Protein AF-0000000074148648 (afdb_homodimer)

pLDDT: mean 87.29, std 13.36, range [34.56, 98.75]

Sequence (910 aa):
MKDNIVAIATPLGFSAIGVIRLSGPDVIDIVKKIFIPKKEKDLKEVLSHTIHYGNIVYKNEIIDEVLVAVYKAPKSYTGEDMVEIFTHGSPIILEEILKILVEEGARIAERGEFTKRAFLNGKVDLLQAESINEIIRAESKIALKRALSKLKGELSRKLRDLKSKVEYLRIYLEASIDFPEDVEEKEKEDWIRNIEEIKKEVSDLLEKAEKGDWIREGYGVILVGRPNVGKSSLFNALMREDRAIVTPIPGTTRDYIEGELYLSSGHLVKIYDTAGLGIPKDILDKMGMERTEKILEKSNLILFVVDGSCEASEEEINLLEKIKSYQNKKLILVVNKIDLPQKVDLSVFPKDIEKIFVSAKERKGIEEIEKVIERHITSQDVEDGIFLNMYHREKLKEVYNLCEEGLNVLKNLPQSLDVLGDIIYDMDRAFGEILGEEVSLDITDKIFENFCVGKMKDNIVAIATPLGFSAIGVIRLSGPDVIDIVKKIFIPKKEKDLKEVLSHTIHYGNIVYKNEIIDEVLVAVYKAPKSYTGEDMVEIFTHGSPIILEEILKILVEEGARIAERGEFTKRAFLNGKVDLLQAESINEIIRAESKIALKRALSKLKGELSRKLRDLKSKVEYLRIYLEASIDFPEDVEEKEKEDWIRNIEEIKKEVSDLLEKAEKGDWIREGYGVILVGRPNVGKSSLFNALMREDRAIVTPIPGTTRDYIEGELYLSSGHLVKIYDTAGLGIPKDILDKMGMERTEKILEKSNLILFVVDGSCEASEEEINLLEKIKSYQNKKLILVVNKIDLPQKVDLSVFPKDIEKIFVSAKERKGIEEIEKVIERHITSQDVEDGIFLNMYHREKLKEVYNLCEEGLNVLKNLPQSLDVLGDIIYDMDRAFGEILGEEVSLDITDKIFENFCVGK

Radius of gyration: 36.95 Å; Cα contacts (8 Å, |Δi|>4): 1684; chains: 2; bounding box: 76×130×75 Å

Foldseek 3Di:
DAAKEKDWQDDQDADAKTKIKMFHACLLVLQQVFWDFPDDDRSVPDDAQDKTWTFGHDPRRTLFTWIKHWHDACRDQLRGTMMMIIGRRHNVSRVVVRVSSVVSGHHYFAFLRSLLSSCVNPVAWPQLSLLVQQCVLQDFPLSNVQSVCSNVCVVVVLLVVLLVLLVVLLVVLVVCLVPVVPQDPVNLVVSLVSLVVSLVSLVVQLLLQVLSCCQRVNAEEEEDEDPPLCLVLLVVLQQPPPFKDFDDPPDPPDQWGWIWGQAPVGGIHIYIYNHPNPPDPPVVPDVSVVNVVVSLVVHQEYEYGGEQQDEDDPVRLVVVVVSVVPPPHAYAYEHEPVVHDGDYDCVSDDPPHHYFYYYSPVSGRSVVVSVVVVVVSVVSVSSSHHHDDPLLSVLSVLLSVLSVVLSVCSVPPVSPSVVNSVSSVSNSVSSCCNRPVDDDPVVSCVSSNPHGSND/DAAKEKDWQDDQDADAKTKIKIFHACLLVLQQVFWDFPDDDRSVPDDAQDKTWTFGHDPRRTLFTWIKHWHDACRDQLRGTMMMIIGGRHNVSRVVVRVSSVVSGHHYFAFLRSLLSSCVNPVAWPQLSLLVQQCVLQDFPLSNVQSVCSNVCVVVVLLVVLLVLLVVLLVVLVVCLVPVVPQDPVNLVVSLVSLVVSLVSLVVQLLLQVLSCCQRVNAEEEEDEDPPLCLVLLVVLQQPPPFKDFDDPPPPPDQWGWIWGQAPVGGIHIYIYNHPNPPDPPPVPPVSVVNVVVSLVVHQEYEYGGEQQDEDDPVRLVVVVVSVVPPDHAYAYEHEPVVHDGDYDCVSDDPPHHYFYYYSPVSGRSVVVSVVVVVVSVVSVSSSHHHDDPLLSVLSVLLSVLSVVLSVCSVPPVSPSVVNSVSSVSNSVSSCCNRPVDDDPVVSCVSSNPHGSND

Structure (mmCIF, N/CA/C/O backbone):
data_AF-0000000074148648-model_v1
#
loop_
_entity.id
_entity.type
_entity.pdbx_description
1 polymer 'tRNA modification GTPase MnmE'
#
loop_
_atom_site.group_PDB
_atom_site.id
_atom_site.type_symbol
_atom_site.label_atom_id
_atom_site.label_alt_id
_atom_site.label_comp_id
_atom_site.label_asym_id
_atom_site.label_entity_id
_atom_site.label_seq_id
_atom_site.pdbx_PDB_ins_code
_atom_site.Cartn_x
_atom_site.Cartn_y
_atom_site.Cartn_z
_atom_site.occupancy
_atom_site.B_iso_or_equiv
_atom_site.auth_seq_id
_atom_site.auth_comp_id
_atom_site.auth_asym_id
_atom_site.auth_atom_id
_atom_site.pdbx_PDB_model_num
ATOM 1 N N . MET A 1 1 ? -22.578 16.953 -7.789 1 61.62 1 MET A N 1
ATOM 2 C CA . MET A 1 1 ? -21.875 16.469 -8.969 1 61.62 1 MET A CA 1
ATOM 3 C C . MET A 1 1 ? -22.469 15.156 -9.461 1 61.62 1 MET A C 1
ATOM 5 O O . MET A 1 1 ? -22.812 14.289 -8.656 1 61.62 1 MET A O 1
ATOM 9 N N . LYS A 1 2 ? -22.906 15.102 -10.695 1 75.88 2 LYS A N 1
ATOM 10 C CA . LYS A 1 2 ? -23.844 14.117 -11.227 1 75.88 2 LYS A CA 1
ATOM 11 C C . LYS A 1 2 ? -23.109 12.883 -11.742 1 75.88 2 LYS A C 1
ATOM 13 O O . LYS A 1 2 ? -23.734 11.891 -12.109 1 75.88 2 LYS A O 1
ATOM 18 N N . ASP A 1 3 ? -21.719 12.898 -11.578 1 93.69 3 ASP A N 1
ATOM 19 C CA . ASP A 1 3 ? -21.094 11.742 -12.203 1 93.69 3 ASP A CA 1
ATOM 20 C C . ASP A 1 3 ? -20.609 10.742 -11.156 1 93.69 3 ASP A C 1
ATOM 22 O O . ASP A 1 3 ? -20.75 10.984 -9.953 1 93.69 3 ASP A O 1
ATOM 26 N N . ASN A 1 4 ? -20.344 9.539 -11.531 1 97.94 4 ASN A N 1
ATOM 27 C CA . ASN A 1 4 ? -19.859 8.445 -10.703 1 97.94 4 ASN A CA 1
ATOM 28 C C . ASN A 1 4 ? -18.328 8.352 -10.734 1 97.94 4 ASN A C 1
ATOM 30 O O . ASN A 1 4 ? -17.734 8.25 -11.805 1 97.94 4 ASN A O 1
ATOM 34 N N . ILE A 1 5 ? -17.703 8.438 -9.57 1 98.06 5 ILE A N 1
ATOM 35 C CA . ILE A 1 5 ? -16.25 8.43 -9.555 1 98.06 5 ILE A CA 1
ATOM 36 C C . ILE A 1 5 ? -15.75 7.133 -8.922 1 98.06 5 ILE A C 1
ATOM 38 O O . ILE A 1 5 ? -16.453 6.504 -8.133 1 98.06 5 ILE A O 1
ATOM 42 N N . VAL A 1 6 ? -14.555 6.723 -9.32 1 98.44 6 VAL A N 1
ATOM 43 C CA . VAL A 1 6 ? -13.93 5.508 -8.797 1 98.44 6 VAL A CA 1
ATOM 44 C C . VAL A 1 6 ? -12.43 5.727 -8.625 1 98.44 6 VAL A C 1
ATOM 46 O O . VAL A 1 6 ? -11.82 6.512 -9.359 1 98.44 6 VAL A O 1
ATOM 49 N N . ALA A 1 7 ? -11.836 5.082 -7.605 1 97.94 7 ALA A N 1
ATOM 50 C CA . ALA A 1 7 ? -10.398 5.125 -7.387 1 97.94 7 ALA A CA 1
ATOM 51 C C . ALA A 1 7 ? -9.938 3.957 -6.516 1 97.94 7 ALA A C 1
ATOM 53 O O . ALA A 1 7 ? -10.734 3.381 -5.77 1 97.94 7 ALA A O 1
ATOM 54 N N . ILE A 1 8 ? -8.719 3.553 -6.676 1 97.44 8 ILE A N 1
ATOM 55 C CA . ILE A 1 8 ? -8.086 2.646 -5.727 1 97.44 8 ILE A CA 1
ATOM 56 C C . ILE A 1 8 ? -7.773 3.391 -4.43 1 97.44 8 ILE A C 1
ATOM 58 O O . ILE A 1 8 ? -7.137 4.445 -4.449 1 97.44 8 ILE A O 1
ATOM 62 N N . ALA A 1 9 ? -8.219 2.873 -3.303 1 97.38 9 ALA A N 1
ATOM 63 C CA . ALA A 1 9 ? -8.172 3.598 -2.035 1 97.38 9 ALA A CA 1
ATOM 64 C C . ALA A 1 9 ? -7.039 3.086 -1.153 1 97.38 9 ALA A C 1
ATOM 66 O O . ALA A 1 9 ? -6.859 3.555 -0.027 1 97.38 9 ALA A O 1
ATOM 67 N N . THR A 1 10 ? -6.312 2.07 -1.503 1 96.25 10 THR A N 1
ATOM 68 C CA . THR A 1 10 ? -5.145 1.533 -0.813 1 96.25 10 THR A CA 1
ATOM 69 C C . THR A 1 10 ? -3.895 1.673 -1.677 1 96.25 10 THR A C 1
ATOM 71 O O . THR A 1 10 ? -3.99 1.87 -2.889 1 96.25 10 THR A O 1
ATOM 74 N N . PRO A 1 11 ? -2.721 1.637 -1.038 1 91.88 11 PRO A N 1
ATOM 75 C CA . PRO A 1 11 ? -1.515 1.688 -1.867 1 91.88 11 PRO A CA 1
ATOM 76 C C . PRO A 1 11 ? -1.398 0.493 -2.812 1 91.88 11 PRO A C 1
ATOM 78 O O . PRO A 1 11 ? -1.951 -0.574 -2.535 1 91.88 11 PRO A O 1
ATOM 81 N N . LEU A 1 12 ? -0.74 0.807 -3.877 1 90.12 12 LEU A N 1
ATOM 82 C CA . LEU A 1 12 ? -0.449 -0.31 -4.77 1 90.12 12 LEU A CA 1
ATOM 83 C C . LEU A 1 12 ? 0.688 -1.164 -4.219 1 90.12 12 LEU A C 1
ATOM 85 O O . LEU A 1 12 ? 1.689 -0.633 -3.732 1 90.12 12 LEU A O 1
ATOM 89 N N . GLY A 1 13 ? 0.519 -2.387 -4.066 1 88.75 13 GLY A N 1
ATOM 90 C CA . GLY A 1 13 ? 1.459 -3.367 -3.551 1 88.75 13 GLY A CA 1
ATOM 91 C C . GLY A 1 13 ? 0.81 -4.695 -3.215 1 88.75 13 GLY A C 1
ATOM 92 O O . GLY A 1 13 ? -0.417 -4.816 -3.232 1 88.75 13 GLY A O 1
ATOM 93 N N . PHE A 1 14 ? 1.643 -5.656 -3.029 1 90.62 14 PHE A N 1
ATOM 94 C CA . PHE A 1 14 ? 1.132 -6.969 -2.656 1 90.62 14 PHE A CA 1
ATOM 95 C C . PHE A 1 14 ? 0.707 -6.988 -1.193 1 90.62 14 PHE A C 1
ATOM 97 O O . PHE A 1 14 ? 1.473 -6.594 -0.313 1 90.62 14 PHE A O 1
ATOM 104 N N . SER A 1 15 ? -0.484 -7.348 -0.952 1 93.94 15 SER A N 1
ATOM 105 C CA . SER A 1 15 ? -1.024 -7.418 0.402 1 93.94 15 SER A CA 1
ATOM 106 C C . SER A 1 15 ? -2.258 -8.312 0.461 1 93.94 15 SER A C 1
ATOM 108 O O . SER A 1 15 ? -2.658 -8.891 -0.55 1 93.94 15 SER A O 1
ATOM 110 N N . ALA A 1 16 ? -2.762 -8.43 1.652 1 94.62 16 ALA A N 1
ATOM 111 C CA . ALA A 1 16 ? -3.955 -9.258 1.824 1 94.62 16 ALA A CA 1
ATOM 112 C C . ALA A 1 16 ? -5.172 -8.609 1.18 1 94.62 16 ALA A C 1
ATOM 114 O O . ALA A 1 16 ? -5.98 -9.281 0.537 1 94.62 16 ALA A O 1
ATOM 115 N N . ILE A 1 17 ? -5.23 -7.305 1.332 1 96.75 17 ILE A N 1
ATOM 116 C CA . ILE A 1 17 ? -6.461 -6.637 0.916 1 96.75 17 ILE A CA 1
ATOM 117 C C . ILE A 1 17 ? -6.121 -5.402 0.084 1 96.75 17 ILE A C 1
ATOM 119 O O . ILE A 1 17 ? -5.199 -4.656 0.419 1 96.75 17 ILE A O 1
ATOM 123 N N . GLY A 1 18 ? -6.789 -5.23 -1.021 1 97.06 18 GLY A N 1
ATOM 124 C CA . GLY A 1 18 ? -6.914 -3.979 -1.752 1 97.06 18 GLY A CA 1
ATOM 125 C C . GLY A 1 18 ? -8.328 -3.432 -1.758 1 97.06 18 GLY A C 1
ATOM 126 O O . GLY A 1 18 ? -9.297 -4.195 -1.714 1 97.06 18 GLY A O 1
ATOM 127 N N . VAL A 1 19 ? -8.445 -2.1 -1.803 1 98.25 19 VAL A N 1
ATOM 128 C CA . VAL A 1 19 ? -9.781 -1.507 -1.739 1 98.25 19 VAL A CA 1
ATOM 129 C C . VAL A 1 19 ? -9.984 -0.575 -2.93 1 98.25 19 VAL A C 1
ATOM 131 O O . VAL A 1 19 ? -9.125 0.254 -3.236 1 98.25 19 VAL A O 1
ATOM 134 N N . ILE A 1 20 ? -11.031 -0.755 -3.605 1 98.56 20 ILE A N 1
ATOM 135 C CA . ILE A 1 20 ? -11.516 0.168 -4.629 1 98.56 20 ILE A CA 1
ATOM 136 C C . ILE A 1 20 ? -12.789 0.857 -4.141 1 98.56 20 ILE A C 1
ATOM 138 O O . ILE A 1 20 ? -13.703 0.202 -3.637 1 98.56 20 ILE A O 1
ATOM 142 N N . ARG A 1 21 ? -12.852 2.092 -4.293 1 98.19 21 ARG A N 1
ATOM 143 C CA . ARG A 1 21 ? -13.992 2.844 -3.777 1 98.19 21 ARG A CA 1
ATOM 144 C C . ARG A 1 21 ? -14.703 3.6 -4.895 1 98.19 21 ARG A C 1
ATOM 146 O O . ARG A 1 21 ? -14.055 4.16 -5.781 1 98.19 21 ARG A O 1
ATOM 153 N N . LEU A 1 22 ? -16 3.676 -4.797 1 98.62 22 LEU A N 1
ATOM 154 C CA . LEU A 1 22 ? -16.844 4.41 -5.73 1 98.62 22 LEU A CA 1
ATOM 155 C C . LEU A 1 22 ? -17.797 5.34 -4.988 1 98.62 22 LEU A C 1
ATOM 157 O O . LEU A 1 22 ? -18.219 5.039 -3.867 1 98.62 22 LEU A O 1
ATOM 161 N N . SER A 1 23 ? -18.141 6.449 -5.562 1 98.38 23 SER A N 1
ATOM 162 C CA . SER A 1 23 ? -19.125 7.391 -5.035 1 98.38 23 SER A CA 1
ATOM 163 C C . SER A 1 23 ? -19.906 8.055 -6.16 1 98.38 23 SER A C 1
ATOM 165 O O . SER A 1 23 ? -19.344 8.414 -7.195 1 98.38 23 SER A O 1
ATOM 167 N N . GLY A 1 24 ? -21.141 8.188 -5.977 1 97.81 24 GLY A N 1
ATOM 168 C CA . GLY A 1 24 ? -22 8.812 -6.973 1 97.81 24 GLY A CA 1
ATOM 169 C C . GLY A 1 24 ? -23.406 8.258 -6.973 1 97.81 24 GLY A C 1
ATOM 170 O O . GLY A 1 24 ? -23.719 7.305 -6.254 1 97.81 24 GLY A O 1
ATOM 171 N N . PRO A 1 25 ? -24.281 8.789 -7.707 1 96.44 25 PRO A N 1
ATOM 172 C CA . PRO A 1 25 ? -25.703 8.453 -7.648 1 96.44 25 PRO A CA 1
ATOM 173 C C . PRO A 1 25 ? -26 7.051 -8.172 1 96.44 25 PRO A C 1
ATOM 175 O O . PRO A 1 25 ? -26.984 6.426 -7.746 1 96.44 25 PRO A O 1
ATOM 178 N N . ASP A 1 26 ? -25.141 6.484 -9.062 1 97 26 ASP A N 1
ATOM 179 C CA . ASP A 1 26 ? -25.469 5.211 -9.703 1 97 26 ASP A CA 1
ATOM 180 C C . ASP A 1 26 ? -24.422 4.152 -9.383 1 97 26 ASP A C 1
ATOM 182 O O . ASP A 1 26 ? -24.312 3.146 -10.086 1 97 26 ASP A O 1
ATOM 186 N N . VAL A 1 27 ? -23.625 4.355 -8.398 1 98.25 27 VAL A N 1
ATOM 187 C CA . VAL A 1 27 ? -22.453 3.51 -8.195 1 98.25 27 VAL A CA 1
ATOM 188 C C . VAL A 1 27 ? -22.906 2.111 -7.766 1 98.25 27 VAL A C 1
ATOM 190 O O . VAL A 1 27 ? -22.266 1.116 -8.117 1 98.25 27 VAL A O 1
ATOM 193 N N . ILE A 1 28 ? -23.984 1.994 -7.023 1 98.31 28 ILE A N 1
ATOM 194 C CA . ILE A 1 28 ? -24.484 0.684 -6.617 1 98.31 28 ILE A CA 1
ATOM 195 C C . ILE A 1 28 ? -24.906 -0.115 -7.852 1 98.31 28 ILE A C 1
ATOM 197 O O . ILE A 1 28 ? -24.562 -1.296 -7.977 1 98.31 28 ILE A O 1
ATOM 201 N N . ASP A 1 29 ? -25.547 0.521 -8.789 1 97.62 29 ASP A N 1
ATOM 202 C CA . ASP A 1 29 ? -25.969 -0.112 -10.031 1 97.62 29 ASP A CA 1
ATOM 203 C C . ASP A 1 29 ? -24.766 -0.519 -10.883 1 97.62 29 ASP A C 1
ATOM 205 O O . ASP A 1 29 ? -24.781 -1.574 -11.516 1 97.62 29 ASP A O 1
ATOM 209 N N . ILE A 1 30 ? -23.781 0.337 -10.93 1 98 30 ILE A N 1
ATOM 210 C CA . ILE A 1 30 ? -22.578 0.061 -11.695 1 98 30 ILE A CA 1
ATOM 211 C C . ILE A 1 30 ? -21.906 -1.214 -11.18 1 98 30 ILE A C 1
ATOM 213 O O . ILE A 1 30 ? -21.547 -2.096 -11.961 1 98 30 ILE A O 1
ATOM 217 N N . VAL A 1 31 ? -21.781 -1.332 -9.867 1 98.5 31 VAL A N 1
ATOM 218 C CA . VAL A 1 31 ? -21.109 -2.479 -9.258 1 98.5 31 VAL A CA 1
ATOM 219 C C . VAL A 1 31 ? -21.984 -3.727 -9.422 1 98.5 31 VAL A C 1
ATOM 221 O O . VAL A 1 31 ? -21.469 -4.824 -9.641 1 98.5 31 VAL A O 1
ATOM 224 N N . LYS A 1 32 ? -23.281 -3.541 -9.367 1 97.19 32 LYS A N 1
ATOM 225 C CA . LYS A 1 32 ? -24.219 -4.645 -9.508 1 97.19 32 LYS A CA 1
ATOM 226 C C . LYS A 1 32 ? -24.047 -5.359 -10.844 1 97.19 32 LYS A C 1
ATOM 228 O O . LYS A 1 32 ? -24.266 -6.566 -10.945 1 97.19 32 LYS A O 1
ATOM 233 N N . LYS A 1 33 ? -23.641 -4.699 -11.836 1 96.88 33 LYS A N 1
ATOM 234 C CA . LYS A 1 33 ? -23.469 -5.258 -13.172 1 96.88 33 LYS A CA 1
ATOM 235 C C . LYS A 1 33 ? -22.328 -6.277 -13.203 1 96.88 33 LYS A C 1
ATOM 237 O O . LYS A 1 33 ? -22.328 -7.184 -14.039 1 96.88 33 LYS A O 1
ATOM 242 N N . ILE A 1 34 ? -21.359 -6.117 -12.281 1 97.94 34 ILE A N 1
ATOM 243 C CA . ILE A 1 34 ? -20.156 -6.941 -12.414 1 97.94 34 ILE A CA 1
ATOM 244 C C . ILE A 1 34 ? -19.984 -7.805 -11.164 1 97.94 34 ILE A C 1
ATOM 246 O O . ILE A 1 34 ? -19.078 -8.648 -11.109 1 97.94 34 ILE A O 1
ATOM 250 N N . PHE A 1 35 ? -20.75 -7.598 -10.195 1 98.06 35 PHE A N 1
ATOM 251 C CA . PHE A 1 35 ? -20.656 -8.336 -8.938 1 98.06 35 PHE A CA 1
ATOM 252 C C . PHE A 1 35 ? -21.719 -9.422 -8.867 1 98.06 35 PHE A C 1
ATOM 254 O O . PHE A 1 35 ? -22.906 -9.133 -9 1 98.06 35 PHE A O 1
ATOM 261 N N . ILE A 1 36 ? -21.344 -10.641 -8.625 1 97 36 ILE A N 1
ATOM 262 C CA . ILE A 1 36 ? -22.25 -11.766 -8.406 1 97 36 ILE A CA 1
ATOM 263 C C . ILE A 1 36 ? -22.141 -12.25 -6.965 1 97 36 ILE A C 1
ATOM 265 O O . ILE A 1 36 ? -21.172 -12.914 -6.602 1 97 36 ILE A O 1
ATOM 269 N N . PRO A 1 37 ? -23.109 -11.906 -6.164 1 96.12 37 PRO A N 1
ATOM 270 C CA . PRO A 1 37 ? -23.062 -12.336 -4.766 1 96.12 37 PRO A CA 1
ATOM 271 C C . PRO A 1 37 ? -23.188 -13.852 -4.617 1 96.12 37 PRO A C 1
ATOM 273 O O . PRO A 1 37 ? -23.859 -14.508 -5.418 1 96.12 37 PRO A O 1
ATOM 276 N N . LYS A 1 38 ? -22.5 -14.398 -3.635 1 92.75 38 LYS A N 1
ATOM 277 C CA . LYS A 1 38 ? -22.594 -15.828 -3.355 1 92.75 38 LYS A CA 1
ATOM 278 C C . LYS A 1 38 ? -24.031 -16.234 -3.033 1 92.75 38 LYS A C 1
ATOM 280 O O . LYS A 1 38 ? -24.531 -17.234 -3.543 1 92.75 38 LYS A O 1
ATOM 285 N N . LYS A 1 39 ? -24.609 -15.508 -2.166 1 90.5 39 LYS A N 1
ATOM 286 C CA . LYS A 1 39 ? -26.031 -15.656 -1.897 1 90.5 39 LYS A CA 1
ATOM 287 C C . LYS A 1 39 ? -26.859 -14.641 -2.688 1 90.5 39 LYS A C 1
ATOM 289 O O . LYS A 1 39 ? -26.578 -13.445 -2.648 1 90.5 39 LYS A O 1
ATOM 294 N N . GLU A 1 40 ? -27.781 -15.18 -3.348 1 88.38 40 GLU A N 1
ATOM 295 C CA . GLU A 1 40 ? -28.578 -14.32 -4.227 1 88.38 40 GLU A CA 1
ATOM 296 C C . GLU A 1 40 ? -29.172 -13.141 -3.465 1 88.38 40 GLU A C 1
ATOM 298 O O . GLU A 1 40 ? -29.844 -13.336 -2.447 1 88.38 40 GLU A O 1
ATOM 303 N N . LYS A 1 41 ? -28.859 -11.984 -3.951 1 91.19 41 LYS A N 1
ATOM 304 C CA . LYS A 1 41 ? -29.375 -10.734 -3.389 1 91.19 41 LYS A CA 1
ATOM 305 C C . LYS A 1 41 ? -29.203 -9.578 -4.367 1 91.19 41 LYS A C 1
ATOM 307 O O . LYS A 1 41 ? -28.375 -9.648 -5.285 1 91.19 41 LYS A O 1
ATOM 312 N N . ASP A 1 42 ? -30.016 -8.586 -4.156 1 93.56 42 ASP A N 1
ATOM 313 C CA . ASP A 1 42 ? -29.906 -7.34 -4.906 1 93.56 42 ASP A CA 1
ATOM 314 C C . ASP A 1 42 ? -29.156 -6.281 -4.098 1 93.56 42 ASP A C 1
ATOM 316 O O . ASP A 1 42 ? -29.641 -5.844 -3.049 1 93.56 42 ASP A O 1
ATOM 320 N N . LEU A 1 43 ? -28.031 -5.844 -4.566 1 94.06 43 LEU A N 1
ATOM 321 C CA . LEU A 1 43 ? -27.172 -4.898 -3.857 1 94.06 43 LEU A CA 1
ATOM 322 C C . LEU A 1 43 ? -27.906 -3.584 -3.609 1 94.06 43 LEU A C 1
ATOM 324 O O . LEU A 1 43 ? -27.594 -2.859 -2.662 1 94.06 43 LEU A O 1
ATOM 328 N N . LYS A 1 44 ? -28.875 -3.283 -4.453 1 93.81 44 LYS A N 1
ATOM 329 C CA . LYS A 1 44 ? -29.625 -2.037 -4.316 1 93.81 44 LYS A CA 1
ATOM 330 C C . LYS A 1 44 ? -30.562 -2.09 -3.113 1 93.81 44 LYS A C 1
ATOM 332 O O . LYS A 1 44 ? -30.938 -1.051 -2.572 1 93.81 44 LYS A O 1
ATOM 337 N N . GLU A 1 45 ? -30.906 -3.25 -2.701 1 95.25 45 GLU A N 1
ATOM 338 C CA . GLU A 1 45 ? -31.922 -3.41 -1.662 1 95.25 45 GLU A CA 1
ATOM 339 C C . GLU A 1 45 ? -31.281 -3.754 -0.319 1 95.25 45 GLU A C 1
ATOM 341 O O . GLU A 1 45 ? -31.969 -3.834 0.7 1 95.25 45 GLU A O 1
ATOM 346 N N . VAL A 1 46 ? -30.047 -3.979 -0.343 1 95.88 46 VAL A N 1
ATOM 347 C CA . VAL A 1 46 ? -29.406 -4.34 0.914 1 95.88 46 VAL A CA 1
ATOM 348 C C . VAL A 1 46 ? -29.344 -3.121 1.833 1 95.88 46 VAL A C 1
ATOM 350 O O . VAL A 1 46 ? -29.5 -1.985 1.378 1 95.88 46 VAL A O 1
ATOM 353 N N . LEU A 1 47 ? -29.172 -3.344 3.119 1 95.5 47 LEU A N 1
ATOM 354 C CA . LEU A 1 47 ? -29.047 -2.266 4.094 1 95.5 47 LEU A CA 1
ATOM 355 C C . LEU A 1 47 ? -27.703 -1.552 3.961 1 95.5 47 LEU A C 1
ATOM 357 O O . LEU A 1 47 ? -26.734 -2.141 3.492 1 95.5 47 LEU A O 1
ATOM 361 N N . SER A 1 48 ? -27.719 -0.273 4.336 1 97.12 48 SER A N 1
ATOM 362 C CA . SER A 1 48 ? -26.469 0.484 4.371 1 97.12 48 SER A CA 1
ATOM 363 C C . SER A 1 48 ? -25.5 -0.093 5.398 1 97.12 48 SER A C 1
ATOM 365 O O . SER A 1 48 ? -25.922 -0.67 6.402 1 97.12 48 SER A O 1
ATOM 367 N N . HIS A 1 49 ? -24.203 0.097 5.141 1 97.75 49 HIS A N 1
ATOM 368 C CA . HIS A 1 49 ? -23.141 -0.315 6.051 1 97.75 49 HIS A CA 1
ATOM 369 C C . HIS A 1 49 ? -23.156 -1.825 6.266 1 97.75 49 HIS A C 1
ATOM 371 O O . HIS A 1 49 ? -23.016 -2.297 7.395 1 97.75 49 HIS A O 1
ATOM 377 N N . THR A 1 50 ? -23.406 -2.547 5.219 1 97.88 50 THR A N 1
ATOM 378 C CA . THR A 1 50 ? -23.328 -4.004 5.215 1 97.88 50 THR A CA 1
ATOM 379 C C . THR A 1 50 ? -22.281 -4.48 4.207 1 97.88 50 THR A C 1
ATOM 381 O O . THR A 1 50 ? -21.938 -3.754 3.277 1 97.88 50 THR A O 1
ATOM 384 N N . ILE A 1 51 ? -21.781 -5.688 4.422 1 98.19 51 ILE A N 1
ATOM 385 C CA . ILE A 1 51 ? -20.75 -6.273 3.588 1 98.19 51 ILE A CA 1
ATOM 386 C C . ILE A 1 51 ? -21.266 -7.559 2.943 1 98.19 51 ILE A C 1
ATOM 388 O O . ILE A 1 51 ? -21.906 -8.375 3.605 1 98.19 51 ILE A O 1
ATOM 392 N N . HIS A 1 52 ? -20.953 -7.773 1.699 1 98.06 52 HIS A N 1
ATOM 393 C CA . HIS A 1 52 ? -21.484 -8.898 0.939 1 98.06 52 HIS A CA 1
ATOM 394 C C . HIS A 1 52 ? -20.375 -9.625 0.182 1 98.06 52 HIS A C 1
ATOM 396 O O . HIS A 1 52 ? -19.578 -9 -0.52 1 98.06 52 HIS A O 1
ATOM 402 N N . TYR A 1 53 ? -20.391 -10.938 0.309 1 97.38 53 TYR A N 1
ATOM 403 C CA . TYR A 1 53 ? -19.391 -11.812 -0.289 1 97.38 53 TYR A CA 1
ATOM 404 C C . TYR A 1 53 ? -19.812 -12.242 -1.689 1 97.38 53 TYR A C 1
ATOM 406 O O . TYR A 1 53 ? -20.984 -12.547 -1.93 1 97.38 53 TYR A O 1
ATOM 414 N N . GLY A 1 54 ? -18.859 -12.227 -2.625 1 96.94 54 GLY A N 1
ATOM 415 C CA . GLY A 1 54 ? -19.141 -12.672 -3.979 1 96.94 54 GLY A CA 1
ATOM 416 C C . GLY A 1 54 ? -17.938 -12.586 -4.902 1 96.94 54 GLY A C 1
ATOM 417 O O . GLY A 1 54 ? -16.797 -12.656 -4.445 1 96.94 54 GLY A O 1
ATOM 418 N N . ASN A 1 55 ? -18.188 -12.57 -6.223 1 97.19 55 ASN A N 1
ATOM 419 C CA . ASN A 1 55 ? -17.156 -12.5 -7.25 1 97.19 55 ASN A CA 1
ATOM 420 C C . ASN A 1 55 ? -17.359 -11.312 -8.18 1 97.19 55 ASN A C 1
ATOM 422 O O . ASN A 1 55 ? -18.5 -10.969 -8.508 1 97.19 55 ASN A O 1
ATOM 426 N N . ILE A 1 56 ? -16.328 -10.695 -8.539 1 98 56 ILE A N 1
ATOM 427 C CA . ILE A 1 56 ? -16.375 -9.766 -9.664 1 98 56 ILE A CA 1
ATOM 428 C C . ILE A 1 56 ? -16.188 -10.531 -10.969 1 98 56 ILE A C 1
ATOM 430 O O . ILE A 1 56 ? -15.195 -11.25 -11.141 1 98 56 ILE A O 1
ATOM 434 N N . VAL A 1 57 ? -17.125 -10.398 -11.797 1 97.06 57 VAL A N 1
ATOM 435 C CA . VAL A 1 57 ? -17.125 -11.133 -13.062 1 97.06 57 VAL A CA 1
ATOM 436 C C . VAL A 1 57 ? -17.266 -10.148 -14.227 1 97.06 57 VAL A C 1
ATOM 438 O O . VAL A 1 57 ? -18.078 -9.219 -14.172 1 97.06 57 VAL A O 1
ATOM 441 N N . TYR A 1 58 ? -16.5 -10.289 -15.219 1 95.25 58 TYR A N 1
ATOM 442 C CA . TYR A 1 58 ? -16.547 -9.453 -16.422 1 95.25 58 TYR A CA 1
ATOM 443 C C . TYR A 1 58 ? -16.344 -10.289 -17.672 1 95.25 58 TYR A C 1
ATOM 445 O O . TYR A 1 58 ? -15.406 -11.086 -17.75 1 95.25 58 TYR A O 1
ATOM 453 N N . LYS A 1 59 ? -17.281 -10.211 -18.672 1 93.31 59 LYS A N 1
ATOM 454 C CA . LYS A 1 59 ? -17.266 -10.992 -19.906 1 93.31 59 LYS A CA 1
ATOM 455 C C . LYS A 1 59 ? -17.125 -12.484 -19.609 1 93.31 59 LYS A C 1
ATOM 457 O O . LYS A 1 59 ? -16.266 -13.156 -20.172 1 93.31 59 LYS A O 1
ATOM 462 N N . ASN A 1 60 ? -17.766 -12.891 -18.609 1 91.5 60 ASN A N 1
ATOM 463 C CA . ASN A 1 60 ? -17.906 -14.281 -18.219 1 91.5 60 ASN A CA 1
ATOM 464 C C . ASN A 1 60 ? -16.625 -14.836 -17.609 1 91.5 60 ASN A C 1
ATOM 466 O O . ASN A 1 60 ? -16.406 -16.047 -17.609 1 91.5 60 ASN A O 1
ATOM 470 N N . GLU A 1 61 ? -15.844 -13.977 -17.203 1 92.88 61 GLU A N 1
ATOM 471 C CA . GLU A 1 61 ? -14.617 -14.391 -16.516 1 92.88 61 GLU A CA 1
ATOM 472 C C . GLU A 1 61 ? -14.57 -13.844 -15.094 1 92.88 61 GLU A C 1
ATOM 474 O O . GLU A 1 61 ? -14.898 -12.68 -14.859 1 92.88 61 GLU A O 1
ATOM 479 N N . ILE A 1 62 ? -14.211 -14.672 -14.211 1 94.5 62 ILE A N 1
ATOM 480 C CA . ILE A 1 62 ? -14.047 -14.234 -12.828 1 94.5 62 ILE A CA 1
ATOM 481 C C . ILE A 1 62 ? -12.734 -13.469 -12.688 1 94.5 62 ILE A C 1
ATOM 483 O O . ILE A 1 62 ? -11.664 -13.984 -13.039 1 94.5 62 ILE A O 1
ATOM 487 N N . ILE A 1 63 ? -12.797 -12.305 -12.164 1 95.69 63 ILE A N 1
ATOM 488 C CA . ILE A 1 63 ? -11.617 -11.453 -12 1 95.69 63 ILE A CA 1
ATOM 489 C C . ILE A 1 63 ? -11.039 -11.641 -10.594 1 95.69 63 ILE A C 1
ATOM 491 O O . ILE A 1 63 ? -9.82 -11.672 -10.422 1 95.69 63 ILE A O 1
ATOM 495 N N . ASP A 1 64 ? -11.953 -11.742 -9.602 1 96.75 64 ASP A N 1
ATOM 496 C CA . ASP A 1 64 ? -11.539 -11.938 -8.211 1 96.75 64 ASP A CA 1
ATOM 497 C C . ASP A 1 64 ? -12.734 -12.328 -7.336 1 96.75 64 ASP A C 1
ATOM 499 O O . ASP A 1 64 ? -13.883 -12.102 -7.711 1 96.75 64 ASP A O 1
ATOM 503 N N . GLU A 1 65 ? -12.398 -13.023 -6.309 1 96.19 65 GLU A N 1
ATOM 504 C CA . GLU A 1 65 ? -13.336 -13.195 -5.195 1 96.19 65 GLU A CA 1
ATOM 505 C C . GLU A 1 65 ? -13.234 -12.031 -4.211 1 96.19 65 GLU A C 1
ATOM 507 O O . GLU A 1 65 ? -12.156 -11.742 -3.691 1 96.19 65 GLU A O 1
ATOM 512 N N . VAL A 1 66 ? -14.43 -11.375 -3.936 1 97.81 66 VAL A N 1
ATOM 513 C CA . VAL A 1 66 ? -14.312 -10.094 -3.248 1 97.81 66 VAL A CA 1
ATOM 514 C C . VAL A 1 66 ? -15.391 -9.977 -2.18 1 97.81 66 VAL A C 1
ATOM 516 O O . VAL A 1 66 ? -16.297 -10.805 -2.113 1 97.81 66 VAL A O 1
ATOM 519 N N . LEU A 1 67 ? -15.211 -9.023 -1.26 1 98.12 67 LEU A N 1
ATOM 520 C CA . LEU A 1 67 ? -16.266 -8.469 -0.416 1 98.12 67 LEU A CA 1
ATOM 521 C C . LEU A 1 67 ? -16.672 -7.086 -0.908 1 98.12 67 LEU A C 1
ATOM 523 O O . LEU A 1 67 ? -15.828 -6.289 -1.319 1 98.12 67 LEU A O 1
ATOM 527 N N . VAL A 1 68 ? -17.969 -6.816 -0.889 1 98.56 68 VAL A N 1
ATOM 528 C CA . VAL A 1 68 ? -18.484 -5.523 -1.324 1 98.56 68 VAL A CA 1
ATOM 529 C C . VAL A 1 68 ? -19.25 -4.863 -0.181 1 98.56 68 VAL A C 1
ATOM 531 O O . VAL A 1 68 ? -20.156 -5.465 0.399 1 98.56 68 VAL A O 1
ATOM 534 N N . ALA A 1 69 ? -18.859 -3.666 0.194 1 98.62 69 ALA A N 1
ATOM 535 C CA . ALA A 1 69 ? -19.562 -2.871 1.196 1 98.62 69 ALA A CA 1
ATOM 536 C C . ALA A 1 69 ? -20.422 -1.799 0.539 1 98.62 69 ALA A C 1
ATOM 538 O O . ALA A 1 69 ? -19.984 -1.136 -0.405 1 98.62 69 ALA A O 1
ATOM 539 N N . VAL A 1 70 ? -21.609 -1.612 1.035 1 98.44 70 VAL A N 1
ATOM 540 C CA . VAL A 1 70 ? -22.531 -0.633 0.488 1 98.44 70 VAL A CA 1
ATOM 541 C C . VAL A 1 70 ? -22.844 0.434 1.536 1 98.44 70 VAL A C 1
ATOM 543 O O . VAL A 1 70 ? -23.156 0.112 2.688 1 98.44 70 VAL A O 1
ATOM 546 N N . TYR A 1 71 ? -22.688 1.695 1.204 1 98.12 71 TYR A N 1
ATOM 547 C CA . TYR A 1 71 ? -23.062 2.857 2.006 1 98.12 71 TYR A CA 1
ATOM 548 C C . TYR A 1 71 ? -24.125 3.688 1.303 1 98.12 71 TYR A C 1
ATOM 550 O O . TYR A 1 71 ? -23.906 4.195 0.203 1 98.12 71 TYR A O 1
ATOM 558 N N . LYS A 1 72 ? -25.188 3.918 1.881 1 97.5 72 LYS A N 1
ATOM 559 C CA . LYS A 1 72 ? -26.281 4.645 1.246 1 97.5 72 LYS A CA 1
ATOM 560 C C . LYS A 1 72 ? -26.297 6.105 1.682 1 97.5 72 LYS A C 1
ATOM 562 O O . LYS A 1 72 ? -26.078 6.414 2.854 1 97.5 72 LYS A O 1
ATOM 567 N N . ALA A 1 73 ? -26.547 6.988 0.787 1 95.44 73 ALA A N 1
ATOM 568 C CA . ALA A 1 73 ? -26.688 8.414 1.067 1 95.44 73 ALA A CA 1
ATOM 569 C C . ALA A 1 73 ? -27.781 8.656 2.104 1 95.44 73 ALA A C 1
ATOM 571 O O . ALA A 1 73 ? -28.812 7.977 2.102 1 95.44 73 ALA A O 1
ATOM 572 N N . PRO A 1 74 ? -27.578 9.586 2.941 1 95.69 74 PRO A N 1
ATOM 573 C CA . PRO A 1 74 ? -26.422 10.469 3.088 1 95.69 74 PRO A CA 1
ATOM 574 C C . PRO A 1 74 ? -25.391 9.938 4.078 1 95.69 74 PRO A C 1
ATOM 576 O O . PRO A 1 74 ? -24.469 10.656 4.469 1 95.69 74 PRO A O 1
ATOM 579 N N . LYS A 1 75 ? -25.594 8.688 4.547 1 94.56 75 LYS A N 1
ATOM 580 C CA . LYS A 1 75 ? -24.766 8.117 5.594 1 94.56 75 LYS A CA 1
ATOM 581 C C . LYS A 1 75 ? -23.5 7.5 5.004 1 94.56 75 LYS A C 1
ATOM 583 O O . LYS A 1 75 ? -23.281 6.289 5.098 1 94.56 75 LYS A O 1
ATOM 588 N N . SER A 1 76 ? -22.781 8.25 4.367 1 97 76 SER A N 1
ATOM 589 C CA . SER A 1 76 ? -21.516 7.859 3.77 1 97 76 SER A CA 1
ATOM 590 C C . SER A 1 76 ? -20.469 8.969 3.902 1 97 76 SER A C 1
ATOM 592 O O . SER A 1 76 ? -20.781 10.07 4.355 1 97 76 SER A O 1
ATOM 594 N N . TYR A 1 77 ? -19.219 8.656 3.551 1 96.19 77 TYR A N 1
ATOM 595 C CA . TYR A 1 77 ? -18.125 9.617 3.646 1 96.19 77 TYR A CA 1
ATOM 596 C C . TYR A 1 77 ? -18.391 10.844 2.787 1 96.19 77 TYR A C 1
ATOM 598 O O . TYR A 1 77 ? -18.234 11.977 3.244 1 96.19 77 TYR A O 1
ATOM 606 N N . THR A 1 78 ? -18.844 10.625 1.543 1 96.69 78 THR A N 1
ATOM 607 C CA . THR A 1 78 ? -19.062 11.719 0.602 1 96.69 78 THR A CA 1
ATOM 608 C C . THR A 1 78 ? -20.453 12.297 0.754 1 96.69 78 THR A C 1
ATOM 610 O O . THR A 1 78 ? -20.766 13.352 0.19 1 96.69 78 THR A O 1
ATOM 613 N N . GLY A 1 79 ? -21.344 11.648 1.458 1 96.94 79 GLY A N 1
ATOM 614 C CA . GLY A 1 79 ? -22.75 12.031 1.536 1 96.94 79 GLY A CA 1
ATOM 615 C C . GLY A 1 79 ? -23.578 11.492 0.391 1 96.94 79 GLY A C 1
ATOM 616 O O . GLY A 1 79 ? -24.781 11.75 0.314 1 96.94 79 GLY A O 1
ATOM 617 N N . GLU A 1 80 ? -22.969 10.789 -0.459 1 97.81 80 GLU A N 1
ATOM 618 C CA . GLU A 1 80 ? -23.594 10.125 -1.6 1 97.81 80 GLU A CA 1
ATOM 619 C C . GLU A 1 80 ? -23.641 8.609 -1.406 1 97.81 80 GLU A C 1
ATOM 621 O O . GLU A 1 80 ? -23.172 8.102 -0.382 1 97.81 80 GLU A O 1
ATOM 626 N N . ASP A 1 81 ? -24.266 7.938 -2.395 1 98 81 ASP A N 1
ATOM 627 C CA . ASP A 1 81 ? -24.078 6.488 -2.395 1 98 81 ASP A CA 1
ATOM 628 C C . ASP A 1 81 ? -22.625 6.117 -2.643 1 98 81 ASP A C 1
ATOM 630 O O . ASP A 1 81 ? -21.953 6.727 -3.479 1 98 81 ASP A O 1
ATOM 634 N N . MET A 1 82 ? -22.172 5.203 -1.871 1 98.25 82 MET A N 1
ATOM 635 C CA . MET A 1 82 ? -20.781 4.75 -1.998 1 98.25 82 MET A CA 1
ATOM 636 C C . MET A 1 82 ? -20.703 3.227 -1.963 1 98.25 82 MET A C 1
ATOM 638 O O . MET A 1 82 ? -21.531 2.572 -1.314 1 98.25 82 MET A O 1
ATOM 642 N N . VAL A 1 83 ? -19.828 2.701 -2.676 1 98.69 83 VAL A N 1
ATOM 643 C CA . VAL A 1 83 ? -19.516 1.275 -2.648 1 98.69 83 VAL A CA 1
ATOM 644 C C . VAL A 1 83 ? -18.016 1.079 -2.518 1 98.69 83 VAL A C 1
ATOM 646 O O . VAL A 1 83 ? -17.234 1.791 -3.152 1 98.69 83 VAL A O 1
ATOM 649 N N . GLU A 1 84 ? -17.609 0.242 -1.645 1 98.69 84 GLU A N 1
ATOM 650 C CA . GLU A 1 84 ? -16.219 -0.184 -1.546 1 98.69 84 GLU A CA 1
ATOM 651 C C . GLU A 1 84 ? -16.078 -1.67 -1.861 1 98.69 84 GLU A C 1
ATOM 653 O O . GLU A 1 84 ? -16.844 -2.496 -1.354 1 98.69 84 GLU A O 1
ATOM 658 N N . ILE A 1 85 ? -15.164 -1.993 -2.742 1 98.75 85 ILE A N 1
ATOM 659 C CA . ILE A 1 85 ? -14.867 -3.369 -3.125 1 98.75 85 ILE A CA 1
ATOM 660 C C . ILE A 1 85 ? -13.539 -3.801 -2.508 1 98.75 85 ILE A C 1
ATOM 662 O O . ILE A 1 85 ? -12.5 -3.193 -2.773 1 98.75 85 ILE A O 1
ATOM 666 N N . PHE A 1 86 ? -13.586 -4.785 -1.692 1 98.5 86 PHE A N 1
ATOM 667 C CA . PHE A 1 86 ? -12.398 -5.348 -1.067 1 98.5 86 PHE A CA 1
ATOM 668 C C . PHE A 1 86 ? -11.883 -6.543 -1.861 1 98.5 86 PHE A C 1
ATOM 670 O O . PHE A 1 86 ? -12.523 -7.59 -1.906 1 98.5 86 PHE A O 1
ATOM 677 N N . THR A 1 87 ? -10.773 -6.398 -2.457 1 97.81 87 THR A N 1
ATOM 678 C CA . THR A 1 87 ? -10.164 -7.414 -3.311 1 97.81 87 THR A CA 1
ATOM 679 C C . THR A 1 87 ? -8.914 -7.996 -2.652 1 97.81 87 THR A C 1
ATOM 681 O O . THR A 1 87 ? -8.5 -7.539 -1.586 1 97.81 87 THR A O 1
ATOM 684 N N . HIS A 1 88 ? -8.414 -9.055 -3.24 1 96.75 88 HIS A N 1
ATOM 685 C CA . HIS A 1 88 ? -7.043 -9.406 -2.91 1 96.75 88 HIS A CA 1
ATOM 686 C C . HIS A 1 88 ? -6.078 -8.281 -3.279 1 96.75 88 HIS A C 1
ATOM 688 O O . HIS A 1 88 ? -6.281 -7.59 -4.281 1 96.75 88 HIS A O 1
ATOM 694 N N . GLY A 1 89 ? -5.141 -8.109 -2.418 1 94.88 89 GLY A N 1
ATOM 695 C CA . GLY A 1 89 ? -4.195 -7.02 -2.604 1 94.88 89 GLY A CA 1
ATOM 696 C C . GLY A 1 89 ? -3.182 -7.289 -3.697 1 94.88 89 GLY A C 1
ATOM 697 O O . GLY A 1 89 ? -1.986 -7.422 -3.424 1 94.88 89 GLY A O 1
ATOM 698 N N . SER A 1 90 ? -3.572 -7.254 -4.898 1 93.69 90 SER A N 1
ATOM 699 C CA . SER A 1 90 ? -2.771 -7.453 -6.102 1 93.69 90 SER A CA 1
ATOM 700 C C . SER A 1 90 ? -2.924 -6.277 -7.062 1 93.69 90 SER A C 1
ATOM 702 O O . SER A 1 90 ? -4.039 -5.926 -7.449 1 93.69 90 SER A O 1
ATOM 704 N N . PRO A 1 91 ? -1.785 -5.715 -7.469 1 92.06 91 PRO A N 1
ATOM 705 C CA . PRO A 1 91 ? -1.872 -4.57 -8.375 1 92.06 91 PRO A CA 1
ATOM 706 C C . PRO A 1 91 ? -2.631 -4.891 -9.664 1 92.06 91 PRO A C 1
ATOM 708 O O . PRO A 1 91 ? -3.428 -4.074 -10.133 1 92.06 91 PRO A O 1
ATOM 711 N N . ILE A 1 92 ? -2.443 -6.035 -10.242 1 89.94 92 ILE A N 1
ATOM 712 C CA . ILE A 1 92 ? -3.078 -6.391 -11.508 1 89.94 92 ILE A CA 1
ATOM 713 C C . ILE A 1 92 ? -4.59 -6.5 -11.32 1 89.94 92 ILE A C 1
ATOM 715 O O . ILE A 1 92 ? -5.363 -6.066 -12.172 1 89.94 92 ILE A O 1
ATOM 719 N N . ILE A 1 93 ? -5.02 -7.031 -10.188 1 96 93 ILE A N 1
ATOM 720 C CA . ILE A 1 93 ? -6.438 -7.172 -9.891 1 96 93 ILE A CA 1
ATOM 721 C C . ILE A 1 93 ? -7.066 -5.789 -9.719 1 96 93 ILE A C 1
ATOM 723 O O . ILE A 1 93 ? -8.109 -5.496 -10.312 1 96 93 ILE A O 1
ATOM 727 N N . LEU A 1 94 ? -6.434 -4.961 -8.93 1 96.5 94 LEU A N 1
ATOM 728 C CA . LEU A 1 94 ? -6.945 -3.621 -8.664 1 96.5 94 LEU A CA 1
ATOM 729 C C . LEU A 1 94 ? -7.082 -2.816 -9.953 1 96.5 94 LEU A C 1
ATOM 731 O O . LEU A 1 94 ? -8.117 -2.199 -10.195 1 96.5 94 LEU A O 1
ATOM 735 N N . GLU A 1 95 ? -6.074 -2.867 -10.742 1 93.88 95 GLU A N 1
ATOM 736 C CA . GLU A 1 95 ? -6.07 -2.113 -11.992 1 93.88 95 GLU A CA 1
ATOM 737 C C . GLU A 1 95 ? -7.129 -2.643 -12.961 1 93.88 95 GLU A C 1
ATOM 739 O O . GLU A 1 95 ? -7.805 -1.865 -13.641 1 93.88 95 GLU A O 1
ATOM 744 N N . GLU A 1 96 ? -7.234 -3.93 -13.008 1 94.06 96 GLU A N 1
ATOM 745 C CA . GLU A 1 96 ? -8.211 -4.543 -13.898 1 94.06 96 GLU A CA 1
ATOM 746 C C . GLU A 1 96 ? -9.633 -4.176 -13.5 1 94.06 96 GLU A C 1
ATOM 748 O O . GLU A 1 96 ? -10.445 -3.797 -14.352 1 94.06 96 GLU A O 1
ATOM 753 N N . ILE A 1 97 ? -9.938 -4.301 -12.281 1 97.88 97 ILE A N 1
ATOM 754 C CA . ILE A 1 97 ? -11.281 -3.984 -11.812 1 97.88 97 ILE A CA 1
ATOM 755 C C . ILE A 1 97 ? -11.562 -2.496 -12.016 1 97.88 97 ILE A C 1
ATOM 757 O O . ILE A 1 97 ? -12.672 -2.113 -12.398 1 97.88 97 ILE A O 1
ATOM 761 N N . LEU A 1 98 ? -10.562 -1.645 -11.719 1 97.19 98 LEU A N 1
ATOM 762 C CA . LEU A 1 98 ? -10.711 -0.213 -11.969 1 97.19 98 LEU A CA 1
ATOM 763 C C . LEU A 1 98 ? -11.094 0.055 -13.414 1 97.19 98 LEU A C 1
ATOM 765 O O . LEU A 1 98 ? -12.031 0.816 -13.688 1 97.19 98 LEU A O 1
ATOM 769 N N . LYS A 1 99 ? -10.375 -0.575 -14.336 1 96.12 99 LYS A N 1
ATOM 770 C CA . LYS A 1 99 ? -10.641 -0.419 -15.766 1 96.12 99 LYS A CA 1
ATOM 771 C C . LYS A 1 99 ? -12.07 -0.843 -16.109 1 96.12 99 LYS A C 1
ATOM 773 O O . LYS A 1 99 ? -12.766 -0.154 -16.844 1 96.12 99 LYS A O 1
ATOM 778 N N . ILE A 1 100 ? -12.469 -1.943 -15.57 1 97.75 100 ILE A N 1
ATOM 779 C CA . ILE A 1 100 ? -13.797 -2.486 -15.82 1 97.75 100 ILE A CA 1
ATOM 780 C C . ILE A 1 100 ? -14.859 -1.504 -15.328 1 97.75 100 ILE A C 1
ATOM 782 O O . ILE A 1 100 ? -15.844 -1.242 -16.016 1 97.75 100 ILE A O 1
ATOM 786 N N . LEU A 1 101 ? -14.664 -0.987 -14.148 1 98.31 101 LEU A N 1
ATOM 787 C CA . LEU A 1 101 ? -15.633 -0.057 -13.562 1 98.31 101 LEU A CA 1
ATOM 788 C C . LEU A 1 101 ? -15.734 1.213 -14.398 1 98.31 101 LEU A C 1
ATOM 790 O O . LEU A 1 101 ? -16.812 1.779 -14.547 1 98.31 101 LEU A O 1
ATOM 794 N N . VAL A 1 102 ? -14.625 1.675 -14.945 1 97 102 VAL A N 1
ATOM 795 C CA . VAL A 1 102 ? -14.625 2.832 -15.828 1 97 102 VAL A CA 1
ATOM 796 C C . VAL A 1 102 ? -15.422 2.516 -17.094 1 97 102 VAL A C 1
ATOM 798 O O . VAL A 1 102 ? -16.234 3.326 -17.531 1 97 102 VAL A O 1
ATOM 801 N N . GLU A 1 103 ? -15.227 1.347 -17.625 1 96.5 103 GLU A N 1
ATOM 802 C CA . GLU A 1 103 ? -15.961 0.914 -18.812 1 96.5 103 GLU A CA 1
ATOM 803 C C . GLU A 1 103 ? -17.453 0.838 -18.547 1 96.5 103 GLU A C 1
ATOM 805 O O . GLU A 1 103 ? -18.266 1.068 -19.438 1 96.5 103 GLU A O 1
ATOM 810 N N . GLU A 1 104 ? -17.781 0.558 -17.344 1 97.12 104 GLU A N 1
ATOM 811 C CA . GLU A 1 104 ? -19.188 0.378 -16.984 1 97.12 104 GLU A CA 1
ATOM 812 C C . GLU A 1 104 ? -19.844 1.711 -16.625 1 97.12 104 GLU A C 1
ATOM 814 O O . GLU A 1 104 ? -21.031 1.759 -16.297 1 97.12 104 GLU A O 1
ATOM 819 N N . GLY A 1 105 ? -19.031 2.818 -16.562 1 95.94 105 GLY A N 1
ATOM 820 C CA . GLY A 1 105 ? -19.703 4.105 -16.484 1 95.94 105 GLY A CA 1
ATOM 821 C C . GLY A 1 105 ? -19.125 5.012 -15.414 1 95.94 105 GLY A C 1
ATOM 822 O O . GLY A 1 105 ? -19.562 6.148 -15.25 1 95.94 105 GLY A O 1
ATOM 823 N N . ALA A 1 106 ? -18.141 4.578 -14.672 1 97.56 106 ALA A N 1
ATOM 824 C CA . ALA A 1 106 ? -17.516 5.438 -13.672 1 97.56 106 ALA A CA 1
ATOM 825 C C . ALA A 1 106 ? -16.344 6.211 -14.281 1 97.56 106 ALA A C 1
ATOM 827 O O . ALA A 1 106 ? -15.812 5.824 -15.32 1 97.56 106 ALA A O 1
ATOM 828 N N . ARG A 1 107 ? -16.031 7.293 -13.734 1 97.19 107 ARG A N 1
ATOM 829 C CA . ARG A 1 107 ? -14.852 8.078 -14.109 1 97.19 107 ARG A CA 1
ATOM 830 C C . ARG A 1 107 ? -13.773 8.008 -13.031 1 97.19 107 ARG A C 1
ATOM 832 O O . ARG A 1 107 ? -14.078 8.047 -11.836 1 97.19 107 ARG A O 1
ATOM 839 N N . ILE A 1 108 ? -12.547 7.938 -13.438 1 96.31 108 ILE A N 1
ATOM 840 C CA . ILE A 1 108 ? -11.461 7.949 -12.469 1 96.31 108 ILE A CA 1
ATOM 841 C C . ILE A 1 108 ? -11.508 9.242 -11.664 1 96.31 108 ILE A C 1
ATOM 843 O O . ILE A 1 108 ? -11.641 10.336 -12.227 1 96.31 108 ILE A O 1
ATOM 847 N N . ALA A 1 109 ? -11.453 9.109 -10.414 1 96.62 109 ALA A N 1
ATOM 848 C CA . ALA A 1 109 ? -11.523 10.266 -9.516 1 96.62 109 ALA A CA 1
ATOM 849 C C . ALA A 1 109 ? -10.273 11.133 -9.641 1 96.62 109 ALA A C 1
ATOM 851 O O . ALA A 1 109 ? -9.172 10.625 -9.844 1 96.62 109 ALA A O 1
ATOM 852 N N . GLU A 1 110 ? -10.422 12.383 -9.477 1 93.62 110 GLU A N 1
ATOM 853 C CA . GLU A 1 110 ? -9.305 13.312 -9.336 1 93.62 110 GLU A CA 1
ATOM 854 C C . GLU A 1 110 ? -8.727 13.273 -7.93 1 93.62 110 GLU A C 1
ATOM 856 O O . GLU A 1 110 ? -9.312 12.664 -7.027 1 93.62 110 GLU A O 1
ATOM 861 N N . ARG A 1 111 ? -7.59 13.828 -7.789 1 93.19 111 ARG A N 1
ATOM 862 C CA . ARG A 1 111 ? -6.977 13.906 -6.465 1 93.19 111 ARG A CA 1
ATOM 863 C C . ARG A 1 111 ? -7.898 14.617 -5.477 1 93.19 111 ARG A C 1
ATOM 865 O O . ARG A 1 111 ? -8.398 15.711 -5.762 1 93.19 111 ARG A O 1
ATOM 872 N N . GLY A 1 112 ? -8.164 14.008 -4.375 1 94.31 112 GLY A N 1
ATOM 873 C CA . GLY A 1 112 ? -8.945 14.609 -3.303 1 94.31 112 GLY A CA 1
ATOM 874 C C . GLY A 1 112 ? -10.422 14.711 -3.619 1 94.31 112 GLY A C 1
ATOM 875 O O . GLY A 1 112 ? -11.188 15.32 -2.865 1 94.31 112 GLY A O 1
ATOM 876 N N . GLU A 1 113 ? -10.867 14.148 -4.656 1 95.25 113 GLU A N 1
ATOM 877 C CA . GLU A 1 113 ? -12.227 14.398 -5.141 1 95.25 113 GLU A CA 1
ATOM 878 C C . GLU A 1 113 ? -13.266 13.812 -4.191 1 95.25 113 GLU A C 1
ATOM 880 O O . GLU A 1 113 ? -14.359 14.359 -4.051 1 95.25 113 GLU A O 1
ATOM 885 N N . PHE A 1 114 ? -13.031 12.664 -3.572 1 97 114 PHE A N 1
ATOM 886 C CA . PHE A 1 114 ? -13.977 12.109 -2.605 1 97 114 PHE A CA 1
ATOM 887 C C . PHE A 1 114 ? -14.195 13.078 -1.449 1 97 114 PHE A C 1
ATOM 889 O O . PHE A 1 114 ? -15.328 13.32 -1.038 1 97 114 PHE A O 1
ATOM 896 N N . THR A 1 115 ? -13.117 13.625 -0.937 1 95.62 115 THR A N 1
ATOM 897 C CA . THR A 1 115 ? -13.195 14.578 0.165 1 95.62 115 THR A CA 1
ATOM 898 C C . THR A 1 115 ? -13.828 15.883 -0.295 1 95.62 115 THR A C 1
ATOM 900 O O . THR A 1 115 ? -14.586 16.516 0.454 1 95.62 115 THR A O 1
ATOM 903 N N . LYS A 1 116 ? -13.438 16.328 -1.51 1 94.31 116 LYS A N 1
ATOM 904 C CA . LYS A 1 116 ? -14.078 17.516 -2.08 1 94.31 116 LYS A CA 1
ATOM 905 C C . LYS A 1 116 ? -15.594 17.359 -2.107 1 94.31 116 LYS A C 1
ATOM 907 O O . LYS A 1 116 ? -16.328 18.281 -1.736 1 94.31 116 LYS A O 1
ATOM 912 N N . ARG A 1 117 ? -16.078 16.219 -2.488 1 95.19 117 ARG A N 1
ATOM 913 C CA . ARG A 1 117 ? -17.516 15.953 -2.533 1 95.19 117 ARG A CA 1
ATOM 914 C C . ARG A 1 117 ? -18.109 15.914 -1.129 1 95.19 117 ARG A C 1
ATOM 916 O O . ARG A 1 117 ? -19.25 16.328 -0.917 1 95.19 117 ARG A O 1
ATOM 923 N N . ALA A 1 118 ? -17.375 15.359 -0.236 1 95.69 118 ALA A N 1
ATOM 924 C CA . ALA A 1 118 ? -17.812 15.406 1.156 1 95.69 118 ALA A CA 1
ATOM 925 C C . ALA A 1 118 ? -18.016 16.844 1.622 1 95.69 118 ALA A C 1
ATOM 927 O O . ALA A 1 118 ? -19 17.156 2.297 1 95.69 118 ALA A O 1
ATOM 928 N N . PHE A 1 119 ? -17.125 17.766 1.254 1 93.69 119 PHE A N 1
ATOM 929 C CA . PHE A 1 119 ? -17.203 19.188 1.576 1 93.69 119 PHE A CA 1
ATOM 930 C C . PHE A 1 119 ? -18.406 19.828 0.91 1 93.69 119 PHE A C 1
ATOM 932 O O . PHE A 1 119 ? -19.219 20.484 1.573 1 93.69 119 PHE A O 1
ATOM 939 N N . LEU A 1 120 ? -18.5 19.531 -0.304 1 92.31 120 LEU A N 1
ATOM 940 C CA . LEU A 1 120 ? -19.578 20.125 -1.078 1 92.31 120 LEU A CA 1
ATOM 941 C C . LEU A 1 120 ? -20.938 19.641 -0.588 1 92.31 120 LEU A C 1
ATOM 943 O O . LEU A 1 120 ? -21.938 20.375 -0.668 1 92.31 120 LEU A O 1
ATOM 947 N N . ASN A 1 121 ? -20.953 18.453 -0.034 1 94 121 ASN A N 1
ATOM 948 C CA . ASN A 1 121 ? -22.203 17.875 0.459 1 94 121 ASN A CA 1
ATOM 949 C C . ASN A 1 121 ? -22.422 18.188 1.938 1 94 121 ASN A C 1
ATOM 951 O O . ASN A 1 121 ? -23.344 17.656 2.561 1 94 121 ASN A O 1
ATOM 955 N N . GLY A 1 122 ? -21.547 18.938 2.514 1 92.75 122 GLY A N 1
ATOM 956 C CA . GLY A 1 122 ? -21.734 19.453 3.857 1 92.75 122 GLY A CA 1
ATOM 957 C C . GLY A 1 122 ? -21.359 18.469 4.941 1 92.75 122 GLY A C 1
ATOM 958 O O . GLY A 1 122 ? -21.781 18.594 6.094 1 92.75 122 GLY A O 1
ATOM 959 N N . LYS A 1 123 ? -20.656 17.391 4.574 1 93.88 123 LYS A N 1
ATOM 960 C CA . LYS A 1 123 ? -20.234 16.406 5.562 1 93.88 123 LYS A CA 1
ATOM 961 C C . LYS A 1 123 ? -19.125 16.969 6.453 1 93.88 123 LYS A C 1
ATOM 963 O O . LYS A 1 123 ? -19.031 16.609 7.629 1 93.88 123 LYS A O 1
ATOM 968 N N . VAL A 1 124 ? -18.25 17.797 5.859 1 93 124 VAL A N 1
ATOM 969 C CA . VAL A 1 124 ? -17.125 18.438 6.539 1 93 124 VAL A CA 1
ATOM 970 C C . VAL A 1 124 ? -16.938 19.859 5.988 1 93 124 VAL A C 1
ATOM 972 O O . VAL A 1 124 ? -17.344 20.141 4.859 1 93 124 VAL A O 1
ATOM 975 N N . ASP A 1 125 ? -16.406 20.734 6.793 1 92.12 125 ASP A N 1
ATOM 976 C CA . ASP A 1 125 ? -16.062 22.047 6.254 1 92.12 125 ASP A CA 1
ATOM 977 C C . ASP A 1 125 ? -14.68 22.031 5.598 1 92.12 125 ASP A C 1
ATOM 979 O O . ASP A 1 125 ? -14.023 20.984 5.543 1 92.12 125 ASP A O 1
ATOM 983 N N . LEU A 1 126 ? -14.305 23.109 5.031 1 90.25 126 LEU A N 1
ATOM 984 C CA . LEU A 1 126 ? -13.086 23.172 4.23 1 90.25 126 LEU A CA 1
ATOM 985 C C . LEU A 1 126 ? -11.859 22.891 5.086 1 90.25 126 LEU A C 1
ATOM 987 O O . LEU A 1 126 ? -10.953 22.156 4.66 1 90.25 126 LEU A O 1
ATOM 991 N N . LEU A 1 127 ? -11.797 23.438 6.281 1 93.12 127 LEU A N 1
ATOM 992 C CA . LEU A 1 127 ? -10.672 23.234 7.184 1 93.12 127 LEU A CA 1
ATOM 993 C C . LEU A 1 127 ? -10.594 21.781 7.637 1 93.12 127 LEU A C 1
ATOM 995 O O . LEU A 1 127 ? -9.508 21.188 7.68 1 93.12 127 LEU A O 1
ATOM 999 N N . GLN A 1 128 ? -11.742 21.25 7.938 1 93.69 128 GLN A N 1
ATOM 1000 C CA . GLN A 1 128 ? -11.797 19.844 8.297 1 93.69 128 GLN A CA 1
ATOM 1001 C C . GLN A 1 128 ? -11.336 18.953 7.148 1 93.69 128 GLN A C 1
ATOM 1003 O O . GLN A 1 128 ? -10.586 18 7.359 1 93.69 128 GLN A O 1
ATOM 1008 N N . ALA A 1 129 ? -11.781 19.266 5.992 1 93.5 129 ALA A N 1
ATOM 1009 C CA . ALA A 1 129 ? -11.391 18.516 4.805 1 93.5 129 ALA A CA 1
ATOM 1010 C C . ALA A 1 129 ? -9.875 18.516 4.637 1 93.5 129 ALA A C 1
ATOM 1012 O O . ALA A 1 129 ? -9.273 17.469 4.355 1 93.5 129 ALA A O 1
ATOM 1013 N N . GLU A 1 130 ? -9.258 19.594 4.773 1 92.44 130 GLU A N 1
ATOM 1014 C CA . GLU A 1 130 ? -7.809 19.734 4.648 1 92.44 130 GLU A CA 1
ATOM 1015 C C . GLU A 1 130 ? -7.082 18.859 5.676 1 92.44 130 GLU A C 1
ATOM 1017 O O . GLU A 1 130 ? -6.02 18.312 5.391 1 92.44 130 GLU A O 1
ATOM 1022 N N . SER A 1 131 ? -7.664 18.797 6.812 1 94.38 131 SER A N 1
ATOM 1023 C CA . SER A 1 131 ? -7.039 18.062 7.902 1 94.38 131 SER A CA 1
ATOM 1024 C C . SER A 1 131 ? -6.902 16.578 7.559 1 94.38 131 SER A C 1
ATOM 1026 O O . SER A 1 131 ? -6 15.898 8.055 1 94.38 131 SER A O 1
ATOM 1028 N N . ILE A 1 132 ? -7.738 16.094 6.738 1 94.69 132 ILE A N 1
ATOM 1029 C CA . ILE A 1 132 ? -7.723 14.68 6.367 1 94.69 132 ILE A CA 1
ATOM 1030 C C . ILE A 1 132 ? -6.398 14.344 5.684 1 94.69 132 ILE A C 1
ATOM 1032 O O . ILE A 1 132 ? -5.762 13.336 6.008 1 94.69 132 ILE A O 1
ATOM 1036 N N . ASN A 1 133 ? -6.02 15.133 4.727 1 93 133 ASN A N 1
ATOM 1037 C CA . ASN A 1 133 ? -4.727 14.945 4.082 1 93 133 ASN A CA 1
ATOM 1038 C C . ASN A 1 133 ? -3.578 15.062 5.082 1 93 133 ASN A C 1
ATOM 1040 O O . ASN A 1 133 ? -2.578 14.352 4.973 1 93 133 ASN A O 1
ATOM 1044 N N . GLU A 1 134 ? -3.723 15.984 5.988 1 92.81 134 GLU A N 1
ATOM 1045 C CA . GLU A 1 134 ? -2.707 16.172 7.02 1 92.81 134 GLU A CA 1
ATOM 1046 C C . GLU A 1 134 ? -2.584 14.93 7.902 1 92.81 134 GLU A C 1
ATOM 1048 O O . GLU A 1 134 ? -1.48 14.555 8.305 1 92.81 134 GLU A O 1
ATOM 1053 N N . ILE A 1 135 ? -3.688 14.344 8.195 1 94.56 135 ILE A N 1
ATOM 1054 C CA . ILE A 1 135 ? -3.715 13.125 9 1 94.56 135 ILE A CA 1
ATOM 1055 C C . ILE A 1 135 ? -2.971 12.008 8.266 1 94.56 135 ILE A C 1
ATOM 1057 O O . ILE A 1 135 ? -2.1 11.352 8.844 1 94.56 135 ILE A O 1
ATOM 1061 N N . ILE A 1 136 ? -3.285 11.82 7.047 1 93.75 136 ILE A N 1
ATOM 1062 C CA . ILE A 1 136 ? -2.719 10.75 6.234 1 93.75 136 ILE A CA 1
ATOM 1063 C C . ILE A 1 136 ? -1.209 10.945 6.102 1 93.75 136 ILE A C 1
ATOM 1065 O O . ILE A 1 136 ? -0.44 9.992 6.219 1 93.75 136 ILE A O 1
ATOM 1069 N N . ARG A 1 137 ? -0.712 12.164 6.023 1 89.25 137 ARG A N 1
ATOM 1070 C CA . ARG A 1 137 ? 0.686 12.453 5.727 1 89.25 137 ARG A CA 1
ATOM 1071 C C . ARG A 1 137 ? 1.467 12.758 7 1 89.25 137 ARG A C 1
ATOM 1073 O O . ARG A 1 137 ? 2.627 13.172 6.941 1 89.25 137 ARG A O 1
ATOM 1080 N N . ALA A 1 138 ? 0.831 12.625 8.086 1 88.31 138 ALA A N 1
ATOM 1081 C CA . ALA A 1 138 ? 1.505 12.922 9.344 1 88.31 138 ALA A CA 1
ATOM 1082 C C . ALA A 1 138 ? 2.73 12.031 9.531 1 88.31 138 ALA A C 1
ATOM 1084 O O . ALA A 1 138 ? 2.662 10.82 9.328 1 88.31 138 ALA A O 1
ATOM 1085 N N . GLU A 1 139 ? 3.783 12.617 9.977 1 79.25 139 GLU A N 1
ATOM 1086 C CA . GLU A 1 139 ? 5.027 11.867 10.141 1 79.25 139 GLU A CA 1
ATOM 1087 C C . GLU A 1 139 ? 5.426 11.773 11.609 1 79.25 139 GLU A C 1
ATOM 1089 O O . GLU A 1 139 ? 6.488 11.234 11.938 1 79.25 139 GLU A O 1
ATOM 1094 N N . SER A 1 140 ? 4.73 12.406 12.477 1 82.81 140 SER A N 1
ATOM 1095 C CA . SER A 1 140 ? 4.969 12.328 13.914 1 82.81 140 SER A CA 1
ATOM 1096 C C . SER A 1 140 ? 3.656 12.258 14.688 1 82.81 140 SER A C 1
ATOM 1098 O O . SER A 1 140 ? 2.596 12.594 14.156 1 82.81 140 SER A O 1
ATOM 1100 N N . LYS A 1 141 ? 3.779 11.82 15.906 1 83.81 141 LYS A N 1
ATOM 1101 C CA . LYS A 1 141 ? 2.596 11.711 16.75 1 83.81 141 LYS A CA 1
ATOM 1102 C C . LYS A 1 141 ? 1.999 13.086 17.047 1 83.81 141 LYS A C 1
ATOM 1104 O O . LYS A 1 141 ? 0.777 13.234 17.109 1 83.81 141 LYS A O 1
ATOM 1109 N N . ILE A 1 142 ? 2.869 14.047 17.188 1 85.06 142 ILE A N 1
ATOM 1110 C CA . ILE A 1 142 ? 2.406 15.406 17.453 1 85.06 142 ILE A CA 1
ATOM 1111 C C . ILE A 1 142 ? 1.646 15.945 16.25 1 85.06 142 ILE A C 1
ATOM 1113 O O . ILE A 1 142 ? 0.575 16.547 16.406 1 85.06 142 ILE A O 1
ATOM 1117 N N . ALA A 1 143 ? 2.219 15.734 15.109 1 88.44 143 ALA A N 1
ATOM 1118 C CA . ALA A 1 143 ? 1.55 16.172 13.883 1 88.44 143 ALA A CA 1
ATOM 1119 C C . ALA A 1 143 ? 0.181 15.508 13.742 1 88.44 143 ALA A C 1
ATOM 1121 O O . ALA A 1 143 ? -0.799 16.156 13.383 1 88.44 143 ALA A O 1
ATOM 1122 N N . LEU A 1 144 ? 0.137 14.266 14.039 1 91.25 144 LEU A N 1
ATOM 1123 C CA . LEU A 1 144 ? -1.111 13.516 13.961 1 91.25 144 LEU A CA 1
ATOM 1124 C C . LEU A 1 144 ? -2.146 14.078 14.93 1 91.25 144 LEU A C 1
ATOM 1126 O O . LEU A 1 144 ? -3.297 14.312 14.547 1 91.25 144 LEU A O 1
ATOM 1130 N N . LYS A 1 145 ? -1.756 14.32 16.094 1 90.56 145 LYS A N 1
ATOM 1131 C CA . LYS A 1 145 ? -2.646 14.859 17.125 1 90.56 145 LYS A CA 1
ATOM 1132 C C . LYS A 1 145 ? -3.232 16.203 16.688 1 90.56 145 LYS A C 1
ATOM 1134 O O . LYS A 1 145 ? -4.43 16.438 16.859 1 90.56 145 LYS A O 1
ATOM 1139 N N . ARG A 1 146 ? -2.398 17.016 16.172 1 91.69 146 ARG A N 1
ATOM 1140 C CA . ARG A 1 146 ? -2.848 18.328 15.742 1 91.69 146 ARG A CA 1
ATOM 1141 C C . ARG A 1 146 ? -3.805 18.219 14.555 1 91.69 146 ARG A C 1
ATOM 1143 O O . ARG A 1 146 ? -4.793 18.953 14.484 1 91.69 146 ARG A O 1
ATOM 1150 N N . ALA A 1 147 ? -3.473 17.375 13.656 1 94.12 147 ALA A N 1
ATOM 1151 C CA . ALA A 1 147 ? -4.344 17.156 12.508 1 94.12 147 ALA A CA 1
ATOM 1152 C C . ALA A 1 147 ? -5.707 16.625 12.938 1 94.12 147 ALA A C 1
ATOM 1154 O O . ALA A 1 147 ? -6.742 17.047 12.414 1 94.12 147 ALA A O 1
ATOM 1155 N N . LEU A 1 148 ? -5.727 15.781 13.867 1 94.31 148 LEU A N 1
ATOM 1156 C CA . LEU A 1 148 ? -6.969 15.203 14.375 1 94.31 148 LEU A CA 1
ATOM 1157 C C . LEU A 1 148 ? -7.809 16.266 15.086 1 94.31 148 LEU A C 1
ATOM 1159 O O . LEU A 1 148 ? -9.031 16.281 14.945 1 94.31 148 LEU A O 1
ATOM 1163 N N . SER A 1 149 ? -7.148 17.109 15.844 1 93.31 149 SER A N 1
ATOM 1164 C CA . SER A 1 149 ? -7.855 18.219 16.484 1 93.31 149 SER A CA 1
ATOM 1165 C C . SER A 1 149 ? -8.523 19.109 15.453 1 93.31 149 SER A C 1
ATOM 1167 O O . SER A 1 149 ? -9.656 19.578 15.656 1 93.31 149 SER A O 1
ATOM 1169 N N . LYS A 1 150 ? -7.793 19.344 14.461 1 94.56 150 LYS A N 1
ATOM 1170 C CA . LYS A 1 150 ? -8.344 20.125 13.359 1 94.56 150 LYS A CA 1
ATOM 1171 C C . LYS A 1 150 ? -9.555 19.438 12.742 1 94.56 150 LYS A C 1
ATOM 1173 O O . LYS A 1 150 ? -10.555 20.078 12.438 1 94.56 150 LYS A O 1
ATOM 1178 N N . LEU A 1 151 ? -9.492 18.172 12.586 1 94.5 151 LEU A N 1
ATOM 1179 C CA . LEU A 1 151 ? -10.594 17.406 12.023 1 94.5 151 LEU A CA 1
ATOM 1180 C C . LEU A 1 151 ? -11.828 17.5 12.922 1 94.5 151 LEU A C 1
ATOM 1182 O O . LEU A 1 151 ? -12.953 17.547 12.43 1 94.5 151 LEU A O 1
ATOM 1186 N N . LYS A 1 152 ? -11.594 17.594 14.195 1 93.19 152 LYS A N 1
ATOM 1187 C CA . LYS A 1 152 ? -12.68 17.656 15.164 1 93.19 152 LYS A CA 1
ATOM 1188 C C . LYS A 1 152 ? -13.336 19.031 15.156 1 93.19 152 LYS A C 1
ATOM 1190 O O . LYS A 1 152 ? -14.336 19.25 15.844 1 93.19 152 LYS A O 1
ATOM 1195 N N . GLY A 1 153 ? -12.703 19.938 14.5 1 94.06 153 GLY A N 1
ATOM 1196 C CA . GLY A 1 153 ? -13.344 21.234 14.305 1 94.06 153 GLY A CA 1
ATOM 1197 C C . GLY A 1 153 ? -12.836 22.312 15.242 1 94.06 153 GLY A C 1
ATOM 1198 O O . GLY A 1 153 ? -13.445 23.375 15.375 1 94.06 153 GLY A O 1
ATOM 1199 N N . GLU A 1 154 ? -11.766 22.062 15.914 1 94.12 154 GLU A N 1
ATOM 1200 C CA . GLU A 1 154 ? -11.234 23.031 16.859 1 94.12 154 GLU A CA 1
ATOM 1201 C C . GLU A 1 154 ? -10.922 24.359 16.156 1 94.12 154 GLU A C 1
ATOM 1203 O O . GLU A 1 154 ? -11.352 25.422 16.609 1 94.12 154 GLU A O 1
ATOM 1208 N N . LEU A 1 155 ? -10.195 24.25 15.109 1 95.38 155 LEU A N 1
ATOM 1209 C CA . LEU A 1 155 ? -9.82 25.453 14.375 1 95.38 155 LEU A CA 1
ATOM 1210 C C . LEU A 1 155 ? -11.047 26.109 13.742 1 95.38 155 LEU A C 1
ATOM 1212 O O . LEU A 1 155 ? -11.195 27.328 13.781 1 95.38 155 LEU A O 1
ATOM 1216 N N . SER A 1 156 ? -11.938 25.344 13.211 1 95.94 156 SER A N 1
ATOM 1217 C CA . SER A 1 156 ? -13.164 25.844 12.602 1 95.94 156 SER A CA 1
ATOM 1218 C C . SER A 1 156 ? -14 26.625 13.602 1 95.94 156 SER A C 1
ATOM 1220 O O . SER A 1 156 ? -14.516 27.703 13.281 1 95.94 156 SER A O 1
ATOM 1222 N N . ARG A 1 157 ? -14.141 26.078 14.758 1 96 157 ARG A N 1
ATOM 1223 C CA . ARG A 1 157 ? -14.922 26.75 15.789 1 96 157 ARG A CA 1
ATOM 1224 C C . ARG A 1 157 ? -14.305 28.094 16.156 1 96 157 ARG A C 1
ATOM 1226 O O . ARG A 1 157 ? -15.016 29.094 16.297 1 96 157 ARG A O 1
ATOM 1233 N N . LYS A 1 158 ? -13.016 28.109 16.344 1 95.75 158 LYS A N 1
ATOM 1234 C CA . LYS A 1 158 ? -12.32 29.344 16.672 1 95.75 158 LYS A CA 1
ATOM 1235 C C . LYS A 1 158 ? -12.539 30.406 15.602 1 95.75 158 LYS A C 1
ATOM 1237 O O . LYS A 1 158 ? -12.82 31.562 15.914 1 95.75 158 LYS A O 1
ATOM 1242 N N . LEU A 1 159 ? -12.445 30.031 14.398 1 96.44 159 LEU A N 1
ATOM 1243 C CA . LEU A 1 159 ? -12.602 30.969 13.289 1 96.44 159 LEU A CA 1
ATOM 1244 C C . LEU A 1 159 ? -14.047 31.406 13.156 1 96.44 159 LEU A C 1
ATOM 1246 O O . LEU A 1 159 ? -14.32 32.562 12.805 1 96.44 159 LEU A O 1
ATOM 1250 N N . ARG A 1 160 ? -14.977 30.531 13.422 1 95.88 160 ARG A N 1
ATOM 1251 C CA . ARG A 1 160 ? -16.391 30.906 13.414 1 95.88 160 ARG A CA 1
ATOM 1252 C C . ARG A 1 160 ? -16.703 31.906 14.516 1 95.88 160 ARG A C 1
ATOM 1254 O O . ARG A 1 160 ? -17.516 32.812 14.32 1 95.88 160 ARG A O 1
ATOM 1261 N N . ASP A 1 161 ? -16.109 31.672 15.641 1 96.88 161 ASP A N 1
ATOM 1262 C CA . ASP A 1 161 ? -16.266 32.625 16.734 1 96.88 161 ASP A CA 1
ATOM 1263 C C . ASP A 1 161 ? -15.773 34 16.344 1 96.88 161 ASP A C 1
ATOM 1265 O O . ASP A 1 161 ? -16.422 35.031 16.625 1 96.88 161 ASP A O 1
ATOM 1269 N N . LEU A 1 162 ? -14.656 34.031 15.719 1 96.94 162 LEU A N 1
ATOM 1270 C CA . LEU A 1 162 ? -14.094 35.312 15.266 1 96.94 162 LEU A CA 1
ATOM 1271 C C . LEU A 1 162 ? -14.992 35.969 14.219 1 96.94 162 LEU A C 1
ATOM 1273 O O . LEU A 1 162 ? -15.227 37.156 14.258 1 96.94 162 LEU A O 1
ATOM 1277 N N . LYS A 1 163 ? -15.477 35.219 13.328 1 96.19 163 LYS A N 1
ATOM 1278 C CA . LYS A 1 163 ? -16.391 35.719 12.32 1 96.19 163 LYS A CA 1
ATOM 1279 C C . LYS A 1 163 ? -17.641 36.312 12.969 1 96.19 163 LYS A C 1
ATOM 1281 O O . LYS A 1 163 ? -18.125 37.375 12.547 1 96.19 163 LYS A O 1
ATOM 1286 N N . SER A 1 164 ? -18.156 35.625 13.961 1 96.38 164 SER A N 1
ATOM 1287 C CA . SER A 1 164 ? -19.344 36.125 14.672 1 96.38 164 SER A CA 1
ATOM 1288 C C . SER A 1 164 ? -19.078 37.469 15.336 1 96.38 164 SER A C 1
ATOM 1290 O O . SER A 1 164 ? -19.938 38.344 15.336 1 96.38 164 SER A O 1
ATOM 1292 N N . LYS A 1 165 ? -17.906 37.594 15.93 1 95.88 165 LYS A N 1
ATOM 1293 C CA . LYS A 1 165 ? -17.531 38.875 16.531 1 95.88 165 LYS A CA 1
ATOM 1294 C C . LYS A 1 165 ? -17.531 39.969 15.484 1 95.88 165 LYS A C 1
ATOM 1296 O O . LYS A 1 165 ? -17.984 41.094 15.75 1 95.88 165 LYS A O 1
ATOM 1301 N N . VAL A 1 166 ? -17.031 39.656 14.297 1 96.75 166 VAL A N 1
ATOM 1302 C CA . VAL A 1 166 ? -16.969 40.625 13.211 1 96.75 166 VAL A CA 1
ATOM 1303 C C . VAL A 1 166 ? -18.391 40.969 12.742 1 96.75 166 VAL A C 1
ATOM 1305 O O . VAL A 1 166 ? -18.688 42.156 12.484 1 96.75 166 VAL A O 1
ATOM 1308 N N . GLU A 1 167 ? -19.172 39.969 12.672 1 94.12 167 GLU A N 1
ATOM 1309 C CA . GLU A 1 167 ? -20.562 40.188 12.266 1 94.12 167 GLU A CA 1
ATOM 1310 C C . GLU A 1 167 ? -21.297 41.062 13.258 1 94.12 167 GLU A C 1
ATOM 1312 O O . GLU A 1 167 ? -22.078 41.938 12.859 1 94.12 167 GLU A O 1
ATOM 1317 N N . TYR A 1 168 ? -21.078 40.844 14.5 1 92.06 168 TYR A N 1
ATOM 1318 C CA . TYR A 1 168 ? -21.703 41.656 15.539 1 92.06 168 TYR A CA 1
ATOM 1319 C C . TYR A 1 168 ? -21.25 43.125 15.406 1 92.06 168 TYR A C 1
ATOM 1321 O O . TYR A 1 168 ? -22.078 44.031 15.508 1 92.06 168 TYR A O 1
ATOM 1329 N N . LEU A 1 169 ? -19.984 43.312 15.211 1 91.75 169 LEU A N 1
ATOM 1330 C CA . LEU A 1 169 ? -19.453 44.656 15.023 1 91.75 169 LEU A CA 1
ATOM 1331 C C . LEU A 1 169 ? -20.078 45.344 13.812 1 91.75 169 LEU A C 1
ATOM 1333 O O . LEU A 1 169 ? -20.375 46.531 13.844 1 91.75 169 LEU A O 1
ATOM 1337 N N . ARG A 1 170 ? -20.25 44.562 12.773 1 90.75 170 ARG A N 1
ATOM 1338 C CA . ARG A 1 170 ? -20.828 45.062 11.539 1 90.75 170 ARG A CA 1
ATOM 1339 C C . ARG A 1 170 ? -22.266 45.562 11.773 1 90.75 170 ARG A C 1
ATOM 1341 O O . ARG A 1 170 ? -22.641 46.625 11.32 1 90.75 170 ARG A O 1
ATOM 1348 N N . ILE A 1 171 ? -23.047 44.812 12.484 1 88.5 171 ILE A N 1
ATOM 1349 C CA . ILE A 1 171 ? -24.453 45.156 12.758 1 88.5 171 ILE A CA 1
ATOM 1350 C C . ILE A 1 171 ? -24.531 46.438 13.594 1 88.5 171 ILE A C 1
ATOM 1352 O O . ILE A 1 171 ? -25.328 47.312 13.289 1 88.5 171 ILE A O 1
ATOM 1356 N N . TYR A 1 172 ? -23.688 46.531 14.562 1 84.38 172 TYR A N 1
ATOM 1357 C CA . TYR A 1 172 ? -23.688 47.719 15.445 1 84.38 172 TYR A CA 1
ATOM 1358 C C . TYR A 1 172 ? -23.25 48.969 14.703 1 84.38 172 TYR A C 1
ATOM 1360 O O . TYR A 1 172 ? -23.828 50.031 14.891 1 84.38 172 TYR A O 1
ATOM 1368 N N . LEU A 1 173 ? -22.25 48.844 13.883 1 85.5 173 LEU A N 1
ATOM 1369 C CA . LEU A 1 173 ? -21.734 49.969 13.133 1 85.5 173 LEU A CA 1
ATOM 1370 C C . LEU A 1 173 ? -22.75 50.469 12.109 1 85.5 173 LEU A C 1
ATOM 1372 O O . LEU A 1 173 ? -22.875 51.688 11.875 1 85.5 173 LEU A O 1
ATOM 1376 N N . GLU A 1 174 ? -23.391 49.531 11.477 1 84 174 GLU A N 1
ATOM 1377 C CA . GLU A 1 174 ? -24.406 49.906 10.477 1 84 174 GLU A CA 1
ATOM 1378 C C . GLU A 1 174 ? -25.516 50.75 11.102 1 84 174 GLU A C 1
ATOM 1380 O O . GLU A 1 174 ? -26.031 51.656 10.461 1 84 174 GLU A O 1
ATOM 1385 N N . ALA A 1 175 ? -25.844 50.5 12.344 1 82.19 175 ALA A N 1
ATOM 1386 C CA . ALA A 1 175 ? -26.859 51.281 13.055 1 82.19 175 ALA A CA 1
ATOM 1387 C C . ALA A 1 175 ? -26.391 52.688 13.344 1 82.19 175 ALA A C 1
ATOM 1389 O O . ALA A 1 175 ? -27.188 53.625 13.422 1 82.19 175 ALA A O 1
ATOM 1390 N N . SER A 1 176 ? -25.094 52.875 13.453 1 81.56 176 SER A N 1
ATOM 1391 C CA . SER A 1 176 ? -24.5 54.156 13.836 1 81.56 176 SER A CA 1
ATOM 1392 C C . SER A 1 176 ? -24.203 55 12.609 1 81.56 176 SER A C 1
ATOM 1394 O O . SER A 1 176 ? -24.016 56.219 12.727 1 81.56 176 SER A O 1
ATOM 1396 N N . ILE A 1 177 ? -24.062 54.344 11.438 1 78.75 177 ILE A N 1
ATOM 1397 C CA . ILE A 1 177 ? -23.703 55.031 10.211 1 78.75 177 ILE A CA 1
ATOM 1398 C C . ILE A 1 177 ? -24.797 56.062 9.859 1 78.75 177 ILE A C 1
ATOM 1400 O O . ILE A 1 177 ? -24.5 57.156 9.352 1 78.75 177 ILE A O 1
ATOM 1404 N N . ASP A 1 178 ? -26.031 55.75 10.203 1 75.94 178 ASP A N 1
ATOM 1405 C CA . ASP A 1 178 ? -27.156 56.625 9.875 1 75.94 178 ASP A CA 1
ATOM 1406 C C . ASP A 1 178 ? -27.203 57.844 10.805 1 75.94 178 ASP A C 1
ATOM 1408 O O . ASP A 1 178 ? -27.781 58.875 10.461 1 75.94 178 ASP A O 1
ATOM 1412 N N . PHE A 1 179 ? -26.562 57.719 12 1 79.12 179 PHE A N 1
ATOM 1413 C CA . PHE A 1 179 ? -26.547 58.812 12.953 1 79.12 179 PHE A CA 1
ATOM 1414 C C . PHE A 1 179 ? -25.172 59 13.562 1 79.12 179 PHE A C 1
ATOM 1416 O O . PHE A 1 179 ? -25 58.844 14.781 1 79.12 179 PHE A O 1
ATOM 1423 N N . PRO A 1 180 ? -24.141 59.281 12.727 1 71.69 180 PRO A N 1
ATOM 1424 C CA . PRO A 1 180 ? -22.75 59.344 13.188 1 71.69 180 PRO A CA 1
ATOM 1425 C C . PRO A 1 180 ? -22.562 60.375 14.32 1 71.69 180 PRO A C 1
ATOM 1427 O O . PRO A 1 180 ? -21.672 60.188 15.164 1 71.69 180 PRO A O 1
ATOM 1430 N N . GLU A 1 181 ? -23.375 61.375 14.344 1 74.69 181 GLU A N 1
ATOM 1431 C CA . GLU A 1 181 ? -23.25 62.406 15.359 1 74.69 181 GLU A CA 1
ATOM 1432 C C . GLU A 1 181 ? -23.625 61.875 16.734 1 74.69 181 GLU A C 1
ATOM 1434 O O . GLU A 1 181 ? -23.219 62.469 17.75 1 74.69 181 GLU A O 1
ATOM 1439 N N . ASP A 1 182 ? -24.391 60.844 16.688 1 76.12 182 ASP A N 1
ATOM 1440 C CA . ASP A 1 182 ? -24.906 60.312 17.953 1 76.12 182 ASP A CA 1
ATOM 1441 C C . ASP A 1 182 ? -23.938 59.281 18.547 1 76.12 182 ASP A C 1
ATOM 1443 O O . ASP A 1 182 ? -24.156 58.781 19.656 1 76.12 182 ASP A O 1
ATOM 1447 N N . VAL A 1 183 ? -22.797 59.094 17.781 1 77.94 183 VAL A N 1
ATOM 1448 C CA . VAL A 1 183 ? -21.875 58.062 18.281 1 77.94 183 VAL A CA 1
ATOM 1449 C C . VAL A 1 183 ? -21.094 58.625 19.469 1 77.94 183 VAL A C 1
ATOM 1451 O O . VAL A 1 183 ? -20.406 59.656 19.344 1 77.94 183 VAL A O 1
ATOM 1454 N N . GLU A 1 184 ? -21.312 58 20.609 1 80 184 GLU A N 1
ATOM 1455 C CA . GLU A 1 184 ? -20.641 58.438 21.844 1 80 184 GLU A CA 1
ATOM 1456 C C . GLU A 1 184 ? -19.203 57.906 21.875 1 80 184 GLU A C 1
ATOM 1458 O O . GLU A 1 184 ? -18.875 56.938 21.172 1 80 184 GLU A O 1
ATOM 1463 N N . GLU A 1 185 ? -18.484 58.625 22.641 1 81.88 185 GLU A N 1
ATOM 1464 C CA . GLU A 1 185 ? -17.078 58.25 22.797 1 81.88 185 GLU A CA 1
ATOM 1465 C C . GLU A 1 185 ? -16.938 56.844 23.344 1 81.88 185 GLU A C 1
ATOM 1467 O O . GLU A 1 185 ? -16.047 56.094 22.953 1 81.88 185 GLU A O 1
ATOM 1472 N N . LYS A 1 186 ? -17.859 56.469 24.109 1 85.25 186 LYS A N 1
ATOM 1473 C CA . LYS A 1 186 ? -17.844 55.156 24.703 1 85.25 186 LYS A CA 1
ATOM 1474 C C . LYS A 1 186 ? -18.031 54.062 23.656 1 85.25 186 LYS A C 1
ATOM 1476 O O . LYS A 1 186 ? -17.438 53 23.734 1 85.25 186 LYS A O 1
ATOM 1481 N N . GLU A 1 187 ? -18.828 54.375 22.703 1 84.88 187 GLU A N 1
ATOM 1482 C CA . GLU A 1 187 ? -19.094 53.438 21.625 1 84.88 187 GLU A CA 1
ATOM 1483 C C . GLU A 1 187 ? -17.844 53.25 20.766 1 84.88 187 GLU A C 1
ATOM 1485 O O . GLU A 1 187 ? -17.547 52.125 20.344 1 84.88 187 GLU A O 1
ATOM 1490 N N . LYS A 1 188 ? -17.141 54.281 20.516 1 86.12 188 LYS A N 1
ATOM 1491 C CA . LYS A 1 188 ? -15.906 54.219 19.734 1 86.12 188 LYS A CA 1
ATOM 1492 C C . LYS A 1 188 ? -14.828 53.406 20.469 1 86.12 188 LYS A C 1
ATOM 1494 O O . LYS A 1 188 ? -14.109 52.625 19.844 1 86.12 188 LYS A O 1
ATOM 1499 N N . GLU A 1 189 ? -14.797 53.594 21.734 1 89.88 189 GLU A N 1
ATOM 1500 C CA . GLU A 1 189 ? -13.844 52.812 22.547 1 89.88 189 GLU A CA 1
ATOM 1501 C C . GLU A 1 189 ? -14.148 51.344 22.516 1 89.88 189 GLU A C 1
ATOM 1503 O O . GLU A 1 189 ? -13.234 50.5 22.5 1 89.88 189 GLU A O 1
ATOM 1508 N N . ASP A 1 190 ? -15.453 51.094 22.484 1 90.56 190 ASP A N 1
ATOM 1509 C CA . ASP A 1 190 ? -15.875 49.688 22.406 1 90.56 190 ASP A CA 1
ATOM 1510 C C . ASP A 1 190 ? -15.484 49.062 21.078 1 90.56 190 ASP A C 1
ATOM 1512 O O . ASP A 1 190 ? -15.07 47.906 21.016 1 90.56 190 ASP A O 1
ATOM 1516 N N . TRP A 1 191 ? -15.633 49.812 20 1 90.69 191 TRP A N 1
ATOM 1517 C CA . TRP A 1 191 ? -15.242 49.344 18.688 1 90.69 191 TRP A CA 1
ATOM 1518 C C . TRP A 1 191 ? -13.742 49.094 18.625 1 90.69 191 TRP A C 1
ATOM 1520 O O . TRP A 1 191 ? -13.305 48.062 18.078 1 90.69 191 TRP A O 1
ATOM 1530 N N . ILE A 1 192 ? -13.016 49.969 19.219 1 93.44 192 ILE A N 1
ATOM 1531 C CA . ILE A 1 192 ? -11.562 49.844 19.234 1 93.44 192 ILE A CA 1
ATOM 1532 C C . ILE A 1 192 ? -11.164 48.562 20 1 93.44 192 ILE A C 1
ATOM 1534 O O . ILE A 1 192 ? -10.344 47.781 19.531 1 93.44 192 ILE A O 1
ATOM 1538 N N . ARG A 1 193 ? -11.781 48.344 21.078 1 94.62 193 ARG A N 1
ATOM 1539 C CA . ARG A 1 193 ? -11.477 47.188 21.906 1 94.62 193 ARG A CA 1
ATOM 1540 C C . ARG A 1 193 ? -11.789 45.906 21.156 1 94.62 193 ARG A C 1
ATOM 1542 O O . ARG A 1 193 ? -11.008 44.938 21.219 1 94.62 193 ARG A O 1
ATOM 1549 N N . ASN A 1 194 ? -12.914 45.875 20.531 1 94.88 194 ASN A N 1
ATOM 1550 C CA . ASN A 1 194 ? -13.328 44.688 19.797 1 94.88 194 ASN A CA 1
ATOM 1551 C C . ASN A 1 194 ? -12.375 44.375 18.641 1 94.88 194 ASN A C 1
ATOM 1553 O O . ASN A 1 194 ? -11.969 43.219 18.453 1 94.88 194 ASN A O 1
ATOM 1557 N N . ILE A 1 195 ? -12.016 45.344 17.922 1 96.44 195 ILE A N 1
ATOM 1558 C CA . ILE A 1 195 ? -11.125 45.156 16.781 1 96.44 195 ILE A CA 1
ATOM 1559 C C . ILE A 1 195 ? -9.742 44.75 17.266 1 96.44 195 ILE A C 1
ATOM 1561 O O . ILE A 1 195 ? -9.094 43.875 16.656 1 96.44 195 ILE A O 1
ATOM 1565 N N . GLU A 1 196 ? -9.305 45.312 18.359 1 96.88 196 GLU A N 1
ATOM 1566 C CA . GLU A 1 196 ? -8.016 44.938 18.938 1 96.88 196 GLU A CA 1
ATOM 1567 C C . GLU A 1 196 ? -8.023 43.5 19.375 1 96.88 196 GLU A C 1
ATOM 1569 O O . GLU A 1 196 ? -7.02 42.781 19.234 1 96.88 196 GLU A O 1
ATOM 1574 N N . GLU A 1 197 ? -9.102 43.125 19.938 1 96.94 197 GLU A N 1
ATOM 1575 C CA . GLU A 1 197 ? -9.227 41.75 20.359 1 96.94 197 GLU A CA 1
ATOM 1576 C C . GLU A 1 197 ? -9.172 40.781 19.172 1 96.94 197 GLU A C 1
ATOM 1578 O O . GLU A 1 197 ? -8.5 39.75 19.234 1 96.94 197 GLU A O 1
ATOM 1583 N N . ILE A 1 198 ? -9.891 41.062 18.125 1 97.62 198 ILE A N 1
ATOM 1584 C CA . ILE A 1 198 ? -9.867 40.25 16.922 1 97.62 198 ILE A CA 1
ATOM 1585 C C . ILE A 1 198 ? -8.453 40.188 16.359 1 97.62 198 ILE A C 1
ATOM 1587 O O . ILE A 1 198 ? -7.957 39.125 15.992 1 97.62 198 ILE A O 1
ATOM 1591 N N . LYS A 1 199 ? -7.84 41.344 16.297 1 97.69 199 LYS A N 1
ATOM 1592 C CA . LYS A 1 199 ? -6.469 41.438 15.805 1 97.69 199 LYS A CA 1
ATOM 1593 C C . LYS A 1 199 ? -5.527 40.531 16.594 1 97.69 199 LYS A C 1
ATOM 1595 O O . LYS A 1 199 ? -4.699 39.844 16.016 1 97.69 199 LYS A O 1
ATOM 1600 N N . LYS A 1 200 ? -5.676 40.625 17.891 1 97.62 200 LYS A N 1
ATOM 1601 C CA . LYS A 1 200 ? -4.832 39.812 18.766 1 97.62 200 LYS A CA 1
ATOM 1602 C C . LYS A 1 200 ? -5.055 38.312 18.516 1 97.62 200 LYS A C 1
ATOM 1604 O O . LYS A 1 200 ? -4.094 37.562 18.422 1 97.62 200 LYS A O 1
ATOM 1609 N N . GLU A 1 201 ? -6.254 37.906 18.438 1 97.38 201 GLU A N 1
ATOM 1610 C CA . GLU A 1 201 ? -6.582 36.5 18.219 1 97.38 201 GLU A CA 1
ATOM 1611 C C . GLU A 1 201 ? -6.074 36 16.859 1 97.38 201 GLU A C 1
ATOM 1613 O O . GLU A 1 201 ? -5.582 34.875 16.734 1 97.38 201 GLU A O 1
ATOM 1618 N N . VAL A 1 202 ? -6.25 36.812 15.867 1 98 202 VAL A N 1
ATOM 1619 C CA . VAL A 1 202 ? -5.762 36.5 14.531 1 98 202 VAL A CA 1
ATOM 1620 C C . VAL A 1 202 ? -4.242 36.375 14.555 1 98 202 VAL A C 1
ATOM 1622 O O . VAL A 1 202 ? -3.674 35.438 13.953 1 98 202 VAL A O 1
ATOM 1625 N N . SER A 1 203 ? -3.609 37.312 15.234 1 96.81 203 SER A N 1
ATOM 1626 C CA . SER A 1 203 ? -2.16 37.25 15.391 1 96.81 203 SER A CA 1
ATOM 1627 C C . SER A 1 203 ? -1.721 35.969 16.078 1 96.81 203 SER A C 1
ATOM 1629 O O . SER A 1 203 ? -0.74 35.344 15.672 1 96.81 203 SER A O 1
ATOM 1631 N N . ASP A 1 204 ? -2.459 35.625 17.062 1 95.62 204 ASP A N 1
ATOM 1632 C CA . ASP A 1 204 ? -2.182 34.406 17.781 1 95.62 204 ASP A CA 1
ATOM 1633 C C . ASP A 1 204 ? -2.297 33.188 16.859 1 95.62 204 ASP A C 1
ATOM 1635 O O . ASP A 1 204 ? -1.467 32.281 16.922 1 95.62 204 ASP A O 1
ATOM 1639 N N . LEU A 1 205 ? -3.295 33.125 16.062 1 96.44 205 LEU A N 1
ATOM 1640 C CA . LEU A 1 205 ? -3.49 32.031 15.125 1 96.44 205 LEU A CA 1
ATOM 1641 C C . LEU A 1 205 ? -2.338 31.969 14.125 1 96.44 205 LEU A C 1
ATOM 1643 O O . LEU A 1 205 ? -1.868 30.875 13.797 1 96.44 205 LEU A O 1
ATOM 1647 N N . LEU A 1 206 ? -1.917 33.062 13.664 1 95.69 206 LEU A N 1
ATOM 1648 C CA . LEU A 1 206 ? -0.808 33.125 12.719 1 95.69 206 LEU A CA 1
ATOM 1649 C C . LEU A 1 206 ? 0.48 32.625 13.359 1 95.69 206 LEU A C 1
ATOM 1651 O O . LEU A 1 206 ? 1.273 31.938 12.719 1 95.69 206 LEU A O 1
ATOM 1655 N N . GLU A 1 207 ? 0.67 32.969 14.594 1 92.12 207 GLU A N 1
ATOM 1656 C CA . GLU A 1 207 ? 1.827 32.469 15.328 1 92.12 207 GLU A CA 1
ATOM 1657 C C . GLU A 1 207 ? 1.755 30.969 15.508 1 92.12 207 GLU A C 1
ATOM 1659 O O . GLU A 1 207 ? 2.756 30.266 15.336 1 92.12 207 GLU A O 1
ATOM 1664 N N . LYS A 1 208 ? 0.624 30.531 15.867 1 93.62 208 LYS A N 1
ATOM 1665 C CA . LYS A 1 208 ? 0.429 29.094 16.031 1 93.62 208 LYS A CA 1
ATOM 1666 C C . LYS A 1 208 ? 0.629 28.359 14.703 1 93.62 208 LYS A C 1
ATOM 1668 O O . LYS A 1 208 ? 1.105 27.219 14.688 1 93.62 208 LYS A O 1
ATOM 1673 N N . ALA A 1 209 ? 0.215 28.984 13.648 1 93.75 209 ALA A N 1
ATOM 1674 C CA . ALA A 1 209 ? 0.432 28.406 12.328 1 93.75 209 ALA A CA 1
ATOM 1675 C C . ALA A 1 209 ? 1.921 28.234 12.047 1 93.75 209 ALA A C 1
ATOM 1677 O O . ALA A 1 209 ? 2.326 27.266 11.398 1 93.75 209 ALA A O 1
ATOM 1678 N N . GLU A 1 210 ? 2.693 29.141 12.445 1 88 210 GLU A N 1
ATOM 1679 C CA . GLU A 1 210 ? 4.141 29.016 12.312 1 88 210 GLU A CA 1
ATOM 1680 C C . GLU A 1 210 ? 4.672 27.812 13.078 1 88 210 GLU A C 1
ATOM 1682 O O . GLU A 1 210 ? 5.523 27.078 12.578 1 88 210 GLU A O 1
ATOM 1687 N N . LYS A 1 211 ? 4.195 27.719 14.25 1 88 211 LYS A N 1
ATOM 1688 C CA . LYS A 1 211 ? 4.566 26.547 15.047 1 88 211 LYS A CA 1
ATOM 1689 C C . LYS A 1 211 ? 4.141 25.25 14.367 1 88 211 LYS A C 1
ATOM 1691 O O . LYS A 1 211 ? 4.855 24.25 14.422 1 88 211 LYS A O 1
ATOM 1696 N N . GLY A 1 212 ? 2.971 25.297 13.766 1 89.88 212 GLY A N 1
ATOM 1697 C CA . GLY A 1 212 ? 2.523 24.141 12.992 1 89.88 212 GLY A CA 1
ATOM 1698 C C . GLY A 1 212 ? 3.479 23.766 11.875 1 89.88 212 GLY A C 1
ATOM 1699 O O . GLY A 1 212 ? 3.682 22.578 11.594 1 89.88 212 GLY A O 1
ATOM 1700 N N . ASP A 1 213 ? 4.062 24.703 11.289 1 88.06 213 ASP A N 1
ATOM 1701 C CA . ASP A 1 213 ? 5.043 24.469 10.234 1 88.06 213 ASP A CA 1
ATOM 1702 C C . ASP A 1 213 ? 6.273 23.75 10.773 1 88.06 213 ASP A C 1
ATOM 1704 O O . ASP A 1 213 ? 6.836 22.875 10.102 1 88.06 213 ASP A O 1
ATOM 1708 N N . TRP A 1 214 ? 6.578 24.094 11.953 1 84.62 214 TRP A N 1
ATOM 1709 C CA . TRP A 1 214 ? 7.715 23.438 12.586 1 84.62 214 TRP A CA 1
ATOM 1710 C C . TRP A 1 214 ? 7.422 21.969 12.844 1 84.62 214 TRP A C 1
ATOM 1712 O O . TRP A 1 214 ? 8.305 21.125 12.711 1 84.62 214 TRP A O 1
ATOM 1722 N N . ILE A 1 215 ? 6.242 21.75 13.195 1 85.31 215 ILE A N 1
ATOM 1723 C CA . ILE A 1 215 ? 5.824 20.375 13.461 1 85.31 215 ILE A CA 1
ATOM 1724 C C . ILE A 1 215 ? 5.855 19.562 12.172 1 85.31 215 ILE A C 1
ATOM 1726 O O . ILE A 1 215 ? 6.336 18.438 12.156 1 85.31 215 ILE A O 1
ATOM 1730 N N . ARG A 1 216 ? 5.418 20.125 11.141 1 84.5 216 ARG A N 1
ATOM 1731 C CA . ARG A 1 216 ? 5.262 19.422 9.867 1 84.5 216 ARG A CA 1
ATOM 1732 C C . ARG A 1 216 ? 6.594 19.312 9.133 1 84.5 216 ARG A C 1
ATOM 1734 O O . ARG A 1 216 ? 6.938 18.25 8.609 1 84.5 216 ARG A O 1
ATOM 1741 N N . GLU A 1 217 ? 7.316 20.406 9.023 1 82.56 217 GLU A N 1
ATOM 1742 C CA . GLU A 1 217 ? 8.5 20.484 8.172 1 82.56 217 GLU A CA 1
ATOM 1743 C C . GLU A 1 217 ? 9.781 20.297 8.992 1 82.56 217 GLU A C 1
ATOM 1745 O O . GLU A 1 217 ? 10.844 20.031 8.438 1 82.56 217 GLU A O 1
ATOM 1750 N N . GLY A 1 218 ? 9.617 20.375 10.234 1 85.5 218 GLY A N 1
ATOM 1751 C CA . GLY A 1 218 ? 10.789 20.297 11.094 1 85.5 218 GLY A CA 1
ATOM 1752 C C . GLY A 1 218 ? 11.289 21.656 11.539 1 85.5 218 GLY A C 1
ATOM 1753 O O . GLY A 1 218 ? 11.156 22.641 10.82 1 85.5 218 GLY A O 1
ATOM 1754 N N . TYR A 1 219 ? 11.805 21.609 12.695 1 86.56 219 TYR A N 1
ATOM 1755 C CA . TYR A 1 219 ? 12.445 22.812 13.242 1 86.56 219 TYR A CA 1
ATOM 1756 C C . TYR A 1 219 ? 13.836 23 12.641 1 86.56 219 TYR A C 1
ATOM 1758 O O . TYR A 1 219 ? 14.695 22.125 12.773 1 86.56 219 TYR A O 1
ATOM 1766 N N . GLY A 1 220 ? 14 24.078 11.953 1 87.75 220 GLY A N 1
ATOM 1767 C CA . GLY A 1 220 ? 15.227 24.297 11.211 1 87.75 220 GLY A CA 1
ATOM 1768 C C . GLY A 1 220 ? 16.375 24.781 12.078 1 87.75 220 GLY A C 1
ATOM 1769 O O . GLY A 1 220 ? 16.25 25.797 12.766 1 87.75 220 GLY A O 1
ATOM 1770 N N . VAL A 1 221 ? 17.5 24.016 12.047 1 90.25 221 VAL A N 1
ATOM 1771 C CA . VAL A 1 221 ? 18.734 24.375 12.742 1 90.25 221 VAL A CA 1
ATOM 1772 C C . VAL A 1 221 ? 19.875 24.484 11.742 1 90.25 221 VAL A C 1
ATOM 1774 O O . VAL A 1 221 ? 20.125 23.578 10.953 1 90.25 221 VAL A O 1
ATOM 1777 N N . ILE A 1 222 ? 20.531 25.609 11.758 1 88.69 222 ILE A N 1
ATOM 1778 C CA . ILE A 1 222 ? 21.625 25.812 10.797 1 88.69 222 ILE A CA 1
ATOM 1779 C C . ILE A 1 222 ? 22.953 25.891 11.539 1 88.69 222 ILE A C 1
ATOM 1781 O O . ILE A 1 222 ? 23.047 26.5 12.609 1 88.69 222 ILE A O 1
ATOM 1785 N N . LEU A 1 223 ? 23.938 25.188 10.984 1 90.06 223 LEU A N 1
ATOM 1786 C CA . LEU A 1 223 ? 25.312 25.281 11.484 1 90.06 223 LEU A CA 1
ATOM 1787 C C . LEU A 1 223 ? 26.078 26.375 10.75 1 90.06 223 LEU A C 1
ATOM 1789 O O . LEU A 1 223 ? 26.203 26.328 9.523 1 90.06 223 LEU A O 1
ATOM 1793 N N . VAL A 1 224 ? 26.531 27.312 11.523 1 86.56 224 VAL A N 1
ATOM 1794 C CA . VAL A 1 224 ? 27.297 28.406 10.938 1 86.56 224 VAL A CA 1
ATOM 1795 C C . VAL A 1 224 ? 28.641 28.516 11.625 1 86.56 224 VAL A C 1
ATOM 1797 O O . VAL A 1 224 ? 28.766 28.266 12.828 1 86.56 224 VAL A O 1
ATOM 1800 N N . GLY A 1 225 ? 29.625 28.859 10.875 1 86.44 225 GLY A N 1
ATOM 1801 C CA . GLY A 1 225 ? 30.984 29.031 11.391 1 86.44 225 GLY A CA 1
ATOM 1802 C C . GLY A 1 225 ? 32.031 29.047 10.297 1 86.44 225 GLY A C 1
ATOM 1803 O O . GLY A 1 225 ? 31.719 28.828 9.125 1 86.44 225 GLY A O 1
ATOM 1804 N N . ARG A 1 226 ? 33.219 29.297 10.719 1 83.12 226 ARG A N 1
ATOM 1805 C CA . ARG A 1 226 ? 34.344 29.328 9.766 1 83.12 226 ARG A CA 1
ATOM 1806 C C . ARG A 1 226 ? 34.656 27.938 9.234 1 83.12 226 ARG A C 1
ATOM 1808 O O . ARG A 1 226 ? 34.25 26.938 9.828 1 83.12 226 ARG A O 1
ATOM 1815 N N . PRO A 1 227 ? 35.375 27.922 8.133 1 83.56 227 PRO A N 1
ATOM 1816 C CA . PRO A 1 227 ? 35.844 26.625 7.652 1 83.56 227 PRO A CA 1
ATOM 1817 C C . PRO A 1 227 ? 36.75 25.906 8.656 1 83.56 227 PRO A C 1
ATOM 1819 O O . PRO A 1 227 ? 37.5 26.547 9.367 1 83.56 227 PRO A O 1
ATOM 1822 N N . ASN A 1 228 ? 36.594 24.688 8.789 1 85.19 228 ASN A N 1
ATOM 1823 C CA . ASN A 1 228 ? 37.469 23.781 9.523 1 85.19 228 ASN A CA 1
ATOM 1824 C C . ASN A 1 228 ? 37.188 23.844 11.031 1 85.19 228 ASN A C 1
ATOM 1826 O O . ASN A 1 228 ? 37.969 23.328 11.82 1 85.19 228 ASN A O 1
ATOM 1830 N N . VAL A 1 229 ? 36.125 24.484 11.367 1 90.19 229 VAL A N 1
ATOM 1831 C CA . VAL A 1 229 ? 35.812 24.562 12.789 1 90.19 229 VAL A CA 1
ATOM 1832 C C . VAL A 1 229 ? 35.125 23.281 13.227 1 90.19 229 VAL A C 1
ATOM 1834 O O . VAL A 1 229 ? 34.906 23.047 14.422 1 90.19 229 VAL A O 1
ATOM 1837 N N . GLY A 1 230 ? 34.656 22.406 12.258 1 89.44 230 GLY A N 1
ATOM 1838 C CA . GLY A 1 230 ? 34.094 21.125 12.578 1 89.44 230 GLY A CA 1
ATOM 1839 C C . GLY A 1 230 ? 32.594 21.062 12.328 1 89.44 230 GLY A C 1
ATOM 1840 O O . GLY A 1 230 ? 31.875 20.25 12.93 1 89.44 230 GLY A O 1
ATOM 1841 N N . LYS A 1 231 ? 32.031 21.922 11.539 1 89.25 231 LYS A N 1
ATOM 1842 C CA . LYS A 1 231 ? 30.609 21.953 11.234 1 89.25 231 LYS A CA 1
ATOM 1843 C C . LYS A 1 231 ? 30.141 20.609 10.672 1 89.25 231 LYS A C 1
ATOM 1845 O O . LYS A 1 231 ? 29.172 20.031 11.156 1 89.25 231 LYS A O 1
ATOM 1850 N N . SER A 1 232 ? 30.906 20.141 9.719 1 86.19 232 SER A N 1
ATOM 1851 C CA . SER A 1 232 ? 30.531 18.875 9.078 1 86.19 232 SER A CA 1
ATOM 1852 C C . SER A 1 232 ? 30.688 17.703 10.039 1 86.19 232 SER A C 1
ATOM 1854 O O . SER A 1 232 ? 29.859 16.797 10.031 1 86.19 232 SER A O 1
ATOM 1856 N N . SER A 1 233 ? 31.734 17.75 10.828 1 89 233 SER A N 1
ATOM 1857 C CA . SER A 1 233 ? 31.906 16.719 11.828 1 89 233 SER A CA 1
ATOM 1858 C C . SER A 1 233 ? 30.75 16.703 12.828 1 89 233 SER A C 1
ATOM 1860 O O . SER A 1 233 ? 30.281 15.633 13.219 1 89 233 SER A O 1
ATOM 1862 N N . LEU A 1 234 ? 30.406 17.906 13.164 1 91.31 234 LEU A N 1
ATOM 1863 C CA . LEU A 1 234 ? 29.281 18.031 14.094 1 91.31 234 LEU A CA 1
ATOM 1864 C C . LEU A 1 234 ? 27.984 17.547 13.445 1 91.31 234 LEU A C 1
ATOM 1866 O O . LEU A 1 234 ? 27.203 16.828 14.078 1 91.31 234 LEU A O 1
ATOM 1870 N N . PHE A 1 235 ? 27.734 17.953 12.219 1 89.75 235 PHE A N 1
ATOM 1871 C CA . PHE A 1 235 ? 26.594 17.469 11.453 1 89.75 235 PHE A CA 1
ATOM 1872 C C . PHE A 1 235 ? 26.547 15.953 11.422 1 89.75 235 PHE A C 1
ATOM 1874 O O . PHE A 1 235 ? 25.531 15.344 11.742 1 89.75 235 PHE A O 1
ATOM 1881 N N . ASN A 1 236 ? 27.641 15.359 11.18 1 85.94 236 ASN A N 1
ATOM 1882 C CA . ASN A 1 236 ? 27.734 13.898 11.094 1 85.94 236 ASN A CA 1
ATOM 1883 C C . ASN A 1 236 ? 27.469 13.242 12.445 1 85.94 236 ASN A C 1
ATOM 1885 O O . ASN A 1 236 ? 26.844 12.188 12.508 1 85.94 236 ASN A O 1
ATOM 1889 N N . ALA A 1 237 ? 28.031 13.852 13.383 1 88.38 237 ALA A N 1
ATOM 1890 C CA . ALA A 1 237 ? 27.828 13.32 14.727 1 88.38 237 ALA A CA 1
ATOM 1891 C C . ALA A 1 237 ? 26.344 13.328 15.094 1 88.38 237 ALA A C 1
ATOM 1893 O O . ALA A 1 237 ? 25.844 12.383 15.711 1 88.38 237 ALA A O 1
ATOM 1894 N N . LEU A 1 238 ? 25.672 14.312 14.688 1 88.31 238 LEU A N 1
ATOM 1895 C CA . LEU A 1 238 ? 24.25 14.453 14.969 1 88.31 238 LEU A CA 1
ATOM 1896 C C . LEU A 1 238 ? 23.438 13.461 14.148 1 88.31 238 LEU A C 1
ATOM 1898 O O . LEU A 1 238 ? 22.422 12.945 14.617 1 88.31 238 LEU A O 1
ATOM 1902 N N . MET A 1 239 ? 23.891 13.195 12.914 1 82.38 239 MET A N 1
ATOM 1903 C CA . MET A 1 239 ? 23.172 12.312 11.992 1 82.38 239 MET A CA 1
ATOM 1904 C C . MET A 1 239 ? 23.406 10.852 12.344 1 82.38 239 MET A C 1
ATOM 1906 O O . MET A 1 239 ? 22.719 9.969 11.844 1 82.38 239 MET A O 1
ATOM 1910 N N . ARG A 1 240 ? 24.453 10.5 12.883 1 69.69 240 ARG A N 1
ATOM 1911 C CA . ARG A 1 240 ? 24.766 9.125 13.25 1 69.69 240 ARG A CA 1
ATOM 1912 C C . ARG A 1 240 ? 23.812 8.609 14.312 1 69.69 240 ARG A C 1
ATOM 1914 O O . ARG A 1 240 ? 23.766 7.406 14.594 1 69.69 240 ARG A O 1
ATOM 1921 N N . GLU A 1 241 ? 23.125 9.453 14.734 1 59.88 241 GLU A N 1
ATOM 1922 C CA . GLU A 1 241 ? 22.156 8.992 15.727 1 59.88 241 GLU A CA 1
ATOM 1923 C C . GLU A 1 241 ? 21.031 8.188 15.07 1 59.88 241 GLU A C 1
ATOM 1925 O O . GLU A 1 241 ? 20.688 8.414 13.914 1 59.88 241 GLU A O 1
ATOM 1930 N N . ASP A 1 242 ? 20.734 6.902 15.617 1 55.53 242 ASP A N 1
ATOM 1931 C CA . ASP A 1 242 ? 19.766 5.938 15.109 1 55.53 242 ASP A CA 1
ATOM 1932 C C . ASP A 1 242 ? 18.547 6.645 14.523 1 55.53 242 ASP A C 1
ATOM 1934 O O . ASP A 1 242 ? 17.859 6.094 13.656 1 55.53 242 ASP A O 1
ATOM 1938 N N . ARG A 1 243 ? 18.469 7.891 14.922 1 55.59 243 ARG A N 1
ATOM 1939 C CA . ARG A 1 243 ? 17.219 8.57 14.602 1 55.59 243 ARG A CA 1
ATOM 1940 C C . ARG A 1 243 ? 17.422 9.586 13.477 1 55.59 243 ARG A C 1
ATOM 1942 O O . ARG A 1 243 ? 16.641 10.523 13.328 1 55.59 243 ARG A O 1
ATOM 1949 N N . ALA A 1 244 ? 18.609 9.453 12.766 1 54.53 244 ALA A N 1
ATOM 1950 C CA . ALA A 1 244 ? 18.891 10.453 11.734 1 54.53 244 ALA A CA 1
ATOM 1951 C C . ALA A 1 244 ? 18.734 9.875 10.336 1 54.53 244 ALA A C 1
ATOM 1953 O O . ALA A 1 244 ? 19.016 8.695 10.109 1 54.53 244 ALA A O 1
ATOM 1954 N N . ILE A 1 245 ? 17.906 10.453 9.555 1 55.34 245 ILE A N 1
ATOM 1955 C CA . ILE A 1 245 ? 17.812 10.094 8.148 1 55.34 245 ILE A CA 1
ATOM 1956 C C . ILE A 1 245 ? 18.469 11.18 7.297 1 55.34 245 ILE A C 1
ATOM 1958 O O . ILE A 1 245 ? 18.156 12.367 7.441 1 55.34 245 ILE A O 1
ATOM 1962 N N . VAL A 1 246 ? 19.547 10.727 6.746 1 53.62 246 VAL A N 1
ATOM 1963 C CA . VAL A 1 246 ? 20.188 11.656 5.824 1 53.62 246 VAL A CA 1
ATOM 1964 C C . VAL A 1 246 ? 19.516 11.57 4.457 1 53.62 246 VAL A C 1
ATOM 1966 O O . VAL A 1 246 ? 19.25 10.469 3.951 1 53.62 246 VAL A O 1
ATOM 1969 N N . THR A 1 247 ? 18.734 12.383 3.969 1 48.03 247 THR A N 1
ATOM 1970 C CA . THR A 1 247 ? 18.156 12.383 2.629 1 48.03 247 THR A CA 1
ATOM 1971 C C . THR A 1 247 ? 19.094 13.062 1.634 1 48.03 247 THR A C 1
ATOM 1973 O O . THR A 1 247 ? 19.422 14.234 1.792 1 48.03 247 THR A O 1
ATOM 1976 N N . PRO A 1 248 ? 19.734 12.195 0.788 1 45.16 248 PRO A N 1
ATOM 1977 C CA . PRO A 1 248 ? 20.5 12.875 -0.263 1 45.16 248 PRO A CA 1
ATOM 1978 C C . PRO A 1 248 ? 19.609 13.648 -1.23 1 45.16 248 PRO A C 1
ATOM 1980 O O . PRO A 1 248 ? 18.516 13.172 -1.589 1 45.16 248 PRO A O 1
ATOM 1983 N N . ILE A 1 249 ? 19.344 14.773 -1.18 1 42.5 249 ILE A N 1
ATOM 1984 C CA . ILE A 1 249 ? 18.578 15.438 -2.232 1 42.5 249 ILE A CA 1
ATOM 1985 C C . ILE A 1 249 ? 19.312 15.297 -3.566 1 42.5 249 ILE A C 1
ATOM 1987 O O . ILE A 1 249 ? 20.438 15.766 -3.717 1 42.5 249 ILE A O 1
ATOM 1991 N N . PRO A 1 250 ? 18.859 14.344 -4.406 1 39.03 250 PRO A N 1
ATOM 1992 C CA . PRO A 1 250 ? 19.406 14.32 -5.758 1 39.03 250 PRO A CA 1
ATOM 1993 C C . PRO A 1 250 ? 19.172 15.625 -6.52 1 39.03 250 PRO A C 1
ATOM 1995 O O . PRO A 1 250 ? 18.125 16.266 -6.348 1 39.03 250 PRO A O 1
ATOM 1998 N N . GLY A 1 251 ? 20.281 16.047 -7.457 1 36.91 251 GLY A N 1
ATOM 1999 C CA . GLY A 1 251 ? 20.297 17.078 -8.484 1 36.91 251 GLY A CA 1
ATOM 2000 C C . GLY A 1 251 ? 20.828 18.406 -7.984 1 36.91 251 GLY A C 1
ATOM 2001 O O . GLY A 1 251 ? 20.984 19.359 -8.758 1 36.91 251 GLY A O 1
ATOM 2002 N N . THR A 1 252 ? 20.016 19.016 -6.938 1 37.69 252 THR A N 1
ATOM 2003 C CA . THR A 1 252 ? 20.516 20.375 -6.777 1 37.69 252 THR A CA 1
ATOM 2004 C C . THR A 1 252 ? 21.984 20.375 -6.359 1 37.69 252 THR A C 1
ATOM 2006 O O . THR A 1 252 ? 22.453 19.438 -5.711 1 37.69 252 THR A O 1
ATOM 2009 N N . THR A 1 253 ? 22.797 20.906 -7.086 1 40.59 253 THR A N 1
ATOM 2010 C CA . THR A 1 253 ? 24.047 21.578 -6.727 1 40.59 253 THR A CA 1
ATOM 2011 C C . THR A 1 253 ? 23.984 22.094 -5.293 1 40.59 253 THR A C 1
ATOM 2013 O O . THR A 1 253 ? 24.234 23.266 -5.039 1 40.59 253 THR A O 1
ATOM 2016 N N . ARG A 1 254 ? 23.109 21.719 -4.508 1 46.56 254 ARG A N 1
ATOM 2017 C CA . ARG A 1 254 ? 22.938 22.5 -3.285 1 46.56 254 ARG A CA 1
ATOM 2018 C C . ARG A 1 254 ? 24.203 22.422 -2.418 1 46.56 254 ARG A C 1
ATOM 2020 O O . ARG A 1 254 ? 24.828 21.359 -2.314 1 46.56 254 ARG A O 1
ATOM 2027 N N . ASP A 1 255 ? 24.75 23.578 -2.184 1 55.09 255 ASP A N 1
ATOM 2028 C CA . ASP A 1 255 ? 25.844 24.078 -1.362 1 55.09 255 ASP A CA 1
ATOM 2029 C C . ASP A 1 255 ? 25.641 23.719 0.109 1 55.09 255 ASP A C 1
ATOM 2031 O O . ASP A 1 255 ? 26.25 24.312 0.99 1 55.09 255 ASP A O 1
ATOM 2035 N N . TYR A 1 256 ? 24.5 23.047 0.466 1 66.44 256 TYR A N 1
ATOM 2036 C CA . TYR A 1 256 ? 24.391 22.625 1.86 1 66.44 256 TYR A CA 1
ATOM 2037 C C . TYR A 1 256 ? 23.922 21.188 1.966 1 66.44 256 TYR A C 1
ATOM 2039 O O . TYR A 1 256 ? 23.406 20.625 0.994 1 66.44 256 TYR A O 1
ATOM 2047 N N . ILE A 1 257 ? 24.328 20.594 2.945 1 75.56 257 ILE A N 1
ATOM 2048 C CA . ILE A 1 257 ? 23.844 19.266 3.281 1 75.56 257 ILE A CA 1
ATOM 2049 C C . ILE A 1 257 ? 22.719 19.375 4.309 1 75.56 257 ILE A C 1
ATOM 2051 O O . ILE A 1 257 ? 22.797 20.172 5.238 1 75.56 257 ILE A O 1
ATOM 2055 N N . GLU A 1 258 ? 21.594 18.688 4.078 1 81 258 GLU A N 1
ATOM 2056 C CA . GLU A 1 258 ? 20.469 18.672 4.992 1 81 258 GLU A CA 1
ATOM 2057 C C . GLU A 1 258 ? 20.281 17.312 5.637 1 81 258 GLU A C 1
ATOM 2059 O O . GLU A 1 258 ? 20.469 16.281 4.984 1 81 258 GLU A O 1
ATOM 2064 N N . GLY A 1 259 ? 20.094 17.344 6.898 1 83.75 259 GLY A N 1
ATOM 2065 C CA . GLY A 1 259 ? 19.781 16.125 7.633 1 83.75 259 GLY A CA 1
ATOM 2066 C C . GLY A 1 259 ? 18.562 16.266 8.531 1 83.75 259 GLY A C 1
ATOM 2067 O O . GLY A 1 259 ? 18.188 17.375 8.914 1 83.75 259 GLY A O 1
ATOM 2068 N N . GLU A 1 260 ? 17.859 15.133 8.695 1 85.19 260 GLU A N 1
ATOM 2069 C CA . GLU A 1 260 ? 16.703 15.109 9.586 1 85.19 260 GLU A CA 1
ATOM 2070 C C . GLU A 1 260 ? 17 14.312 10.859 1 85.19 260 GLU A C 1
ATOM 2072 O O . GLU A 1 260 ? 17.672 13.281 10.805 1 85.19 260 GLU A O 1
ATOM 2077 N N . LEU A 1 261 ? 16.656 14.945 11.961 1 84.56 261 LEU A N 1
ATOM 2078 C CA . LEU A 1 261 ? 16.891 14.344 13.266 1 84.56 261 LEU A CA 1
ATOM 2079 C C . LEU A 1 261 ? 15.625 14.367 14.109 1 84.56 261 LEU A C 1
ATOM 2081 O O . LEU A 1 261 ? 15 15.414 14.266 1 84.56 261 LEU A O 1
ATOM 2085 N N . TYR A 1 262 ? 15.188 13.227 14.594 1 81.12 262 TYR A N 1
ATOM 2086 C CA . TYR A 1 262 ? 14.086 13.18 15.547 1 81.12 262 TYR A CA 1
ATOM 2087 C C . TYR A 1 262 ? 14.602 13.211 16.984 1 81.12 262 TYR A C 1
ATOM 2089 O O . TYR A 1 262 ? 15.391 12.344 17.375 1 81.12 262 TYR A O 1
ATOM 2097 N N . LEU A 1 263 ? 14.188 14.164 17.672 1 85.56 263 LEU A N 1
ATOM 2098 C CA . LEU A 1 263 ? 14.57 14.281 19.078 1 85.56 263 LEU A CA 1
ATOM 2099 C C . LEU A 1 263 ? 13.805 13.289 19.938 1 85.56 263 LEU A C 1
ATOM 2101 O O . LEU A 1 263 ? 12.844 12.672 19.469 1 85.56 263 LEU A O 1
ATOM 2105 N N . SER A 1 264 ? 14.234 13.164 21.188 1 78.25 264 SER A N 1
ATOM 2106 C CA . SER A 1 264 ? 13.586 12.242 22.109 1 78.25 264 SER A CA 1
ATOM 2107 C C . SER A 1 264 ? 12.133 12.648 22.359 1 78.25 264 SER A C 1
ATOM 2109 O O . SER A 1 264 ? 11.281 11.797 22.625 1 78.25 264 SER A O 1
ATOM 2111 N N . SER A 1 265 ? 11.914 13.977 22.25 1 76.62 265 SER A N 1
ATOM 2112 C CA . SER A 1 265 ? 10.562 14.492 22.469 1 76.62 265 SER A CA 1
ATOM 2113 C C . SER A 1 265 ? 9.656 14.188 21.281 1 76.62 265 SER A C 1
ATOM 2115 O O . SER A 1 265 ? 8.445 14.414 21.344 1 76.62 265 SER A O 1
ATOM 2117 N N . GLY A 1 266 ? 10.234 13.742 20.219 1 75.44 266 GLY A N 1
ATOM 2118 C CA . GLY A 1 266 ? 9.445 13.398 19.047 1 75.44 266 GLY A CA 1
ATOM 2119 C C . GLY A 1 266 ? 9.43 14.484 18 1 75.44 266 GLY A C 1
ATOM 2120 O O . GLY A 1 266 ? 8.883 14.289 16.906 1 75.44 266 GLY A O 1
ATOM 2121 N N . HIS A 1 267 ? 10.086 15.508 18.297 1 82.88 267 HIS A N 1
ATOM 2122 C CA . HIS A 1 267 ? 10.109 16.625 17.344 1 82.88 267 HIS A CA 1
ATOM 2123 C C . HIS A 1 267 ? 11.125 16.375 16.234 1 82.88 267 HIS A C 1
ATOM 2125 O O . HIS A 1 267 ? 12.219 15.867 16.484 1 82.88 267 HIS A O 1
ATOM 2131 N N . LEU A 1 268 ? 10.641 16.75 15.07 1 83.88 268 LEU A N 1
ATOM 2132 C CA . LEU A 1 268 ? 11.531 16.672 13.922 1 83.88 268 LEU A CA 1
ATOM 2133 C C . LEU A 1 268 ? 12.391 17.938 13.812 1 83.88 268 LEU A C 1
ATOM 2135 O O . LEU A 1 268 ? 11.875 19.047 13.93 1 83.88 268 LEU A O 1
ATOM 2139 N N . VAL A 1 269 ? 13.703 17.672 13.594 1 88.62 269 VAL A N 1
ATOM 2140 C CA . VAL A 1 269 ? 14.625 18.781 13.406 1 88.62 269 VAL A CA 1
ATOM 2141 C C . VAL A 1 269 ? 15.367 18.625 12.086 1 88.62 269 VAL A C 1
ATOM 2143 O O . VAL A 1 269 ? 15.805 17.531 11.734 1 88.62 269 VAL A O 1
ATOM 2146 N N . LYS A 1 270 ? 15.352 19.688 11.367 1 87.75 270 LYS A N 1
ATOM 2147 C CA . LYS A 1 270 ? 16.172 19.734 10.164 1 87.75 270 LYS A CA 1
ATOM 2148 C C . LYS A 1 270 ? 17.469 20.5 10.398 1 87.75 270 LYS A C 1
ATOM 2150 O O . LYS A 1 270 ? 17.438 21.672 10.789 1 87.75 270 LYS A O 1
ATOM 2155 N N . ILE A 1 271 ? 18.531 19.781 10.141 1 89.25 271 ILE A N 1
ATOM 2156 C CA . ILE A 1 271 ? 19.828 20.391 10.367 1 89.25 271 ILE A CA 1
ATOM 2157 C C . ILE A 1 271 ? 20.516 20.688 9.031 1 89.25 271 ILE A C 1
ATOM 2159 O O . ILE A 1 271 ? 20.562 19.812 8.156 1 89.25 271 ILE A O 1
ATOM 2163 N N . TYR A 1 272 ? 20.922 21.859 8.945 1 84.94 272 TYR A N 1
ATOM 2164 C CA . TYR A 1 272 ? 21.578 22.297 7.711 1 84.94 272 TYR A CA 1
ATOM 2165 C C . TYR A 1 272 ? 23.062 22.562 7.941 1 84.94 272 TYR A C 1
ATOM 2167 O O . TYR A 1 272 ? 23.422 23.359 8.805 1 84.94 272 TYR A O 1
ATOM 2175 N N . ASP A 1 273 ? 23.859 21.812 7.176 1 82.19 273 ASP A N 1
ATOM 2176 C CA . ASP A 1 273 ? 25.297 22.078 7.172 1 82.19 273 ASP A CA 1
ATOM 2177 C C . ASP A 1 273 ? 25.703 22.922 5.973 1 82.19 273 ASP A C 1
ATOM 2179 O O . ASP A 1 273 ? 25.547 22.5 4.824 1 82.19 273 ASP A O 1
ATOM 2183 N N . THR A 1 274 ? 26.094 24.078 6.129 1 69.75 274 THR A N 1
ATOM 2184 C CA . THR A 1 274 ? 26.422 25 5.043 1 69.75 274 THR A CA 1
ATOM 2185 C C . THR A 1 274 ? 27.844 24.75 4.547 1 69.75 274 THR A C 1
ATOM 2187 O O . THR A 1 274 ? 28.234 25.281 3.502 1 69.75 274 THR A O 1
ATOM 2190 N N . ALA A 1 275 ? 28.766 24.156 5.305 1 58.75 275 ALA A N 1
ATOM 2191 C CA . ALA A 1 275 ? 30.172 23.969 4.941 1 58.75 275 ALA A CA 1
ATOM 2192 C C . ALA A 1 275 ? 30.312 22.922 3.84 1 58.75 275 ALA A C 1
ATOM 2194 O O . ALA A 1 275 ? 31.266 22.969 3.051 1 58.75 275 ALA A O 1
ATOM 2195 N N . GLY A 1 276 ? 29.641 21.906 3.771 1 47.22 276 GLY A N 1
ATOM 2196 C CA . GLY A 1 276 ? 30.078 20.703 3.086 1 47.22 276 GLY A CA 1
ATOM 2197 C C . GLY A 1 276 ? 30.297 20.906 1.599 1 47.22 276 GLY A C 1
ATOM 2198 O O . GLY A 1 276 ? 30.656 19.969 0.884 1 47.22 276 GLY A O 1
ATOM 2199 N N . LEU A 1 277 ? 29.641 21.859 1.026 1 39.06 277 LEU A N 1
ATOM 2200 C CA . LEU A 1 277 ? 29.906 21.891 -0.407 1 39.06 277 LEU A CA 1
ATOM 2201 C C . LEU A 1 277 ? 31.266 22.531 -0.692 1 39.06 277 LEU A C 1
ATOM 2203 O O . LEU A 1 277 ? 31.609 23.547 -0.096 1 39.06 277 LEU A O 1
ATOM 2207 N N . GLY A 1 278 ? 32.312 21.891 -0.717 1 40.09 278 GLY A N 1
ATOM 2208 C CA . GLY A 1 278 ? 33.594 22.312 -1.332 1 40.09 278 GLY A CA 1
ATOM 2209 C C . GLY A 1 278 ? 33.562 23.719 -1.875 1 40.09 278 GLY A C 1
ATOM 2210 O O . GLY A 1 278 ? 34.188 24.016 -2.881 1 40.09 278 GLY A O 1
ATOM 2211 N N . ILE A 1 279 ? 32.656 24.484 -1.507 1 38.28 279 ILE A N 1
ATOM 2212 C CA . ILE A 1 279 ? 32.594 25.781 -2.182 1 38.28 279 ILE A CA 1
ATOM 2213 C C . ILE A 1 279 ? 33.906 26.547 -1.937 1 38.28 279 ILE A C 1
ATOM 2215 O O . ILE A 1 279 ? 34.312 26.719 -0.79 1 38.28 279 ILE A O 1
ATOM 2219 N N . PRO A 1 280 ? 34.781 26.719 -2.994 1 39.94 280 PRO A N 1
ATOM 2220 C CA . PRO A 1 280 ? 36.031 27.453 -2.922 1 39.94 280 PRO A CA 1
ATOM 2221 C C . PRO A 1 280 ? 35.969 28.672 -1.998 1 39.94 280 PRO A C 1
ATOM 2223 O O . PRO A 1 280 ? 34.906 29.281 -1.853 1 39.94 280 PRO A O 1
ATOM 2226 N N . LYS A 1 281 ? 37.125 28.984 -1.294 1 43.53 281 LYS A N 1
ATOM 2227 C CA . LYS A 1 281 ? 37.5 30.078 -0.401 1 43.53 281 LYS A CA 1
ATOM 2228 C C . LYS A 1 281 ? 36.812 31.375 -0.837 1 43.53 281 LYS A C 1
ATOM 2230 O O . LYS A 1 281 ? 36.375 32.156 0.001 1 43.53 281 LYS A O 1
ATOM 2235 N N . ASP A 1 282 ? 37.062 31.719 -2.049 1 36.38 282 ASP A N 1
ATOM 2236 C CA . ASP A 1 282 ? 36.688 32.969 -2.713 1 36.38 282 ASP A CA 1
ATOM 2237 C C . ASP A 1 282 ? 35.188 33.094 -2.85 1 36.38 282 ASP A C 1
ATOM 2239 O O . ASP A 1 282 ? 34.688 34.156 -3.215 1 36.38 282 ASP A O 1
ATOM 2243 N N . ILE A 1 283 ? 34.562 32.031 -3.037 1 35.06 283 ILE A N 1
ATOM 2244 C CA . ILE A 1 283 ? 33.156 32.094 -3.414 1 35.06 283 ILE A CA 1
ATOM 2245 C C . ILE A 1 283 ? 32.281 32.25 -2.162 1 35.06 283 ILE A C 1
ATOM 2247 O O . ILE A 1 283 ? 31.078 32.125 -2.225 1 35.06 283 ILE A O 1
ATOM 2251 N N . LEU A 1 284 ? 32.656 32.062 -0.986 1 40.03 284 LEU A N 1
ATOM 2252 C CA . LEU A 1 284 ? 31.906 32.781 0.052 1 40.03 284 LEU A CA 1
ATOM 2253 C C . LEU A 1 284 ? 31.438 34.125 -0.455 1 40.03 284 LEU A C 1
ATOM 2255 O O . LEU A 1 284 ? 31.016 34.969 0.333 1 40.03 284 LEU A O 1
ATOM 2259 N N . ASP A 1 285 ? 31.688 34.344 -1.646 1 40.28 285 ASP A N 1
ATOM 2260 C CA . ASP A 1 285 ? 31.156 35.531 -2.318 1 40.28 285 ASP A CA 1
ATOM 2261 C C . ASP A 1 285 ? 29.641 35.625 -2.186 1 40.28 285 ASP A C 1
ATOM 2263 O O . ASP A 1 285 ? 29.016 34.719 -1.612 1 40.28 285 ASP A O 1
ATOM 2267 N N . LYS A 1 286 ? 28.922 36.438 -3.049 1 44.03 286 LYS A N 1
ATOM 2268 C CA . LYS A 1 286 ? 27.547 36.906 -3.07 1 44.03 286 LYS A CA 1
ATOM 2269 C C . LYS A 1 286 ? 26.547 35.75 -3.09 1 44.03 286 LYS A C 1
ATOM 2271 O O . LYS A 1 286 ? 25.531 35.781 -2.389 1 44.03 286 LYS A O 1
ATOM 2276 N N . MET A 1 287 ? 26.859 34.781 -3.869 1 44.09 287 MET A N 1
ATOM 2277 C CA . MET A 1 287 ? 25.906 33.719 -4.102 1 44.09 287 MET A CA 1
ATOM 2278 C C . MET A 1 287 ? 25.844 32.781 -2.904 1 44.09 287 MET A C 1
ATOM 2280 O O . MET A 1 287 ? 24.766 32.312 -2.533 1 44.09 287 MET A O 1
ATOM 2284 N N . GLY A 1 288 ? 27.062 32.5 -2.258 1 52.62 288 GLY A N 1
ATOM 2285 C CA . GLY A 1 288 ? 27.078 31.672 -1.06 1 52.62 288 GLY A CA 1
ATOM 2286 C C . GLY A 1 288 ? 26.312 32.281 0.097 1 52.62 288 GLY A C 1
ATOM 2287 O O . GLY A 1 288 ? 25.609 31.578 0.823 1 52.62 288 GLY A O 1
ATOM 2288 N N . MET A 1 289 ? 26.5 33.625 0.143 1 56.34 289 MET A N 1
ATOM 2289 C CA . MET A 1 289 ? 25.797 34.375 1.175 1 56.34 289 MET A CA 1
ATOM 2290 C C . MET A 1 289 ? 24.297 34.375 0.92 1 56.34 289 MET A C 1
ATOM 2292 O O . MET A 1 289 ? 23.5 34.25 1.856 1 56.34 289 MET A O 1
ATOM 2296 N N . GLU A 1 290 ? 23.984 34.469 -0.328 1 59.47 290 GLU A N 1
ATOM 2297 C CA . GLU A 1 290 ? 22.562 34.469 -0.649 1 59.47 290 GLU A CA 1
ATOM 2298 C C . GLU A 1 290 ? 21.906 33.156 -0.266 1 59.47 290 GLU A C 1
ATOM 2300 O O . GLU A 1 290 ? 20.797 33.125 0.261 1 59.47 290 GLU A O 1
ATOM 2305 N N . ARG A 1 291 ? 22.672 32.156 -0.463 1 63.06 291 ARG A N 1
ATOM 2306 C CA . ARG A 1 291 ? 22.109 30.844 -0.153 1 63.06 291 ARG A CA 1
ATOM 2307 C C . ARG A 1 291 ? 22.031 30.625 1.354 1 63.06 291 ARG A C 1
ATOM 2309 O O . ARG A 1 291 ? 21.047 30.094 1.858 1 63.06 291 ARG A O 1
ATOM 2316 N N . THR A 1 292 ? 23.156 30.938 1.891 1 67.69 292 THR A N 1
ATOM 2317 C CA . THR A 1 292 ? 23.125 30.844 3.348 1 67.69 292 THR A CA 1
ATOM 2318 C C . THR A 1 292 ? 22 31.703 3.922 1 67.69 292 THR A C 1
ATOM 2320 O O . THR A 1 292 ? 21.344 31.297 4.887 1 67.69 292 THR A O 1
ATOM 2323 N N . GLU A 1 293 ? 21.797 32.719 3.244 1 69.69 293 GLU A N 1
ATOM 2324 C CA . GLU A 1 293 ? 20.734 33.625 3.691 1 69.69 293 GLU A CA 1
ATOM 2325 C C . GLU A 1 293 ? 19.359 32.938 3.568 1 69.69 293 GLU A C 1
ATOM 2327 O O . GLU A 1 293 ? 18.516 33.094 4.453 1 69.69 293 GLU A O 1
ATOM 2332 N N . LYS A 1 294 ? 19.234 32.25 2.531 1 73.31 294 LYS A N 1
ATOM 2333 C CA . LYS A 1 294 ? 17.969 31.562 2.338 1 73.31 294 LYS A CA 1
ATOM 2334 C C . LYS A 1 294 ? 17.75 30.5 3.42 1 73.31 294 LYS A C 1
ATOM 2336 O O . LYS A 1 294 ? 16.625 30.344 3.912 1 73.31 294 LYS A O 1
ATOM 2341 N N . ILE A 1 295 ? 18.844 29.875 3.773 1 76.75 295 ILE A N 1
ATOM 2342 C CA . ILE A 1 295 ? 18.734 28.844 4.801 1 76.75 295 ILE A CA 1
ATOM 2343 C C . ILE A 1 295 ? 18.531 29.5 6.168 1 76.75 295 ILE A C 1
ATOM 2345 O O . ILE A 1 295 ? 17.766 28.984 6.996 1 76.75 295 ILE A O 1
ATOM 2349 N N . LEU A 1 296 ? 19.234 30.578 6.242 1 76.94 296 LEU A N 1
ATOM 2350 C CA . LEU A 1 296 ? 19.078 31.312 7.488 1 76.94 296 LEU A CA 1
ATOM 2351 C C . LEU A 1 296 ? 17.625 31.766 7.664 1 76.94 296 LEU A C 1
ATOM 2353 O O . LEU A 1 296 ? 17.094 31.75 8.773 1 76.94 296 LEU A O 1
ATOM 2357 N N . GLU A 1 297 ? 17.094 32.031 6.555 1 73.69 297 GLU A N 1
ATOM 2358 C CA . GLU A 1 297 ? 15.703 32.438 6.582 1 73.69 297 GLU A CA 1
ATOM 2359 C C . GLU A 1 297 ? 14.781 31.312 6.992 1 73.69 297 GLU A C 1
ATOM 2361 O O . GLU A 1 297 ? 13.812 31.516 7.723 1 73.69 297 GLU A O 1
ATOM 2366 N N . LYS A 1 298 ? 15.203 30.203 6.648 1 74.12 298 LYS A N 1
ATOM 2367 C CA . LYS A 1 298 ? 14.359 29.047 6.914 1 74.12 298 LYS A CA 1
ATOM 2368 C C . LYS A 1 298 ? 14.664 28.438 8.281 1 74.12 298 LYS A C 1
ATOM 2370 O O . LYS A 1 298 ? 13.906 27.609 8.781 1 74.12 298 LYS A O 1
ATOM 2375 N N . SER A 1 299 ? 15.773 28.859 8.812 1 83.88 299 SER A N 1
ATOM 2376 C CA . SER A 1 299 ? 16.203 28.25 10.07 1 83.88 299 SER A CA 1
ATOM 2377 C C . SER A 1 299 ? 15.617 29 11.266 1 83.88 299 SER A C 1
ATOM 2379 O O . SER A 1 299 ? 15.328 30.203 11.18 1 83.88 299 SER A O 1
ATOM 2381 N N . ASN A 1 300 ? 15.414 28.281 12.32 1 84.75 300 ASN A N 1
ATOM 2382 C CA . ASN A 1 300 ? 14.852 28.844 13.555 1 84.75 300 ASN A CA 1
ATOM 2383 C C . ASN A 1 300 ? 15.914 29.016 14.633 1 84.75 300 ASN A C 1
ATOM 2385 O O . ASN A 1 300 ? 15.75 29.812 15.547 1 84.75 300 ASN A O 1
ATOM 2389 N N . LEU A 1 301 ? 16.906 28.234 14.508 1 89.94 301 LEU A N 1
ATOM 2390 C CA . LEU A 1 301 ? 18 28.25 15.469 1 89.94 301 LEU A CA 1
ATOM 2391 C C . LEU A 1 301 ? 19.344 28.188 14.766 1 89.94 301 LEU A C 1
ATOM 2393 O O . LEU A 1 301 ? 19.516 27.453 13.789 1 89.94 301 LEU A O 1
ATOM 2397 N N . ILE A 1 302 ? 20.234 29.031 15.242 1 90.38 302 ILE A N 1
ATOM 2398 C CA . ILE A 1 302 ? 21.578 29.062 14.664 1 90.38 302 ILE A CA 1
ATOM 2399 C C . ILE A 1 302 ? 22.578 28.5 15.672 1 90.38 302 ILE A C 1
ATOM 2401 O O . ILE A 1 302 ? 22.688 29 16.797 1 90.38 302 ILE A O 1
ATOM 2405 N N . LEU A 1 303 ? 23.234 27.5 15.273 1 93.19 303 LEU A N 1
ATOM 2406 C CA . LEU A 1 303 ? 24.391 27 16.016 1 93.19 303 LEU A CA 1
ATOM 2407 C C . LEU A 1 303 ? 25.688 27.562 15.438 1 93.19 303 LEU A C 1
ATOM 2409 O O . LEU A 1 303 ? 26.109 27.141 14.359 1 93.19 303 LEU A O 1
ATOM 2413 N N . PHE A 1 304 ? 26.219 28.484 16.125 1 91.25 304 PHE A N 1
ATOM 2414 C CA . PHE A 1 304 ? 27.484 29.078 15.703 1 91.25 304 PHE A CA 1
ATOM 2415 C C . PHE A 1 304 ? 28.672 28.281 16.234 1 91.25 304 PHE A C 1
ATOM 2417 O O . PHE A 1 304 ? 28.953 28.312 17.438 1 91.25 304 PHE A O 1
ATOM 2424 N N . VAL A 1 305 ? 29.375 27.641 15.367 1 94 305 VAL A N 1
ATOM 2425 C CA . VAL A 1 305 ? 30.422 26.703 15.766 1 94 305 VAL A CA 1
ATOM 2426 C C . VAL A 1 305 ? 31.781 27.375 15.68 1 94 305 VAL A C 1
ATOM 2428 O O . VAL A 1 305 ? 32.094 28.016 14.672 1 94 305 VAL A O 1
ATOM 2431 N N . VAL A 1 306 ? 32.531 27.266 16.734 1 92.88 306 VAL A N 1
ATOM 2432 C CA . VAL A 1 306 ? 33.906 27.797 16.766 1 92.88 306 VAL A CA 1
ATOM 2433 C C . VAL A 1 306 ? 34.875 26.703 17.203 1 92.88 306 VAL A C 1
ATOM 2435 O O . VAL A 1 306 ? 34.469 25.734 17.859 1 92.88 306 VAL A O 1
ATOM 2438 N N . ASP A 1 307 ? 36.062 26.844 16.75 1 94.44 307 ASP A N 1
ATOM 2439 C CA . ASP A 1 307 ? 37.156 25.953 17.172 1 94.44 307 ASP A CA 1
ATOM 2440 C C . ASP A 1 307 ? 37.75 26.375 18.516 1 94.44 307 ASP A C 1
ATOM 2442 O O . ASP A 1 307 ? 38.438 27.391 18.594 1 94.44 307 ASP A O 1
ATOM 2446 N N . GLY A 1 308 ? 37.5 25.578 19.5 1 94.62 308 GLY A N 1
ATOM 2447 C CA . GLY A 1 308 ? 37.969 25.922 20.828 1 94.62 308 GLY A CA 1
ATOM 2448 C C . GLY A 1 308 ? 39.469 25.875 20.953 1 94.62 308 GLY A C 1
ATOM 2449 O O . GLY A 1 308 ? 40.062 26.438 21.891 1 94.62 308 GLY A O 1
ATOM 2450 N N . SER A 1 309 ? 40.125 25.188 20.016 1 94 309 SER A N 1
ATOM 2451 C CA . SER A 1 309 ? 41.562 25 20.094 1 94 309 SER A CA 1
ATOM 2452 C C . SER A 1 309 ? 42.312 26.172 19.469 1 94 309 SER A C 1
ATOM 2454 O O . SER A 1 309 ? 43.562 26.219 19.516 1 94 309 SER A O 1
ATOM 2456 N N . CYS A 1 310 ? 41.625 27.156 18.906 1 91.88 310 CYS A N 1
ATOM 2457 C CA . CYS A 1 310 ? 42.219 28.328 18.281 1 91.88 310 CYS A CA 1
ATOM 2458 C C . CYS A 1 310 ? 41.656 29.625 18.844 1 91.88 310 CYS A C 1
ATOM 2460 O O . CYS A 1 310 ? 40.531 29.625 19.391 1 91.88 310 CYS A O 1
ATOM 2462 N N . GLU A 1 311 ? 42.469 30.656 18.75 1 90.5 311 GLU A N 1
ATOM 2463 C CA . GLU A 1 311 ? 41.938 31.969 19.125 1 90.5 311 GLU A CA 1
ATOM 2464 C C . GLU A 1 311 ? 40.875 32.438 18.141 1 90.5 311 GLU A C 1
ATOM 2466 O O . GLU A 1 311 ? 40.969 32.156 16.938 1 90.5 311 GLU A O 1
ATOM 2471 N N . ALA A 1 312 ? 39.906 33.125 18.672 1 87.56 312 ALA A N 1
ATOM 2472 C CA . ALA A 1 312 ? 38.844 33.656 17.812 1 87.56 312 ALA A CA 1
ATOM 2473 C C . ALA A 1 312 ? 39.406 34.688 16.844 1 87.56 312 ALA A C 1
ATOM 2475 O O . ALA A 1 312 ? 40.156 35.594 17.25 1 87.56 312 ALA A O 1
ATOM 2476 N N . SER A 1 313 ? 39.094 34.5 15.641 1 84 313 SER A N 1
ATOM 2477 C CA . SER A 1 313 ? 39.562 35.469 14.641 1 84 313 SER A CA 1
ATOM 2478 C C . SER A 1 313 ? 38.625 36.656 14.516 1 84 313 SER A C 1
ATOM 2480 O O . SER A 1 313 ? 37.469 36.562 14.945 1 84 313 SER A O 1
ATOM 2482 N N . GLU A 1 314 ? 39.156 37.688 13.977 1 83.25 314 GLU A N 1
ATOM 2483 C CA . GLU A 1 314 ? 38.312 38.875 13.711 1 83.25 314 GLU A CA 1
ATOM 2484 C C . GLU A 1 314 ? 37.188 38.531 12.734 1 83.25 314 GLU A C 1
ATOM 2486 O O . GLU A 1 314 ? 36.094 39.062 12.859 1 83.25 314 GLU A O 1
ATOM 2491 N N . GLU A 1 315 ? 37.531 37.688 11.938 1 80.19 315 GLU A N 1
ATOM 2492 C CA . GLU A 1 315 ? 36.531 37.25 10.961 1 80.19 315 GLU A CA 1
ATOM 2493 C C . GLU A 1 315 ? 35.375 36.531 11.641 1 80.19 315 GLU A C 1
ATOM 2495 O O . GLU A 1 315 ? 34.219 36.688 11.258 1 80.19 315 GLU A O 1
ATOM 2500 N N . GLU A 1 316 ? 35.656 35.781 12.555 1 83.38 316 GLU A N 1
ATOM 2501 C CA . GLU A 1 316 ? 34.625 35.031 13.297 1 83.38 316 GLU A CA 1
ATOM 2502 C C . GLU A 1 316 ? 33.75 35.969 14.109 1 83.38 316 GLU A C 1
ATOM 2504 O O . GLU A 1 316 ? 32.531 35.781 14.164 1 83.38 316 GLU A O 1
ATOM 2509 N N . ILE A 1 317 ? 34.406 36.938 14.617 1 82.81 317 ILE A N 1
ATOM 2510 C CA . ILE A 1 317 ? 33.656 37.906 15.422 1 82.81 317 ILE A CA 1
ATOM 2511 C C . ILE A 1 317 ? 32.75 38.75 14.516 1 82.81 317 ILE A C 1
ATOM 2513 O O . ILE A 1 317 ? 31.578 38.969 14.859 1 82.81 317 ILE A O 1
ATOM 2517 N N . ASN A 1 318 ? 33.25 39.094 13.383 1 82.38 318 ASN A N 1
ATOM 2518 C CA . ASN A 1 318 ? 32.469 39.844 12.414 1 82.38 318 ASN A CA 1
ATOM 2519 C C . ASN A 1 318 ? 31.281 39 11.898 1 82.38 318 ASN A C 1
ATOM 2521 O O . ASN A 1 318 ? 30.188 39.531 11.711 1 82.38 318 ASN A O 1
ATOM 2525 N N . LEU A 1 319 ? 31.562 37.812 11.742 1 81.62 319 LEU A N 1
ATOM 2526 C CA . LEU A 1 319 ? 30.516 36.906 11.273 1 81.62 319 LEU A CA 1
ATOM 2527 C C . LEU A 1 319 ? 29.406 36.781 12.32 1 81.62 319 LEU A C 1
ATOM 2529 O O . LEU A 1 319 ? 28.219 36.812 11.977 1 81.62 319 LEU A O 1
ATOM 2533 N N . LEU A 1 320 ? 29.766 36.656 13.484 1 83.25 320 LEU A N 1
ATOM 2534 C CA . LEU A 1 320 ? 28.812 36.531 14.578 1 83.25 320 LEU A CA 1
ATOM 2535 C C . LEU A 1 320 ? 27.953 37.781 14.672 1 83.25 320 LEU A C 1
ATOM 2537 O O . LEU A 1 320 ? 26.734 37.688 14.891 1 83.25 320 LEU A O 1
ATOM 2541 N N . GLU A 1 321 ? 28.562 38.906 14.5 1 79.75 321 GLU A N 1
ATOM 2542 C CA . GLU A 1 321 ? 27.828 40.156 14.555 1 79.75 321 GLU A CA 1
ATOM 2543 C C . GLU A 1 321 ? 26.828 40.25 13.406 1 79.75 321 GLU A C 1
ATOM 2545 O O . GLU A 1 321 ? 25.703 40.75 13.594 1 79.75 321 GLU A O 1
ATOM 2550 N N . LYS A 1 322 ? 27.266 39.812 12.352 1 77.25 322 LYS A N 1
ATOM 2551 C CA . LYS A 1 322 ? 26.375 39.812 11.195 1 77.25 322 LYS A CA 1
ATOM 2552 C C . LYS A 1 322 ? 25.172 38.906 11.414 1 77.25 322 LYS A C 1
ATOM 2554 O O . LYS A 1 322 ? 24.047 39.25 11.07 1 77.25 322 LYS A O 1
ATOM 2559 N N . ILE A 1 323 ? 25.422 37.812 12 1 78.69 323 ILE A N 1
ATOM 2560 C CA . ILE A 1 323 ? 24.375 36.812 12.211 1 78.69 323 ILE A CA 1
ATOM 2561 C C . ILE A 1 323 ? 23.422 37.312 13.305 1 78.69 323 ILE A C 1
ATOM 2563 O O . ILE A 1 323 ? 22.203 37.094 13.219 1 78.69 323 ILE A O 1
ATOM 2567 N N . LYS A 1 324 ? 23.938 37.875 14.219 1 76.06 324 LYS A N 1
ATOM 2568 C CA . LYS A 1 324 ? 23.125 38.406 15.305 1 76.06 324 LYS A CA 1
ATOM 2569 C C . LYS A 1 324 ? 22.125 39.438 14.781 1 76.06 324 LYS A C 1
ATOM 2571 O O . LYS A 1 324 ? 21.047 39.625 15.352 1 76.06 324 LYS A O 1
ATOM 2576 N N . SER A 1 325 ? 22.609 40.062 13.758 1 70.06 325 SER A N 1
ATOM 2577 C CA . SER A 1 325 ? 21.75 41.125 13.188 1 70.06 325 SER A CA 1
ATOM 2578 C C . SER A 1 325 ? 20.547 40.5 12.492 1 70.06 325 SER A C 1
ATOM 2580 O O . SER A 1 325 ? 19.562 41.219 12.203 1 70.06 325 SER A O 1
ATOM 2582 N N . TYR A 1 326 ? 20.781 39.281 12.117 1 62.22 326 TYR A N 1
ATOM 2583 C CA . TYR A 1 326 ? 19.609 38.656 11.523 1 62.22 326 TYR A CA 1
ATOM 2584 C C . TYR A 1 326 ? 18.5 38.469 12.555 1 62.22 326 TYR A C 1
ATOM 2586 O O . TYR A 1 326 ? 18.719 37.875 13.617 1 62.22 326 TYR A O 1
ATOM 2594 N N . GLN A 1 327 ? 17.688 39.375 12.68 1 57.88 327 GLN A N 1
ATOM 2595 C CA . GLN A 1 327 ? 16.578 39.594 13.602 1 57.88 327 GLN A CA 1
ATOM 2596 C C . GLN A 1 327 ? 15.781 38.312 13.844 1 57.88 327 GLN A C 1
ATOM 2598 O O . GLN A 1 327 ? 15.508 37.562 12.898 1 57.88 327 GLN A O 1
ATOM 2603 N N . ASN A 1 328 ? 15.539 37.969 15.164 1 64.62 328 ASN A N 1
ATOM 2604 C CA . ASN A 1 328 ? 14.516 37.125 15.781 1 64.62 328 ASN A CA 1
ATOM 2605 C C . ASN A 1 328 ? 14.922 35.656 15.789 1 64.62 328 ASN A C 1
ATOM 2607 O O . ASN A 1 328 ? 14.078 34.781 15.922 1 64.62 328 ASN A O 1
ATOM 2611 N N . LYS A 1 329 ? 16.297 35.5 15.43 1 75.31 329 LYS A N 1
ATOM 2612 C CA . LYS A 1 329 ? 16.641 34.062 15.516 1 75.31 329 LYS A CA 1
ATOM 2613 C C . LYS A 1 329 ? 17.484 33.781 16.75 1 75.31 329 LYS A C 1
ATOM 2615 O O . LYS A 1 329 ? 18.297 34.625 17.172 1 75.31 329 LYS A O 1
ATOM 2620 N N . LYS A 1 330 ? 17.234 32.75 17.328 1 83.31 330 LYS A N 1
ATOM 2621 C CA . LYS A 1 330 ? 18.016 32.312 18.484 1 83.31 330 LYS A CA 1
ATOM 2622 C C . LYS A 1 330 ? 19.391 31.797 18.062 1 83.31 330 LYS A C 1
ATOM 2624 O O . LYS A 1 330 ? 19.516 31.109 17.047 1 83.31 330 LYS A O 1
ATOM 2629 N N . LEU A 1 331 ? 20.391 32.281 18.844 1 89.44 331 LEU A N 1
ATOM 2630 C CA . LEU A 1 331 ? 21.781 31.922 18.547 1 89.44 331 LEU A CA 1
ATOM 2631 C C . LEU A 1 331 ? 22.422 31.188 19.719 1 89.44 331 LEU A C 1
ATOM 2633 O O . LEU A 1 331 ? 22.25 31.578 20.875 1 89.44 331 LEU A O 1
ATOM 2637 N N . ILE A 1 332 ? 23.094 30.062 19.391 1 93.12 332 ILE A N 1
ATOM 2638 C CA . ILE A 1 332 ? 23.844 29.312 20.391 1 93.12 332 ILE A CA 1
ATOM 2639 C C . ILE A 1 332 ? 25.281 29.141 19.922 1 93.12 332 ILE A C 1
ATOM 2641 O O . ILE A 1 332 ? 25.547 28.844 18.75 1 93.12 332 ILE A O 1
ATOM 2645 N N . LEU A 1 333 ? 26.188 29.391 20.844 1 94.06 333 LEU A N 1
ATOM 2646 C CA . LEU A 1 333 ? 27.609 29.219 20.547 1 94.06 333 LEU A CA 1
ATOM 2647 C C . LEU A 1 333 ? 28.062 27.797 20.875 1 94.06 333 LEU A C 1
ATOM 2649 O O . LEU A 1 333 ? 27.906 27.328 22 1 94.06 333 LEU A O 1
ATOM 2653 N N . VAL A 1 334 ? 28.578 27.141 19.906 1 96 334 VAL A N 1
ATOM 2654 C CA . VAL A 1 334 ? 29.094 25.781 20.094 1 96 334 VAL A CA 1
ATOM 2655 C C . VAL A 1 334 ? 30.625 25.797 20 1 96 334 VAL A C 1
ATOM 2657 O O . VAL A 1 334 ? 31.188 26.031 18.922 1 96 334 VAL A O 1
ATOM 2660 N N . VAL A 1 335 ? 31.266 25.516 21.094 1 96 335 VAL A N 1
ATOM 2661 C CA . VAL A 1 335 ? 32.719 25.422 21.125 1 96 335 VAL A CA 1
ATOM 2662 C C . VAL A 1 335 ? 33.125 23.969 20.891 1 96 335 VAL A C 1
ATOM 2664 O O . VAL A 1 335 ? 33.031 23.125 21.781 1 96 335 VAL A O 1
ATOM 2667 N N . ASN A 1 336 ? 33.688 23.75 19.703 1 96 336 ASN A N 1
ATOM 2668 C CA . ASN A 1 336 ? 34.031 22.391 19.266 1 96 336 ASN A CA 1
ATOM 2669 C C . ASN A 1 336 ? 35.5 22.078 19.516 1 96 336 ASN A C 1
ATOM 2671 O O . ASN A 1 336 ? 36.281 22.953 19.875 1 96 336 ASN A O 1
ATOM 2675 N N . LYS A 1 337 ? 35.938 20.828 19.391 1 95.19 337 LYS A N 1
ATOM 2676 C CA . LYS A 1 337 ? 37.281 20.297 19.516 1 95.19 337 LYS A CA 1
ATOM 2677 C C . LYS A 1 337 ? 37.781 20.422 20.953 1 95.19 337 LYS A C 1
ATOM 2679 O O . LYS A 1 337 ? 38.938 20.781 21.172 1 95.19 337 LYS A O 1
ATOM 2684 N N . ILE A 1 338 ? 36.875 20.141 21.875 1 94.44 338 ILE A N 1
ATOM 2685 C CA . ILE A 1 338 ? 37.25 20.266 23.281 1 94.44 338 ILE A CA 1
ATOM 2686 C C . ILE A 1 338 ? 38.219 19.141 23.656 1 94.44 338 ILE A C 1
ATOM 2688 O O . ILE A 1 338 ? 38.781 19.141 24.766 1 94.44 338 ILE A O 1
ATOM 2692 N N . ASP A 1 339 ? 38.344 18.188 22.766 1 94.06 339 ASP A N 1
ATOM 2693 C CA . ASP A 1 339 ? 39.344 17.125 22.969 1 94.06 339 ASP A CA 1
ATOM 2694 C C . ASP A 1 339 ? 40.75 17.688 22.859 1 94.06 339 ASP A C 1
ATOM 2696 O O . ASP A 1 339 ? 41.719 17.047 23.297 1 94.06 339 ASP A O 1
ATOM 2700 N N . LEU A 1 340 ? 40.906 18.859 22.359 1 94.19 340 LEU A N 1
ATOM 2701 C CA . LEU A 1 340 ? 42.188 19.547 22.219 1 94.19 340 LEU A CA 1
ATOM 2702 C C . LEU A 1 340 ? 42.344 20.641 23.266 1 94.19 340 LEU A C 1
ATOM 2704 O O . LEU A 1 340 ? 41.375 21.047 23.891 1 94.19 340 LEU A O 1
ATOM 2708 N N . PRO A 1 341 ? 43.594 21.094 23.547 1 93.19 341 PRO A N 1
ATOM 2709 C CA . PRO A 1 341 ? 43.781 22.203 24.469 1 93.19 341 PRO A CA 1
ATOM 2710 C C . PRO A 1 341 ? 43.031 23.469 24.016 1 93.19 341 PRO A C 1
ATOM 2712 O O . PRO A 1 341 ? 43.094 23.844 22.844 1 93.19 341 PRO A O 1
ATOM 2715 N N . GLN A 1 342 ? 42.344 24.109 24.875 1 94 342 GLN A N 1
ATOM 2716 C CA . GLN A 1 342 ? 41.469 25.25 24.547 1 94 342 GLN A CA 1
ATOM 2717 C C . GLN A 1 342 ? 42.25 26.562 24.547 1 94 342 GLN A C 1
ATOM 2719 O O . GLN A 1 342 ? 43.062 26.797 25.438 1 94 342 GLN A O 1
ATOM 2724 N N . LYS A 1 343 ? 42.062 27.328 23.5 1 93.38 343 LYS A N 1
ATOM 2725 C CA . LYS A 1 343 ? 42.75 28.594 23.359 1 93.38 343 LYS A CA 1
ATOM 2726 C C . LYS A 1 343 ? 41.781 29.734 23.109 1 93.38 343 LYS A C 1
ATOM 2728 O O . LYS A 1 343 ? 42.156 30.906 23.172 1 93.38 343 LYS A O 1
ATOM 2733 N N . VAL A 1 344 ? 40.594 29.359 22.875 1 90.06 344 VAL A N 1
ATOM 2734 C CA . VAL A 1 344 ? 39.625 30.375 22.484 1 90.06 344 VAL A CA 1
ATOM 2735 C C . VAL A 1 344 ? 39.25 31.234 23.688 1 90.06 344 VAL A C 1
ATOM 2737 O O . VAL A 1 344 ? 39 30.703 24.781 1 90.06 344 VAL A O 1
ATOM 2740 N N . ASP A 1 345 ? 39.344 32.5 23.516 1 89.88 345 ASP A N 1
ATOM 2741 C CA . ASP A 1 345 ? 38.875 33.438 24.547 1 89.88 345 ASP A CA 1
ATOM 2742 C C . ASP A 1 345 ? 37.375 33.656 24.453 1 89.88 345 ASP A C 1
ATOM 2744 O O . ASP A 1 345 ? 36.906 34.375 23.562 1 89.88 345 ASP A O 1
ATOM 2748 N N . LEU A 1 346 ? 36.656 33.188 25.375 1 89.94 346 LEU A N 1
ATOM 2749 C CA . LEU A 1 346 ? 35.219 33.219 25.344 1 89.94 346 LEU A CA 1
ATOM 2750 C C . LEU A 1 346 ? 34.688 34.594 25.656 1 89.94 346 LEU A C 1
ATOM 2752 O O . LEU A 1 346 ? 33.5 34.875 25.422 1 89.94 346 LEU A O 1
ATOM 2756 N N . SER A 1 347 ? 35.531 35.469 26.141 1 88.38 347 SER A N 1
ATOM 2757 C CA . SER A 1 347 ? 35.125 36.812 26.531 1 88.38 347 SER A CA 1
ATOM 2758 C C . SER A 1 347 ? 34.812 37.656 25.297 1 88.38 347 SER A C 1
ATOM 2760 O O . SER A 1 347 ? 34.125 38.688 25.406 1 88.38 347 SER A O 1
ATOM 2762 N N . VAL A 1 348 ? 35.344 37.188 24.125 1 86.75 348 VAL A N 1
ATOM 2763 C CA . VAL A 1 348 ? 35.125 37.969 22.891 1 86.75 348 VAL A CA 1
ATOM 2764 C C . VAL A 1 348 ? 33.688 37.781 22.406 1 86.75 348 VAL A C 1
ATOM 2766 O O . VAL A 1 348 ? 33.188 38.531 21.578 1 86.75 348 VAL A O 1
ATOM 2769 N N . PHE A 1 349 ? 33.031 36.781 22.922 1 87.88 349 PHE A N 1
ATOM 2770 C CA . PHE A 1 349 ? 31.656 36.531 22.547 1 87.88 349 PHE A CA 1
ATOM 2771 C C . PHE A 1 349 ? 30.688 37.094 23.594 1 87.88 349 PHE A C 1
ATOM 2773 O O . PHE A 1 349 ? 31.047 37.219 24.766 1 87.88 349 PHE A O 1
ATOM 2780 N N . PRO A 1 350 ? 29.531 37.438 23.188 1 85.5 350 PRO A N 1
ATOM 2781 C CA . PRO A 1 350 ? 28.578 38 24.125 1 85.5 350 PRO A CA 1
ATOM 2782 C C . PRO A 1 350 ? 28.297 37.094 25.312 1 85.5 350 PRO A C 1
ATOM 2784 O O . PRO A 1 350 ? 28.156 35.875 25.156 1 85.5 350 PRO A O 1
ATOM 2787 N N . LYS A 1 351 ? 28.172 37.656 26.5 1 85.81 351 LYS A N 1
ATOM 2788 C CA . LYS A 1 351 ? 27.953 36.906 27.75 1 85.81 351 LYS A CA 1
ATOM 2789 C C . LYS A 1 351 ? 26.562 36.281 27.766 1 85.81 351 LYS A C 1
ATOM 2791 O O . LYS A 1 351 ? 26.359 35.25 28.391 1 85.81 351 LYS A O 1
ATOM 2796 N N . ASP A 1 352 ? 25.688 36.844 27.078 1 85.81 352 ASP A N 1
ATOM 2797 C CA . ASP A 1 352 ? 24.297 36.438 27.156 1 85.81 352 ASP A CA 1
ATOM 2798 C C . ASP A 1 352 ? 24 35.281 26.203 1 85.81 352 ASP A C 1
ATOM 2800 O O . ASP A 1 352 ? 22.922 34.719 26.234 1 85.81 352 ASP A O 1
ATOM 2804 N N . ILE A 1 353 ? 24.938 34.875 25.453 1 87.94 353 ILE A N 1
ATOM 2805 C CA . ILE A 1 353 ? 24.734 33.781 24.5 1 87.94 353 ILE A CA 1
ATOM 2806 C C . ILE A 1 353 ? 25.031 32.438 25.188 1 87.94 353 ILE A C 1
ATOM 2808 O O . ILE A 1 353 ? 26 32.312 25.922 1 87.94 353 ILE A O 1
ATOM 2812 N N . GLU A 1 354 ? 24.109 31.531 25 1 91.44 354 GLU A N 1
ATOM 2813 C CA . GLU A 1 354 ? 24.312 30.188 25.547 1 91.44 354 GLU A CA 1
ATOM 2814 C C . GLU A 1 354 ? 25.469 29.484 24.844 1 91.44 354 GLU A C 1
ATOM 2816 O O . GLU A 1 354 ? 25.625 29.562 23.625 1 91.44 354 GLU A O 1
ATOM 2821 N N . LYS A 1 355 ? 26.406 28.875 25.719 1 94.62 355 LYS A N 1
ATOM 2822 C CA . LYS A 1 355 ? 27.594 28.219 25.188 1 94.62 355 LYS A CA 1
ATOM 2823 C C . LYS A 1 355 ? 27.578 26.719 25.484 1 94.62 355 LYS A C 1
ATOM 2825 O O . LYS A 1 355 ? 27.203 26.312 26.578 1 94.62 355 LYS A O 1
ATOM 2830 N N . ILE A 1 356 ? 27.828 25.938 24.484 1 95.56 356 ILE A N 1
ATOM 2831 C CA . ILE A 1 356 ? 27.922 24.484 24.609 1 95.56 356 ILE A CA 1
ATOM 2832 C C . ILE A 1 356 ? 29.297 24 24.156 1 95.56 356 ILE A C 1
ATOM 2834 O O . ILE A 1 356 ? 29.828 24.5 23.156 1 95.56 356 ILE A O 1
ATOM 2838 N N . PHE A 1 357 ? 29.828 23.094 24.906 1 95.88 357 PHE A N 1
ATOM 2839 C CA . PHE A 1 357 ? 31.156 22.547 24.609 1 95.88 357 PHE A CA 1
ATOM 2840 C C . PHE A 1 357 ? 31.047 21.125 24.078 1 95.88 357 PHE A C 1
ATOM 2842 O O . PHE A 1 357 ? 30.438 20.266 24.703 1 95.88 357 PHE A O 1
ATOM 2849 N N . VAL A 1 358 ? 31.688 20.953 22.875 1 96.62 358 VAL A N 1
ATOM 2850 C CA . VAL A 1 358 ? 31.5 19.641 22.25 1 96.62 358 VAL A CA 1
ATOM 2851 C C . VAL A 1 358 ? 32.812 19.172 21.625 1 96.62 358 VAL A C 1
ATOM 2853 O O . VAL A 1 358 ? 33.688 19.969 21.359 1 96.62 358 VAL A O 1
ATOM 2856 N N . SER A 1 359 ? 32.969 17.875 21.531 1 96.56 359 SER A N 1
ATOM 2857 C CA . SER A 1 359 ? 33.938 17.219 20.641 1 96.56 359 SER A CA 1
ATOM 2858 C C . SER A 1 359 ? 33.219 16.328 19.625 1 96.56 359 SER A C 1
ATOM 2860 O O . SER A 1 359 ? 32.781 15.211 19.953 1 96.56 359 SER A O 1
ATOM 2862 N N . ALA A 1 360 ? 33.062 16.891 18.484 1 93.38 360 ALA A N 1
ATOM 2863 C CA . ALA A 1 360 ? 32.406 16.125 17.438 1 93.38 360 ALA A CA 1
ATOM 2864 C C . ALA A 1 360 ? 33.125 14.82 17.156 1 93.38 360 ALA A C 1
ATOM 2866 O O . ALA A 1 360 ? 32.5 13.781 16.922 1 93.38 360 ALA A O 1
ATOM 2867 N N . LYS A 1 361 ? 34.344 14.859 17.234 1 90.88 361 LYS A N 1
ATOM 2868 C CA . LYS A 1 361 ? 35.188 13.695 16.953 1 90.88 361 LYS A CA 1
ATOM 2869 C C . LYS A 1 361 ? 34.938 12.586 17.969 1 90.88 361 LYS A C 1
ATOM 2871 O O . LYS A 1 361 ? 34.781 11.422 17.594 1 90.88 361 LYS A O 1
ATOM 2876 N N . GLU A 1 362 ? 34.906 12.984 19.188 1 93.69 362 GLU A N 1
ATOM 2877 C CA . GLU A 1 362 ? 34.75 12.008 20.25 1 93.69 362 GLU A CA 1
ATOM 2878 C C . GLU A 1 362 ? 33.281 11.836 20.625 1 93.69 362 GLU A C 1
ATOM 2880 O O . GLU A 1 362 ? 32.938 11.086 21.547 1 93.69 362 GLU A O 1
ATOM 2885 N N . ARG A 1 363 ? 32.406 12.578 20.016 1 91.69 363 ARG A N 1
ATOM 2886 C CA . ARG A 1 363 ? 30.969 12.555 20.219 1 91.69 363 ARG A CA 1
ATOM 2887 C C . ARG A 1 363 ? 30.609 12.93 21.656 1 91.69 363 ARG A C 1
ATOM 2889 O O . ARG A 1 363 ? 29.75 12.297 22.266 1 91.69 363 ARG A O 1
ATOM 2896 N N . LYS A 1 364 ? 31.422 13.773 22.156 1 93.5 364 LYS A N 1
ATOM 2897 C CA . LYS A 1 364 ? 31.125 14.328 23.469 1 93.5 364 LYS A CA 1
ATOM 2898 C C . LYS A 1 364 ? 30.328 15.625 23.359 1 93.5 364 LYS A C 1
ATOM 2900 O O . LYS A 1 364 ? 30.625 16.469 22.5 1 93.5 364 LYS A O 1
ATOM 2905 N N . GLY A 1 365 ? 29.266 15.766 24.156 1 93.62 365 GLY A N 1
ATOM 2906 C CA . GLY A 1 365 ? 28.484 16.984 24.188 1 93.62 365 GLY A CA 1
ATOM 2907 C C . GLY A 1 365 ? 27.359 17 23.172 1 93.62 365 GLY A C 1
ATOM 2908 O O . GLY A 1 365 ? 26.625 17.984 23.062 1 93.62 365 GLY A O 1
ATOM 2909 N N . ILE A 1 366 ? 27.234 15.984 22.453 1 92.62 366 ILE A N 1
ATOM 2910 C CA . ILE A 1 366 ? 26.234 15.914 21.406 1 92.62 366 ILE A CA 1
ATOM 2911 C C . ILE A 1 366 ? 24.828 15.852 22.031 1 92.62 366 ILE A C 1
ATOM 2913 O O . ILE A 1 366 ? 23.906 16.516 21.547 1 92.62 366 ILE A O 1
ATOM 2917 N N . GLU A 1 367 ? 24.734 15.125 23.031 1 91 367 GLU A N 1
ATOM 2918 C CA . GLU A 1 367 ? 23.469 15.016 23.734 1 91 367 GLU A CA 1
ATOM 2919 C C . GLU A 1 367 ? 23.031 16.375 24.281 1 91 367 GLU A C 1
ATOM 2921 O O . GLU A 1 367 ? 21.828 16.688 24.297 1 91 367 GLU A O 1
ATOM 2926 N N . GLU A 1 368 ? 24.047 17.094 24.656 1 92.88 368 GLU A N 1
ATOM 2927 C CA . GLU A 1 368 ? 23.734 18.422 25.188 1 92.88 368 GLU A CA 1
ATOM 2928 C C . GLU A 1 368 ? 23.156 19.328 24.094 1 92.88 368 GLU A C 1
ATOM 2930 O O . GLU A 1 368 ? 22.25 20.125 24.359 1 92.88 368 GLU A O 1
ATOM 2935 N N . ILE A 1 369 ? 23.625 19.234 22.969 1 93.44 369 ILE A N 1
ATOM 2936 C CA . ILE A 1 369 ? 23.109 20 21.844 1 93.44 369 ILE A CA 1
ATOM 2937 C C . ILE A 1 369 ? 21.641 19.641 21.594 1 93.44 369 ILE A C 1
ATOM 2939 O O . ILE A 1 369 ? 20.797 20.516 21.438 1 93.44 369 ILE A O 1
ATOM 2943 N N . GLU A 1 370 ? 21.328 18.391 21.594 1 91.5 370 GLU A N 1
ATOM 2944 C CA . GLU A 1 370 ? 19.953 17.922 21.391 1 91.5 370 GLU A CA 1
ATOM 2945 C C . GLU A 1 370 ? 19.016 18.484 22.453 1 91.5 370 GLU A C 1
ATOM 2947 O O . GLU A 1 370 ? 17.906 18.922 22.156 1 91.5 370 GLU A O 1
ATOM 2952 N N . LYS A 1 371 ? 19.562 18.438 23.609 1 91.56 371 LYS A N 1
ATOM 2953 C CA . LYS A 1 371 ? 18.75 18.906 24.719 1 91.56 371 LYS A CA 1
ATOM 2954 C C . LYS A 1 371 ? 18.453 20.406 24.594 1 91.56 371 LYS A C 1
ATOM 2956 O O . LYS A 1 371 ? 17.344 20.844 24.891 1 91.56 371 LYS A O 1
ATOM 2961 N N . VAL A 1 372 ? 19.438 21.125 24.219 1 90.69 372 VAL A N 1
ATOM 2962 C CA . VAL A 1 372 ? 19.266 22.562 24.078 1 90.69 372 VAL A CA 1
ATOM 2963 C C . VAL A 1 372 ? 18.266 22.859 22.953 1 90.69 372 VAL A C 1
ATOM 2965 O O . VAL A 1 372 ? 17.391 23.719 23.109 1 90.69 372 VAL A O 1
ATOM 2968 N N . ILE A 1 373 ? 18.359 22.203 21.906 1 90.56 373 ILE A N 1
ATOM 2969 C CA . ILE A 1 373 ? 17.422 22.359 20.812 1 90.56 373 ILE A CA 1
ATOM 2970 C C . ILE A 1 373 ? 16.016 22.031 21.297 1 90.56 373 ILE A C 1
ATOM 2972 O O . ILE A 1 373 ? 15.07 22.781 21.031 1 90.56 373 ILE A O 1
ATOM 2976 N N . GLU A 1 374 ? 15.898 20.984 21.953 1 89.19 374 GLU A N 1
ATOM 2977 C CA . GLU A 1 374 ? 14.617 20.547 22.5 1 89.19 374 GLU A CA 1
ATOM 2978 C C . GLU A 1 374 ? 14.008 21.594 23.422 1 89.19 374 GLU A C 1
ATOM 2980 O O . GLU A 1 374 ? 12.805 21.859 23.359 1 89.19 374 GLU A O 1
ATOM 2985 N N . ARG A 1 375 ? 14.852 22.109 24.234 1 87.56 375 ARG A N 1
ATOM 2986 C CA . ARG A 1 375 ? 14.398 23.141 25.156 1 87.56 375 ARG A CA 1
ATOM 2987 C C . ARG A 1 375 ? 13.867 24.359 24.406 1 87.56 375 ARG A C 1
ATOM 2989 O O . ARG A 1 375 ? 12.844 24.922 24.797 1 87.56 375 ARG A O 1
ATOM 2996 N N . HIS A 1 376 ? 14.531 24.719 23.422 1 85 376 HIS A N 1
ATOM 2997 C CA . HIS A 1 376 ? 14.094 25.859 22.641 1 85 376 HIS A CA 1
ATOM 2998 C C . HIS A 1 376 ? 12.766 25.578 21.938 1 85 376 HIS A C 1
ATOM 3000 O O . HIS A 1 376 ? 11.906 26.453 21.859 1 85 376 HIS A O 1
ATOM 3006 N N . ILE A 1 377 ? 12.594 24.422 21.531 1 85.44 377 ILE A N 1
ATOM 3007 C CA . ILE A 1 377 ? 11.359 24.031 20.859 1 85.44 377 ILE A CA 1
ATOM 3008 C C . ILE A 1 377 ? 10.211 23.984 21.859 1 85.44 377 ILE A C 1
ATOM 3010 O O . ILE A 1 377 ? 9.133 24.531 21.594 1 85.44 377 ILE A O 1
ATOM 3014 N N . THR A 1 378 ? 10.484 23.359 22.938 1 81.12 378 THR A N 1
ATOM 3015 C CA . THR A 1 378 ? 9.445 23.188 23.953 1 81.12 378 THR A CA 1
ATOM 3016 C C . THR A 1 378 ? 9.039 24.531 24.547 1 81.12 378 THR A C 1
ATOM 3018 O O . THR A 1 378 ? 7.875 24.734 24.891 1 81.12 378 THR A O 1
ATOM 3021 N N . SER A 1 379 ? 10.016 25.391 24.703 1 78.69 379 SER A N 1
ATOM 3022 C CA . SER A 1 379 ? 9.742 26.703 25.281 1 78.69 379 SER A CA 1
ATOM 3023 C C . SER A 1 379 ? 8.797 27.516 24.391 1 78.69 379 SER A C 1
ATOM 3025 O O . SER A 1 379 ? 8.141 28.438 24.844 1 78.69 379 SER A O 1
ATOM 3027 N N . GLN A 1 380 ? 8.727 27.141 23.266 1 76.38 380 GLN A N 1
ATOM 3028 C CA . GLN A 1 380 ? 7.895 27.859 22.312 1 76.38 380 GLN A CA 1
ATOM 3029 C C . GLN A 1 380 ? 6.516 27.219 22.188 1 76.38 380 GLN A C 1
ATOM 3031 O O . GLN A 1 380 ? 5.703 27.625 21.359 1 76.38 380 GLN A O 1
ATOM 3036 N N . ASP A 1 381 ? 6.133 26.297 23.047 1 77.31 381 ASP A N 1
ATOM 3037 C CA . ASP A 1 381 ? 4.848 25.594 23.031 1 77.31 381 ASP A CA 1
ATOM 3038 C C . ASP A 1 381 ? 4.496 25.125 21.625 1 77.31 381 ASP A C 1
ATOM 3040 O O . ASP A 1 381 ? 3.385 25.359 21.141 1 77.31 381 ASP A O 1
ATOM 3044 N N . VAL A 1 382 ? 5.438 24.625 20.984 1 75.69 382 VAL A N 1
ATOM 3045 C CA . VAL A 1 382 ? 5.301 24.172 19.594 1 75.69 382 VAL A CA 1
ATOM 3046 C C . VAL A 1 382 ? 4.121 23.219 19.484 1 75.69 382 VAL A C 1
ATOM 3048 O O . VAL A 1 382 ? 3.453 23.172 18.453 1 75.69 382 VAL A O 1
ATOM 3051 N N . GLU A 1 383 ? 3.719 22.609 20.562 1 78.19 383 GLU A N 1
ATOM 3052 C CA . GLU A 1 383 ? 2.662 21.594 20.547 1 78.19 383 GLU A CA 1
ATOM 3053 C C . GLU A 1 383 ? 1.291 22.234 20.359 1 78.19 383 GLU A C 1
ATOM 3055 O O . GLU A 1 383 ? 0.316 21.547 20.047 1 78.19 383 GLU A O 1
ATOM 3060 N N . ASP A 1 384 ? 1.305 23.516 20.422 1 85.5 384 ASP A N 1
ATOM 3061 C CA . ASP A 1 384 ? 0.043 24.219 20.219 1 85.5 384 ASP A CA 1
ATOM 3062 C C . ASP A 1 384 ? -0.11 24.672 18.781 1 85.5 384 ASP A C 1
ATOM 3064 O O . ASP A 1 384 ? -1.033 25.422 18.438 1 85.5 384 ASP A O 1
ATOM 3068 N N . GLY A 1 385 ? 0.778 24.188 18 1 90.38 385 GLY A N 1
ATOM 3069 C CA . GLY A 1 385 ? 0.76 24.594 16.609 1 90.38 385 GLY A CA 1
ATOM 3070 C C . GLY A 1 385 ? -0.494 24.156 15.875 1 90.38 385 GLY A C 1
ATOM 3071 O O . GLY A 1 385 ? -1.138 23.172 16.266 1 90.38 385 GLY A O 1
ATOM 3072 N N . ILE A 1 386 ? -0.893 24.984 14.906 1 93.25 386 ILE A N 1
ATOM 3073 C CA . ILE A 1 386 ? -2.023 24.609 14.062 1 93.25 386 ILE A CA 1
ATOM 3074 C C . ILE A 1 386 ? -1.57 24.531 12.609 1 93.25 386 ILE A C 1
ATOM 3076 O O . ILE A 1 386 ? -0.623 25.203 12.203 1 93.25 386 ILE A O 1
ATOM 3080 N N . PHE A 1 387 ? -2.188 23.703 11.859 1 91.94 387 PHE A N 1
ATOM 3081 C CA . PHE A 1 387 ? -1.875 23.578 10.438 1 91.94 387 PHE A CA 1
ATOM 3082 C C . PHE A 1 387 ? -2.758 24.5 9.609 1 91.94 387 PHE A C 1
ATOM 3084 O O . PHE A 1 387 ? -3.984 24.422 9.68 1 91.94 387 PHE A O 1
ATOM 3091 N N . LEU A 1 388 ? -2.109 25.344 8.852 1 92.5 388 LEU A N 1
ATOM 3092 C CA . LEU A 1 388 ? -2.789 26.234 7.926 1 92.5 388 LEU A CA 1
ATOM 3093 C C . LEU A 1 388 ? -2.098 26.234 6.566 1 92.5 388 LEU A C 1
ATOM 3095 O O . LEU A 1 388 ? -0.869 26.281 6.488 1 92.5 388 LEU A O 1
ATOM 3099 N N . ASN A 1 389 ? -2.895 26.141 5.551 1 88.56 389 ASN A N 1
ATOM 3100 C CA . ASN A 1 389 ? -2.285 26.25 4.23 1 88.56 389 ASN A CA 1
ATOM 3101 C C . ASN A 1 389 ? -1.999 27.703 3.859 1 88.56 389 ASN A C 1
ATOM 3103 O O . ASN A 1 389 ? -2.307 28.609 4.629 1 88.56 389 ASN A O 1
ATOM 3107 N N . MET A 1 390 ? -1.319 27.875 2.758 1 88.38 390 MET A N 1
ATOM 3108 C CA . MET A 1 390 ? -0.887 29.219 2.35 1 88.38 390 MET A CA 1
ATOM 3109 C C . MET A 1 390 ? -2.086 30.125 2.111 1 88.38 390 MET A C 1
ATOM 3111 O O . MET A 1 390 ? -2.072 31.297 2.506 1 88.38 390 MET A O 1
ATOM 3115 N N . TYR A 1 391 ? -3.129 29.609 1.543 1 88.12 391 TYR A N 1
ATOM 3116 C CA . TYR A 1 391 ? -4.328 30.391 1.246 1 88.12 391 TYR A CA 1
ATOM 3117 C C . TYR A 1 391 ? -4.957 30.938 2.523 1 88.12 391 TYR A C 1
ATOM 3119 O O . TYR A 1 391 ? -5.262 32.125 2.613 1 88.12 391 TYR A O 1
ATOM 3127 N N . HIS A 1 392 ? -5.141 30.125 3.496 1 92.94 392 HIS A N 1
ATOM 3128 C CA . HIS A 1 392 ? -5.762 30.516 4.758 1 92.94 392 HIS A CA 1
ATOM 3129 C C . HIS A 1 392 ? -4.875 31.484 5.527 1 92.94 392 HIS A C 1
ATOM 3131 O O . HIS A 1 392 ? -5.375 32.406 6.164 1 92.94 392 HIS A O 1
ATOM 3137 N N . ARG A 1 393 ? -3.674 31.297 5.422 1 93.69 393 ARG A N 1
ATOM 3138 C CA . ARG A 1 393 ? -2.734 32.219 6.066 1 93.69 393 ARG A CA 1
ATOM 3139 C C . ARG A 1 393 ? -2.836 33.594 5.473 1 93.69 393 ARG A C 1
ATOM 3141 O O . ARG A 1 393 ? -2.842 34.594 6.203 1 93.69 393 ARG A O 1
ATOM 3148 N N . GLU A 1 394 ? -2.834 33.594 4.191 1 94.31 394 GLU A N 1
ATOM 3149 C CA . GLU A 1 394 ? -2.941 34.875 3.508 1 94.31 394 GLU A CA 1
ATOM 3150 C C . GLU A 1 394 ? -4.238 35.594 3.877 1 94.31 394 GLU A C 1
ATOM 3152 O O . GLU A 1 394 ? -4.254 36.812 4.047 1 94.31 394 GLU A O 1
ATOM 3157 N N . LYS A 1 395 ? -5.262 34.875 3.982 1 94.81 395 LYS A N 1
ATOM 3158 C CA . LYS A 1 395 ? -6.543 35.469 4.355 1 94.81 395 LYS A CA 1
ATOM 3159 C C . LYS A 1 395 ? -6.516 35.969 5.789 1 94.81 395 LYS A C 1
ATOM 3161 O O . LYS A 1 395 ? -7.094 37.031 6.09 1 94.81 395 LYS A O 1
ATOM 3166 N N . LEU A 1 396 ? -5.898 35.281 6.637 1 96.94 396 LEU A N 1
ATOM 3167 C CA . LEU A 1 396 ? -5.766 35.719 8.016 1 96.94 396 LEU A CA 1
ATOM 3168 C C . LEU A 1 396 ? -4.918 37 8.086 1 96.94 396 LEU A C 1
ATOM 3170 O O . LEU A 1 396 ? -5.223 37.906 8.852 1 96.94 396 LEU A O 1
ATOM 3174 N N . LYS A 1 397 ? -3.867 37 7.324 1 96.75 397 LYS A N 1
ATOM 3175 C CA . LYS A 1 397 ? -3.047 38.219 7.254 1 96.75 397 LYS A CA 1
ATOM 3176 C C . LYS A 1 397 ? -3.859 39.406 6.746 1 96.75 397 LYS A C 1
ATOM 3178 O O . LYS A 1 397 ? -3.691 40.531 7.227 1 96.75 397 LYS A O 1
ATOM 3183 N N . GLU A 1 398 ? -4.629 39.125 5.773 1 97.31 398 GLU A N 1
ATOM 3184 C CA . GLU A 1 398 ? -5.527 40.156 5.266 1 97.31 398 GLU A CA 1
ATOM 3185 C C . GLU A 1 398 ? -6.418 40.688 6.375 1 97.31 398 GLU A C 1
ATOM 3187 O O . GLU A 1 398 ? -6.582 41.906 6.5 1 97.31 398 GLU A O 1
ATOM 3192 N N . VAL A 1 399 ? -6.969 39.812 7.152 1 97.88 399 VAL A N 1
ATOM 3193 C CA . VAL A 1 399 ? -7.824 40.25 8.258 1 97.88 399 VAL A CA 1
ATOM 3194 C C . VAL A 1 399 ? -7.012 41.062 9.25 1 97.88 399 VAL A C 1
ATOM 3196 O O . VAL A 1 399 ? -7.484 42.094 9.758 1 97.88 399 VAL A O 1
ATOM 3199 N N . TYR A 1 400 ? -5.852 40.594 9.57 1 97.88 400 TYR A N 1
ATOM 3200 C CA . TYR A 1 400 ? -4.965 41.312 10.461 1 97.88 400 TYR A CA 1
ATOM 3201 C C . TYR A 1 400 ? -4.75 42.75 9.969 1 97.88 400 TYR A C 1
ATOM 3203 O O . TYR A 1 400 ? -4.879 43.719 10.734 1 97.88 400 TYR A O 1
ATOM 3211 N N . ASN A 1 401 ? -4.426 42.906 8.688 1 97.81 401 ASN A N 1
ATOM 3212 C CA . ASN A 1 401 ? -4.195 44.219 8.094 1 97.81 401 ASN A CA 1
ATOM 3213 C C . ASN A 1 401 ? -5.453 45.062 8.125 1 97.81 401 ASN A C 1
ATOM 3215 O O . ASN A 1 401 ? -5.371 46.281 8.328 1 97.81 401 ASN A O 1
ATOM 3219 N N . LEU A 1 402 ? -6.539 44.469 7.867 1 97.56 402 LEU A N 1
ATOM 3220 C CA . LEU A 1 402 ? -7.809 45.188 7.922 1 97.56 402 LEU A CA 1
ATOM 3221 C C . LEU A 1 402 ? -8.086 45.688 9.328 1 97.56 402 LEU A C 1
ATOM 3223 O O . LEU A 1 402 ? -8.609 46.781 9.5 1 97.56 402 LEU A O 1
ATOM 3227 N N . CYS A 1 403 ? -7.758 44.875 10.328 1 97.69 403 CYS A N 1
ATOM 3228 C CA . CYS A 1 403 ? -7.879 45.344 11.703 1 97.69 403 CYS A CA 1
ATOM 3229 C C . CYS A 1 403 ? -7.027 46.594 11.945 1 97.69 403 CYS A C 1
ATOM 3231 O O . CYS A 1 403 ? -7.492 47.562 12.539 1 97.69 403 CYS A O 1
ATOM 3233 N N . GLU A 1 404 ? -5.809 46.5 11.453 1 97.19 404 GLU A N 1
ATOM 3234 C CA . GLU A 1 404 ? -4.914 47.656 11.594 1 97.19 404 GLU A CA 1
ATOM 3235 C C . GLU A 1 404 ? -5.492 48.875 10.914 1 97.19 404 GLU A C 1
ATOM 3237 O O . GLU A 1 404 ? -5.453 49.969 11.469 1 97.19 404 GLU A O 1
ATOM 3242 N N . GLU A 1 405 ? -5.988 48.719 9.742 1 96.19 405 GLU A N 1
ATOM 3243 C CA . GLU A 1 405 ? -6.605 49.812 9.008 1 96.19 405 GLU A CA 1
ATOM 3244 C C . GLU A 1 405 ? -7.824 50.344 9.742 1 96.19 405 GLU A C 1
ATOM 3246 O O . GLU A 1 405 ? -8.016 51.562 9.82 1 96.19 405 GLU A O 1
ATOM 3251 N N . GLY A 1 406 ? -8.641 49.469 10.227 1 95 406 GLY A N 1
ATOM 3252 C CA . GLY A 1 406 ? -9.82 49.875 10.969 1 95 406 GLY A CA 1
ATOM 3253 C C . GLY A 1 406 ? -9.484 50.688 12.211 1 95 406 GLY A C 1
ATOM 3254 O O . GLY A 1 406 ? -10.125 51.719 12.492 1 95 406 GLY A O 1
ATOM 3255 N N . LEU A 1 407 ? -8.461 50.25 12.938 1 95.44 407 LEU A N 1
ATOM 3256 C CA . LEU A 1 407 ? -8.016 50.969 14.125 1 95.44 407 LEU A CA 1
ATOM 3257 C C . LEU A 1 407 ? -7.492 52.375 13.766 1 95.44 407 LEU A C 1
ATOM 3259 O O . LEU A 1 407 ? -7.754 53.344 14.477 1 95.44 407 LEU A O 1
ATOM 3263 N N . ASN A 1 408 ? -6.77 52.375 12.656 1 94.56 408 ASN A N 1
ATOM 3264 C CA . ASN A 1 408 ? -6.258 53.656 12.18 1 94.56 408 ASN A CA 1
ATOM 3265 C C . ASN A 1 408 ? -7.391 54.625 11.828 1 94.56 408 ASN A C 1
ATOM 3267 O O . ASN A 1 408 ? -7.32 55.812 12.125 1 94.56 408 ASN A O 1
ATOM 3271 N N . VAL A 1 409 ? -8.391 54.125 11.148 1 91.69 409 VAL A N 1
ATOM 3272 C CA . VAL A 1 409 ? -9.555 54.938 10.766 1 91.69 409 VAL A CA 1
ATOM 3273 C C . VAL A 1 409 ? -10.25 55.438 12.023 1 91.69 409 VAL A C 1
ATOM 3275 O O . VAL A 1 409 ? -10.602 56.625 12.102 1 91.69 409 VAL A O 1
ATOM 3278 N N . LEU A 1 410 ? -10.438 54.688 13.016 1 88.69 410 LEU A N 1
ATOM 3279 C CA . LEU A 1 410 ? -11.141 55.031 14.242 1 88.69 410 LEU A CA 1
ATOM 3280 C C . LEU A 1 410 ? -10.359 56.094 15.031 1 88.69 410 LEU A C 1
ATOM 3282 O O . LEU A 1 410 ? -10.953 56.969 15.664 1 88.69 410 LEU A O 1
ATOM 3286 N N . LYS A 1 411 ? -9.07 56 14.984 1 88.06 411 LYS A N 1
ATOM 3287 C CA . LYS A 1 411 ? -8.227 56.906 15.758 1 88.06 411 LYS A CA 1
ATOM 3288 C C . LYS A 1 411 ? -8.047 58.25 15.039 1 88.06 411 LYS A C 1
ATOM 3290 O O . LYS A 1 411 ? -8.062 59.312 15.672 1 88.06 411 LYS A O 1
ATOM 3295 N N . ASN A 1 412 ? -7.988 58.25 13.711 1 86.94 412 ASN A N 1
ATOM 3296 C CA . ASN A 1 412 ? -7.57 59.438 13 1 86.94 412 ASN A CA 1
ATOM 3297 C C . ASN A 1 412 ? -8.727 60.062 12.219 1 86.94 412 ASN A C 1
ATOM 3299 O O . ASN A 1 412 ? -8.688 61.25 11.891 1 86.94 412 ASN A O 1
ATOM 3303 N N . LEU A 1 413 ? -9.672 59.25 11.812 1 80.44 413 LEU A N 1
ATOM 3304 C CA . LEU A 1 413 ? -10.797 59.75 11.031 1 80.44 413 LEU A CA 1
ATOM 3305 C C . LEU A 1 413 ? -12.125 59.281 11.625 1 80.44 413 LEU A C 1
ATOM 3307 O O . LEU A 1 413 ? -12.922 58.625 10.938 1 80.44 413 LEU A O 1
ATOM 3311 N N . PRO A 1 414 ? -12.414 59.719 12.758 1 70.38 414 PRO A N 1
ATOM 3312 C CA . PRO A 1 414 ? -13.555 59.125 13.477 1 70.38 414 PRO A CA 1
ATOM 3313 C C . PRO A 1 414 ? -14.883 59.406 12.781 1 70.38 414 PRO A C 1
ATOM 3315 O O . PRO A 1 414 ? -15.867 58.688 13.016 1 70.38 414 PRO A O 1
ATOM 3318 N N . GLN A 1 415 ? -14.875 60.25 11.883 1 74.5 415 GLN A N 1
ATOM 3319 C CA . GLN A 1 415 ? -16.125 60.562 11.227 1 74.5 415 GLN A CA 1
ATOM 3320 C C . GLN A 1 415 ? -16.359 59.719 9.992 1 74.5 415 GLN A C 1
ATOM 3322 O O . GLN A 1 415 ? -17.453 59.688 9.422 1 74.5 415 GLN A O 1
ATOM 3327 N N . SER A 1 416 ? -15.398 58.938 9.648 1 82.62 416 SER A N 1
ATOM 3328 C CA . SER A 1 416 ? -15.484 58.156 8.43 1 82.62 416 SER A CA 1
ATOM 3329 C C . SER A 1 416 ? -16.016 56.75 8.719 1 82.62 416 SER A C 1
ATOM 3331 O O . SER A 1 416 ? -15.375 55.75 8.391 1 82.62 416 SER A O 1
ATOM 3333 N N . LEU A 1 417 ? -17.234 56.688 9.211 1 85.19 417 LEU A N 1
ATOM 3334 C CA . LEU A 1 417 ? -17.859 55.438 9.609 1 85.19 417 LEU A CA 1
ATOM 3335 C C . LEU A 1 417 ? -18.156 54.562 8.398 1 85.19 417 LEU A C 1
ATOM 3337 O O . LEU A 1 417 ? -18.156 53.344 8.492 1 85.19 417 LEU A O 1
ATOM 3341 N N . ASP A 1 418 ? -18.281 55.188 7.277 1 87.12 418 ASP A N 1
ATOM 3342 C CA . ASP A 1 418 ? -18.516 54.469 6.035 1 87.12 418 ASP A CA 1
ATOM 3343 C C . ASP A 1 418 ? -17.281 53.625 5.66 1 87.12 418 ASP A C 1
ATOM 3345 O O . ASP A 1 418 ? -17.422 52.469 5.227 1 87.12 418 ASP A O 1
ATOM 3349 N N . VAL A 1 419 ? -16.156 54.25 5.793 1 90.94 419 VAL A N 1
ATOM 3350 C CA . VAL A 1 419 ? -14.898 53.562 5.504 1 90.94 419 VAL A CA 1
ATOM 3351 C C . VAL A 1 419 ? -14.734 52.375 6.453 1 90.94 419 VAL A C 1
ATOM 3353 O O . VAL A 1 419 ? -14.336 51.312 6.035 1 90.94 419 VAL A O 1
ATOM 3356 N N . LEU A 1 420 ? -15.047 52.594 7.738 1 91.81 420 LEU A N 1
ATOM 3357 C CA . LEU A 1 420 ? -14.953 51.531 8.734 1 91.81 420 LEU A CA 1
ATOM 3358 C C . LEU A 1 420 ? -15.914 50.406 8.398 1 91.81 420 LEU A C 1
ATOM 3360 O O . LEU A 1 420 ? -15.562 49.219 8.562 1 91.81 420 LEU A O 1
ATOM 3364 N N . GLY A 1 421 ? -17.125 50.75 7.961 1 91.44 421 GLY A N 1
ATOM 3365 C CA . GLY A 1 421 ? -18.094 49.75 7.535 1 91.44 421 GLY A CA 1
ATOM 3366 C C . GLY A 1 421 ? -17.562 48.844 6.422 1 91.44 421 GLY A C 1
ATOM 3367 O O . GLY A 1 421 ? -17.75 47.625 6.453 1 91.44 421 GLY A O 1
ATOM 3368 N N . ASP A 1 422 ? -16.906 49.438 5.48 1 94 422 ASP A N 1
ATOM 3369 C CA . ASP A 1 422 ? -16.328 48.719 4.367 1 94 422 ASP A CA 1
ATOM 3370 C C . ASP A 1 422 ? -15.234 47.75 4.852 1 94 422 ASP A C 1
ATOM 3372 O O . ASP A 1 422 ? -15.133 46.625 4.379 1 94 422 ASP A O 1
ATOM 3376 N N . ILE A 1 423 ? -14.422 48.219 5.754 1 95.69 423 ILE A N 1
ATOM 3377 C CA . ILE A 1 423 ? -13.32 47.438 6.297 1 95.69 423 ILE A CA 1
ATOM 3378 C C . ILE A 1 423 ? -13.875 46.219 7.02 1 95.69 423 ILE A C 1
ATOM 3380 O O . ILE A 1 423 ? -13.398 45.094 6.812 1 95.69 423 ILE A O 1
ATOM 3384 N N . ILE A 1 424 ? -14.93 46.438 7.805 1 95.44 424 ILE A N 1
ATOM 3385 C CA . ILE A 1 424 ? -15.531 45.344 8.57 1 95.44 424 ILE A CA 1
ATOM 3386 C C . ILE A 1 424 ? -16.203 44.344 7.625 1 95.44 424 ILE A C 1
ATOM 3388 O O . ILE A 1 424 ? -16.156 43.125 7.859 1 95.44 424 ILE A O 1
ATOM 3392 N N . TYR A 1 425 ? -16.75 44.906 6.605 1 94.88 425 TYR A N 1
ATOM 3393 C CA . TYR A 1 425 ? -17.328 44.031 5.578 1 94.88 425 TYR A CA 1
ATOM 3394 C C . TYR A 1 425 ? -16.266 43.156 4.953 1 94.88 425 TYR A C 1
ATOM 3396 O O . TYR A 1 425 ? -16.484 41.938 4.75 1 94.88 425 TYR A O 1
ATOM 3404 N N . ASP A 1 426 ? -15.18 43.688 4.629 1 96.25 426 ASP A N 1
ATOM 3405 C CA . ASP A 1 426 ? -14.07 42.938 4.031 1 96.25 426 ASP A CA 1
ATOM 3406 C C . ASP A 1 426 ? -13.547 41.875 4.996 1 96.25 426 ASP A C 1
ATOM 3408 O O . ASP A 1 426 ? -13.156 40.781 4.57 1 96.25 426 ASP A O 1
ATOM 3412 N N . MET A 1 427 ? -13.477 42.188 6.281 1 96.94 427 MET A N 1
ATOM 3413 C CA . MET A 1 427 ? -13.078 41.219 7.285 1 96.94 427 MET A CA 1
ATOM 3414 C C . MET A 1 427 ? -14.023 40 7.285 1 96.94 427 MET A C 1
ATOM 3416 O O . MET A 1 427 ? -13.57 38.844 7.289 1 96.94 427 MET A O 1
ATOM 3420 N N . ASP A 1 428 ? -15.312 40.312 7.258 1 95.06 428 ASP A N 1
ATOM 3421 C CA . ASP A 1 428 ? -16.328 39.281 7.254 1 95.06 428 ASP A CA 1
ATOM 3422 C C . ASP A 1 428 ? -16.203 38.375 6.031 1 95.06 428 ASP A C 1
ATOM 3424 O O . ASP A 1 428 ? -16.312 37.156 6.137 1 95.06 428 ASP A O 1
ATOM 3428 N N . ARG A 1 429 ? -15.984 39 4.938 1 94.25 429 ARG A N 1
ATOM 3429 C CA . ARG A 1 429 ? -15.805 38.25 3.691 1 94.25 429 ARG A CA 1
ATOM 3430 C C . ARG A 1 429 ? -14.578 37.344 3.762 1 94.25 429 ARG A C 1
ATOM 3432 O O . ARG A 1 429 ? -14.625 36.188 3.328 1 94.25 429 ARG A O 1
ATOM 3439 N N . ALA A 1 430 ? -13.492 37.812 4.266 1 95 430 ALA A N 1
ATOM 3440 C CA . ALA A 1 430 ? -12.258 37.062 4.387 1 95 430 ALA A CA 1
ATOM 3441 C C . ALA A 1 430 ? -12.469 35.812 5.27 1 95 430 ALA A C 1
ATOM 3443 O O . ALA A 1 430 ? -12.039 34.719 4.926 1 95 430 ALA A O 1
ATOM 3444 N N . PHE A 1 431 ? -13.164 36.031 6.391 1 95.19 431 PHE A N 1
ATOM 3445 C CA . PHE A 1 431 ? -13.469 34.875 7.254 1 95.19 431 PHE A CA 1
ATOM 3446 C C . PHE A 1 431 ? -14.367 33.875 6.543 1 95.19 431 PHE A C 1
ATOM 3448 O O . PHE A 1 431 ? -14.203 32.688 6.695 1 95.19 431 PHE A O 1
ATOM 3455 N N . GLY A 1 432 ? -15.344 34.375 5.812 1 92.62 432 GLY A N 1
ATOM 3456 C CA . GLY A 1 432 ? -16.188 33.5 5.016 1 92.62 432 GLY A CA 1
ATOM 3457 C C . GLY A 1 432 ? -15.414 32.656 4.031 1 92.62 432 GLY A C 1
ATOM 3458 O O . GLY A 1 432 ? -15.719 31.469 3.842 1 92.62 432 GLY A O 1
ATOM 3459 N N . GLU A 1 433 ? -14.414 33.25 3.42 1 91.88 433 GLU A N 1
ATOM 3460 C CA . GLU A 1 433 ? -13.562 32.531 2.473 1 91.88 433 GLU A CA 1
ATOM 3461 C C . GLU A 1 433 ? -12.742 31.453 3.174 1 91.88 433 GLU A C 1
ATOM 3463 O O . GLU A 1 433 ? -12.578 30.359 2.646 1 91.88 433 GLU A O 1
ATOM 3468 N N . ILE A 1 434 ? -12.242 31.766 4.312 1 92.12 434 ILE A N 1
ATOM 3469 C CA . ILE A 1 434 ? -11.461 30.797 5.082 1 92.12 434 ILE A CA 1
ATOM 3470 C C . ILE A 1 434 ? -12.336 29.594 5.43 1 92.12 434 ILE A C 1
ATOM 3472 O O . ILE A 1 434 ? -11.898 28.438 5.305 1 92.12 434 ILE A O 1
ATOM 3476 N N . LEU A 1 435 ? -13.594 29.844 5.805 1 91.44 435 LEU A N 1
ATOM 3477 C CA . LEU A 1 435 ? -14.50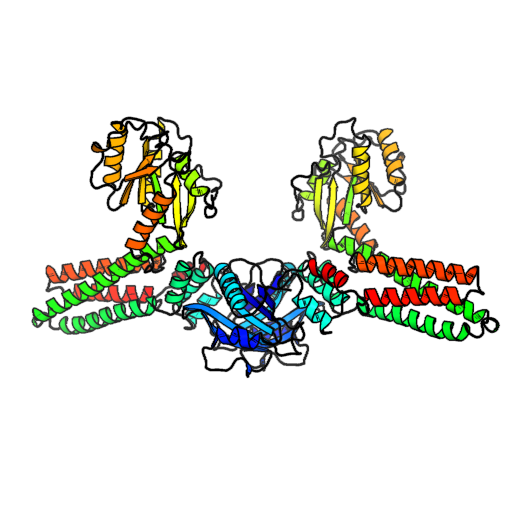8 28.797 6.262 1 91.44 435 LEU A CA 1
ATOM 3478 C C . LEU A 1 435 ? -15.148 28.094 5.078 1 91.44 435 LEU A C 1
ATOM 3480 O O . LEU A 1 435 ? -15.867 27.094 5.254 1 91.44 435 LEU A O 1
ATOM 3484 N N . GLY A 1 436 ? -14.875 28.594 3.861 1 87.69 436 GLY A N 1
ATOM 3485 C CA . GLY A 1 436 ? -15.352 27.938 2.656 1 87.69 436 GLY A CA 1
ATOM 3486 C C . GLY A 1 436 ? -16.75 28.359 2.254 1 87.69 436 GLY A C 1
ATOM 3487 O O . GLY A 1 436 ? -17.391 27.719 1.416 1 87.69 436 GLY A O 1
ATOM 3488 N N . GLU A 1 437 ? -17.312 29.297 2.893 1 85.94 437 GLU A N 1
ATOM 3489 C CA . GLU A 1 437 ? -18.656 29.781 2.58 1 85.94 437 GLU A CA 1
ATOM 3490 C C . GLU A 1 437 ? -18.688 30.516 1.249 1 85.94 437 GLU A C 1
ATOM 3492 O O . GLU A 1 437 ? -19.703 30.547 0.562 1 85.94 437 GLU A O 1
ATOM 3497 N N . GLU A 1 438 ? -17.594 31.141 0.846 1 80.62 438 GLU A N 1
ATOM 3498 C CA . GLU A 1 438 ? -17.5 31.984 -0.349 1 80.62 438 GLU A CA 1
ATOM 3499 C C . GLU A 1 438 ? -16.297 31.578 -1.202 1 80.62 438 GLU A C 1
ATOM 3501 O O . GLU A 1 438 ? -15.672 32.438 -1.841 1 80.62 438 GLU A O 1
ATOM 3506 N N . VAL A 1 439 ? -16.062 30.375 -1.182 1 78.25 439 VAL A N 1
ATOM 3507 C CA . VAL A 1 439 ? -14.852 29.984 -1.889 1 78.25 439 VAL A CA 1
ATOM 3508 C C . VAL A 1 439 ? -15.195 29.578 -3.32 1 78.25 439 VAL A C 1
ATOM 3510 O O . VAL A 1 439 ? -16.203 28.906 -3.555 1 78.25 439 VAL A O 1
ATOM 3513 N N . SER A 1 440 ? -14.305 30.094 -4.191 1 79.31 440 SER A N 1
ATOM 3514 C CA . SER A 1 440 ? -14.461 29.734 -5.594 1 79.31 440 SER A CA 1
ATOM 3515 C C . SER A 1 440 ? -14.062 28.281 -5.84 1 79.31 440 SER A C 1
ATOM 3517 O O . SER A 1 440 ? -13.328 27.703 -5.047 1 79.31 440 SER A O 1
ATOM 3519 N N . LEU A 1 441 ? -14.594 27.734 -6.855 1 79.19 441 LEU A N 1
ATOM 3520 C CA . LEU A 1 441 ? -14.305 26.359 -7.234 1 79.19 441 LEU A CA 1
ATOM 3521 C C . LEU A 1 441 ? -12.82 26.188 -7.555 1 79.19 441 LEU A C 1
ATOM 3523 O O . LEU A 1 441 ? -12.234 25.141 -7.27 1 79.19 441 LEU A O 1
ATOM 3527 N N . ASP A 1 442 ? -12.227 27.203 -8.094 1 78.75 442 ASP A N 1
ATOM 3528 C CA . ASP A 1 442 ? -10.82 27.141 -8.461 1 78.75 442 ASP A CA 1
ATOM 3529 C C . ASP A 1 442 ? -9.93 26.984 -7.23 1 78.75 442 ASP A C 1
ATOM 3531 O O . ASP A 1 442 ? -8.984 26.188 -7.234 1 78.75 442 ASP A O 1
ATOM 3535 N N . ILE A 1 443 ? -10.289 27.719 -6.273 1 80.5 443 ILE A N 1
ATOM 3536 C CA . ILE A 1 443 ? -9.508 27.641 -5.047 1 80.5 443 ILE A CA 1
ATOM 3537 C C . ILE A 1 443 ? -9.695 26.281 -4.391 1 80.5 443 ILE A C 1
ATOM 3539 O O . ILE A 1 443 ? -8.734 25.672 -3.906 1 80.5 443 ILE A O 1
ATOM 3543 N N . THR A 1 444 ? -10.93 25.844 -4.414 1 85 444 THR A N 1
ATOM 3544 C CA . THR A 1 444 ? -11.219 24.516 -3.861 1 85 444 THR A CA 1
ATOM 3545 C C . THR A 1 444 ? -10.414 23.438 -4.582 1 85 444 THR A C 1
ATOM 3547 O O . THR A 1 444 ? -9.852 22.547 -3.947 1 85 444 THR A O 1
ATOM 3550 N N . ASP A 1 445 ? -10.281 23.578 -5.832 1 86.06 445 ASP A N 1
ATOM 3551 C CA . ASP A 1 445 ? -9.539 22.609 -6.629 1 86.06 445 ASP A CA 1
ATOM 3552 C C . ASP A 1 445 ? -8.062 22.609 -6.262 1 86.06 445 ASP A C 1
ATOM 3554 O O . ASP A 1 445 ? -7.43 21.547 -6.18 1 86.06 445 ASP A O 1
ATOM 3558 N N . LYS A 1 446 ? -7.57 23.719 -6.09 1 83.75 446 LYS A N 1
ATOM 3559 C CA . LYS A 1 446 ? -6.16 23.859 -5.738 1 83.75 446 LYS A CA 1
ATOM 3560 C C . LYS A 1 446 ? -5.867 23.219 -4.383 1 83.75 446 LYS A C 1
ATOM 3562 O O . LYS A 1 446 ? -4.824 22.594 -4.199 1 83.75 446 LYS A O 1
ATOM 3567 N N . ILE A 1 447 ? -6.816 23.375 -3.523 1 85.06 447 ILE A N 1
ATOM 3568 C CA . ILE A 1 447 ? -6.641 22.859 -2.174 1 85.06 447 ILE A CA 1
ATOM 3569 C C . ILE A 1 447 ? -6.613 21.328 -2.211 1 85.06 447 ILE A C 1
ATOM 3571 O O . ILE A 1 447 ? -5.777 20.703 -1.558 1 85.06 447 ILE A O 1
ATOM 3575 N N . PHE A 1 448 ? -7.422 20.75 -3.033 1 90.25 448 PHE A N 1
ATOM 3576 C CA . PHE A 1 448 ? -7.594 19.312 -3.016 1 90.25 448 PHE A CA 1
ATOM 3577 C C . PHE A 1 448 ? -6.598 18.625 -3.949 1 90.25 448 PHE A C 1
ATOM 3579 O O . PHE A 1 448 ? -6.426 17.406 -3.91 1 90.25 448 PHE A O 1
ATOM 3586 N N . GLU A 1 449 ? -5.848 19.359 -4.688 1 86.94 449 GLU A N 1
ATOM 3587 C CA . GLU A 1 449 ? -4.867 18.828 -5.629 1 86.94 449 GLU A CA 1
ATOM 3588 C C . GLU A 1 449 ? -3.732 18.125 -4.902 1 86.94 449 GLU A C 1
ATOM 3590 O O . GLU A 1 449 ? -3.047 17.281 -5.488 1 86.94 449 GLU A O 1
ATOM 3595 N N . ASN A 1 450 ? -3.605 18.375 -3.676 1 83.12 450 ASN A N 1
ATOM 3596 C CA . ASN A 1 450 ? -2.502 17.797 -2.912 1 83.12 450 ASN A CA 1
ATOM 3597 C C . ASN A 1 450 ? -2.908 16.5 -2.23 1 83.12 450 ASN A C 1
ATOM 3599 O O . ASN A 1 450 ? -2.086 15.844 -1.581 1 83.12 450 ASN A O 1
ATOM 3603 N N . PHE A 1 451 ? -4.082 16.109 -2.424 1 88.88 451 PHE A N 1
ATOM 3604 C CA . PH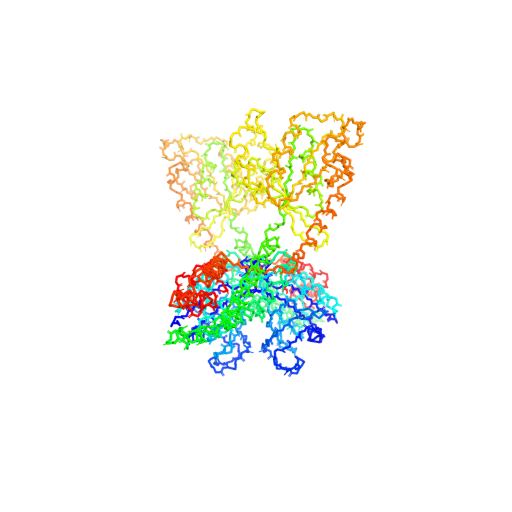E A 1 451 ? -4.59 14.883 -1.824 1 88.88 451 PHE A CA 1
ATOM 3605 C C . PHE A 1 451 ? -4.227 13.672 -2.678 1 88.88 451 PHE A C 1
ATOM 3607 O O . PHE A 1 451 ? -3.807 13.82 -3.826 1 88.88 451 PHE A O 1
ATOM 3614 N N . CYS A 1 452 ? -4.344 12.57 -2.098 1 85.5 452 CYS A N 1
ATOM 3615 C CA . CYS A 1 452 ? -4.199 11.352 -2.887 1 85.5 452 CYS A CA 1
ATOM 3616 C C . CYS A 1 452 ? -5.465 11.07 -3.686 1 85.5 452 CYS A C 1
ATOM 3618 O O . CYS A 1 452 ? -6.539 11.578 -3.357 1 85.5 452 CYS A O 1
ATOM 3620 N N . VAL A 1 453 ? -5.52 10.367 -4.781 1 77.38 453 VAL A N 1
ATOM 3621 C CA . VAL A 1 453 ? -6.609 10.102 -5.711 1 77.38 453 VAL A CA 1
ATOM 3622 C C . VAL A 1 453 ? -7.719 9.328 -5 1 77.38 453 VAL A C 1
ATOM 3624 O O . VAL A 1 453 ? -8.906 9.578 -5.23 1 77.38 453 VAL A O 1
ATOM 3627 N N . GLY A 1 454 ? -7.555 8.586 -4.059 1 82.19 454 GLY A N 1
ATOM 3628 C CA . GLY A 1 454 ? -8.508 7.758 -3.342 1 82.19 454 GLY A CA 1
ATOM 3629 C C . GLY A 1 454 ? -9.109 8.453 -2.131 1 82.19 454 GLY A C 1
ATOM 3630 O O . GLY A 1 454 ? -9.969 7.887 -1.447 1 82.19 454 GLY A O 1
ATOM 3631 N N . LYS A 1 455 ? -8.836 9.539 -2.014 1 86.75 455 LYS A N 1
ATOM 3632 C CA . LYS A 1 455 ? -9.344 10.289 -0.868 1 86.75 455 LYS A CA 1
ATOM 3633 C C . LYS A 1 455 ? -10.078 11.547 -1.317 1 86.75 455 LYS A C 1
ATOM 3635 O O . LYS A 1 455 ? -11.18 11.836 -0.837 1 86.75 455 LYS A O 1
ATOM 3640 N N . MET B 1 1 ? -6.855 -22.891 17.25 1 61.91 1 MET B N 1
ATOM 3641 C CA . MET B 1 1 ? -5.805 -22.094 17.859 1 61.91 1 MET B CA 1
ATOM 3642 C C . MET B 1 1 ? -6.402 -21.016 18.75 1 61.91 1 MET B C 1
ATOM 3644 O O . MET B 1 1 ? -7.414 -20.391 18.406 1 61.91 1 MET B O 1
ATOM 3648 N N . LYS B 1 2 ? -6.031 -21 20 1 76 2 LYS B N 1
ATOM 3649 C CA . LYS B 1 2 ? -6.75 -20.344 21.094 1 76 2 LYS B CA 1
ATOM 3650 C C . LYS B 1 2 ? -6.332 -18.875 21.234 1 76 2 LYS B C 1
ATOM 3652 O O . LYS B 1 2 ? -6.922 -18.125 22 1 76 2 LYS B O 1
ATOM 3657 N N . ASP B 1 3 ? -5.406 -18.422 20.297 1 93.75 3 ASP B N 1
ATOM 3658 C CA . ASP B 1 3 ? -4.98 -17.062 20.578 1 93.75 3 ASP B CA 1
ATOM 3659 C C . ASP B 1 3 ? -5.559 -16.078 19.562 1 93.75 3 ASP B C 1
ATOM 3661 O O . ASP B 1 3 ? -6.266 -16.484 18.641 1 93.75 3 ASP B O 1
ATOM 3665 N N . ASN B 1 4 ? -5.535 -14.828 19.844 1 97.94 4 ASN B N 1
ATOM 3666 C CA . ASN B 1 4 ? -6.008 -13.719 19.016 1 97.94 4 ASN B CA 1
ATOM 3667 C C . ASN B 1 4 ? -4.879 -13.117 18.188 1 97.94 4 ASN B C 1
ATOM 3669 O O . ASN B 1 4 ? -3.852 -12.711 18.734 1 97.94 4 ASN B O 1
ATOM 3673 N N . ILE B 1 5 ? -5.027 -13.109 16.875 1 98.06 5 ILE B N 1
ATOM 3674 C CA . ILE B 1 5 ? -3.939 -12.609 16.047 1 98.06 5 ILE B CA 1
ATOM 3675 C C . ILE B 1 5 ? -4.359 -11.297 15.383 1 98.06 5 ILE B C 1
ATOM 3677 O O . ILE B 1 5 ? -5.551 -11.039 15.211 1 98.06 5 ILE B O 1
ATOM 3681 N N . VAL B 1 6 ? -3.389 -10.469 15.078 1 98.44 6 VAL B N 1
ATOM 3682 C CA . VAL B 1 6 ? -3.623 -9.18 14.438 1 98.44 6 VAL B CA 1
ATOM 3683 C C . VAL B 1 6 ? -2.518 -8.891 13.43 1 98.44 6 VAL B C 1
ATOM 3685 O O . VAL B 1 6 ? -1.381 -9.336 13.602 1 98.44 6 VAL B O 1
ATOM 3688 N N . ALA B 1 7 ? -2.867 -8.203 12.336 1 98 7 ALA B N 1
ATOM 3689 C CA . ALA B 1 7 ? -1.889 -7.77 11.336 1 98 7 ALA B CA 1
ATOM 3690 C C . ALA B 1 7 ? -2.432 -6.621 10.492 1 98 7 ALA B C 1
ATOM 3692 O O . ALA B 1 7 ? -3.646 -6.43 10.398 1 98 7 ALA B O 1
ATOM 3693 N N . ILE B 1 8 ? -1.551 -5.812 9.984 1 97.5 8 ILE B N 1
ATOM 3694 C CA . ILE B 1 8 ? -1.916 -4.855 8.945 1 97.5 8 ILE B CA 1
ATOM 3695 C C . ILE B 1 8 ? -2.158 -5.586 7.629 1 97.5 8 ILE B C 1
ATOM 3697 O O . ILE B 1 8 ? -1.305 -6.344 7.168 1 97.5 8 ILE B O 1
ATOM 3701 N N . ALA B 1 9 ? -3.311 -5.379 7.016 1 97.38 9 ALA B N 1
ATOM 3702 C CA . ALA B 1 9 ? -3.74 -6.18 5.871 1 97.38 9 ALA B CA 1
ATOM 3703 C C . ALA B 1 9 ? -3.555 -5.41 4.566 1 97.38 9 ALA B C 1
ATOM 3705 O O . ALA B 1 9 ? -3.891 -5.91 3.492 1 97.38 9 ALA B O 1
ATOM 3706 N N . THR B 1 10 ? -3.158 -4.176 4.543 1 96.25 10 THR B N 1
ATOM 3707 C CA . THR B 1 10 ? -2.852 -3.354 3.381 1 96.25 10 THR B CA 1
ATOM 3708 C C . THR B 1 10 ? -1.375 -2.967 3.367 1 96.25 10 THR B C 1
ATOM 3710 O O . THR B 1 10 ? -0.696 -3.051 4.391 1 96.25 10 THR B O 1
ATOM 3713 N N . PRO B 1 11 ? -0.864 -2.59 2.195 1 91.88 11 PRO B N 1
ATOM 3714 C CA . PRO B 1 11 ? 0.53 -2.141 2.188 1 91.88 11 PRO B CA 1
ATOM 3715 C C . PRO B 1 11 ? 0.749 -0.884 3.027 1 91.88 11 PRO B C 1
ATOM 3717 O O . PRO B 1 11 ? -0.185 -0.103 3.232 1 91.88 11 PRO B O 1
ATOM 3720 N N . LEU B 1 12 ? 1.954 -0.844 3.488 1 90 12 LEU B N 1
ATOM 3721 C CA . LEU B 1 12 ? 2.303 0.395 4.176 1 90 12 LEU B CA 1
ATOM 3722 C C . LEU B 1 12 ? 2.555 1.519 3.176 1 90 12 LEU B C 1
ATOM 3724 O O . LEU B 1 12 ? 3.211 1.311 2.154 1 90 12 LEU B O 1
ATOM 3728 N N . GLY B 1 13 ? 1.935 2.58 3.268 1 88.75 13 GLY B N 1
ATOM 3729 C CA . GLY B 1 13 ? 2.016 3.76 2.422 1 88.75 13 GLY B CA 1
ATOM 3730 C C . GLY B 1 13 ? 0.882 4.738 2.656 1 88.75 13 GLY B C 1
ATOM 3731 O O . GLY B 1 13 ? -0.073 4.434 3.375 1 88.75 13 GLY B O 1
ATOM 3732 N N . PHE B 1 14 ? 1.068 5.906 2.145 1 90.62 14 PHE B N 1
ATOM 3733 C CA . PHE B 1 14 ? 0.027 6.918 2.273 1 90.62 14 PHE B CA 1
ATOM 3734 C C . PHE B 1 14 ? -1.127 6.637 1.318 1 90.62 14 PHE B C 1
ATOM 3736 O O . PHE B 1 14 ? -0.912 6.422 0.124 1 90.62 14 PHE B O 1
ATOM 3743 N N . SER B 1 15 ? -2.283 6.543 1.836 1 93.94 15 SER B N 1
ATOM 3744 C CA . SER B 1 15 ? -3.477 6.273 1.04 1 93.94 15 SER B CA 1
ATOM 3745 C C . SER B 1 15 ? -4.742 6.688 1.784 1 93.94 15 SER B C 1
ATOM 3747 O O . SER B 1 15 ? -4.672 7.203 2.9 1 93.94 15 SER B O 1
ATOM 3749 N N . ALA B 1 16 ? -5.832 6.5 1.111 1 94.56 16 ALA B N 1
ATOM 3750 C CA . ALA B 1 16 ? -7.105 6.852 1.73 1 94.56 16 ALA B CA 1
ATOM 3751 C C . ALA B 1 16 ? -7.441 5.898 2.873 1 94.56 16 ALA B C 1
ATOM 3753 O O . ALA B 1 16 ? -7.922 6.328 3.926 1 94.56 16 ALA B O 1
ATOM 3754 N N . ILE B 1 17 ? -7.133 4.641 2.633 1 96.75 17 ILE B N 1
ATOM 3755 C CA . ILE B 1 17 ? -7.598 3.646 3.596 1 96.75 17 ILE B CA 1
ATOM 3756 C C . ILE B 1 17 ? -6.453 2.699 3.951 1 96.75 17 ILE B C 1
ATOM 3758 O O . ILE B 1 17 ? -5.695 2.275 3.074 1 96.75 17 ILE B O 1
ATOM 3762 N N . GLY B 1 18 ? -6.266 2.439 5.223 1 97.06 18 GLY B N 1
ATOM 3763 C CA . GLY B 1 18 ? -5.527 1.308 5.754 1 97.06 18 GLY B CA 1
ATOM 3764 C C . GLY B 1 18 ? -6.402 0.316 6.496 1 97.06 18 GLY B C 1
ATOM 3765 O O . GLY B 1 18 ? -7.414 0.696 7.086 1 97.06 18 GLY B O 1
ATOM 3766 N N . VAL B 1 19 ? -6.008 -0.964 6.457 1 98.25 19 VAL B N 1
ATOM 3767 C CA . VAL B 1 19 ? -6.844 -1.977 7.09 1 98.25 19 VAL B CA 1
ATOM 3768 C C . VAL B 1 19 ? -6.016 -2.789 8.086 1 98.25 19 VAL B C 1
ATOM 3770 O O . VAL B 1 19 ? -4.91 -3.236 7.758 1 98.25 19 VAL B O 1
ATOM 3773 N N . ILE B 1 20 ? -6.48 -2.904 9.242 1 98.56 20 ILE B N 1
ATOM 3774 C CA . ILE B 1 20 ? -5.957 -3.818 10.25 1 98.56 20 ILE B CA 1
ATOM 3775 C C . ILE B 1 20 ? -6.953 -4.949 10.492 1 98.56 20 ILE B C 1
ATOM 3777 O O . ILE B 1 20 ? -8.148 -4.703 10.672 1 98.56 20 ILE B O 1
ATOM 3781 N N . ARG B 1 21 ? -6.488 -6.113 10.516 1 98.19 21 ARG B N 1
ATOM 3782 C CA . ARG B 1 21 ? -7.379 -7.262 10.648 1 98.19 21 ARG B CA 1
ATOM 3783 C C . ARG B 1 21 ? -7.031 -8.086 11.883 1 98.19 21 ARG B C 1
ATOM 3785 O O . ARG B 1 21 ? -5.855 -8.281 12.195 1 98.19 21 ARG B O 1
ATOM 3792 N N . LEU B 1 22 ? -8.047 -8.602 12.531 1 98.62 22 LEU B N 1
ATOM 3793 C CA . LEU B 1 22 ? -7.914 -9.477 13.695 1 98.62 22 LEU B CA 1
ATOM 3794 C C . LEU B 1 22 ? -8.734 -10.742 13.516 1 98.62 22 LEU B C 1
ATOM 3796 O O . LEU B 1 22 ? -9.789 -10.727 12.875 1 98.62 22 LEU B O 1
ATOM 3800 N N . SER B 1 23 ? -8.289 -11.836 14.055 1 98.38 23 SER B N 1
ATOM 3801 C CA . SER B 1 23 ? -9.016 -13.109 14.07 1 98.38 23 SER B CA 1
ATOM 3802 C C . SER B 1 23 ? -8.742 -13.875 15.367 1 98.38 23 SER B C 1
ATOM 3804 O O . SER B 1 23 ? -7.609 -13.906 15.852 1 98.38 23 SER B O 1
ATOM 3806 N N . GLY B 1 24 ? -9.727 -14.43 15.898 1 97.81 24 GLY B N 1
ATOM 3807 C CA . GLY B 1 24 ? -9.602 -15.195 17.125 1 97.81 24 GLY B CA 1
ATOM 3808 C C . GLY B 1 24 ? -10.844 -15.164 17.984 1 97.81 24 GLY B C 1
ATOM 3809 O O . GLY B 1 24 ? -11.805 -14.453 17.672 1 97.81 24 GLY B O 1
ATOM 3810 N N . PRO B 1 25 ? -10.898 -15.859 19.016 1 96.44 25 PRO B N 1
ATOM 3811 C CA . PRO B 1 25 ? -12.109 -16.047 19.812 1 96.44 25 PRO B CA 1
ATOM 3812 C C . PRO B 1 25 ? -12.523 -14.781 20.562 1 96.44 25 PRO B C 1
ATOM 3814 O O . PRO B 1 25 ? -13.703 -14.578 20.844 1 96.44 25 PRO B O 1
ATOM 3817 N N . ASP B 1 26 ? -11.562 -13.852 20.875 1 97 26 ASP B N 1
ATOM 3818 C CA . ASP B 1 26 ? -11.883 -12.703 21.719 1 97 26 ASP B CA 1
ATOM 3819 C C . ASP B 1 26 ? -11.633 -11.391 20.984 1 97 26 ASP B C 1
ATOM 3821 O O . ASP B 1 26 ? -11.484 -10.344 21.609 1 97 26 ASP B O 1
ATOM 3825 N N . VAL B 1 27 ? -11.516 -11.43 19.719 1 98.25 27 VAL B N 1
ATOM 3826 C CA . VAL B 1 27 ? -11.039 -10.266 18.969 1 98.25 27 VAL B CA 1
ATOM 3827 C C . VAL B 1 27 ? -12.094 -9.156 19.031 1 98.25 27 VAL B C 1
ATOM 3829 O O . VAL B 1 27 ? -11.75 -7.969 19.062 1 98.25 27 VAL B O 1
ATOM 3832 N N . ILE B 1 28 ? -13.359 -9.484 19.047 1 98.31 28 ILE B N 1
ATOM 3833 C CA . ILE B 1 28 ? -14.406 -8.477 19.141 1 98.31 28 ILE B CA 1
ATOM 3834 C C . ILE B 1 28 ? -14.297 -7.734 20.469 1 98.31 28 ILE B C 1
ATOM 3836 O O . ILE B 1 28 ? -14.375 -6.504 20.516 1 98.31 28 ILE B O 1
ATOM 3840 N N . ASP B 1 29 ? -14.039 -8.438 21.531 1 97.62 29 ASP B N 1
ATOM 3841 C CA . ASP B 1 29 ? -13.875 -7.852 22.859 1 97.62 29 ASP B CA 1
ATOM 3842 C C . ASP B 1 29 ? -12.625 -6.973 22.906 1 97.62 29 ASP B C 1
ATOM 3844 O O . ASP B 1 29 ? -12.633 -5.922 23.547 1 97.62 29 ASP B O 1
ATOM 3848 N N . ILE B 1 30 ? -11.57 -7.438 22.297 1 98 30 ILE B N 1
ATOM 3849 C CA . ILE B 1 30 ? -10.32 -6.688 22.281 1 98 30 ILE B CA 1
ATOM 3850 C C . ILE B 1 30 ? -10.547 -5.328 21.609 1 98 30 ILE B C 1
ATOM 3852 O O . ILE B 1 30 ? -10.133 -4.297 22.141 1 98 30 ILE B O 1
ATOM 3856 N N . VAL B 1 31 ? -11.234 -5.32 20.484 1 98.5 31 VAL B N 1
ATOM 3857 C CA . VAL B 1 31 ? -11.469 -4.09 19.734 1 98.5 31 VAL B CA 1
ATOM 3858 C C . VAL B 1 31 ? -12.445 -3.201 20.5 1 98.5 31 VAL B C 1
ATOM 3860 O O . VAL B 1 31 ? -12.312 -1.976 20.5 1 98.5 31 VAL B O 1
ATOM 3863 N N . LYS B 1 32 ? -13.398 -3.822 21.156 1 97.19 32 LYS B N 1
ATOM 3864 C CA . LYS B 1 32 ? -14.406 -3.1 21.938 1 97.19 32 LYS B CA 1
ATOM 3865 C C . LYS B 1 32 ? -13.758 -2.225 23 1 97.19 32 LYS B C 1
ATOM 3867 O O . LYS B 1 32 ? -14.273 -1.161 23.344 1 97.19 32 LYS B O 1
ATOM 3872 N N . LYS B 1 33 ? -12.664 -2.596 23.516 1 96.88 33 LYS B N 1
ATOM 3873 C CA . LYS B 1 33 ? -11.969 -1.873 24.578 1 96.88 33 LYS B CA 1
ATOM 3874 C C . LYS B 1 33 ? -11.445 -0.531 24.078 1 96.88 33 LYS B C 1
ATOM 3876 O O . LYS B 1 33 ? -11.281 0.409 24.859 1 96.88 33 LYS B O 1
ATOM 3881 N N . ILE B 1 34 ? -11.18 -0.445 22.75 1 97.94 34 ILE B N 1
ATOM 3882 C CA . ILE B 1 34 ? -10.484 0.746 22.281 1 97.94 34 ILE B CA 1
ATOM 3883 C C . ILE B 1 34 ? -11.344 1.476 21.25 1 97.94 34 ILE B C 1
ATOM 3885 O O . ILE B 1 34 ? -10.992 2.564 20.797 1 97.94 34 ILE B O 1
ATOM 3889 N N . PHE B 1 35 ? -12.406 0.919 20.859 1 98.06 35 PHE B N 1
ATOM 3890 C CA . PHE B 1 35 ? -13.289 1.503 19.859 1 98.06 35 PHE B CA 1
ATOM 3891 C C . PHE B 1 35 ? -14.5 2.15 20.531 1 98.06 35 PHE B C 1
ATOM 3893 O O . PHE B 1 35 ? -15.227 1.496 21.281 1 98.06 35 PHE B O 1
ATOM 3900 N N . ILE B 1 36 ? -14.766 3.387 20.25 1 96.94 36 ILE B N 1
ATOM 3901 C CA . ILE B 1 36 ? -15.945 4.105 20.703 1 96.94 36 ILE B CA 1
ATOM 3902 C C . ILE B 1 36 ? -16.844 4.438 19.516 1 96.94 36 ILE B C 1
ATOM 3904 O O . ILE B 1 36 ? -16.547 5.352 18.734 1 96.94 36 ILE B O 1
ATOM 3908 N N . PRO B 1 37 ? -17.906 3.707 19.375 1 96.06 37 PRO B N 1
ATOM 3909 C CA . PRO B 1 37 ? -18.812 3.975 18.25 1 96.06 37 PRO B CA 1
ATOM 3910 C C . PRO B 1 37 ? -19.5 5.332 18.359 1 96.06 37 PRO B C 1
ATOM 3912 O O . PRO B 1 37 ? -19.766 5.809 19.469 1 96.06 37 PRO B O 1
ATOM 3915 N N . LYS B 1 38 ? -19.734 5.969 17.219 1 92.56 38 LYS B N 1
ATOM 3916 C CA . LYS B 1 38 ? -20.438 7.242 17.203 1 92.56 38 LYS B CA 1
ATOM 3917 C C . LYS B 1 38 ? -21.844 7.094 17.797 1 92.56 38 LYS B C 1
ATOM 3919 O O . LYS B 1 38 ? -22.266 7.922 18.609 1 92.56 38 LYS B O 1
ATOM 3924 N N . LYS B 1 39 ? -22.516 6.121 17.344 1 90.38 39 LYS B N 1
ATOM 3925 C CA . LYS B 1 39 ? -23.797 5.754 17.938 1 90.38 39 LYS B CA 1
ATOM 3926 C C . LYS B 1 39 ? -23.625 4.617 18.953 1 90.38 39 LYS B C 1
ATOM 3928 O O . LYS B 1 39 ? -23.016 3.59 18.625 1 90.38 39 LYS B O 1
ATOM 3933 N N . GLU B 1 40 ? -24.125 4.875 20.062 1 88.25 40 GLU B N 1
ATOM 3934 C CA . GLU B 1 40 ? -23.938 3.906 21.141 1 88.25 40 GLU B CA 1
ATOM 3935 C C . GLU B 1 40 ? -24.422 2.518 20.734 1 88.25 40 GLU B C 1
ATOM 3937 O O . GLU B 1 40 ? -25.562 2.354 20.297 1 88.25 40 GLU B O 1
ATOM 3942 N N . LYS B 1 41 ? -23.516 1.589 20.828 1 91.06 41 LYS B N 1
ATOM 3943 C CA . LYS B 1 41 ? -23.797 0.189 20.516 1 91.06 41 LYS B CA 1
ATOM 3944 C C . LYS B 1 41 ? -22.734 -0.728 21.094 1 91.06 41 LYS B C 1
ATOM 3946 O O . LYS B 1 41 ? -21.609 -0.283 21.391 1 91.06 41 LYS B O 1
ATOM 3951 N N . ASP B 1 42 ? -23.125 -1.951 21.281 1 93.44 42 ASP B N 1
ATOM 3952 C CA . ASP B 1 42 ? -22.203 -2.998 21.688 1 93.44 42 ASP B CA 1
ATOM 3953 C C . ASP B 1 42 ? -21.734 -3.822 20.484 1 93.44 42 ASP B C 1
ATOM 3955 O O . ASP B 1 42 ? -22.531 -4.504 19.844 1 93.44 42 ASP B O 1
ATOM 3959 N N . LEU B 1 43 ? -20.469 -3.805 20.188 1 93.94 43 LEU B N 1
ATOM 3960 C CA . LEU B 1 43 ? -19.906 -4.477 19.016 1 93.94 43 LEU B CA 1
ATOM 3961 C C . LEU B 1 43 ? -20.156 -5.98 19.094 1 93.94 43 LEU B C 1
ATOM 3963 O O . LEU B 1 43 ? -20.203 -6.652 18.062 1 93.94 43 LEU B O 1
ATOM 3967 N N . LYS B 1 44 ? -20.281 -6.492 20.297 1 93.75 44 LYS B N 1
ATOM 3968 C CA . LYS B 1 44 ? -20.5 -7.926 20.469 1 93.75 44 LYS B CA 1
ATOM 3969 C C . LYS B 1 44 ? -21.906 -8.328 20.016 1 93.75 44 LYS B C 1
ATOM 3971 O O . LYS B 1 44 ? -22.156 -9.484 19.688 1 93.75 44 LYS B O 1
ATOM 3976 N N . GLU B 1 45 ? -22.797 -7.395 20 1 95.19 45 GLU B N 1
ATOM 3977 C CA . GLU B 1 45 ? -24.203 -7.703 19.734 1 95.19 45 GLU B CA 1
ATOM 3978 C C . GLU B 1 45 ? -24.594 -7.309 18.312 1 95.19 45 GLU B C 1
ATOM 3980 O O . GLU B 1 45 ? -25.719 -7.57 17.875 1 95.19 45 GLU B O 1
ATOM 3985 N N . VAL B 1 46 ? -23.719 -6.68 17.656 1 95.88 46 VAL B N 1
ATOM 3986 C CA . VAL B 1 46 ? -24.062 -6.262 16.297 1 95.88 46 VAL B CA 1
ATOM 3987 C C . VAL B 1 46 ? -24.125 -7.477 15.383 1 95.88 46 VAL B C 1
ATOM 3989 O O . VAL B 1 46 ? -23.594 -8.539 15.711 1 95.88 46 VAL B O 1
ATOM 3992 N N . LEU B 1 47 ? -24.797 -7.352 14.258 1 95.44 47 LEU B N 1
ATOM 3993 C CA . LEU B 1 47 ? -24.891 -8.43 13.273 1 95.44 47 LEU B CA 1
ATOM 3994 C C . LEU B 1 47 ? -23.578 -8.625 12.547 1 95.44 47 LEU B C 1
ATOM 3996 O O . LEU B 1 47 ? -22.766 -7.695 12.438 1 95.44 47 LEU B O 1
ATOM 4000 N N . SER B 1 48 ? -23.375 -9.875 12.117 1 97.12 48 SER B N 1
ATOM 4001 C CA . SER B 1 48 ? -22.203 -10.164 11.297 1 97.12 48 SER B CA 1
ATOM 4002 C C . SER B 1 48 ? -22.25 -9.406 9.977 1 97.12 48 SER B C 1
ATOM 4004 O O . SER B 1 48 ? -23.328 -9.117 9.461 1 97.12 48 SER B O 1
ATOM 4006 N N . HIS B 1 49 ? -21.062 -9.117 9.422 1 97.75 49 HIS B N 1
ATOM 4007 C CA . HIS B 1 49 ? -20.906 -8.469 8.125 1 97.75 49 HIS B CA 1
ATOM 4008 C C . HIS B 1 49 ? -21.547 -7.082 8.125 1 97.75 49 HIS B C 1
ATOM 4010 O O . HIS B 1 49 ? -22.234 -6.711 7.168 1 97.75 49 HIS B O 1
ATOM 4016 N N . THR B 1 50 ? -21.391 -6.383 9.203 1 97.88 50 THR B N 1
ATOM 4017 C CA . THR B 1 50 ? -21.828 -4.992 9.328 1 97.88 50 THR B CA 1
ATOM 4018 C C . THR B 1 50 ? -20.625 -4.082 9.609 1 97.88 50 THR B C 1
ATOM 4020 O O . THR B 1 50 ? -19.594 -4.543 10.094 1 97.88 50 THR B O 1
ATOM 4023 N N . ILE B 1 51 ? -20.781 -2.805 9.281 1 98.19 51 ILE B N 1
ATOM 4024 C CA . ILE B 1 51 ? -19.719 -1.812 9.438 1 98.19 51 ILE B CA 1
ATOM 4025 C C . ILE B 1 51 ? -20.172 -0.715 10.398 1 98.19 51 ILE B C 1
ATOM 4027 O O . ILE B 1 51 ? -21.312 -0.241 10.305 1 98.19 51 ILE B O 1
ATOM 4031 N N . HIS B 1 52 ? -19.312 -0.269 11.258 1 98.06 52 HIS B N 1
ATOM 4032 C CA . HIS B 1 52 ? -19.672 0.682 12.305 1 98.06 52 HIS B CA 1
ATOM 4033 C C . HIS B 1 52 ? -18.672 1.82 12.383 1 98.06 52 HIS B C 1
ATOM 4035 O O . HIS B 1 52 ? -17.453 1.581 12.445 1 98.06 52 HIS B O 1
ATOM 4041 N N . TYR B 1 53 ? -19.188 3.021 12.43 1 97.38 53 TYR B N 1
ATOM 4042 C CA . TYR B 1 53 ? -18.391 4.242 12.453 1 97.38 53 TYR B CA 1
ATOM 4043 C C . TYR B 1 53 ? -18.062 4.656 13.883 1 97.38 53 TYR B C 1
ATOM 4045 O O . TYR B 1 53 ? -18.906 4.57 14.773 1 97.38 53 TYR B O 1
ATOM 4053 N N . GLY B 1 54 ? -16.812 5.066 14.102 1 96.88 54 GLY B N 1
ATOM 4054 C CA . GLY B 1 54 ? -16.406 5.535 15.422 1 96.88 54 GLY B CA 1
ATOM 4055 C C . GLY B 1 54 ? -14.961 5.957 15.492 1 96.88 54 GLY B C 1
ATOM 4056 O O . GLY B 1 54 ? -14.367 6.348 14.477 1 96.88 54 GLY B O 1
ATOM 4057 N N . ASN B 1 55 ? -14.398 6 16.719 1 97.12 55 ASN B N 1
ATOM 4058 C CA . ASN B 1 55 ? -13.016 6.398 16.969 1 97.12 55 ASN B CA 1
ATOM 4059 C C . ASN B 1 55 ? -12.25 5.32 17.719 1 97.12 55 ASN B C 1
ATOM 4061 O O . ASN B 1 55 ? -12.805 4.652 18.594 1 97.12 55 ASN B O 1
ATOM 4065 N N . ILE B 1 56 ? -11.062 5.129 17.359 1 98 56 ILE B N 1
ATOM 4066 C CA . ILE B 1 56 ? -10.141 4.371 18.203 1 98 56 ILE B CA 1
ATOM 4067 C C . ILE B 1 56 ? -9.523 5.289 19.25 1 98 56 ILE B C 1
ATOM 4069 O O . ILE B 1 56 ? -8.922 6.312 18.906 1 98 56 ILE B O 1
ATOM 4073 N N . VAL B 1 57 ? -9.727 4.941 20.438 1 97 57 VAL B N 1
ATOM 4074 C CA . VAL B 1 57 ? -9.258 5.762 21.562 1 97 57 VAL B CA 1
ATOM 4075 C C . VAL B 1 57 ? -8.375 4.926 22.484 1 97 57 VAL B C 1
ATOM 4077 O O . VAL B 1 57 ? -8.703 3.779 22.797 1 97 57 VAL B O 1
ATOM 4080 N N . TYR B 1 58 ? -7.281 5.426 22.875 1 95.25 58 TYR B N 1
ATOM 4081 C CA . TYR B 1 58 ? -6.359 4.762 23.781 1 95.25 58 TYR B CA 1
ATOM 4082 C C . TYR B 1 58 ? -5.785 5.746 24.797 1 95.25 58 TYR B C 1
ATOM 4084 O O . TYR B 1 58 ? -5.305 6.82 24.422 1 95.25 58 TYR B O 1
ATOM 4092 N N . LYS B 1 59 ? -5.883 5.473 26.125 1 93.25 59 LYS B N 1
ATOM 4093 C CA . LYS B 1 59 ? -5.441 6.344 27.219 1 93.25 59 LYS B CA 1
ATOM 4094 C C . LYS B 1 59 ? -6.016 7.75 27.062 1 93.25 59 LYS B C 1
ATOM 4096 O O . LYS B 1 59 ? -5.277 8.734 27.109 1 93.25 59 LYS B O 1
ATOM 4101 N N . ASN B 1 60 ? -7.199 7.797 26.641 1 91.5 60 ASN B N 1
ATOM 4102 C CA . ASN B 1 60 ? -8.008 9.008 26.562 1 91.5 60 ASN B CA 1
ATOM 4103 C C . ASN B 1 60 ? -7.574 9.898 25.406 1 91.5 60 ASN B C 1
ATOM 4105 O O . ASN B 1 60 ? -7.832 11.102 25.406 1 91.5 60 ASN B O 1
ATOM 4109 N N . GLU B 1 61 ? -6.922 9.312 24.516 1 92.75 61 GLU B N 1
ATOM 4110 C CA . GLU B 1 61 ? -6.531 10.039 23.312 1 92.75 61 GLU B CA 1
ATOM 4111 C C . GLU B 1 61 ? -7.102 9.383 22.062 1 92.75 61 GLU B C 1
ATOM 4113 O O . GLU B 1 61 ? -7.086 8.156 21.938 1 92.75 61 GLU B O 1
ATOM 4118 N N . ILE B 1 62 ? -7.617 10.18 21.234 1 94.44 62 ILE B N 1
ATOM 4119 C CA . ILE B 1 62 ? -8.125 9.672 19.969 1 94.44 62 ILE B CA 1
ATOM 4120 C C . ILE B 1 62 ? -6.957 9.391 19.016 1 94.44 62 ILE B C 1
ATOM 4122 O O . ILE B 1 62 ? -6.129 10.266 18.766 1 94.44 62 ILE B O 1
ATOM 4126 N N . ILE B 1 63 ? -6.91 8.227 18.5 1 95.69 63 ILE B N 1
ATOM 4127 C CA . ILE B 1 63 ? -5.828 7.82 17.609 1 95.69 63 ILE B CA 1
ATOM 4128 C C . ILE B 1 63 ? -6.246 8.039 16.156 1 95.69 63 ILE B C 1
ATOM 4130 O O . ILE B 1 63 ? -5.434 8.453 15.336 1 95.69 63 ILE B O 1
ATOM 4134 N N . ASP B 1 64 ? -7.523 7.715 15.867 1 96.75 64 ASP B N 1
ATOM 4135 C CA . ASP B 1 64 ? -8.062 7.883 14.516 1 96.75 64 ASP B CA 1
ATOM 4136 C C . ASP B 1 64 ? -9.578 7.75 14.516 1 96.75 64 ASP B C 1
ATOM 4138 O O . ASP B 1 64 ? -10.164 7.188 15.445 1 96.75 64 ASP B O 1
ATOM 4142 N N . GLU B 1 65 ? -10.148 8.398 13.57 1 96.19 65 GLU B N 1
ATOM 4143 C CA . GLU B 1 65 ? -11.539 8.117 13.203 1 96.19 65 GLU B CA 1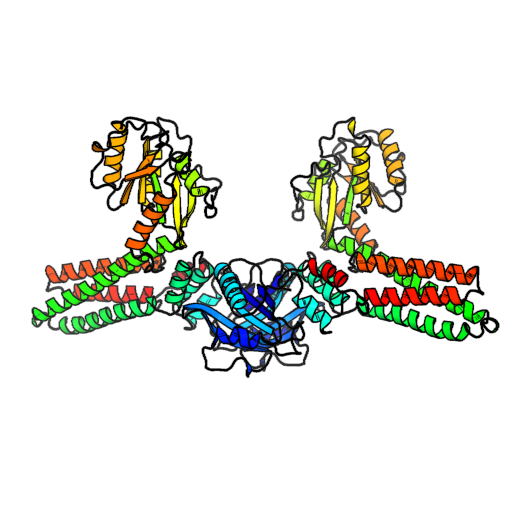
ATOM 4144 C C . GLU B 1 65 ? -11.625 6.961 12.211 1 96.19 65 GLU B C 1
ATOM 4146 O O . GLU B 1 65 ? -11.008 7 11.148 1 96.19 65 GLU B O 1
ATOM 4151 N N . VAL B 1 66 ? -12.461 5.91 12.586 1 97.81 66 VAL B N 1
ATOM 4152 C CA . VAL B 1 66 ? -12.32 4.68 11.812 1 97.81 66 VAL B CA 1
ATOM 4153 C C . VAL B 1 66 ? -13.703 4.086 11.539 1 97.81 66 VAL B C 1
ATOM 4155 O O . VAL B 1 66 ? -14.703 4.551 12.086 1 97.81 66 VAL B O 1
ATOM 4158 N N . LEU B 1 67 ? -13.758 3.158 10.578 1 98.19 67 LEU B N 1
ATOM 4159 C CA . LEU B 1 67 ? -14.836 2.189 10.422 1 98.19 67 LEU B CA 1
ATOM 4160 C C . LEU B 1 67 ? -14.398 0.81 10.906 1 98.19 67 LEU B C 1
ATOM 4162 O O . LEU B 1 67 ? -13.258 0.397 10.68 1 98.19 67 LEU B O 1
ATOM 4166 N N . VAL B 1 68 ? -15.289 0.119 11.602 1 98.56 68 VAL B N 1
ATOM 4167 C CA . VAL B 1 68 ? -15 -1.218 12.109 1 98.56 68 VAL B CA 1
ATOM 4168 C C . VAL B 1 68 ? -16 -2.221 11.531 1 98.56 68 VAL B C 1
ATOM 4170 O O . VAL B 1 68 ? -17.203 -2.029 11.633 1 98.56 68 VAL B O 1
ATOM 4173 N N . ALA B 1 69 ? -15.508 -3.242 10.852 1 98.62 69 ALA B N 1
ATOM 4174 C CA . ALA B 1 69 ? -16.328 -4.332 10.344 1 98.62 69 ALA B CA 1
ATOM 4175 C C . ALA B 1 69 ? -16.25 -5.555 11.25 1 98.62 69 ALA B C 1
ATOM 4177 O O . ALA B 1 69 ? -15.164 -5.926 11.703 1 98.62 69 ALA B O 1
ATOM 4178 N N . VAL B 1 70 ? -17.344 -6.188 11.5 1 98.44 70 VAL B N 1
ATOM 4179 C CA . VAL B 1 70 ? -17.406 -7.355 12.367 1 98.44 70 VAL B CA 1
ATOM 4180 C C . VAL B 1 70 ? -17.875 -8.57 11.562 1 98.44 70 VAL B C 1
ATOM 4182 O O . VAL B 1 70 ? -18.859 -8.5 10.828 1 98.44 70 VAL B O 1
ATOM 4185 N N . TYR B 1 71 ? -17.141 -9.672 11.609 1 98.12 71 TYR B N 1
ATOM 4186 C CA . TYR B 1 71 ? -17.484 -10.969 11.039 1 98.12 71 TYR B CA 1
ATOM 4187 C C . TYR B 1 71 ? -17.609 -12.023 12.125 1 98.12 71 TYR B C 1
ATOM 4189 O O . TYR B 1 71 ? -16.656 -12.305 12.844 1 98.12 71 TYR B O 1
ATOM 4197 N N . LYS B 1 72 ? -18.656 -12.656 12.227 1 97.5 72 LYS B N 1
ATOM 4198 C CA . LYS B 1 72 ? -18.875 -13.641 13.289 1 97.5 72 LYS B CA 1
ATOM 4199 C C . LYS B 1 72 ? -18.641 -15.062 12.773 1 97.5 72 LYS B C 1
ATOM 4201 O O . LYS B 1 72 ? -19.031 -15.398 11.656 1 97.5 72 LYS B O 1
ATOM 4206 N N . ALA B 1 73 ? -18.031 -15.875 13.555 1 95.44 73 ALA B N 1
ATOM 4207 C CA . ALA B 1 73 ? -17.812 -17.297 13.242 1 95.44 73 ALA B CA 1
ATOM 4208 C C . ALA B 1 73 ? -19.141 -18 12.992 1 95.44 73 ALA B C 1
ATOM 4210 O O . ALA B 1 73 ? -20.141 -17.719 13.648 1 95.44 73 ALA B O 1
ATOM 4211 N N . PRO B 1 74 ? -19.141 -18.891 12.078 1 95.62 74 PRO B N 1
ATOM 4212 C CA . PRO B 1 74 ? -18.047 -19.344 11.211 1 95.62 74 PRO B CA 1
ATOM 4213 C C . PRO B 1 74 ? -18.016 -18.594 9.875 1 95.62 74 PRO B C 1
ATOM 4215 O O . PRO B 1 74 ? -17.297 -19 8.961 1 95.62 74 PRO B O 1
ATOM 4218 N N . LYS B 1 75 ? -18.844 -17.547 9.742 1 94.56 75 LYS B N 1
ATOM 4219 C CA . LYS B 1 75 ? -19 -16.844 8.477 1 94.56 75 LYS B CA 1
ATOM 4220 C C . LYS B 1 75 ? -17.922 -15.773 8.312 1 94.56 75 LYS B C 1
ATOM 4222 O O . LYS B 1 75 ? -18.219 -14.586 8.242 1 94.56 75 LYS B O 1
ATOM 4227 N N . SER B 1 76 ? -16.766 -16.172 8.352 1 97 76 SER B N 1
ATOM 4228 C CA . SER B 1 76 ? -15.609 -15.305 8.164 1 97 76 SER B CA 1
ATOM 4229 C C . SER B 1 76 ? -14.523 -16 7.348 1 97 76 SER B C 1
ATOM 4231 O O . SER B 1 76 ? -14.648 -17.188 7.035 1 97 76 SER B O 1
ATOM 4233 N N . TYR B 1 77 ? -13.492 -15.25 6.953 1 96.12 77 TYR B N 1
ATOM 4234 C CA . TYR B 1 77 ? -12.398 -15.781 6.156 1 96.12 77 TYR B CA 1
ATOM 4235 C C . TYR B 1 77 ? -11.703 -16.938 6.879 1 96.12 77 TYR B C 1
ATOM 4237 O O . TYR B 1 77 ? -11.445 -17.984 6.285 1 96.12 77 TYR B O 1
ATOM 4245 N N . THR B 1 78 ? -11.414 -16.734 8.172 1 96.62 78 THR B N 1
ATOM 4246 C CA . THR B 1 78 ? -10.672 -17.734 8.945 1 96.62 78 THR B CA 1
ATOM 4247 C C . THR B 1 78 ? -11.625 -18.766 9.547 1 96.62 78 THR B C 1
ATOM 4249 O O . THR B 1 78 ? -11.18 -19.797 10.062 1 96.62 78 THR B O 1
ATOM 4252 N N . GLY B 1 79 ? -12.906 -18.547 9.547 1 96.94 79 GLY B N 1
ATOM 4253 C CA . GLY B 1 79 ? -13.875 -19.391 10.234 1 96.94 79 GLY B CA 1
ATOM 4254 C C . GLY B 1 79 ? -14.039 -19.031 11.695 1 96.94 79 GLY B C 1
ATOM 4255 O O . GLY B 1 79 ? -14.805 -19.688 12.414 1 96.94 79 GLY B O 1
ATOM 4256 N N . GLU B 1 80 ? -13.328 -18.062 12.125 1 97.81 80 GLU B N 1
ATOM 4257 C CA . GLU B 1 80 ? -13.383 -17.531 13.484 1 97.81 80 GLU B CA 1
ATOM 4258 C C . GLU B 1 80 ? -14.039 -16.156 13.516 1 97.81 80 GLU B C 1
ATOM 4260 O O . GLU B 1 80 ? -14.453 -15.641 12.477 1 97.81 80 GLU B O 1
ATOM 4265 N N . ASP B 1 81 ? -14.18 -15.633 14.758 1 98 81 ASP B N 1
ATOM 4266 C CA . ASP B 1 81 ? -14.531 -14.219 14.812 1 98 81 ASP B CA 1
ATOM 4267 C C . ASP B 1 81 ? -13.422 -13.352 14.227 1 98 81 ASP B C 1
ATOM 4269 O O . ASP B 1 81 ? -12.242 -13.609 14.469 1 98 81 ASP B O 1
ATOM 4273 N N . MET B 1 82 ? -13.828 -12.43 13.445 1 98.25 82 MET B N 1
ATOM 4274 C CA . MET B 1 82 ? -12.867 -11.523 12.812 1 98.25 82 MET B CA 1
ATOM 4275 C C . MET B 1 82 ? -13.344 -10.078 12.906 1 98.25 82 MET B C 1
ATOM 4277 O O . MET B 1 82 ? -14.547 -9.812 12.898 1 98.25 82 MET B O 1
ATOM 4281 N N . VAL B 1 83 ? -12.469 -9.211 13.055 1 98.69 83 VAL B N 1
ATOM 4282 C CA . VAL B 1 83 ? -12.734 -7.777 13.016 1 98.69 83 VAL B CA 1
ATOM 4283 C C . VAL B 1 83 ? -11.734 -7.094 12.078 1 98.69 83 VAL B C 1
ATOM 4285 O O . VAL B 1 83 ? -10.547 -7.426 12.078 1 98.69 83 VAL B O 1
ATOM 4288 N N . GLU B 1 84 ? -12.211 -6.273 11.234 1 98.69 84 GLU B N 1
ATOM 4289 C CA . GLU B 1 84 ? -11.359 -5.414 10.414 1 98.69 84 GLU B CA 1
ATOM 4290 C C . GLU B 1 84 ? -11.578 -3.941 10.758 1 98.69 84 GLU B C 1
ATOM 4292 O O . GLU B 1 84 ? -12.711 -3.48 10.859 1 98.69 84 GLU B O 1
ATOM 4297 N N . ILE B 1 85 ? -10.5 -3.236 11 1 98.75 85 ILE B N 1
ATOM 4298 C CA . ILE B 1 85 ? -10.523 -1.808 11.289 1 98.75 85 ILE B CA 1
ATOM 4299 C C . ILE B 1 85 ? -10.023 -1.021 10.086 1 98.75 85 ILE B C 1
ATOM 4301 O O . ILE B 1 85 ? -8.883 -1.208 9.648 1 98.75 85 ILE B O 1
ATOM 4305 N N . PHE B 1 86 ? -10.859 -0.202 9.555 1 98.5 86 PHE B N 1
ATOM 4306 C CA . PHE B 1 86 ? -10.5 0.658 8.438 1 98.5 86 PHE B CA 1
ATOM 4307 C C . PHE B 1 86 ? -10.07 2.035 8.922 1 98.5 86 PHE B C 1
ATOM 4309 O O . PHE B 1 86 ? -10.883 2.805 9.43 1 98.5 86 PHE B O 1
ATOM 4316 N N . THR B 1 87 ? -8.844 2.344 8.773 1 97.81 87 THR B N 1
ATOM 4317 C CA . THR B 1 87 ? -8.25 3.59 9.234 1 97.81 87 THR B CA 1
ATOM 4318 C C . THR B 1 87 ? -7.879 4.484 8.055 1 97.81 87 THR B C 1
ATOM 4320 O O . THR B 1 87 ? -8.016 4.082 6.898 1 97.81 87 THR B O 1
ATOM 4323 N N . HIS B 1 88 ? -7.527 5.703 8.375 1 96.75 88 HIS B N 1
ATOM 4324 C CA . HIS B 1 88 ? -6.797 6.461 7.363 1 96.75 88 HIS B CA 1
ATOM 4325 C C . HIS B 1 88 ? -5.484 5.777 7 1 96.75 88 HIS B C 1
ATOM 4327 O O . HIS B 1 88 ? -4.84 5.168 7.855 1 96.75 88 HIS B O 1
ATOM 4333 N N . GLY B 1 89 ? -5.211 5.836 5.746 1 94.88 89 GLY B N 1
ATOM 4334 C CA . GLY B 1 89 ? -4.023 5.156 5.246 1 94.88 89 GLY B CA 1
ATOM 4335 C C . GLY B 1 89 ? -2.734 5.875 5.602 1 94.88 89 GLY B C 1
ATOM 4336 O O . GLY B 1 89 ? -2.033 6.371 4.719 1 94.88 89 GLY B O 1
ATOM 4337 N N . SER B 1 90 ? -2.344 5.844 6.797 1 93.69 90 SER B N 1
ATOM 4338 C CA . SER B 1 90 ? -1.129 6.434 7.355 1 93.69 90 SER B CA 1
ATOM 4339 C C . SER B 1 90 ? -0.303 5.391 8.102 1 93.69 90 SER B C 1
ATOM 4341 O O . SER B 1 90 ? -0.807 4.727 9.008 1 93.69 90 SER B O 1
ATOM 4343 N N . PRO B 1 91 ? 0.974 5.293 7.727 1 92 91 PRO B N 1
ATOM 4344 C CA . PRO B 1 91 ? 1.811 4.293 8.398 1 92 91 PRO B CA 1
ATOM 4345 C C . PRO B 1 91 ? 1.855 4.477 9.906 1 92 91 PRO B C 1
ATOM 4347 O O . PRO B 1 91 ? 1.795 3.498 10.656 1 92 91 PRO B O 1
ATOM 4350 N N . ILE B 1 92 ? 1.936 5.672 10.406 1 89.81 92 ILE B N 1
ATOM 4351 C CA . ILE B 1 92 ? 2.049 5.93 11.836 1 89.81 92 ILE B CA 1
ATOM 4352 C C . ILE B 1 92 ? 0.764 5.496 12.539 1 89.81 92 ILE B C 1
ATOM 4354 O O . ILE B 1 92 ? 0.811 4.922 13.633 1 89.81 92 ILE B O 1
ATOM 4358 N N . ILE B 1 93 ? -0.367 5.723 11.93 1 96 93 ILE B N 1
ATOM 4359 C CA . ILE B 1 93 ? -1.654 5.34 12.5 1 96 93 ILE B CA 1
ATOM 4360 C C . ILE B 1 93 ? -1.757 3.816 12.562 1 96 93 ILE B C 1
ATOM 4362 O O . ILE B 1 93 ? -2.109 3.254 13.602 1 96 93 ILE B O 1
ATOM 4366 N N . LEU B 1 94 ? -1.445 3.168 11.469 1 96.44 94 LEU B N 1
ATOM 4367 C CA . LEU B 1 94 ? -1.53 1.714 11.391 1 96.44 94 LEU B CA 1
ATOM 4368 C C . LEU B 1 94 ? -0.634 1.058 12.43 1 96.44 94 LEU B C 1
ATOM 4370 O O . LEU B 1 94 ? -1.069 0.155 13.148 1 96.44 94 LEU B O 1
ATOM 4374 N N . GLU B 1 95 ? 0.562 1.523 12.516 1 93.75 95 GLU B N 1
ATOM 4375 C CA . GLU B 1 95 ? 1.524 0.956 13.453 1 93.75 95 GLU B CA 1
ATOM 4376 C C . GLU B 1 95 ? 1.094 1.198 14.898 1 93.75 95 GLU B C 1
ATOM 4378 O O . GLU B 1 95 ? 1.226 0.314 15.75 1 93.75 95 GLU B O 1
ATOM 4383 N N . GLU B 1 96 ? 0.601 2.377 15.133 1 94.06 96 GLU B N 1
ATOM 4384 C CA . GLU B 1 96 ? 0.166 2.717 16.484 1 94.06 96 GLU B CA 1
ATOM 4385 C C . GLU B 1 96 ? -1.01 1.848 16.922 1 94.06 96 GLU B C 1
ATOM 4387 O O . GLU B 1 96 ? -1.014 1.311 18.031 1 94.06 96 GLU B O 1
ATOM 4392 N N . ILE B 1 97 ? -1.976 1.729 16.109 1 97.88 97 ILE B N 1
ATOM 4393 C CA . ILE B 1 97 ? -3.146 0.927 16.453 1 97.88 97 ILE B CA 1
ATOM 4394 C C . ILE B 1 97 ? -2.74 -0.537 16.609 1 97.88 97 ILE B C 1
ATOM 4396 O O . ILE B 1 97 ? -3.23 -1.23 17.5 1 97.88 97 ILE B O 1
ATOM 4400 N N . LEU B 1 98 ? -1.864 -1.03 15.719 1 97.19 98 LEU B N 1
ATOM 4401 C CA . LEU B 1 98 ? -1.354 -2.391 15.844 1 97.19 98 LEU B CA 1
ATOM 4402 C C . LEU B 1 98 ? -0.736 -2.615 17.219 1 97.19 98 LEU B C 1
ATOM 4404 O O . LEU B 1 98 ? -1.029 -3.613 17.875 1 97.19 98 LEU B O 1
ATOM 4408 N N . LYS B 1 99 ? 0.126 -1.68 17.625 1 96.12 99 LYS B N 1
ATOM 4409 C CA . LYS B 1 99 ? 0.782 -1.765 18.938 1 96.12 99 LYS B CA 1
ATOM 4410 C C . LYS B 1 99 ? -0.243 -1.814 20.062 1 96.12 99 LYS B C 1
ATOM 4412 O O . LYS B 1 99 ? -0.113 -2.615 20.984 1 96.12 99 LYS B O 1
ATOM 4417 N N . ILE B 1 100 ? -1.224 -0.978 19.969 1 97.75 100 ILE B N 1
ATOM 4418 C CA . ILE B 1 100 ? -2.266 -0.894 20.984 1 97.75 100 ILE B CA 1
ATOM 4419 C C . ILE B 1 100 ? -3.014 -2.223 21.078 1 97.75 100 ILE B C 1
ATOM 4421 O O . ILE B 1 100 ? -3.277 -2.727 22.172 1 97.75 100 ILE B O 1
ATOM 4425 N N . LEU B 1 101 ? -3.359 -2.768 19.938 1 98.31 101 LEU B N 1
ATOM 4426 C CA . LEU B 1 101 ? -4.098 -4.027 19.906 1 98.31 101 LEU B CA 1
ATOM 4427 C C . LEU B 1 101 ? -3.273 -5.156 20.516 1 98.31 101 LEU B C 1
ATOM 4429 O O . LEU B 1 101 ? -3.816 -6.039 21.188 1 98.31 101 LEU B O 1
ATOM 4433 N N . VAL B 1 102 ? -1.978 -5.16 20.281 1 97 102 VAL B N 1
ATOM 4434 C CA . VAL B 1 102 ? -1.086 -6.148 20.875 1 97 102 VAL B CA 1
ATOM 4435 C C . VAL B 1 102 ? -1.079 -5.984 22.391 1 97 102 VAL B C 1
ATOM 4437 O O . VAL B 1 102 ? -1.166 -6.969 23.125 1 97 102 VAL B O 1
ATOM 4440 N N . GLU B 1 103 ? -1.022 -4.766 22.844 1 96.56 103 GLU B N 1
ATOM 4441 C CA . GLU B 1 103 ? -1.05 -4.48 24.281 1 96.56 103 GLU B CA 1
ATOM 4442 C C . GLU B 1 103 ? -2.357 -4.949 24.906 1 96.56 103 GLU B C 1
ATOM 4444 O O . GLU B 1 103 ? -2.385 -5.344 26.078 1 96.56 103 GLU B O 1
ATOM 4449 N N . GLU B 1 104 ? -3.379 -4.922 24.141 1 97.12 104 GLU B N 1
ATOM 4450 C CA . GLU B 1 104 ? -4.699 -5.27 24.656 1 97.12 104 GLU B CA 1
ATOM 4451 C C . GLU B 1 104 ? -4.941 -6.773 24.594 1 97.12 104 GLU B C 1
ATOM 4453 O O . GLU B 1 104 ? -6.004 -7.258 25 1 97.12 104 GLU B O 1
ATOM 4458 N N . GLY B 1 105 ? -3.998 -7.547 23.969 1 96.06 105 GLY B N 1
ATOM 4459 C CA . GLY B 1 105 ? -4.117 -8.984 24.141 1 96.06 105 GLY B CA 1
ATOM 4460 C C . GLY B 1 105 ? -3.967 -9.75 22.844 1 96.06 105 GLY B C 1
ATOM 4461 O O . GLY B 1 105 ? -4.008 -10.984 22.828 1 96.06 105 GLY B O 1
ATOM 4462 N N . ALA B 1 106 ? -3.801 -9.094 21.734 1 97.56 106 ALA B N 1
ATOM 4463 C CA . ALA B 1 106 ? -3.594 -9.789 20.453 1 97.56 106 ALA B CA 1
ATOM 4464 C C . ALA B 1 106 ? -2.111 -10.055 20.219 1 97.56 106 ALA B C 1
ATOM 4466 O O . ALA B 1 106 ? -1.251 -9.398 20.797 1 97.56 106 ALA B O 1
ATOM 4467 N N . ARG B 1 107 ? -1.811 -11.016 19.453 1 97.19 107 ARG B N 1
ATOM 4468 C CA . ARG B 1 107 ? -0.45 -11.312 19.016 1 97.19 107 ARG B CA 1
ATOM 4469 C C . ARG B 1 107 ? -0.27 -10.992 17.531 1 97.19 107 ARG B C 1
ATOM 4471 O O . ARG B 1 107 ? -1.16 -11.266 16.734 1 97.19 107 ARG B O 1
ATOM 4478 N N . ILE B 1 108 ? 0.861 -10.469 17.188 1 96.31 108 ILE B N 1
ATOM 4479 C CA . ILE B 1 108 ? 1.141 -10.219 15.781 1 96.31 108 ILE B CA 1
ATOM 4480 C C . ILE B 1 108 ? 1.086 -11.531 15 1 96.31 108 ILE B C 1
ATOM 4482 O O . ILE B 1 108 ? 1.667 -12.539 15.422 1 96.31 108 ILE B O 1
ATOM 4486 N N . ALA B 1 109 ? 0.374 -11.531 13.961 1 96.69 109 ALA B N 1
ATOM 4487 C CA . ALA B 1 109 ? 0.207 -12.727 13.141 1 96.69 109 ALA B CA 1
ATOM 4488 C C . ALA B 1 109 ? 1.513 -13.102 12.445 1 96.69 109 ALA B C 1
ATOM 4490 O O . ALA B 1 109 ? 2.279 -12.219 12.031 1 96.69 109 ALA B O 1
ATOM 4491 N N . GLU B 1 110 ? 1.735 -14.336 12.242 1 93.69 110 GLU B N 1
ATOM 4492 C CA . GLU B 1 110 ? 2.812 -14.836 11.398 1 93.69 110 GLU B CA 1
ATOM 4493 C C . GLU B 1 110 ? 2.438 -14.758 9.922 1 93.69 110 GLU B C 1
ATOM 4495 O O . GLU B 1 110 ? 1.283 -14.492 9.586 1 93.69 110 GLU B O 1
ATOM 4500 N N . ARG B 1 111 ? 3.42 -14.906 9.094 1 93.19 111 ARG B N 1
ATOM 4501 C CA . ARG B 1 111 ? 3.156 -14.914 7.66 1 93.19 111 ARG B CA 1
ATOM 4502 C C . ARG B 1 111 ? 2.15 -16 7.293 1 93.19 111 ARG B C 1
ATOM 4504 O O . ARG B 1 111 ? 2.312 -17.156 7.684 1 93.19 111 ARG B O 1
ATOM 4511 N N . GLY B 1 112 ? 1.101 -15.625 6.625 1 94.38 112 GLY B N 1
ATOM 4512 C CA . GLY B 1 112 ? 0.115 -16.578 6.121 1 94.38 112 GLY B CA 1
ATOM 4513 C C . GLY B 1 112 ? -0.784 -17.141 7.203 1 94.38 112 GLY B C 1
ATOM 4514 O O . GLY B 1 112 ? -1.575 -18.047 6.953 1 94.38 112 GLY B O 1
ATOM 4515 N N . GLU B 1 113 ? -0.722 -16.656 8.367 1 95.31 113 GLU B N 1
ATOM 4516 C CA . GLU B 1 113 ? -1.383 -17.297 9.5 1 95.31 113 GLU B CA 1
ATOM 4517 C C . GLU B 1 113 ? -2.9 -17.203 9.375 1 95.31 113 GLU B C 1
ATOM 4519 O O . GLU B 1 113 ? -3.619 -18.109 9.82 1 95.31 113 GLU B O 1
ATOM 4524 N N . PHE B 1 114 ? -3.465 -16.125 8.867 1 97 114 PHE B N 1
ATOM 4525 C CA . PHE B 1 114 ? -4.906 -16.047 8.672 1 97 114 PHE B CA 1
ATOM 4526 C C . PHE B 1 114 ? -5.395 -17.141 7.742 1 97 114 PHE B C 1
ATOM 4528 O O . PHE B 1 114 ? -6.402 -17.797 8.023 1 97 114 PHE B O 1
ATOM 4535 N N . THR B 1 115 ? -4.691 -17.344 6.66 1 95.62 115 THR B N 1
ATOM 4536 C CA . THR B 1 115 ? -5.047 -18.375 5.695 1 95.62 115 THR B CA 1
ATOM 4537 C C . THR B 1 115 ? -4.828 -19.766 6.289 1 95.62 115 THR B C 1
ATOM 4539 O O . THR B 1 115 ? -5.605 -20.688 6.031 1 95.62 115 THR B O 1
ATOM 4542 N N . LYS B 1 116 ? -3.691 -19.922 7.012 1 94.31 116 LYS B N 1
ATOM 4543 C CA . LYS B 1 116 ? -3.449 -21.172 7.707 1 94.31 116 LYS B CA 1
ATOM 4544 C C . LYS B 1 116 ? -4.629 -21.547 8.602 1 94.31 116 LYS B C 1
ATOM 4546 O O . LYS B 1 116 ? -5.074 -22.688 8.609 1 94.31 116 LYS B O 1
ATOM 4551 N N . ARG B 1 117 ? -5.16 -20.594 9.312 1 95.19 117 ARG B N 1
ATOM 4552 C CA . ARG B 1 117 ? -6.305 -20.828 10.188 1 95.19 117 ARG B CA 1
ATOM 4553 C C . ARG B 1 117 ? -7.555 -21.141 9.383 1 95.19 117 ARG B C 1
ATOM 4555 O O . ARG B 1 117 ? -8.391 -21.953 9.797 1 95.19 117 ARG B O 1
ATOM 4562 N N . ALA B 1 118 ? -7.707 -20.484 8.297 1 95.75 118 ALA B N 1
ATOM 4563 C CA . ALA B 1 118 ? -8.812 -20.828 7.398 1 95.75 118 ALA B CA 1
ATOM 4564 C C . ALA B 1 118 ? -8.734 -22.297 6.977 1 95.75 118 ALA B C 1
ATOM 4566 O O . ALA B 1 118 ? -9.758 -23 6.949 1 95.75 118 ALA B O 1
ATOM 4567 N N . PHE B 1 119 ? -7.543 -22.812 6.672 1 93.69 119 PHE B N 1
ATOM 4568 C CA . PHE B 1 119 ? -7.305 -24.188 6.297 1 93.69 119 PHE B CA 1
ATOM 4569 C C . PHE B 1 119 ? -7.625 -25.125 7.457 1 93.69 119 PHE B C 1
ATOM 4571 O O . PHE B 1 119 ? -8.383 -26.094 7.297 1 93.69 119 PHE B O 1
ATOM 4578 N N . LEU B 1 120 ? -7.109 -24.75 8.539 1 92.31 120 LEU B N 1
ATOM 4579 C CA . LEU B 1 120 ? -7.281 -25.594 9.711 1 92.31 120 LEU B CA 1
ATOM 4580 C C . LEU B 1 120 ? -8.75 -25.656 10.133 1 92.31 120 LEU B C 1
ATOM 4582 O O . LEU B 1 120 ? -9.203 -26.656 10.68 1 92.31 120 LEU B O 1
ATOM 4586 N N . ASN B 1 121 ? -9.477 -24.609 9.812 1 94 121 ASN B N 1
ATOM 4587 C CA . ASN B 1 121 ? -10.891 -24.547 10.172 1 94 121 ASN B CA 1
ATOM 4588 C C . ASN B 1 121 ? -11.781 -25.062 9.047 1 94 121 ASN B C 1
ATOM 4590 O O . ASN B 1 121 ? -13 -24.953 9.117 1 94 121 ASN B O 1
ATOM 4594 N N . GLY B 1 122 ? -11.188 -25.531 7.992 1 92.75 122 GLY B N 1
ATOM 4595 C CA . GLY B 1 122 ? -11.914 -26.234 6.945 1 92.75 122 GLY B CA 1
ATOM 4596 C C . GLY B 1 122 ? -12.57 -25.297 5.949 1 92.75 122 GLY B C 1
ATOM 4597 O O . GLY B 1 122 ? -13.492 -25.688 5.234 1 92.75 122 GLY B O 1
ATOM 4598 N N . LYS B 1 123 ? -12.211 -24.016 5.98 1 93.94 123 LYS B N 1
ATOM 4599 C CA . LYS B 1 123 ? -12.781 -23.062 5.039 1 93.94 123 LYS B CA 1
ATOM 4600 C C . LYS B 1 123 ? -12.258 -23.297 3.623 1 93.94 123 LYS B C 1
ATOM 4602 O O . LYS B 1 123 ? -12.977 -23.062 2.646 1 93.94 123 LYS B O 1
ATOM 4607 N N . VAL B 1 124 ? -10.984 -23.719 3.52 1 93.12 124 VAL B N 1
ATOM 4608 C CA . VAL B 1 124 ? -10.305 -24.016 2.264 1 93.12 124 VAL B CA 1
ATOM 4609 C C . VAL B 1 124 ? -9.375 -25.219 2.453 1 93.12 124 VAL B C 1
ATOM 4611 O O . VAL B 1 124 ? -8.938 -25.5 3.57 1 93.12 124 VAL B O 1
ATOM 4614 N N . ASP B 1 125 ? -9.117 -25.938 1.393 1 92.19 125 ASP B N 1
ATOM 4615 C CA . ASP B 1 125 ? -8.109 -26.984 1.501 1 92.19 125 ASP B CA 1
ATOM 4616 C C . ASP B 1 125 ? -6.703 -26.438 1.266 1 92.19 125 ASP B C 1
ATOM 4618 O O . ASP B 1 125 ? -6.535 -25.234 1.061 1 92.19 125 ASP B O 1
ATOM 4622 N N . LEU B 1 126 ? -5.734 -27.25 1.396 1 90.31 126 LEU B N 1
ATOM 4623 C CA . LEU B 1 126 ? -4.344 -26.812 1.361 1 90.31 126 LEU B CA 1
ATOM 4624 C C . LEU B 1 126 ? -3.998 -26.219 0.001 1 90.31 126 LEU B C 1
ATOM 4626 O O . LEU B 1 126 ? -3.324 -25.188 -0.078 1 90.31 126 LEU B O 1
ATOM 4630 N N . LEU B 1 127 ? -4.438 -26.844 -1.075 1 93.25 127 LEU B N 1
ATOM 4631 C CA . LEU B 1 127 ? -4.164 -26.359 -2.428 1 93.25 127 LEU B CA 1
ATOM 4632 C C . LEU B 1 127 ? -4.852 -25.031 -2.691 1 93.25 127 LEU B C 1
ATOM 4634 O O . LEU B 1 127 ? -4.254 -24.125 -3.275 1 93.25 127 LEU B O 1
ATOM 4638 N N . GLN B 1 128 ? -6.07 -24.953 -2.221 1 93.75 128 GLN B N 1
ATOM 4639 C CA . GLN B 1 128 ? -6.797 -23.703 -2.33 1 93.75 128 GLN B CA 1
ATOM 4640 C C . GLN B 1 128 ? -6.098 -22.594 -1.554 1 93.75 128 GLN B C 1
ATOM 4642 O O . GLN B 1 128 ? -5.98 -21.469 -2.041 1 93.75 128 GLN B O 1
ATOM 4647 N N . ALA B 1 129 ? -5.676 -22.922 -0.388 1 93.56 129 ALA B N 1
ATOM 4648 C CA . ALA B 1 129 ? -4.969 -21.953 0.442 1 93.56 129 ALA B CA 1
ATOM 4649 C C . ALA B 1 129 ? -3.729 -21.422 -0.271 1 93.56 129 ALA B C 1
ATOM 4651 O O . ALA B 1 129 ? -3.473 -20.203 -0.266 1 93.56 129 ALA B O 1
ATOM 4652 N N . GLU B 1 130 ? -2.971 -22.234 -0.857 1 92.62 130 GLU B N 1
ATOM 4653 C CA . GLU B 1 130 ? -1.764 -21.844 -1.583 1 92.62 130 GLU B CA 1
ATOM 4654 C C . GLU B 1 130 ? -2.09 -20.906 -2.738 1 92.62 130 GLU B C 1
ATOM 4656 O O . GLU B 1 130 ? -1.317 -20 -3.037 1 92.62 130 GLU B O 1
ATOM 4661 N N . SER B 1 131 ? -3.188 -21.172 -3.332 1 94.56 131 SER B N 1
ATOM 4662 C CA . SER B 1 131 ? -3.578 -20.375 -4.5 1 94.56 131 SER B CA 1
ATOM 4663 C C . SER B 1 131 ? -3.793 -18.906 -4.133 1 94.56 131 SER B C 1
ATOM 4665 O O . SER B 1 131 ? -3.627 -18.031 -4.973 1 94.56 131 SER B O 1
ATOM 4667 N N . ILE B 1 132 ? -4.137 -18.656 -2.93 1 94.81 132 ILE B N 1
ATOM 4668 C CA . ILE B 1 132 ? -4.391 -17.297 -2.479 1 94.81 132 ILE B CA 1
ATOM 4669 C C . ILE B 1 132 ? -3.125 -16.453 -2.627 1 94.81 132 ILE B C 1
ATOM 4671 O O . ILE B 1 132 ? -3.174 -15.328 -3.141 1 94.81 132 ILE B O 1
ATOM 4675 N N . ASN B 1 133 ? -2.027 -16.953 -2.15 1 93.12 133 ASN B N 1
ATOM 4676 C CA . ASN B 1 133 ? -0.752 -16.266 -2.33 1 93.12 133 ASN B CA 1
ATOM 4677 C C . ASN B 1 133 ? -0.411 -16.094 -3.807 1 93.12 133 ASN B C 1
ATOM 4679 O O . ASN B 1 133 ? 0.158 -15.078 -4.203 1 93.12 133 ASN B O 1
ATOM 4683 N N . GLU B 1 134 ? -0.726 -17.109 -4.574 1 93 134 GLU B N 1
ATOM 4684 C CA . GLU B 1 134 ? -0.481 -17.047 -6.012 1 93 134 GLU B CA 1
ATOM 4685 C C . GLU B 1 134 ? -1.308 -15.945 -6.668 1 93 134 GLU B C 1
ATOM 4687 O O . GLU B 1 134 ? -0.83 -15.266 -7.578 1 93 134 GLU B O 1
ATOM 4692 N N . ILE B 1 135 ? -2.506 -15.797 -6.219 1 94.69 135 ILE B N 1
ATOM 4693 C CA . ILE B 1 135 ? -3.393 -14.75 -6.723 1 94.69 135 ILE B CA 1
ATOM 4694 C C . ILE B 1 135 ? -2.797 -13.383 -6.418 1 94.69 135 ILE B C 1
ATOM 4696 O O . ILE B 1 135 ? -2.691 -12.531 -7.309 1 94.69 135 ILE B O 1
ATOM 4700 N N . ILE B 1 136 ? -2.402 -13.188 -5.219 1 93.88 136 ILE B N 1
ATOM 4701 C CA . ILE B 1 136 ? -1.882 -11.906 -4.758 1 93.88 136 ILE B CA 1
ATOM 4702 C C . ILE B 1 136 ? -0.605 -11.562 -5.523 1 93.88 136 ILE B C 1
ATOM 4704 O O . ILE B 1 136 ? -0.418 -10.422 -5.949 1 93.88 136 ILE B O 1
ATOM 4708 N N . ARG B 1 137 ? 0.226 -12.523 -5.883 1 89.5 137 ARG B N 1
ATOM 4709 C CA . ARG B 1 137 ? 1.546 -12.289 -6.457 1 89.5 137 ARG B CA 1
ATOM 4710 C C . ARG B 1 137 ? 1.517 -12.445 -7.973 1 89.5 137 ARG B C 1
ATOM 4712 O O . ARG B 1 137 ? 2.562 -12.43 -8.625 1 89.5 137 ARG B O 1
ATOM 4719 N N . ALA B 1 138 ? 0.375 -12.656 -8.492 1 88.62 138 ALA B N 1
ATOM 4720 C CA . ALA B 1 138 ? 0.271 -12.836 -9.938 1 88.62 138 ALA B CA 1
ATOM 4721 C C . ALA B 1 138 ? 0.782 -11.609 -10.688 1 88.62 138 ALA B C 1
ATOM 4723 O O . ALA B 1 138 ? 0.435 -10.477 -10.344 1 88.62 138 ALA B O 1
ATOM 4724 N N . GLU B 1 139 ? 1.521 -11.844 -11.703 1 79.69 139 GLU B N 1
ATOM 4725 C CA . GLU B 1 139 ? 2.111 -10.734 -12.453 1 79.69 139 GLU B CA 1
ATOM 4726 C C . GLU B 1 139 ? 1.551 -10.672 -13.867 1 79.69 139 GLU B C 1
ATOM 4728 O O . GLU B 1 139 ? 1.98 -9.844 -14.672 1 79.69 139 GLU B O 1
ATOM 4733 N N . SER B 1 140 ? 0.749 -11.594 -14.266 1 83.19 140 SER B N 1
ATOM 4734 C CA . SER B 1 140 ? 0.093 -11.602 -15.57 1 83.19 140 SER B CA 1
ATOM 4735 C C . SER B 1 140 ? -1.356 -12.062 -15.453 1 83.19 140 SER B C 1
ATOM 4737 O O . SER B 1 140 ? -1.739 -12.688 -14.461 1 83.19 140 SER B O 1
ATOM 4739 N N . LYS B 1 141 ? -2.094 -11.734 -16.469 1 83.88 141 LYS B N 1
ATOM 4740 C CA . LYS B 1 141 ? -3.498 -12.133 -16.484 1 83.88 141 LYS B CA 1
ATOM 4741 C C . LYS B 1 141 ? -3.643 -13.648 -16.531 1 83.88 141 LYS B C 1
ATOM 4743 O O . LYS B 1 141 ? -4.543 -14.219 -15.906 1 83.88 141 LYS B O 1
ATOM 4748 N N . ILE B 1 142 ? -2.736 -14.266 -17.25 1 85.44 142 ILE B N 1
ATOM 4749 C CA . ILE B 1 142 ? -2.779 -15.719 -17.359 1 85.44 142 ILE B CA 1
ATOM 4750 C C . ILE B 1 142 ? -2.488 -16.359 -16 1 85.44 142 ILE B C 1
ATOM 4752 O O . ILE B 1 142 ? -3.178 -17.281 -15.578 1 85.44 142 ILE B O 1
ATOM 4756 N N . ALA B 1 143 ? -1.488 -15.844 -15.359 1 88.75 143 ALA B N 1
ATOM 4757 C CA . ALA B 1 143 ? -1.155 -16.344 -14.031 1 88.75 143 ALA B CA 1
ATOM 4758 C C . ALA B 1 143 ? -2.332 -16.172 -13.07 1 88.75 143 ALA B C 1
ATOM 4760 O O . ALA B 1 143 ? -2.646 -17.078 -12.297 1 88.75 143 ALA B O 1
ATOM 4761 N N . LEU B 1 144 ? -2.951 -15.062 -13.148 1 91.44 144 LEU B N 1
ATOM 4762 C CA . LEU B 1 144 ? -4.102 -14.781 -12.297 1 91.44 144 LEU B CA 1
ATOM 4763 C C . LEU B 1 144 ? -5.234 -15.766 -12.562 1 91.44 144 LEU B C 1
ATOM 4765 O O . LEU B 1 144 ? -5.805 -16.328 -11.633 1 91.44 144 LEU B O 1
ATOM 4769 N N . LYS B 1 145 ? -5.52 -15.977 -13.773 1 90.81 145 LYS B N 1
ATOM 4770 C CA . LYS B 1 145 ? -6.586 -16.891 -14.172 1 90.81 145 LYS B CA 1
ATOM 4771 C C . LYS B 1 145 ? -6.328 -18.297 -13.641 1 90.81 145 LYS B C 1
ATOM 4773 O O . LYS B 1 145 ? -7.238 -18.953 -13.117 1 90.81 145 LYS B O 1
ATOM 4778 N N . ARG B 1 146 ? -5.137 -18.719 -13.781 1 91.94 146 ARG B N 1
ATOM 4779 C CA . ARG B 1 146 ? -4.781 -20.062 -13.312 1 91.94 146 ARG B CA 1
ATOM 4780 C C . ARG B 1 146 ? -4.871 -20.156 -11.797 1 91.94 146 ARG B C 1
ATOM 4782 O O . ARG B 1 146 ? -5.324 -21.172 -11.258 1 91.94 146 ARG B O 1
ATOM 4789 N N . ALA B 1 147 ? -4.395 -19.156 -11.141 1 94.25 147 ALA B N 1
ATOM 4790 C CA . ALA B 1 147 ? -4.473 -19.125 -9.688 1 94.25 147 ALA B CA 1
ATOM 4791 C C . ALA B 1 147 ? -5.926 -19.141 -9.211 1 94.25 147 ALA B C 1
ATOM 4793 O O . ALA B 1 147 ? -6.262 -19.828 -8.242 1 94.25 147 ALA B O 1
ATOM 4794 N N . LEU B 1 148 ? -6.754 -18.453 -9.875 1 94.38 148 LEU B N 1
ATOM 4795 C CA . LEU B 1 148 ? -8.172 -18.406 -9.523 1 94.38 148 LEU B CA 1
ATOM 4796 C C . LEU B 1 148 ? -8.836 -19.75 -9.742 1 94.38 148 LEU B C 1
ATOM 4798 O O . LEU B 1 148 ? -9.68 -20.172 -8.945 1 94.38 148 LEU B O 1
ATOM 4802 N N . SER B 1 149 ? -8.484 -20.406 -10.836 1 93.44 149 SER B N 1
ATOM 4803 C CA . SER B 1 149 ? -9.008 -21.734 -11.078 1 93.44 149 SER B CA 1
ATOM 4804 C C . SER B 1 149 ? -8.617 -22.703 -9.953 1 93.44 149 SER B C 1
ATOM 4806 O O . SER B 1 149 ? -9.43 -23.531 -9.531 1 93.44 149 SER B O 1
ATOM 4808 N N . LYS B 1 150 ? -7.43 -22.562 -9.578 1 94.69 150 LYS B N 1
ATOM 4809 C CA . LYS B 1 150 ? -6.953 -23.359 -8.453 1 94.69 150 LYS B CA 1
ATOM 4810 C C . LYS B 1 150 ? -7.742 -23.047 -7.188 1 94.69 150 LYS B C 1
ATOM 4812 O O . LYS B 1 150 ? -8.109 -23.953 -6.441 1 94.69 150 LYS B O 1
ATOM 4817 N N . LEU B 1 151 ? -8.039 -21.844 -6.961 1 94.62 151 LEU B N 1
ATOM 4818 C CA . LEU B 1 151 ? -8.812 -21.438 -5.793 1 94.62 151 LEU B CA 1
ATOM 4819 C C . LEU B 1 151 ? -10.219 -22.031 -5.844 1 94.62 151 LEU B C 1
ATOM 4821 O O . LEU B 1 151 ? -10.766 -22.422 -4.809 1 94.62 151 LEU B O 1
ATOM 4825 N N . LYS B 1 152 ? -10.734 -22.172 -7.023 1 93.25 152 LYS B N 1
ATOM 4826 C CA . LYS B 1 152 ? -12.078 -22.719 -7.207 1 93.25 152 LYS B CA 1
ATOM 4827 C C . LYS B 1 152 ? -12.094 -24.234 -6.996 1 93.25 152 LYS B C 1
ATOM 4829 O O . LYS B 1 152 ? -13.156 -24.859 -7.02 1 93.25 152 LYS B O 1
ATOM 4834 N N . GLY B 1 153 ? -10.945 -24.797 -6.91 1 94.19 153 GLY B N 1
ATOM 4835 C CA . GLY B 1 153 ? -10.875 -26.188 -6.527 1 94.19 153 GLY B CA 1
ATOM 4836 C C . GLY B 1 153 ? -10.648 -27.125 -7.703 1 94.19 153 GLY B C 1
ATOM 4837 O O . GLY B 1 153 ? -10.828 -28.344 -7.578 1 94.19 153 GLY B O 1
ATOM 4838 N N . GLU B 1 154 ? -10.312 -26.594 -8.828 1 94.19 154 GLU B N 1
ATOM 4839 C CA . GLU B 1 154 ? -10.109 -27.438 -10.008 1 94.19 154 GLU B CA 1
ATOM 4840 C C . GLU B 1 154 ? -9.031 -28.484 -9.758 1 94.19 154 GLU B C 1
ATOM 4842 O O . GLU B 1 154 ? -9.25 -29.672 -10 1 94.19 154 GLU B O 1
ATOM 4847 N N . LEU B 1 155 ? -7.926 -28.031 -9.297 1 95.56 155 LEU B N 1
ATOM 4848 C CA . LEU B 1 155 ? -6.824 -28.938 -9.039 1 95.56 155 LEU B CA 1
ATOM 4849 C C . LEU B 1 155 ? -7.172 -29.906 -7.902 1 95.56 155 LEU B C 1
ATOM 4851 O O . LEU B 1 155 ? -6.887 -31.094 -7.988 1 95.56 155 LEU B O 1
ATOM 4855 N N . SER B 1 156 ? -7.793 -29.438 -6.879 1 96.06 156 SER B N 1
ATOM 4856 C CA . SER B 1 156 ? -8.203 -30.25 -5.742 1 96.06 156 SER B CA 1
ATOM 4857 C C . SER B 1 156 ? -9.125 -31.391 -6.18 1 96.06 156 SER B C 1
ATOM 4859 O O . SER B 1 156 ? -8.961 -32.531 -5.754 1 96.06 156 SER B O 1
ATOM 4861 N N . ARG B 1 157 ? -10.07 -31.047 -6.992 1 96.06 157 ARG B N 1
ATOM 4862 C CA . ARG B 1 157 ? -11.008 -32.062 -7.473 1 96.06 157 ARG B CA 1
ATOM 4863 C C . ARG B 1 157 ? -10.297 -33.125 -8.266 1 96.06 157 ARG B C 1
ATOM 4865 O O . ARG B 1 157 ? -10.562 -34.312 -8.086 1 96.06 157 ARG B O 1
ATOM 4872 N N . LYS B 1 158 ? -9.422 -32.719 -9.148 1 95.81 158 LYS B N 1
ATOM 4873 C CA . LYS B 1 158 ? -8.664 -33.688 -9.945 1 95.81 158 LYS B CA 1
ATOM 4874 C C . LYS B 1 158 ? -7.863 -34.625 -9.055 1 95.81 158 LYS B C 1
ATOM 4876 O O . LYS B 1 158 ? -7.855 -35.844 -9.281 1 95.81 158 LYS B O 1
ATOM 4881 N N . LEU B 1 159 ? -7.246 -34.125 -8.086 1 96.56 159 LEU B N 1
ATOM 4882 C CA . LEU B 1 159 ? -6.418 -34.906 -7.195 1 96.56 159 LEU B CA 1
ATOM 4883 C C . LEU B 1 159 ? -7.281 -35.812 -6.312 1 96.56 159 LEU B C 1
ATOM 4885 O O . LEU B 1 159 ? -6.895 -36.938 -6.004 1 96.56 159 LEU B O 1
ATOM 4889 N N . ARG B 1 160 ? -8.43 -35.344 -5.926 1 96 160 ARG B N 1
ATOM 4890 C CA . ARG B 1 160 ? -9.352 -36.188 -5.16 1 96 160 ARG B CA 1
ATOM 4891 C C . ARG B 1 160 ? -9.867 -37.344 -6 1 96 160 ARG B C 1
ATOM 4893 O O . ARG B 1 160 ? -10.055 -38.438 -5.488 1 96 160 ARG B O 1
ATOM 4900 N N . ASP B 1 161 ? -10.148 -37.031 -7.23 1 96.94 161 ASP B N 1
ATOM 4901 C CA . ASP B 1 161 ? -10.562 -38.094 -8.141 1 96.94 161 ASP B CA 1
ATOM 4902 C C . ASP B 1 161 ? -9.492 -39.188 -8.25 1 96.94 161 ASP B C 1
ATOM 4904 O O . ASP B 1 161 ? -9.797 -40.375 -8.227 1 96.94 161 ASP B O 1
ATOM 4908 N N . LEU B 1 162 ? -8.297 -38.75 -8.383 1 97.06 162 LEU B N 1
ATOM 4909 C CA . LEU B 1 162 ? -7.184 -39.688 -8.469 1 97.06 162 LEU B CA 1
ATOM 4910 C C . LEU B 1 162 ? -7.047 -40.5 -7.172 1 97.06 162 LEU B C 1
ATOM 4912 O O . LEU B 1 162 ? -6.832 -41.719 -7.207 1 97.06 162 LEU B O 1
ATOM 4916 N N . LYS B 1 163 ? -7.16 -39.844 -6.09 1 96.25 163 LYS B N 1
ATOM 4917 C CA . LYS B 1 163 ? -7.098 -40.562 -4.805 1 96.25 163 LYS B CA 1
ATOM 4918 C C . LYS B 1 163 ? -8.203 -41.594 -4.695 1 96.25 163 LYS B C 1
ATOM 4920 O O . LYS B 1 163 ? -7.965 -42.719 -4.203 1 96.25 163 LYS B O 1
ATOM 4925 N N . SER B 1 164 ? -9.383 -41.25 -5.148 1 96.44 164 SER B N 1
ATOM 4926 C CA . SER B 1 164 ? -10.508 -42.188 -5.117 1 96.44 164 SER B CA 1
ATOM 4927 C C . SER B 1 164 ? -10.227 -43.406 -5.961 1 96.44 164 SER B C 1
ATOM 4929 O O . SER B 1 164 ? -10.57 -44.531 -5.566 1 96.44 164 SER B O 1
ATOM 4931 N N . LYS B 1 165 ? -9.641 -43.188 -7.109 1 96 165 LYS B N 1
ATOM 4932 C CA . LYS B 1 165 ? -9.25 -44.312 -7.953 1 96 165 LYS B CA 1
ATOM 4933 C C . LYS B 1 165 ? -8.281 -45.25 -7.223 1 96 165 LYS B C 1
ATOM 4935 O O . LYS B 1 165 ? -8.406 -46.469 -7.297 1 96 165 LYS B O 1
ATOM 4940 N N . VAL B 1 166 ? -7.355 -44.656 -6.5 1 96.81 166 VAL B N 1
ATOM 4941 C CA . VAL B 1 166 ? -6.367 -45.438 -5.75 1 96.81 166 VAL B CA 1
ATOM 4942 C C . VAL B 1 166 ? -7.047 -46.188 -4.609 1 96.81 166 VAL B C 1
ATOM 4944 O O . VAL B 1 166 ? -6.742 -47.344 -4.355 1 96.81 166 VAL B O 1
ATOM 4947 N N . GLU B 1 167 ? -7.953 -45.5 -3.998 1 94.19 167 GLU B N 1
ATOM 4948 C CA . GLU B 1 167 ? -8.695 -46.125 -2.906 1 94.19 167 GLU B CA 1
ATOM 4949 C C . GLU B 1 167 ? -9.508 -47.312 -3.4 1 94.19 167 GLU B C 1
ATOM 4951 O O . GLU B 1 167 ? -9.57 -48.344 -2.732 1 94.19 167 GLU B O 1
ATOM 4956 N N . TYR B 1 168 ? -10.117 -47.156 -4.52 1 92.12 168 TYR B N 1
ATOM 4957 C CA . TYR B 1 168 ? -10.883 -48.25 -5.113 1 92.12 168 TYR B CA 1
ATOM 4958 C C . TYR B 1 168 ? -9.984 -49.438 -5.418 1 92.12 168 TYR B C 1
ATOM 4960 O O . TYR B 1 168 ? -10.344 -50.594 -5.129 1 92.12 168 TYR B O 1
ATOM 4968 N N . LEU B 1 169 ? -8.844 -49.156 -5.992 1 91.88 169 LEU B N 1
ATOM 4969 C CA . LEU B 1 169 ? -7.875 -50.219 -6.293 1 91.88 169 LEU B CA 1
ATOM 4970 C C . LEU B 1 169 ? -7.438 -50.938 -5.016 1 91.88 169 LEU B C 1
ATOM 4972 O O . LEU B 1 169 ? -7.281 -52.156 -5.004 1 91.88 169 LEU B O 1
ATOM 4976 N N . ARG B 1 170 ? -7.238 -50.156 -3.982 1 90.88 170 ARG B N 1
ATOM 4977 C CA . ARG B 1 170 ? -6.812 -50.688 -2.699 1 90.88 170 ARG B CA 1
ATOM 4978 C C . ARG B 1 170 ? -7.855 -51.656 -2.145 1 90.88 170 ARG B C 1
ATOM 4980 O O . ARG B 1 170 ? -7.516 -52.75 -1.685 1 90.88 170 ARG B O 1
ATOM 4987 N N . ILE B 1 171 ? -9.102 -51.344 -2.195 1 88.56 171 ILE B N 1
ATOM 4988 C CA . ILE B 1 171 ? -10.195 -52.125 -1.672 1 88.56 171 ILE B CA 1
ATOM 4989 C C . ILE B 1 171 ? -10.289 -53.438 -2.451 1 88.56 171 ILE B C 1
ATOM 4991 O O . ILE B 1 171 ? -10.406 -54.531 -1.859 1 88.56 171 ILE B O 1
ATOM 4995 N N . TYR B 1 172 ? -10.172 -53.375 -3.74 1 84.5 172 TYR B N 1
ATOM 4996 C CA . TYR B 1 172 ? -10.266 -54.562 -4.598 1 84.5 172 TYR B CA 1
ATOM 4997 C C . TYR B 1 172 ? -9.094 -55.5 -4.363 1 84.5 172 TYR B C 1
ATOM 4999 O O . TYR B 1 172 ? -9.266 -56.719 -4.301 1 84.5 172 TYR B O 1
ATOM 5007 N N . LEU B 1 173 ? -7.914 -54.969 -4.246 1 85.62 173 LEU B N 1
ATOM 5008 C CA . LEU B 1 173 ? -6.715 -55.781 -4.051 1 85.62 173 LEU B CA 1
ATOM 5009 C C . LEU B 1 173 ? -6.734 -56.469 -2.693 1 85.62 173 LEU B C 1
ATOM 5011 O O . LEU B 1 173 ? -6.289 -57.594 -2.564 1 85.62 173 LEU B O 1
ATOM 5015 N N . GLU B 1 174 ? -7.184 -55.75 -1.714 1 84 174 GLU B N 1
ATOM 5016 C CA . GLU B 1 174 ? -7.258 -56.312 -0.372 1 84 174 GLU B CA 1
ATOM 5017 C C . GLU B 1 174 ? -8.156 -57.562 -0.347 1 84 174 GLU B C 1
ATOM 5019 O O . GLU B 1 174 ? -7.871 -58.531 0.364 1 84 174 GLU B O 1
ATOM 5024 N N . ALA B 1 175 ? -9.188 -57.562 -1.166 1 82.19 175 ALA B N 1
ATOM 5025 C CA . ALA B 1 175 ? -10.094 -58.719 -1.256 1 82.19 175 ALA B CA 1
ATOM 5026 C C . ALA B 1 175 ? -9.414 -59.906 -1.92 1 82.19 175 ALA B C 1
ATOM 5028 O O . ALA B 1 175 ? -9.742 -61.062 -1.625 1 82.19 175 ALA B O 1
ATOM 5029 N N . SER B 1 176 ? -8.445 -59.656 -2.756 1 81.62 176 SER B N 1
ATOM 5030 C CA . SER B 1 176 ? -7.789 -60.688 -3.539 1 81.62 176 SER B CA 1
ATOM 5031 C C . SER B 1 176 ? -6.574 -61.25 -2.803 1 81.62 176 SER B C 1
ATOM 5033 O O . SER B 1 176 ? -6.094 -62.344 -3.129 1 81.62 176 SER B O 1
ATOM 5035 N N . ILE B 1 177 ? -6.031 -60.469 -1.836 1 78.94 177 ILE B N 1
ATOM 5036 C CA . ILE B 1 177 ? -4.828 -60.844 -1.114 1 78.94 177 ILE B CA 1
ATOM 5037 C C . ILE B 1 177 ? -5.102 -62.125 -0.332 1 78.94 177 ILE B C 1
ATOM 5039 O O . ILE B 1 177 ? -4.223 -63 -0.204 1 78.94 177 ILE B O 1
ATOM 5043 N N . ASP B 1 178 ? -6.34 -62.312 0.107 1 75.81 178 ASP B N 1
ATOM 5044 C CA . ASP B 1 178 ? -6.691 -63.5 0.907 1 75.81 178 ASP B CA 1
ATOM 5045 C C . ASP B 1 178 ? -6.82 -64.75 0.033 1 75.81 178 ASP B C 1
ATOM 5047 O O . ASP B 1 178 ? -6.707 -65.875 0.525 1 75.81 178 ASP B O 1
ATOM 5051 N N . PHE B 1 179 ? -7.047 -64.562 -1.299 1 79.12 179 PHE B N 1
ATOM 5052 C CA . PHE B 1 179 ? -7.191 -65.688 -2.209 1 79.12 179 PHE B CA 1
ATOM 5053 C C . PHE B 1 179 ? -6.434 -65.438 -3.508 1 79.12 179 PHE B C 1
ATOM 5055 O O . PHE B 1 179 ? -7.031 -65.375 -4.582 1 79.12 179 PHE B O 1
ATOM 5062 N N . PRO B 1 180 ? -5.082 -65.25 -3.439 1 71.88 180 PRO B N 1
ATOM 5063 C CA . PRO B 1 180 ? -4.277 -64.875 -4.605 1 71.88 180 PRO B CA 1
ATOM 5064 C C . PRO B 1 180 ? -4.418 -65.875 -5.754 1 71.88 180 PRO B C 1
ATOM 5066 O O . PRO B 1 180 ? -4.305 -65.5 -6.922 1 71.88 180 PRO B O 1
ATOM 5069 N N . GLU B 1 181 ? -4.688 -67.125 -5.434 1 75 181 GLU B N 1
ATOM 5070 C CA . GLU B 1 181 ? -4.801 -68.125 -6.445 1 75 181 GLU B CA 1
ATOM 5071 C C . GLU B 1 181 ? -6.047 -67.938 -7.309 1 75 181 GLU B C 1
ATOM 5073 O O . GLU B 1 181 ? -6.113 -68.438 -8.438 1 75 181 GLU B O 1
ATOM 5078 N N . ASP B 1 182 ? -6.961 -67.25 -6.703 1 75.88 182 ASP B N 1
ATOM 5079 C CA . ASP B 1 182 ? -8.242 -67.062 -7.391 1 75.88 182 ASP B CA 1
ATOM 5080 C C . ASP B 1 182 ? -8.211 -65.812 -8.312 1 75.88 182 ASP B C 1
ATOM 5082 O O . ASP B 1 182 ? -9.18 -65.562 -9.023 1 75.88 182 ASP B O 1
ATOM 5086 N N . VAL B 1 183 ? -6.988 -65.188 -8.305 1 77.88 183 VAL B N 1
ATOM 5087 C CA . VAL B 1 183 ? -6.934 -63.969 -9.125 1 77.88 183 VAL B CA 1
ATOM 5088 C C . VAL B 1 183 ? -6.828 -64.312 -10.602 1 77.88 183 VAL B C 1
ATOM 5090 O O . VAL B 1 183 ? -5.895 -65.062 -11 1 77.88 183 VAL B O 1
ATOM 5093 N N . GLU B 1 184 ? -7.859 -63.969 -11.328 1 80.06 184 GLU B N 1
ATOM 5094 C CA . GLU B 1 184 ? -7.898 -64.25 -12.758 1 80.06 184 GLU B CA 1
ATOM 5095 C C . GLU B 1 184 ? -7.02 -63.281 -13.539 1 80.06 184 GLU B C 1
ATOM 5097 O O . GLU B 1 184 ? -6.703 -62.188 -13.055 1 80.06 184 GLU B O 1
ATOM 5102 N N . GLU B 1 185 ? -6.648 -63.7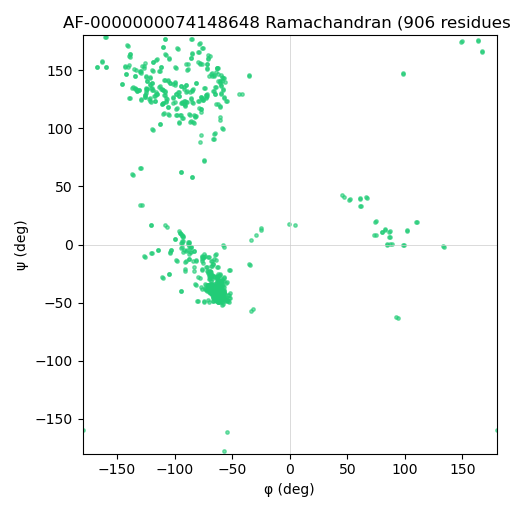81 -14.648 1 81.88 185 GLU B N 1
ATOM 5103 C CA . GLU B 1 185 ? -5.812 -62.969 -15.523 1 81.88 185 GLU B CA 1
ATOM 5104 C C . GLU B 1 185 ? -6.508 -61.656 -15.898 1 81.88 185 GLU B C 1
ATOM 5106 O O . GLU B 1 185 ? -5.867 -60.594 -15.992 1 81.88 185 GLU B O 1
ATOM 5111 N N . LYS B 1 186 ? -7.754 -61.719 -15.953 1 85.38 186 LYS B N 1
ATOM 5112 C CA . LYS B 1 186 ? -8.531 -60.531 -16.312 1 85.38 186 LYS B CA 1
ATOM 5113 C C . LYS B 1 186 ? -8.453 -59.5 -15.211 1 85.38 186 LYS B C 1
ATOM 5115 O O . LYS B 1 186 ? -8.414 -58.281 -15.5 1 85.38 186 LYS B O 1
ATOM 5120 N N . GLU B 1 187 ? -8.406 -59.938 -14.031 1 84.94 187 GLU B N 1
ATOM 5121 C CA . GLU B 1 187 ? -8.312 -59.031 -12.891 1 84.94 187 GLU B CA 1
ATOM 5122 C C . GLU B 1 187 ? -6.961 -58.344 -12.859 1 84.94 187 GLU B C 1
ATOM 5124 O O . GLU B 1 187 ? -6.883 -57.125 -12.578 1 84.94 187 GLU B O 1
ATOM 5129 N N . LYS B 1 188 ? -5.941 -59.031 -13.188 1 86.25 188 LYS B N 1
ATOM 5130 C CA . LYS B 1 188 ? -4.598 -58.469 -13.234 1 86.25 188 LYS B CA 1
ATOM 5131 C C . LYS B 1 188 ? -4.477 -57.406 -14.336 1 86.25 188 LYS B C 1
ATOM 5133 O O . LYS B 1 188 ? -3.859 -56.375 -14.148 1 86.25 188 LYS B O 1
ATOM 5138 N N . GLU B 1 189 ? -5.113 -57.719 -15.414 1 89.94 189 GLU B N 1
ATOM 5139 C CA . GLU B 1 189 ? -5.113 -56.75 -16.531 1 89.94 189 GLU B CA 1
ATOM 5140 C C . GLU B 1 189 ? -5.832 -55.469 -16.156 1 89.94 189 GLU B C 1
ATOM 5142 O O . GLU B 1 189 ? -5.41 -54.375 -16.562 1 89.94 189 GLU B O 1
ATOM 5147 N N . ASP B 1 190 ? -6.875 -55.688 -15.367 1 90.56 190 ASP B N 1
ATOM 5148 C CA . ASP B 1 190 ? -7.629 -54.531 -14.914 1 90.56 190 ASP B CA 1
ATOM 5149 C C . ASP B 1 190 ? -6.797 -53.656 -13.969 1 90.56 190 ASP B C 1
ATOM 5151 O O . ASP B 1 190 ? -6.844 -52.438 -14.039 1 90.56 190 ASP B O 1
ATOM 5155 N N . TRP B 1 191 ? -6.051 -54.312 -13.094 1 90.75 191 TRP B N 1
ATOM 5156 C CA . TRP B 1 191 ? -5.18 -53.562 -12.18 1 90.75 191 TRP B CA 1
ATOM 5157 C C . TRP B 1 191 ? -4.105 -52.812 -12.945 1 90.75 191 TRP B C 1
ATOM 5159 O O . TRP B 1 191 ? -3.822 -51.656 -12.641 1 90.75 191 TRP B O 1
ATOM 5169 N N . ILE B 1 192 ? -3.594 -53.438 -13.953 1 93.5 192 ILE B N 1
ATOM 5170 C CA . ILE B 1 192 ? -2.551 -52.812 -14.766 1 93.5 192 ILE B CA 1
ATOM 5171 C C . ILE B 1 192 ? -3.111 -51.594 -15.477 1 93.5 192 ILE B C 1
ATOM 5173 O O . ILE B 1 192 ? -2.498 -50.531 -15.461 1 93.5 192 ILE B O 1
ATOM 5177 N N . ARG B 1 193 ? -4.254 -51.719 -15.977 1 94.69 193 ARG B N 1
ATOM 5178 C CA . ARG B 1 193 ? -4.887 -50.625 -16.703 1 94.69 193 ARG B CA 1
ATOM 5179 C C . ARG B 1 193 ? -5.145 -49.438 -15.773 1 94.69 193 ARG B C 1
ATOM 5181 O O . ARG B 1 193 ? -4.91 -48.281 -16.141 1 94.69 193 ARG B O 1
ATOM 5188 N N . ASN B 1 194 ? -5.637 -49.719 -14.602 1 94.94 194 ASN B N 1
ATOM 5189 C CA . ASN B 1 194 ? -5.945 -48.688 -13.641 1 94.94 194 ASN B CA 1
ATOM 5190 C C . ASN B 1 194 ? -4.684 -47.938 -13.203 1 94.94 194 ASN B C 1
ATOM 5192 O O . ASN B 1 194 ? -4.668 -46.719 -13.156 1 94.94 194 ASN B O 1
ATOM 5196 N N . ILE B 1 195 ? -3.676 -48.625 -12.93 1 96.56 195 ILE B N 1
ATOM 5197 C CA . ILE B 1 195 ? -2.428 -48.031 -12.477 1 96.56 195 ILE B CA 1
ATOM 5198 C C . ILE B 1 195 ? -1.806 -47.219 -13.609 1 96.56 195 ILE B C 1
ATOM 5200 O O . ILE B 1 195 ? -1.267 -46.125 -13.383 1 96.56 195 ILE B O 1
ATOM 5204 N N . GLU B 1 196 ? -1.892 -47.75 -14.82 1 96.94 196 GLU B N 1
ATOM 5205 C CA . GLU B 1 196 ? -1.385 -47.031 -15.977 1 96.94 196 GLU B CA 1
ATOM 5206 C C . GLU B 1 196 ? -2.133 -45.719 -16.172 1 96.94 196 GLU B C 1
ATOM 5208 O O . GLU B 1 196 ? -1.531 -44.688 -16.531 1 96.94 196 GLU B O 1
ATOM 5213 N N . GLU B 1 197 ? -3.377 -45.812 -15.969 1 97 197 GLU B N 1
ATOM 5214 C CA . GLU B 1 197 ? -4.188 -44.594 -16.094 1 97 197 GLU B CA 1
ATOM 5215 C C . GLU B 1 197 ? -3.797 -43.562 -15.047 1 97 197 GLU B C 1
ATOM 5217 O O . GLU B 1 197 ? -3.674 -42.375 -15.352 1 97 197 GLU B O 1
ATOM 5222 N N . ILE B 1 198 ? -3.658 -43.938 -13.82 1 97.69 198 ILE B N 1
ATOM 5223 C CA . ILE B 1 198 ? -3.236 -43.062 -12.75 1 97.69 198 ILE B CA 1
ATOM 5224 C C . ILE B 1 198 ? -1.867 -42.469 -13.078 1 97.69 198 ILE B C 1
ATOM 5226 O O . ILE B 1 198 ? -1.654 -41.25 -12.938 1 97.69 198 ILE B O 1
ATOM 5230 N N . LYS B 1 199 ? -0.994 -43.312 -13.516 1 97.69 199 LYS B N 1
ATOM 5231 C CA . LYS B 1 199 ? 0.352 -42.875 -13.891 1 97.69 199 LYS B CA 1
ATOM 5232 C C . LYS B 1 199 ? 0.306 -41.812 -14.969 1 97.69 199 LYS B C 1
ATOM 5234 O O . LYS B 1 199 ? 1.009 -40.781 -14.875 1 97.69 199 LYS B O 1
ATOM 5239 N N . LYS B 1 200 ? -0.506 -42.062 -15.945 1 97.69 200 LYS B N 1
ATOM 5240 C CA . LYS B 1 200 ? -0.641 -41.125 -17.047 1 97.69 200 LYS B CA 1
ATOM 5241 C C . LYS B 1 200 ? -1.178 -39.781 -16.562 1 97.69 200 LYS B C 1
ATOM 5243 O O . LYS B 1 200 ? -0.664 -38.719 -16.938 1 97.69 200 LYS B O 1
ATOM 5248 N N . GLU B 1 201 ? -2.176 -39.781 -15.758 1 97.44 201 GLU B N 1
ATOM 5249 C CA . GLU B 1 201 ? -2.775 -38.562 -15.234 1 97.44 201 GLU B CA 1
ATOM 5250 C C . GLU B 1 201 ? -1.791 -37.781 -14.359 1 97.44 201 GLU B C 1
ATOM 5252 O O . GLU B 1 201 ? -1.736 -36.562 -14.414 1 97.44 201 GLU B O 1
ATOM 5257 N N . VAL B 1 202 ? -1.087 -38.5 -13.547 1 98 202 VAL B N 1
ATOM 5258 C CA . VAL B 1 202 ? -0.081 -37.875 -12.688 1 98 202 VAL B CA 1
ATOM 5259 C C . VAL B 1 202 ? 1.012 -37.25 -13.555 1 98 202 VAL B C 1
ATOM 5261 O O . VAL B 1 202 ? 1.46 -36.125 -13.281 1 98 202 VAL B O 1
ATOM 5264 N N . SER B 1 203 ? 1.421 -38 -14.578 1 96.88 203 SER B N 1
ATOM 5265 C CA . SER B 1 203 ? 2.406 -37.469 -15.516 1 96.88 203 SER B CA 1
ATOM 5266 C C . SER B 1 203 ? 1.907 -36.188 -16.188 1 96.88 203 SER B C 1
ATOM 5268 O O . SER B 1 203 ? 2.66 -35.219 -16.328 1 96.88 203 SER B O 1
ATOM 5270 N N . ASP B 1 204 ? 0.683 -36.25 -16.531 1 95.75 204 ASP B N 1
ATOM 5271 C CA . ASP B 1 204 ? 0.06 -35.062 -17.141 1 95.75 204 ASP B CA 1
ATOM 5272 C C . ASP B 1 204 ? 0.081 -33.875 -16.188 1 95.75 204 ASP B C 1
ATOM 5274 O O . ASP B 1 204 ? 0.365 -32.75 -16.594 1 95.75 204 ASP B O 1
ATOM 5278 N N . LEU B 1 205 ? -0.241 -34.062 -14.961 1 96.5 205 LEU B N 1
ATOM 5279 C CA . LEU B 1 205 ? -0.232 -33 -13.961 1 96.5 205 LEU B CA 1
ATOM 5280 C C . LEU B 1 205 ? 1.172 -32.438 -13.789 1 96.5 205 LEU B C 1
ATOM 5282 O O . LEU B 1 205 ? 1.342 -31.234 -13.656 1 96.5 205 LEU B O 1
ATOM 5286 N N . LEU B 1 206 ? 2.129 -33.281 -13.773 1 95.81 206 LEU B N 1
ATOM 5287 C CA . LEU B 1 206 ? 3.516 -32.844 -13.633 1 95.81 206 LEU B CA 1
ATOM 5288 C C . LEU B 1 206 ? 3.949 -32 -14.828 1 95.81 206 LEU B C 1
ATOM 5290 O O . LEU B 1 206 ? 4.672 -31.031 -14.672 1 95.81 206 LEU B O 1
ATOM 5294 N N . GLU B 1 207 ? 3.512 -32.406 -15.977 1 92.38 207 GLU B N 1
ATOM 5295 C CA . GLU B 1 207 ? 3.795 -31.625 -17.172 1 92.38 207 GLU B CA 1
ATOM 5296 C C . GLU B 1 207 ? 3.125 -30.25 -17.109 1 92.38 207 GLU B C 1
ATOM 5298 O O . GLU B 1 207 ? 3.738 -29.234 -17.453 1 92.38 207 GLU B O 1
ATOM 5303 N N . LYS B 1 208 ? 1.928 -30.281 -16.719 1 93.81 208 LYS B N 1
ATOM 5304 C CA . LYS B 1 208 ? 1.2 -29.016 -16.578 1 93.81 208 LYS B CA 1
ATOM 5305 C C . LYS B 1 208 ? 1.848 -28.125 -15.531 1 93.81 208 LYS B C 1
ATOM 5307 O O . LYS B 1 208 ? 1.831 -26.891 -15.656 1 93.81 208 LYS B O 1
ATOM 5312 N N . ALA B 1 209 ? 2.348 -28.75 -14.508 1 93.88 209 ALA B N 1
ATOM 5313 C CA . ALA B 1 209 ? 3.059 -27.984 -13.484 1 93.88 209 ALA B CA 1
ATOM 5314 C C . ALA B 1 209 ? 4.277 -27.281 -14.07 1 93.88 209 ALA B C 1
ATOM 5316 O O . ALA B 1 209 ? 4.613 -26.156 -13.664 1 93.88 209 ALA B O 1
ATOM 5317 N N . GLU B 1 210 ? 4.938 -27.906 -14.938 1 88.25 210 GLU B N 1
ATOM 5318 C CA . GLU B 1 210 ? 6.062 -27.281 -15.625 1 88.25 210 GLU B CA 1
ATOM 5319 C C . GLU B 1 210 ? 5.617 -26.062 -16.422 1 88.25 210 GLU B C 1
ATOM 5321 O O . GLU B 1 210 ? 6.285 -25.031 -16.406 1 88.25 210 GLU B O 1
ATOM 5326 N N . LYS B 1 211 ? 4.562 -26.266 -17.094 1 88.31 211 LYS B N 1
ATOM 5327 C CA . LYS B 1 211 ? 3.994 -25.141 -17.828 1 88.31 211 LYS B CA 1
ATOM 5328 C C . LYS B 1 211 ? 3.621 -24 -16.891 1 88.31 211 LYS B C 1
ATOM 5330 O O . LYS B 1 211 ? 3.787 -22.828 -17.219 1 88.31 211 LYS B O 1
ATOM 5335 N N . GLY B 1 212 ? 3.096 -24.375 -15.742 1 90.19 212 GLY B N 1
ATOM 5336 C CA . GLY B 1 212 ? 2.805 -23.359 -14.734 1 90.19 212 GLY B CA 1
ATOM 5337 C C . GLY B 1 212 ? 4.023 -22.562 -14.312 1 90.19 212 GLY B C 1
ATOM 5338 O O . GLY B 1 212 ? 3.932 -21.359 -14.07 1 90.19 212 GLY B O 1
ATOM 5339 N N . ASP B 1 213 ? 5.117 -23.172 -14.273 1 88.31 213 ASP B N 1
ATOM 5340 C CA . ASP B 1 213 ? 6.371 -22.516 -13.938 1 88.31 213 ASP B CA 1
ATOM 5341 C C . ASP B 1 213 ? 6.742 -21.469 -14.992 1 88.31 213 ASP B C 1
ATOM 5343 O O . ASP B 1 213 ? 7.246 -20.391 -14.664 1 88.31 213 ASP B O 1
ATOM 5347 N N . TRP B 1 214 ? 6.426 -21.828 -16.172 1 85.12 214 TRP B N 1
ATOM 5348 C CA . TRP B 1 214 ? 6.703 -20.891 -17.266 1 85.12 214 TRP B CA 1
ATOM 5349 C C . TRP B 1 214 ? 5.832 -19.656 -17.141 1 85.12 214 TRP B C 1
ATOM 5351 O O . TRP B 1 214 ? 6.285 -18.547 -17.438 1 85.12 214 TRP B O 1
ATOM 5361 N N . ILE B 1 215 ? 4.668 -19.891 -16.734 1 85.75 215 ILE B N 1
ATOM 5362 C CA . ILE B 1 215 ? 3.734 -18.781 -16.578 1 85.75 215 ILE B CA 1
ATOM 5363 C C . ILE B 1 215 ? 4.215 -17.875 -15.453 1 85.75 215 ILE B C 1
ATOM 5365 O O . ILE B 1 215 ? 4.195 -16.641 -15.586 1 85.75 215 ILE B O 1
ATOM 5369 N N . ARG B 1 216 ? 4.668 -18.422 -14.414 1 84.88 216 ARG B N 1
ATOM 5370 C CA . ARG B 1 216 ? 5.035 -17.672 -13.203 1 84.88 216 ARG B CA 1
ATOM 5371 C C . ARG B 1 216 ? 6.414 -17.047 -13.352 1 84.88 216 ARG B C 1
ATOM 5373 O O . ARG B 1 216 ? 6.609 -15.883 -13 1 84.88 216 ARG B O 1
ATOM 5380 N N . GLU B 1 217 ? 7.383 -17.812 -13.789 1 82.88 217 GLU B N 1
ATOM 5381 C CA . GLU B 1 217 ? 8.781 -17.391 -13.781 1 82.88 217 GLU B CA 1
ATOM 5382 C C . GLU B 1 217 ? 9.211 -16.859 -15.148 1 82.88 217 GLU B C 1
ATOM 5384 O O . GLU B 1 217 ? 10.234 -16.188 -15.266 1 82.88 217 GLU B O 1
ATOM 5389 N N . GLY B 1 218 ? 8.414 -17.125 -16.078 1 85.81 218 GLY B N 1
ATOM 5390 C CA . GLY B 1 218 ? 8.773 -16.75 -17.438 1 85.81 218 GLY B CA 1
ATOM 5391 C C . GLY B 1 218 ? 9.359 -17.891 -18.234 1 85.81 218 GLY B C 1
ATOM 5392 O O . GLY B 1 218 ? 10.008 -18.781 -17.688 1 85.81 218 GLY B O 1
ATOM 5393 N N . TYR B 1 219 ? 9.055 -17.812 -19.469 1 86.88 219 TYR B N 1
ATOM 5394 C CA . TYR B 1 219 ? 9.633 -18.75 -20.422 1 86.88 219 TYR B CA 1
ATOM 5395 C C . TYR B 1 219 ? 11.078 -18.391 -20.75 1 86.88 219 TYR B C 1
ATOM 5397 O O . TYR B 1 219 ? 11.352 -17.297 -21.234 1 86.88 219 TYR B O 1
ATOM 5405 N N . GLY B 1 220 ? 11.961 -19.266 -20.406 1 87.94 220 GLY B N 1
ATOM 5406 C CA . GLY B 1 220 ? 13.383 -18.969 -20.516 1 87.94 220 GLY B CA 1
ATOM 5407 C C . GLY B 1 220 ? 13.906 -19.109 -21.938 1 87.94 220 GLY B C 1
ATOM 5408 O O . GLY B 1 220 ? 13.781 -20.172 -22.547 1 87.94 220 GLY B O 1
ATOM 5409 N N . VAL B 1 221 ? 14.516 -18 -22.453 1 90.44 221 VAL B N 1
ATOM 5410 C CA . VAL B 1 221 ? 15.156 -17.984 -23.766 1 90.44 221 VAL B CA 1
ATOM 5411 C C . VAL B 1 221 ? 16.625 -17.578 -23.609 1 90.44 221 VAL B C 1
ATOM 5413 O O . VAL B 1 221 ? 16.938 -16.562 -23 1 90.44 221 VAL B O 1
ATOM 5416 N N . ILE B 1 222 ? 17.5 -18.422 -24.125 1 88.81 222 ILE B N 1
ATOM 5417 C CA . ILE B 1 222 ? 18.922 -18.125 -23.984 1 88.81 222 ILE B CA 1
ATOM 5418 C C . ILE B 1 222 ? 19.516 -17.812 -25.359 1 88.81 222 ILE B C 1
ATOM 5420 O O . ILE B 1 222 ? 19.188 -18.469 -26.344 1 88.81 222 ILE B O 1
ATOM 5424 N N . LEU B 1 223 ? 20.328 -16.766 -25.391 1 90.12 223 LEU B N 1
ATOM 5425 C CA . LEU B 1 223 ? 21.094 -16.422 -26.578 1 90.12 223 LEU B CA 1
ATOM 5426 C C . LEU B 1 223 ? 22.469 -17.094 -26.547 1 90.12 223 LEU B C 1
ATOM 5428 O O . LEU B 1 223 ? 23.25 -16.875 -25.625 1 90.12 223 LEU B O 1
ATOM 5432 N N . VAL B 1 224 ? 22.688 -17.906 -27.531 1 86.62 224 VAL B N 1
ATOM 5433 C CA . VAL B 1 224 ? 23.969 -18.594 -27.609 1 86.62 224 VAL B CA 1
ATOM 5434 C C . VAL B 1 224 ? 24.625 -18.312 -28.969 1 86.62 224 VAL B C 1
ATOM 5436 O O . VAL B 1 224 ? 23.953 -18.172 -29.984 1 86.62 224 VAL B O 1
ATOM 5439 N N . GLY B 1 225 ? 25.906 -18.219 -28.953 1 86.5 225 GLY B N 1
ATOM 5440 C CA . GLY B 1 225 ? 26.688 -17.969 -30.156 1 86.5 225 GLY B CA 1
ATOM 5441 C C . GLY B 1 225 ? 28.094 -17.5 -29.859 1 86.5 225 GLY B C 1
ATOM 5442 O O . GLY B 1 225 ? 28.453 -17.266 -28.703 1 86.5 225 GLY B O 1
ATOM 5443 N N . ARG B 1 226 ? 28.828 -17.359 -30.922 1 83.12 226 ARG B N 1
ATOM 5444 C CA . ARG B 1 226 ? 30.219 -16.906 -30.781 1 83.12 226 ARG B CA 1
ATOM 5445 C C . ARG B 1 226 ? 30.281 -15.438 -30.375 1 83.12 226 ARG B C 1
ATOM 5447 O O . ARG B 1 226 ? 29.297 -14.711 -30.516 1 83.12 226 ARG B O 1
ATOM 5454 N N . PRO B 1 227 ? 31.453 -15.055 -29.891 1 83.69 227 PRO B N 1
ATOM 5455 C CA . PRO B 1 227 ? 31.609 -13.625 -29.609 1 83.69 227 PRO B CA 1
ATOM 5456 C C . PRO B 1 227 ? 31.469 -12.758 -30.859 1 83.69 227 PRO B C 1
ATOM 5458 O O . PRO B 1 227 ? 31.859 -13.172 -31.953 1 83.69 227 PRO B O 1
ATOM 5461 N N . ASN B 1 228 ? 30.859 -11.688 -30.734 1 85.12 228 ASN B N 1
ATOM 5462 C CA . ASN B 1 228 ? 30.797 -10.625 -31.719 1 85.12 228 ASN B CA 1
ATOM 5463 C C . ASN B 1 228 ? 29.766 -10.938 -32.812 1 85.12 228 ASN B C 1
ATOM 5465 O O . ASN B 1 228 ? 29.719 -10.266 -33.844 1 85.12 228 ASN B O 1
ATOM 5469 N N . VAL B 1 229 ? 29 -11.93 -32.562 1 90.25 229 VAL B N 1
ATOM 5470 C CA . VAL B 1 229 ? 27.969 -12.266 -33.531 1 90.25 229 VAL B CA 1
ATOM 5471 C C . VAL B 1 229 ? 26.766 -11.359 -33.344 1 90.25 229 VAL B C 1
ATOM 5473 O O . VAL B 1 229 ? 25.844 -11.352 -34.188 1 90.25 229 VAL B O 1
ATOM 5476 N N . GLY B 1 230 ? 26.656 -10.609 -32.188 1 89.5 230 GLY B N 1
ATOM 5477 C CA . GLY B 1 230 ? 25.594 -9.648 -31.984 1 89.5 230 GLY B CA 1
ATOM 5478 C C . GLY B 1 230 ? 24.609 -10.078 -30.922 1 89.5 230 GLY B C 1
ATOM 5479 O O . GLY B 1 230 ? 23.453 -9.625 -30.906 1 89.5 230 GLY B O 1
ATOM 5480 N N . LYS B 1 231 ? 24.938 -10.984 -30.062 1 89.38 231 LYS B N 1
ATOM 5481 C CA . LYS B 1 231 ? 24.062 -11.461 -29 1 89.38 231 LYS B CA 1
ATOM 5482 C C . LYS B 1 231 ? 23.578 -10.312 -28.125 1 89.38 231 LYS B C 1
ATOM 5484 O O . LYS B 1 231 ? 22.375 -10.156 -27.906 1 89.38 231 LYS B O 1
ATOM 5489 N N . SER B 1 232 ? 24.531 -9.508 -27.734 1 86.25 232 SER B N 1
ATOM 5490 C CA . SER B 1 232 ? 24.188 -8.391 -26.859 1 86.25 232 SER B CA 1
ATOM 5491 C C . SER B 1 232 ? 23.344 -7.352 -27.594 1 86.25 232 SER B C 1
ATOM 5493 O O . SER B 1 232 ? 22.406 -6.785 -27.016 1 86.25 232 SER B O 1
ATOM 5495 N N . SER B 1 233 ? 23.688 -7.117 -28.844 1 89.12 233 SER B N 1
ATOM 5496 C CA . SER B 1 233 ? 22.891 -6.195 -29.656 1 89.12 233 SER B CA 1
ATOM 5497 C C . SER B 1 233 ? 21.453 -6.695 -29.797 1 89.12 233 SER B C 1
ATOM 5499 O O . SER B 1 233 ? 20.516 -5.91 -29.719 1 89.12 233 SER B O 1
ATOM 5501 N N . LEU B 1 234 ? 21.422 -7.984 -30 1 91.44 234 LEU B N 1
ATOM 5502 C CA . LEU B 1 234 ? 20.094 -8.594 -30.125 1 91.44 234 LEU B CA 1
ATOM 5503 C C . LEU B 1 234 ? 19.328 -8.508 -28.812 1 91.44 234 LEU B C 1
ATOM 5505 O O . LEU B 1 234 ? 18.141 -8.18 -28.812 1 91.44 234 LEU B O 1
ATOM 5509 N N . PHE B 1 235 ? 19.984 -8.836 -27.734 1 89.88 235 PHE B N 1
ATOM 5510 C CA . PHE B 1 235 ? 19.406 -8.703 -26.406 1 89.88 235 PHE B CA 1
ATOM 5511 C C . PHE B 1 235 ? 18.875 -7.289 -26.188 1 89.88 235 PHE B C 1
ATOM 5513 O O . PHE B 1 235 ? 17.719 -7.113 -25.797 1 89.88 235 PHE B O 1
ATOM 5520 N N . ASN B 1 236 ? 19.609 -6.336 -26.531 1 86.12 236 ASN B N 1
ATOM 5521 C CA . ASN B 1 236 ? 19.234 -4.941 -26.359 1 86.12 236 ASN B CA 1
ATOM 5522 C C . ASN B 1 236 ? 18.031 -4.566 -27.234 1 86.12 236 ASN B C 1
ATOM 5524 O O . ASN B 1 236 ? 17.172 -3.805 -26.812 1 86.12 236 ASN B O 1
ATOM 5528 N N . ALA B 1 237 ? 18.141 -5.051 -28.391 1 88.44 237 ALA B N 1
ATOM 5529 C CA . ALA B 1 237 ? 17.031 -4.773 -29.312 1 88.44 237 ALA B CA 1
ATOM 5530 C C . ALA B 1 237 ? 15.719 -5.336 -28.766 1 88.44 237 ALA B C 1
ATOM 5532 O O . ALA B 1 237 ? 14.672 -4.691 -28.875 1 88.44 237 ALA B O 1
ATOM 5533 N N . LEU B 1 238 ? 15.797 -6.43 -28.156 1 88.38 238 LEU B N 1
ATOM 5534 C CA . LEU B 1 238 ? 14.617 -7.082 -27.594 1 88.38 238 LEU B CA 1
ATOM 5535 C C . LEU B 1 238 ? 14.133 -6.352 -26.344 1 88.38 238 LEU B C 1
ATOM 5537 O O . LEU B 1 238 ? 12.93 -6.27 -26.094 1 88.38 238 LEU B O 1
ATOM 5541 N N . MET B 1 239 ? 15.086 -5.801 -25.578 1 82.44 239 MET B N 1
ATOM 5542 C CA . MET B 1 239 ? 14.766 -5.133 -24.312 1 82.44 239 MET B CA 1
ATOM 5543 C C . MET B 1 239 ? 14.242 -3.721 -24.578 1 82.44 239 MET B C 1
ATOM 5545 O O . MET B 1 239 ? 13.695 -3.084 -23.672 1 82.44 239 MET B O 1
ATOM 5549 N N . ARG B 1 240 ? 14.594 -3.104 -25.578 1 69.94 240 ARG B N 1
ATOM 5550 C CA . ARG B 1 240 ? 14.148 -1.75 -25.891 1 69.94 240 ARG B CA 1
ATOM 5551 C C . ARG B 1 240 ? 12.648 -1.716 -26.156 1 69.94 240 ARG B C 1
ATOM 5553 O O . ARG B 1 240 ? 12.047 -0.642 -26.219 1 69.94 240 ARG B O 1
ATOM 5560 N N . GLU B 1 241 ? 12.188 -2.789 -26.219 1 60.03 241 GLU B N 1
ATOM 5561 C CA . GLU B 1 241 ? 10.742 -2.801 -26.422 1 60.03 241 GLU B CA 1
ATOM 5562 C C . GLU B 1 241 ? 10.008 -2.352 -25.156 1 60.03 241 GLU B C 1
ATOM 5564 O O . GLU B 1 241 ? 10.492 -2.553 -24.047 1 60.03 241 GLU B O 1
ATOM 5569 N N . ASP B 1 242 ? 9.016 -1.317 -25.281 1 55.56 242 ASP B N 1
ATOM 5570 C CA . ASP B 1 242 ? 8.258 -0.684 -24.203 1 55.56 242 ASP B CA 1
ATOM 5571 C C . ASP B 1 242 ? 7.934 -1.687 -23.109 1 55.56 242 ASP B C 1
ATOM 5573 O O . ASP B 1 242 ? 7.73 -1.303 -21.953 1 55.56 242 ASP B O 1
ATOM 5577 N N . ARG B 1 24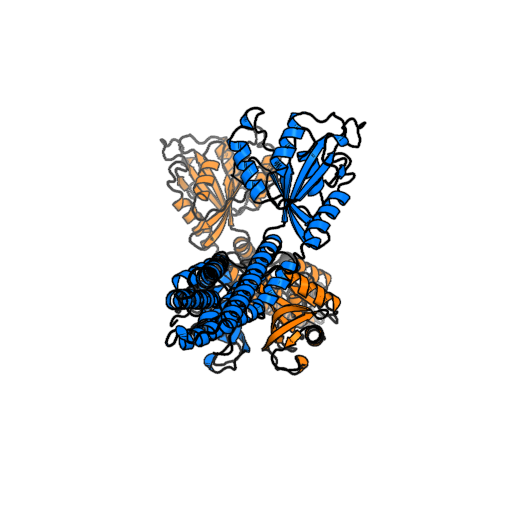3 ? 8.078 -2.934 -23.516 1 55.78 243 ARG B N 1
ATOM 5578 C CA . ARG B 1 243 ? 7.566 -3.955 -22.594 1 55.78 243 ARG B CA 1
ATOM 5579 C C . ARG B 1 243 ? 8.711 -4.711 -21.922 1 55.78 243 ARG B C 1
ATOM 5581 O O . ARG B 1 243 ? 8.531 -5.852 -21.484 1 55.78 243 ARG B O 1
ATOM 5588 N N . ALA B 1 244 ? 9.953 -4.102 -22 1 54.97 244 ALA B N 1
ATOM 5589 C CA . ALA B 1 244 ? 11.086 -4.836 -21.453 1 54.97 244 ALA B CA 1
ATOM 5590 C C . ALA B 1 244 ? 11.57 -4.203 -20.141 1 54.97 244 ALA B C 1
ATOM 5592 O O . ALA B 1 244 ? 11.523 -2.98 -19.984 1 54.97 244 ALA B O 1
ATOM 5593 N N . ILE B 1 245 ? 11.609 -4.961 -19.125 1 55.16 245 ILE B N 1
ATOM 5594 C CA . ILE B 1 245 ? 12.234 -4.516 -17.875 1 55.16 245 ILE B CA 1
ATOM 5595 C C . ILE B 1 245 ? 13.578 -5.223 -17.703 1 55.16 245 ILE B C 1
ATOM 5597 O O . ILE B 1 245 ? 13.656 -6.449 -17.781 1 55.16 245 ILE B O 1
ATOM 5601 N N . VAL B 1 246 ? 14.539 -4.375 -17.812 1 53.91 246 VAL B N 1
ATOM 5602 C CA . VAL B 1 246 ? 15.859 -4.93 -17.547 1 53.91 246 VAL B CA 1
ATOM 5603 C C . VAL B 1 246 ? 16.125 -4.934 -16.031 1 53.91 246 VAL B C 1
ATOM 5605 O O . VAL B 1 246 ? 15.852 -3.945 -15.344 1 53.91 246 VAL B O 1
ATOM 5608 N N . THR B 1 247 ? 16.109 -5.91 -15.297 1 48.19 247 THR B N 1
ATOM 5609 C CA . THR B 1 247 ? 16.453 -5.973 -13.883 1 48.19 247 THR B CA 1
ATOM 5610 C C . THR B 1 247 ? 17.953 -6.191 -13.695 1 48.19 247 THR B C 1
ATOM 5612 O O . THR B 1 247 ? 18.5 -7.195 -14.164 1 48.19 247 THR B O 1
ATOM 5615 N N . PRO B 1 248 ? 18.641 -5.066 -13.281 1 45.62 248 PRO B N 1
ATOM 5616 C CA . PRO B 1 248 ? 20.031 -5.344 -12.938 1 45.62 248 PRO B CA 1
ATOM 5617 C C . PRO B 1 248 ? 20.172 -6.262 -11.727 1 45.62 248 PRO B C 1
ATOM 5619 O O . PRO B 1 248 ? 19.406 -6.152 -10.773 1 45.62 248 PRO B O 1
ATOM 5622 N N . ILE B 1 249 ? 20.328 -7.41 -11.719 1 42.84 249 ILE B N 1
ATOM 5623 C CA . ILE B 1 249 ? 20.578 -8.18 -10.508 1 42.84 249 ILE B CA 1
ATOM 5624 C C . ILE B 1 249 ? 21.828 -7.641 -9.805 1 42.84 249 ILE B C 1
ATOM 5626 O O . ILE B 1 249 ? 22.938 -7.684 -10.367 1 42.84 249 ILE B O 1
ATOM 5630 N N . PRO B 1 250 ? 21.641 -6.805 -8.75 1 39.06 250 PRO B N 1
ATOM 5631 C CA . PRO B 1 250 ? 22.828 -6.441 -7.957 1 39.06 250 PRO B CA 1
ATOM 5632 C C . PRO B 1 250 ? 23.516 -7.652 -7.336 1 39.06 250 PRO B C 1
ATOM 5634 O O . PRO B 1 250 ? 22.844 -8.617 -6.949 1 39.06 250 PRO B O 1
ATOM 5637 N N . GLY B 1 251 ? 25.031 -7.559 -7.234 1 37.19 251 GLY B N 1
ATOM 5638 C CA . GLY B 1 251 ? 25.953 -8.406 -6.508 1 37.19 251 GLY B CA 1
ATOM 5639 C C . GLY B 1 251 ? 26.516 -9.547 -7.344 1 37.19 251 GLY B C 1
ATOM 5640 O O . GLY B 1 251 ? 27.375 -10.305 -6.883 1 37.19 251 GLY B O 1
ATOM 5641 N N . THR B 1 252 ? 25.5 -10.477 -7.816 1 37.56 252 THR B N 1
ATOM 5642 C CA . THR B 1 252 ? 26.219 -11.602 -8.391 1 37.56 252 THR B CA 1
ATOM 5643 C C . THR B 1 252 ? 27.094 -11.141 -9.562 1 37.56 252 THR B C 1
ATOM 5645 O O . THR B 1 252 ? 26.75 -10.172 -10.25 1 37.56 252 THR B O 1
ATOM 5648 N N . THR B 1 253 ? 28.297 -11.297 -9.484 1 40.56 253 THR B N 1
ATOM 5649 C CA . THR B 1 253 ? 29.25 -11.531 -10.562 1 40.56 253 THR B CA 1
ATOM 5650 C C . THR B 1 253 ? 28.562 -12.164 -11.766 1 40.56 253 THR B C 1
ATOM 5652 O O . THR B 1 253 ? 29.047 -13.164 -12.297 1 40.56 253 THR B O 1
ATOM 5655 N N . ARG B 1 254 ? 27.344 -12.211 -11.844 1 46.84 254 ARG B N 1
ATOM 5656 C CA . ARG B 1 254 ? 26.781 -13.109 -12.852 1 46.84 254 ARG B CA 1
ATOM 5657 C C . ARG B 1 254 ? 27.203 -12.68 -14.258 1 46.84 254 ARG B C 1
ATOM 5659 O O . ARG B 1 254 ? 27.266 -11.484 -14.547 1 46.84 254 ARG B O 1
ATOM 5666 N N . ASP B 1 255 ? 27.859 -13.57 -14.914 1 55.41 255 ASP B N 1
ATOM 5667 C CA . ASP B 1 255 ? 28.391 -13.734 -16.266 1 55.41 255 ASP B CA 1
ATOM 5668 C C . ASP B 1 255 ? 27.281 -13.633 -17.312 1 55.41 255 ASP B C 1
ATOM 5670 O O . ASP B 1 255 ? 27.453 -14.07 -18.453 1 55.41 255 ASP B O 1
ATOM 5674 N N . TYR B 1 256 ? 26 -13.422 -16.875 1 66.44 256 TYR B N 1
ATOM 5675 C CA . TYR B 1 256 ? 24.984 -13.219 -17.922 1 66.44 256 TYR B CA 1
ATOM 5676 C C . TYR B 1 256 ? 24.078 -12.047 -17.562 1 66.44 256 TYR B C 1
ATOM 5678 O O . TYR B 1 256 ? 24.062 -11.586 -16.422 1 66.44 256 TYR B O 1
ATOM 5686 N N . ILE B 1 257 ? 23.625 -11.477 -18.547 1 75.56 257 ILE B N 1
ATOM 5687 C CA . ILE B 1 257 ? 22.609 -10.43 -18.391 1 75.56 257 ILE B CA 1
ATOM 5688 C C . ILE B 1 257 ? 21.234 -11.031 -18.609 1 75.56 257 ILE B C 1
ATOM 5690 O O . ILE B 1 257 ? 21.031 -11.867 -19.5 1 75.56 257 ILE B O 1
ATOM 5694 N N . GLU B 1 258 ? 20.281 -10.766 -17.703 1 81.19 258 GLU B N 1
ATOM 5695 C CA . GLU B 1 258 ? 18.906 -11.25 -17.797 1 81.19 258 GLU B CA 1
ATOM 5696 C C . GLU B 1 258 ? 17.938 -10.102 -18.062 1 81.19 258 GLU B C 1
ATOM 5698 O O . GLU B 1 258 ? 18.094 -9.008 -17.516 1 81.19 258 GLU B O 1
ATOM 5703 N N . GLY B 1 259 ? 17.078 -10.336 -18.984 1 83.94 259 GLY B N 1
ATOM 5704 C CA . GLY B 1 259 ? 16.016 -9.391 -19.266 1 83.94 259 GLY B CA 1
ATOM 5705 C C . GLY B 1 259 ? 14.641 -10.039 -19.312 1 83.94 259 GLY B C 1
ATOM 5706 O O . GLY B 1 259 ? 14.531 -11.242 -19.547 1 83.94 259 GLY B O 1
ATOM 5707 N N . GLU B 1 260 ? 13.633 -9.25 -18.922 1 85.19 260 GLU B N 1
ATOM 5708 C CA . GLU B 1 260 ? 12.258 -9.719 -18.984 1 85.19 260 GLU B CA 1
ATOM 5709 C C . GLU B 1 260 ? 11.484 -9.016 -20.094 1 85.19 260 GLU B C 1
ATOM 5711 O O . GLU B 1 260 ? 11.664 -7.816 -20.312 1 85.19 260 GLU B O 1
ATOM 5716 N N . LEU B 1 261 ? 10.805 -9.844 -20.859 1 84.69 261 LEU B N 1
ATOM 5717 C CA . LEU B 1 261 ? 10.023 -9.344 -22 1 84.69 261 LEU B CA 1
ATOM 5718 C C . LEU B 1 261 ? 8.602 -9.898 -21.953 1 84.69 261 LEU B C 1
ATOM 5720 O O . LEU B 1 261 ? 8.406 -11.109 -21.844 1 84.69 261 LEU B O 1
ATOM 5724 N N . TYR B 1 262 ? 7.609 -9.039 -21.984 1 81.31 262 TYR B N 1
ATOM 5725 C CA . TYR B 1 262 ? 6.23 -9.492 -22.125 1 81.31 262 TYR B CA 1
ATOM 5726 C C . TYR B 1 262 ? 5.812 -9.492 -23.594 1 81.31 262 TYR B C 1
ATOM 5728 O O . TYR B 1 262 ? 5.871 -8.461 -24.266 1 81.31 262 TYR B O 1
ATOM 5736 N N . LEU B 1 263 ? 5.434 -10.586 -24.031 1 85.75 263 LEU B N 1
ATOM 5737 C CA . LEU B 1 263 ? 4.965 -10.719 -25.406 1 85.75 263 LEU B CA 1
ATOM 5738 C C . LEU B 1 263 ? 3.557 -10.156 -25.562 1 85.75 263 LEU B C 1
ATOM 5740 O O . LEU B 1 263 ? 2.893 -9.859 -24.562 1 85.75 263 LEU B O 1
ATOM 5744 N N . SER B 1 264 ? 3.135 -10.031 -26.812 1 78.44 264 SER B N 1
ATOM 5745 C CA . SER B 1 264 ? 1.805 -9.5 -27.094 1 78.44 264 SER B CA 1
ATOM 5746 C C . SER B 1 264 ? 0.718 -10.406 -26.531 1 78.44 264 SER B C 1
ATOM 5748 O O . SER B 1 264 ? -0.36 -9.938 -26.156 1 78.44 264 SER B O 1
ATOM 5750 N N . SER B 1 265 ? 1.077 -11.711 -26.453 1 77.12 265 SER B N 1
ATOM 5751 C CA . SER B 1 265 ? 0.125 -12.68 -25.938 1 77.12 265 SER B CA 1
ATOM 5752 C C . SER B 1 265 ? 0.015 -12.586 -24.422 1 77.12 265 SER B C 1
ATOM 5754 O O . SER B 1 265 ? -0.846 -13.219 -23.812 1 77.12 265 SER B O 1
ATOM 5756 N N . GLY B 1 266 ? 0.888 -11.852 -23.828 1 75.69 266 GLY B N 1
ATOM 5757 C CA . GLY B 1 266 ? 0.843 -11.672 -22.391 1 75.69 266 GLY B CA 1
ATOM 5758 C C . GLY B 1 266 ? 1.81 -12.57 -21.641 1 75.69 266 GLY B C 1
ATOM 5759 O O . GLY B 1 266 ? 1.951 -12.469 -20.422 1 75.69 266 GLY B O 1
ATOM 5760 N N . HIS B 1 267 ? 2.49 -13.336 -22.375 1 83.31 267 HIS B N 1
ATOM 5761 C CA . HIS B 1 267 ? 3.428 -14.258 -21.734 1 83.31 267 HIS B CA 1
ATOM 5762 C C . HIS B 1 267 ? 4.73 -13.555 -21.375 1 83.31 267 HIS B C 1
ATOM 5764 O O . HIS B 1 267 ? 5.234 -12.727 -22.141 1 83.31 267 HIS B O 1
ATOM 5770 N N . LEU B 1 268 ? 5.168 -13.93 -20.188 1 84.25 268 LEU B N 1
ATOM 5771 C CA . LEU B 1 268 ? 6.461 -13.43 -19.75 1 84.25 268 LEU B CA 1
ATOM 5772 C C . LEU B 1 268 ? 7.594 -14.297 -20.297 1 84.25 268 LEU B C 1
ATOM 5774 O O . LEU B 1 268 ? 7.523 -15.523 -20.234 1 84.25 268 LEU B O 1
ATOM 5778 N N . VAL B 1 269 ? 8.609 -13.57 -20.828 1 88.75 269 VAL B N 1
ATOM 5779 C CA . VAL B 1 269 ? 9.781 -14.281 -21.328 1 88.75 269 VAL B CA 1
ATOM 5780 C C . VAL B 1 269 ? 11.039 -13.734 -20.656 1 88.75 269 VAL B C 1
ATOM 5782 O O . VAL B 1 269 ? 11.188 -12.516 -20.484 1 88.75 269 VAL B O 1
ATOM 5785 N N . LYS B 1 270 ? 11.812 -14.641 -20.203 1 87.88 270 LYS B N 1
ATOM 5786 C CA . LYS B 1 270 ? 13.125 -14.273 -19.688 1 87.88 270 LYS B CA 1
ATOM 5787 C C . LYS B 1 270 ? 14.227 -14.562 -20.703 1 87.88 270 LYS B C 1
ATOM 5789 O O . LYS B 1 270 ? 14.383 -15.703 -21.141 1 87.88 270 LYS B O 1
ATOM 5794 N N . ILE B 1 271 ? 14.914 -13.484 -21.016 1 89.38 271 ILE B N 1
ATOM 5795 C CA . ILE B 1 271 ? 15.969 -13.633 -22 1 89.38 271 ILE B CA 1
ATOM 5796 C C . ILE B 1 271 ? 17.328 -13.523 -21.328 1 89.38 271 ILE B C 1
ATOM 5798 O O . ILE B 1 271 ? 17.578 -12.602 -20.547 1 89.38 271 ILE B O 1
ATOM 5802 N N . TYR B 1 272 ? 18.094 -14.492 -21.625 1 85.06 272 TYR B N 1
ATOM 5803 C CA . TYR B 1 272 ? 19.438 -14.531 -21.047 1 85.06 272 TYR B CA 1
ATOM 5804 C C . TYR B 1 272 ? 20.5 -14.289 -22.109 1 85.06 272 TYR B C 1
ATOM 5806 O O . TYR B 1 272 ? 20.547 -15 -23.125 1 85.06 272 TYR B O 1
ATOM 5814 N N . ASP B 1 273 ? 21.281 -13.227 -21.859 1 82.38 273 ASP B N 1
ATOM 5815 C CA . ASP B 1 273 ? 22.438 -12.969 -22.703 1 82.38 273 ASP B CA 1
ATOM 5816 C C . ASP B 1 273 ? 23.719 -13.492 -22.062 1 82.38 273 ASP B C 1
ATOM 5818 O O . ASP B 1 273 ? 24.109 -13.023 -20.984 1 82.38 273 ASP B O 1
ATOM 5822 N N . THR B 1 274 ? 24.312 -14.445 -22.547 1 70 274 THR B N 1
ATOM 5823 C CA . THR B 1 274 ? 25.5 -15.062 -21.953 1 70 274 THR B CA 1
ATOM 5824 C C . THR B 1 274 ? 26.766 -14.297 -22.344 1 70 274 THR B C 1
ATOM 5826 O O . THR B 1 274 ? 27.828 -14.531 -21.781 1 70 274 THR B O 1
ATOM 5829 N N . ALA B 1 275 ? 26.797 -13.461 -23.406 1 58.94 275 ALA B N 1
ATOM 5830 C CA . ALA B 1 275 ? 27.984 -12.758 -23.891 1 58.94 275 ALA B CA 1
ATOM 5831 C C . ALA B 1 275 ? 28.375 -11.633 -22.938 1 58.94 275 ALA B C 1
ATOM 5833 O O . ALA B 1 275 ? 29.547 -11.273 -22.844 1 58.94 275 ALA B O 1
ATOM 5834 N N . GLY B 1 276 ? 27.562 -10.898 -22.391 1 47.62 276 GLY B N 1
ATOM 5835 C CA . GLY B 1 276 ? 27.875 -9.562 -21.891 1 47.62 276 GLY B CA 1
ATOM 5836 C C . GLY B 1 276 ? 28.953 -9.562 -20.828 1 47.62 276 GLY B C 1
ATOM 5837 O O . GLY B 1 276 ? 29.328 -8.508 -20.312 1 47.62 276 GLY B O 1
ATOM 5838 N N . LEU B 1 277 ? 29.109 -10.625 -20.156 1 39.5 277 LEU B N 1
ATOM 5839 C CA . LEU B 1 277 ? 30.188 -10.492 -19.172 1 39.5 277 LEU B CA 1
ATOM 5840 C C . LEU B 1 277 ? 31.547 -10.594 -19.844 1 39.5 277 LEU B C 1
ATOM 5842 O O . LEU B 1 277 ? 31.75 -11.398 -20.766 1 39.5 277 LEU B O 1
ATOM 5846 N N . GLY B 1 278 ? 32.188 -9.617 -20.219 1 39.78 278 GLY B N 1
ATOM 5847 C CA . GLY B 1 278 ? 33.625 -9.547 -20.5 1 39.78 278 GLY B CA 1
ATOM 5848 C C . GLY B 1 278 ? 34.344 -10.859 -20.266 1 39.78 278 GLY B C 1
ATOM 5849 O O . GLY B 1 278 ? 35.5 -10.867 -19.828 1 39.78 278 GLY B O 1
ATOM 5850 N N . ILE B 1 279 ? 33.688 -11.891 -20.203 1 37.97 279 ILE B N 1
ATOM 5851 C CA . ILE B 1 279 ? 34.438 -13.094 -19.844 1 37.97 279 ILE B CA 1
ATOM 5852 C C . ILE B 1 279 ? 35.531 -13.367 -20.875 1 37.97 279 ILE B C 1
ATOM 5854 O O . ILE B 1 279 ? 35.25 -13.469 -22.078 1 37.97 279 ILE B O 1
ATOM 5858 N N . PRO B 1 280 ? 36.844 -13.141 -20.547 1 39.62 280 PRO B N 1
ATOM 5859 C CA . PRO B 1 280 ? 38 -13.375 -21.422 1 39.62 280 PRO B CA 1
ATOM 5860 C C . PRO B 1 280 ? 37.812 -14.594 -22.328 1 39.62 280 PRO B C 1
ATOM 5862 O O . PRO B 1 280 ? 37.125 -15.547 -21.953 1 39.62 280 PRO B O 1
ATOM 5865 N N . LYS B 1 281 ? 38.375 -14.492 -23.625 1 43.5 281 LYS B N 1
ATOM 5866 C CA . LYS B 1 281 ? 38.5 -15.453 -24.719 1 43.5 281 LYS B CA 1
ATOM 5867 C C . LYS B 1 281 ? 38.656 -16.875 -24.188 1 43.5 281 LYS B C 1
ATOM 5869 O O . LYS B 1 281 ? 38.125 -17.812 -24.75 1 43.5 281 LYS B O 1
ATOM 5874 N N . ASP B 1 282 ? 39.656 -17.031 -23.359 1 35.94 282 ASP B N 1
ATOM 5875 C CA . ASP B 1 282 ? 40.156 -18.281 -22.812 1 35.94 282 ASP B CA 1
ATOM 5876 C C . ASP B 1 282 ? 39.156 -18.922 -21.875 1 35.94 282 ASP B C 1
ATOM 5878 O O . ASP B 1 282 ? 39.344 -20.047 -21.391 1 35.94 282 ASP B O 1
ATOM 5882 N N . ILE B 1 283 ? 38.375 -18.156 -21.25 1 34.56 283 ILE B N 1
ATOM 5883 C CA . ILE B 1 283 ? 37.594 -18.672 -20.141 1 34.56 283 ILE B CA 1
ATOM 5884 C C . ILE B 1 283 ? 36.281 -19.266 -20.656 1 34.56 283 ILE B C 1
ATOM 5886 O O . ILE B 1 283 ? 35.312 -19.391 -19.922 1 34.56 283 ILE B O 1
ATOM 5890 N N . LEU B 1 284 ? 35.812 -19.219 -21.797 1 39.72 284 LEU B N 1
ATOM 5891 C CA . LEU B 1 284 ? 35 -20.375 -22.172 1 39.72 284 LEU B CA 1
ATOM 5892 C C . LEU B 1 284 ? 35.469 -21.625 -21.453 1 39.72 284 LEU B C 1
ATOM 5894 O O . LEU B 1 284 ? 35.125 -22.75 -21.859 1 39.72 284 LEU B O 1
ATOM 5898 N N . ASP B 1 285 ? 36.312 -21.438 -20.578 1 40.5 285 ASP B N 1
ATOM 5899 C CA . ASP B 1 285 ? 36.781 -22.5 -19.688 1 40.5 285 ASP B CA 1
ATOM 5900 C C . ASP B 1 285 ? 35.625 -23.125 -18.938 1 40.5 285 ASP B C 1
ATOM 5902 O O . ASP B 1 285 ? 34.5 -22.625 -18.984 1 40.5 285 ASP B O 1
ATOM 5906 N N . LYS B 1 286 ? 35.844 -24.094 -18.031 1 44.41 286 LYS B N 1
ATOM 5907 C CA . LYS B 1 286 ? 35 -25.016 -17.281 1 44.41 286 LYS B CA 1
ATOM 5908 C C . LYS B 1 286 ? 33.875 -24.266 -16.562 1 44.41 286 LYS B C 1
ATOM 5910 O O . LYS B 1 286 ? 32.719 -24.703 -16.547 1 44.41 286 LYS B O 1
ATOM 5915 N N . MET B 1 287 ? 34.25 -23.172 -16.016 1 44 287 MET B N 1
ATOM 5916 C CA . MET B 1 287 ? 33.281 -22.469 -15.156 1 44 287 MET B CA 1
ATOM 5917 C C . MET B 1 287 ? 32.25 -21.734 -15.984 1 44 287 MET B C 1
ATOM 5919 O O . MET B 1 287 ? 31.078 -21.688 -15.625 1 44 287 MET B O 1
ATOM 5923 N N . GLY B 1 288 ? 32.688 -21.141 -17.188 1 52.41 288 GLY B N 1
ATOM 5924 C CA . GLY B 1 288 ? 31.75 -20.484 -18.062 1 52.41 288 GLY B CA 1
ATOM 5925 C C . GLY B 1 288 ? 30.719 -21.422 -18.641 1 52.41 288 GLY B C 1
ATOM 5926 O O . GLY B 1 288 ? 29.547 -21.078 -18.766 1 52.41 288 GLY B O 1
ATOM 5927 N N . MET B 1 289 ? 31.297 -22.625 -18.969 1 56.25 289 MET B N 1
ATOM 5928 C CA . MET B 1 289 ? 30.422 -23.672 -19.484 1 56.25 289 MET B CA 1
ATOM 5929 C C . MET B 1 289 ? 29.438 -24.141 -18.422 1 56.25 289 MET B C 1
ATOM 5931 O O . MET B 1 289 ? 28.266 -24.391 -18.719 1 56.25 289 MET B O 1
ATOM 5935 N N . GLU B 1 290 ? 29.953 -24.219 -17.25 1 59.56 290 GLU B N 1
ATOM 5936 C CA . GLU B 1 290 ? 29.078 -24.672 -16.172 1 59.56 290 GLU B CA 1
ATOM 5937 C C . GLU B 1 290 ? 27.922 -23.688 -15.969 1 59.56 290 GLU B C 1
ATOM 5939 O O . GLU B 1 290 ? 26.781 -24.109 -15.758 1 59.56 290 GLU B O 1
ATOM 5944 N N . ARG B 1 291 ? 28.266 -22.484 -16.141 1 63.09 291 ARG B N 1
ATOM 5945 C CA . ARG B 1 291 ? 27.234 -21.484 -15.93 1 63.09 291 ARG B CA 1
ATOM 5946 C C . ARG B 1 291 ? 26.25 -21.469 -17.094 1 63.09 291 ARG B C 1
ATOM 5948 O O . ARG B 1 291 ? 25.031 -21.344 -16.875 1 63.09 291 ARG B O 1
ATOM 5955 N N . THR B 1 292 ? 26.875 -21.422 -18.172 1 67.88 292 THR B N 1
ATOM 5956 C CA . THR B 1 292 ? 26 -21.5 -19.344 1 67.88 292 THR B CA 1
ATOM 5957 C C . THR B 1 292 ? 25.125 -22.75 -19.266 1 67.88 292 THR B C 1
ATOM 5959 O O . THR B 1 292 ? 23.953 -22.719 -19.641 1 67.88 292 THR B O 1
ATOM 5962 N N . GLU B 1 293 ? 25.688 -23.688 -18.703 1 70 293 GLU B N 1
ATOM 5963 C CA . GLU B 1 293 ? 24.953 -24.938 -18.578 1 70 293 GLU B CA 1
ATOM 5964 C C . GLU B 1 293 ? 23.781 -24.781 -17.625 1 70 293 GLU B C 1
ATOM 5966 O O . GLU B 1 293 ? 22.688 -25.312 -17.875 1 70 293 GLU B O 1
ATOM 5971 N N . LYS B 1 294 ? 24.047 -24.047 -16.625 1 73.38 294 LYS B N 1
ATOM 5972 C CA . LYS B 1 294 ? 22.969 -23.828 -15.672 1 73.38 294 LYS B CA 1
ATOM 5973 C C . LYS B 1 294 ? 21.828 -23.047 -16.312 1 73.38 294 LYS B C 1
ATOM 5975 O O . LYS B 1 294 ? 20.656 -23.328 -16.047 1 73.38 294 LYS B O 1
ATOM 5980 N N . ILE B 1 295 ? 22.219 -22.125 -17.156 1 76.81 295 ILE B N 1
ATOM 5981 C CA . ILE B 1 295 ? 21.203 -21.312 -17.812 1 76.81 295 ILE B CA 1
ATOM 5982 C C . ILE B 1 295 ? 20.5 -22.141 -18.875 1 76.81 295 ILE B C 1
ATOM 5984 O O . ILE B 1 295 ? 19.281 -22.016 -19.062 1 76.81 295 ILE B O 1
ATOM 5988 N N . LEU B 1 296 ? 21.359 -22.906 -19.469 1 77.06 296 LEU B N 1
ATOM 5989 C CA . LEU B 1 296 ? 20.781 -23.781 -20.469 1 77.06 296 LEU B CA 1
ATOM 5990 C C . LEU B 1 296 ? 19.75 -24.734 -19.844 1 77.06 296 LEU B C 1
ATOM 5992 O O . LEU B 1 296 ? 18.703 -25 -20.453 1 77.06 296 LEU B O 1
ATOM 5996 N N . GLU B 1 297 ? 20.078 -25.031 -18.672 1 73.88 297 GLU B N 1
ATOM 5997 C CA . GLU B 1 297 ? 19.172 -25.922 -17.953 1 73.88 297 GLU B CA 1
ATOM 5998 C C . GLU B 1 297 ? 17.859 -25.203 -17.625 1 73.88 297 GLU B C 1
ATOM 6000 O O . GLU B 1 297 ? 16.781 -25.812 -17.703 1 73.88 297 GLU B O 1
ATOM 6005 N N . LYS B 1 298 ? 17.984 -24 -17.469 1 74.25 298 LYS B N 1
ATOM 6006 C CA . LYS B 1 298 ? 16.812 -23.234 -17.062 1 74.25 298 LYS B CA 1
ATOM 6007 C C . LYS B 1 298 ? 16.047 -22.719 -18.281 1 74.25 298 LYS B C 1
ATOM 6009 O O . LYS B 1 298 ? 14.914 -22.266 -18.172 1 74.25 298 LYS B O 1
ATOM 6014 N N . SER B 1 299 ? 16.703 -22.781 -19.391 1 84.25 299 SER B N 1
ATOM 6015 C CA . SER B 1 299 ? 16.109 -22.203 -20.594 1 84.25 299 SER B CA 1
ATOM 6016 C C . SER B 1 299 ? 15.242 -23.234 -21.312 1 84.25 299 SER B C 1
ATOM 6018 O O . SER B 1 299 ? 15.484 -24.438 -21.219 1 84.25 299 SER B O 1
ATOM 6020 N N . ASN B 1 300 ? 14.25 -22.734 -21.984 1 85.06 300 ASN B N 1
ATOM 6021 C CA . ASN B 1 300 ? 13.312 -23.578 -22.734 1 85.06 300 ASN B CA 1
ATOM 6022 C C . ASN B 1 300 ? 13.57 -23.5 -24.234 1 85.06 300 ASN B C 1
ATOM 6024 O O . ASN B 1 300 ? 13.211 -24.406 -24.984 1 85.06 300 ASN B O 1
ATOM 6028 N N . LEU B 1 301 ? 14.125 -22.422 -24.609 1 90.12 301 LEU B N 1
ATOM 6029 C CA . LEU B 1 301 ? 14.398 -22.156 -26.016 1 90.12 301 LEU B CA 1
ATOM 6030 C C . LEU B 1 301 ? 15.789 -21.562 -26.203 1 90.12 301 LEU B C 1
ATOM 6032 O O . LEU B 1 301 ? 16.219 -20.703 -25.422 1 90.12 301 LEU B O 1
ATOM 6036 N N . ILE B 1 302 ? 16.469 -22.094 -27.188 1 90.5 302 ILE B N 1
ATOM 6037 C CA . ILE B 1 302 ? 17.797 -21.594 -27.484 1 90.5 302 ILE B CA 1
ATOM 6038 C C . ILE B 1 302 ? 17.781 -20.844 -28.812 1 90.5 302 ILE B C 1
ATOM 6040 O O . ILE B 1 302 ? 17.391 -21.391 -29.844 1 90.5 302 ILE B O 1
ATOM 6044 N N . LEU B 1 303 ? 18.156 -19.625 -28.734 1 93.25 303 LEU B N 1
ATOM 6045 C CA . LEU B 1 303 ? 18.422 -18.844 -29.953 1 93.25 303 LEU B CA 1
ATOM 6046 C C . LEU B 1 303 ? 19.906 -18.859 -30.281 1 93.25 303 LEU B C 1
ATOM 6048 O O . LEU B 1 303 ? 20.703 -18.203 -29.594 1 93.25 303 LEU B O 1
ATOM 6052 N N . PHE B 1 304 ? 20.234 -19.609 -31.266 1 91.31 304 PHE B N 1
ATOM 6053 C CA . PHE B 1 304 ? 21.625 -19.672 -31.703 1 91.31 304 PHE B CA 1
ATOM 6054 C C . PHE B 1 304 ? 21.938 -18.578 -32.719 1 91.31 304 PHE B C 1
ATOM 6056 O O . PHE B 1 304 ? 21.484 -18.656 -33.875 1 91.31 304 PHE B O 1
ATOM 6063 N N . VAL B 1 305 ? 22.734 -17.656 -32.344 1 94 305 VAL B N 1
ATOM 6064 C CA . VAL B 1 305 ? 22.969 -16.453 -33.125 1 94 305 VAL B CA 1
ATOM 6065 C C . VAL B 1 305 ? 24.266 -16.609 -33.938 1 94 305 VAL B C 1
ATOM 6067 O O . VAL B 1 305 ? 25.297 -16.969 -33.375 1 94 305 VAL B O 1
ATOM 6070 N N . VAL B 1 306 ? 24.188 -16.344 -35.219 1 92.88 306 VAL B N 1
ATOM 6071 C CA . VAL B 1 306 ? 25.375 -16.375 -36.062 1 92.88 306 VAL B CA 1
ATOM 6072 C C . VAL B 1 306 ? 25.469 -15.07 -36.844 1 92.88 306 VAL B C 1
ATOM 6074 O O . VAL B 1 306 ? 24.469 -14.375 -37.031 1 92.88 306 VAL B O 1
ATOM 6077 N N . ASP B 1 307 ? 26.688 -14.742 -37.188 1 94.44 307 ASP B N 1
ATOM 6078 C CA . ASP B 1 307 ? 26.953 -13.578 -38.031 1 94.44 307 ASP B CA 1
ATOM 6079 C C . ASP B 1 307 ? 26.781 -13.922 -39.5 1 94.44 307 ASP B C 1
ATOM 6081 O O . ASP B 1 307 ? 27.609 -14.625 -40.094 1 94.44 307 ASP B O 1
ATOM 6085 N N . GLY B 1 308 ? 25.766 -13.367 -40.094 1 94.69 308 GLY B N 1
ATOM 6086 C CA . GLY B 1 308 ? 25.484 -13.656 -41.469 1 94.69 308 GLY B CA 1
ATOM 6087 C C . GLY B 1 308 ? 26.516 -13.102 -42.438 1 94.69 308 GLY B C 1
ATOM 6088 O O . GLY B 1 308 ? 26.609 -13.547 -43.594 1 94.69 308 GLY B O 1
ATOM 6089 N N . SER B 1 309 ? 27.297 -12.148 -41.969 1 93.94 309 SER B N 1
ATOM 6090 C CA . SER B 1 309 ? 28.266 -11.484 -42.844 1 93.94 309 SER B CA 1
ATOM 6091 C C . SER B 1 309 ? 29.578 -12.242 -42.875 1 93.94 309 SER B C 1
ATOM 6093 O O . SER B 1 309 ? 30.484 -11.875 -43.625 1 93.94 309 SER B O 1
ATOM 6095 N N . CYS B 1 310 ? 29.719 -13.352 -42.125 1 91.81 310 CYS B N 1
ATOM 6096 C CA . CYS B 1 310 ? 30.938 -14.164 -42.094 1 91.81 310 CYS B CA 1
ATOM 6097 C C . CYS B 1 310 ? 30.609 -15.625 -42.406 1 91.81 310 CYS B C 1
ATOM 6099 O O . CYS B 1 310 ? 29.484 -16.062 -42.219 1 91.81 310 CYS B O 1
ATOM 6101 N N . GLU B 1 311 ? 31.625 -16.297 -42.875 1 90.44 311 GLU B N 1
ATOM 6102 C CA . GLU B 1 311 ? 31.469 -17.75 -43.031 1 90.44 311 GLU B CA 1
ATOM 6103 C C . GLU B 1 311 ? 31.406 -18.453 -41.688 1 90.44 311 GLU B C 1
ATOM 6105 O O . GLU B 1 311 ? 32.031 -18.016 -40.719 1 90.44 311 GLU B O 1
ATOM 6110 N N . ALA B 1 312 ? 30.609 -19.484 -41.656 1 87.62 312 ALA B N 1
ATOM 6111 C CA . ALA B 1 312 ? 30.5 -20.25 -40.406 1 87.62 312 ALA B CA 1
ATOM 6112 C C . ALA B 1 312 ? 31.812 -20.922 -40.062 1 87.62 312 ALA B C 1
ATOM 6114 O O . ALA B 1 312 ? 32.469 -21.531 -40.906 1 87.62 312 ALA B O 1
ATOM 6115 N N . SER B 1 313 ? 32.219 -20.719 -38.875 1 84 313 SER B N 1
ATOM 6116 C CA . SER B 1 313 ? 33.469 -21.344 -38.438 1 84 313 SER B CA 1
ATOM 6117 C C . SER B 1 313 ? 33.219 -22.75 -37.938 1 84 313 SER B C 1
ATOM 6119 O O . SER B 1 313 ? 32.094 -23.125 -37.625 1 84 313 SER B O 1
ATOM 6121 N N . GLU B 1 314 ? 34.281 -23.5 -37.906 1 83.19 314 GLU B N 1
ATOM 6122 C CA . GLU B 1 314 ? 34.219 -24.844 -37.344 1 83.19 314 GLU B CA 1
ATOM 6123 C C . GLU B 1 314 ? 33.812 -24.812 -35.875 1 83.19 314 GLU B C 1
ATOM 6125 O O . GLU B 1 314 ? 33.094 -25.703 -35.406 1 83.19 314 GLU B O 1
ATOM 6130 N N . GLU B 1 315 ? 34.219 -23.812 -35.312 1 80.19 315 GLU B N 1
ATOM 6131 C CA . GLU B 1 315 ? 33.906 -23.641 -33.906 1 80.19 315 GLU B CA 1
ATOM 6132 C C . GLU B 1 315 ? 32.375 -23.453 -33.719 1 80.19 315 GLU B C 1
ATOM 6134 O O . GLU B 1 315 ? 31.797 -23.969 -32.781 1 80.19 315 GLU B O 1
ATOM 6139 N N . GLU B 1 316 ? 31.828 -22.766 -34.531 1 83.31 316 GLU B N 1
ATOM 6140 C CA . GLU B 1 316 ? 30.391 -22.5 -34.5 1 83.31 316 GLU B CA 1
ATOM 6141 C C . GLU B 1 316 ? 29.594 -23.766 -34.75 1 83.31 316 GLU B C 1
ATOM 6143 O O . GLU B 1 316 ? 28.578 -24.016 -34.062 1 83.31 316 GLU B O 1
ATOM 6148 N N . ILE B 1 317 ? 30.125 -24.516 -35.625 1 82.75 317 ILE B N 1
ATOM 6149 C CA . ILE B 1 317 ? 29.453 -25.766 -36 1 82.75 317 ILE B CA 1
ATOM 6150 C C . ILE B 1 317 ? 29.562 -26.75 -34.812 1 82.75 317 ILE B C 1
ATOM 6152 O O . ILE B 1 317 ? 28.578 -27.422 -34.469 1 82.75 317 ILE B O 1
ATOM 6156 N N . ASN B 1 318 ? 30.703 -26.766 -34.219 1 82.31 318 ASN B N 1
ATOM 6157 C CA . ASN B 1 318 ? 30.922 -27.625 -33.062 1 82.31 318 ASN B CA 1
ATOM 6158 C C . ASN B 1 318 ? 30.047 -27.203 -31.891 1 82.31 318 ASN B C 1
ATOM 6160 O O . ASN B 1 318 ? 29.516 -28.047 -31.172 1 82.31 318 ASN B O 1
ATOM 6164 N N . LEU B 1 319 ? 29.938 -25.984 -31.781 1 81.62 319 LEU B N 1
ATOM 6165 C CA . LEU B 1 319 ? 29.109 -25.469 -30.703 1 81.62 319 LEU B CA 1
ATOM 6166 C C . LEU B 1 319 ? 27.641 -25.844 -30.906 1 81.62 319 LEU B C 1
ATOM 6168 O O . LEU B 1 319 ? 26.953 -26.234 -29.969 1 81.62 319 LEU B O 1
ATOM 6172 N N . LEU B 1 320 ? 27.203 -25.719 -32.031 1 83.31 320 LEU B N 1
ATOM 6173 C CA . LEU B 1 320 ? 25.828 -26.062 -32.375 1 83.31 320 LEU B CA 1
ATOM 6174 C C . LEU B 1 320 ? 25.562 -27.531 -32.125 1 83.31 320 LEU B C 1
ATOM 6176 O O . LEU B 1 320 ? 24.5 -27.891 -31.594 1 83.31 320 LEU B O 1
ATOM 6180 N N . GLU B 1 321 ? 26.5 -28.328 -32.438 1 79.81 321 GLU B N 1
ATOM 6181 C CA . GLU B 1 321 ? 26.359 -29.766 -32.219 1 79.81 321 GLU B CA 1
ATOM 6182 C C . GLU B 1 321 ? 26.297 -30.078 -30.719 1 79.81 321 GLU B C 1
ATOM 6184 O O . GLU B 1 321 ? 25.516 -30.922 -30.297 1 79.81 321 GLU B O 1
ATOM 6189 N N . LYS B 1 322 ? 27.062 -29.391 -30.062 1 77.19 322 LYS B N 1
ATOM 6190 C CA . LYS B 1 322 ? 27.062 -29.578 -28.609 1 77.19 322 LYS B CA 1
ATOM 6191 C C . LYS B 1 322 ? 25.719 -29.172 -28.016 1 77.19 322 LYS B C 1
ATOM 6193 O O . LYS B 1 322 ? 25.188 -29.844 -27.125 1 77.19 322 LYS B O 1
ATOM 6198 N N . ILE B 1 323 ? 25.203 -28.125 -28.5 1 78.81 323 ILE B N 1
ATOM 6199 C CA . ILE B 1 323 ? 23.953 -27.594 -27.969 1 78.81 323 ILE B CA 1
ATOM 6200 C C . ILE B 1 323 ? 22.781 -28.484 -28.359 1 78.81 323 ILE B C 1
ATOM 6202 O O . ILE B 1 323 ? 21.859 -28.703 -27.578 1 78.81 323 ILE B O 1
ATOM 6206 N N . LYS B 1 324 ? 22.844 -28.938 -29.469 1 76.25 324 LYS B N 1
ATOM 6207 C CA . LYS B 1 324 ? 21.812 -29.844 -29.953 1 76.25 324 LYS B CA 1
ATOM 6208 C C . LYS B 1 324 ? 21.719 -31.094 -29.094 1 76.25 324 LYS B C 1
ATOM 6210 O O . LYS B 1 324 ? 20.641 -31.703 -28.969 1 76.25 324 LYS B O 1
ATOM 6215 N N . SER B 1 325 ? 22.875 -31.406 -28.594 1 70.06 325 SER B N 1
ATOM 6216 C CA . SER B 1 325 ? 22.906 -32.594 -27.766 1 70.06 325 SER B CA 1
ATOM 6217 C C . SER B 1 325 ? 22.188 -32.375 -26.438 1 70.06 325 SER B C 1
ATOM 6219 O O . SER B 1 325 ? 21.859 -33.344 -25.734 1 70.06 325 SER B O 1
ATOM 6221 N N . TYR B 1 326 ? 22.156 -31.109 -26.125 1 62.56 326 TYR B N 1
ATOM 6222 C CA . TYR B 1 326 ? 21.406 -30.859 -24.906 1 62.56 326 TYR B CA 1
ATOM 6223 C C . TYR B 1 326 ? 19.922 -31.188 -25.109 1 62.56 326 TYR B C 1
ATOM 6225 O O . TYR B 1 326 ? 19.297 -30.688 -26.031 1 62.56 326 TYR B O 1
ATOM 6233 N N . GLN B 1 327 ? 19.547 -32.312 -24.859 1 58.31 327 GLN B N 1
ATOM 6234 C CA . GLN B 1 327 ? 18.281 -33.031 -25.031 1 58.31 327 GLN B CA 1
ATOM 6235 C C . GLN B 1 327 ? 17.109 -32.156 -24.609 1 58.31 327 GLN B C 1
ATOM 6237 O O . GLN B 1 327 ? 17.172 -31.453 -23.594 1 58.31 327 GLN B O 1
ATOM 6242 N N . ASN B 1 328 ? 16.062 -32.031 -25.484 1 64.75 328 ASN B N 1
ATOM 6243 C CA . ASN B 1 328 ? 14.656 -31.672 -25.312 1 64.75 328 ASN B CA 1
ATOM 6244 C C . ASN B 1 328 ? 14.453 -30.172 -25.375 1 64.75 328 ASN B C 1
ATOM 6246 O O . ASN B 1 328 ? 13.445 -29.656 -24.891 1 64.75 328 ASN B O 1
ATOM 6250 N N . LYS B 1 329 ? 15.625 -29.5 -25.844 1 75.5 329 LYS B N 1
ATOM 6251 C CA . LYS B 1 329 ? 15.344 -28.062 -25.938 1 75.5 329 LYS B CA 1
ATOM 6252 C C . LYS B 1 329 ? 15.18 -27.641 -27.406 1 75.5 329 LYS B C 1
ATOM 6254 O O . LYS B 1 329 ? 15.828 -28.188 -28.297 1 75.5 329 LYS B O 1
ATOM 6259 N N . LYS B 1 330 ? 14.312 -26.812 -27.609 1 83.44 330 LYS B N 1
ATOM 6260 C CA . LYS B 1 330 ? 14.086 -26.266 -28.953 1 83.44 330 LYS B CA 1
ATOM 6261 C C . LYS B 1 330 ? 15.18 -25.266 -29.328 1 83.44 330 LYS B C 1
ATOM 6263 O O . LYS B 1 330 ? 15.617 -24.469 -28.5 1 83.44 330 LYS B O 1
ATOM 6268 N N . LEU B 1 331 ? 15.648 -25.453 -30.578 1 89.5 331 LEU B N 1
ATOM 6269 C CA . LEU B 1 331 ? 16.734 -24.609 -31.094 1 89.5 331 LEU B CA 1
ATOM 6270 C C . LEU B 1 331 ? 16.281 -23.828 -32.312 1 89.5 331 LEU B C 1
ATOM 6272 O O . LEU B 1 331 ? 15.633 -24.391 -33.219 1 89.5 331 LEU B O 1
ATOM 6276 N N . ILE B 1 332 ? 16.578 -22.531 -32.312 1 93.19 332 ILE B N 1
ATOM 6277 C CA . ILE B 1 332 ? 16.312 -21.656 -33.469 1 93.19 332 ILE B CA 1
ATOM 6278 C C . ILE B 1 332 ? 17.609 -20.969 -33.906 1 93.19 332 ILE B C 1
ATOM 6280 O O . ILE B 1 332 ? 18.359 -20.469 -33.062 1 93.19 332 ILE B O 1
ATOM 6284 N N . LEU B 1 333 ? 17.844 -20.984 -35.188 1 94.12 333 LEU B N 1
ATOM 6285 C CA . LEU B 1 333 ? 19.016 -20.297 -35.75 1 94.12 333 LEU B CA 1
ATOM 6286 C C . LEU B 1 333 ? 18.672 -18.844 -36.094 1 94.12 333 LEU B C 1
ATOM 6288 O O . LEU B 1 333 ? 17.75 -18.594 -36.875 1 94.12 333 LEU B O 1
ATOM 6292 N N . VAL B 1 334 ? 19.391 -17.953 -35.531 1 96.06 334 VAL B N 1
ATOM 6293 C CA . VAL B 1 334 ? 19.219 -16.531 -35.812 1 96.06 334 VAL B CA 1
ATOM 6294 C C . VAL B 1 334 ? 20.406 -16 -36.594 1 96.06 334 VAL B C 1
ATOM 6296 O O . VAL B 1 334 ? 21.516 -15.914 -36.062 1 96.06 334 VAL B O 1
ATOM 6299 N N . VAL B 1 335 ? 20.156 -15.641 -37.812 1 96 335 VAL B N 1
ATOM 6300 C CA . VAL B 1 335 ? 21.203 -15.055 -38.656 1 96 335 VAL B CA 1
ATOM 6301 C C . VAL B 1 335 ? 21.156 -13.531 -38.562 1 96 335 VAL B C 1
ATOM 6303 O O . VAL B 1 335 ? 20.266 -12.883 -39.094 1 96 335 VAL B O 1
ATOM 6306 N N . ASN B 1 336 ? 22.188 -12.984 -37.875 1 96 336 ASN B N 1
ATOM 6307 C CA . ASN B 1 336 ? 22.219 -11.562 -37.562 1 96 336 ASN B CA 1
ATOM 6308 C C . ASN B 1 336 ? 23.062 -10.781 -38.562 1 96 336 ASN B C 1
ATOM 6310 O O . ASN B 1 336 ? 23.75 -11.383 -39.406 1 96 336 ASN B O 1
ATOM 6314 N N . LYS B 1 337 ? 23.016 -9.469 -38.562 1 95.12 337 LYS B N 1
ATOM 6315 C CA . LYS B 1 337 ? 23.766 -8.516 -39.375 1 95.12 337 LYS B CA 1
ATOM 6316 C C . LYS B 1 337 ? 23.375 -8.609 -40.844 1 95.12 337 LYS B C 1
ATOM 6318 O O . LYS B 1 337 ? 24.25 -8.586 -41.719 1 95.12 337 LYS B O 1
ATOM 6323 N N . ILE B 1 338 ? 22.078 -8.773 -41.062 1 94.44 338 ILE B N 1
ATOM 6324 C CA . ILE B 1 338 ? 21.594 -8.906 -42.406 1 94.44 338 ILE B CA 1
ATOM 6325 C C . ILE B 1 338 ? 21.719 -7.574 -43.156 1 94.44 338 ILE B C 1
ATOM 6327 O O . ILE B 1 338 ? 21.516 -7.5 -44.375 1 94.44 338 ILE B O 1
ATOM 6331 N N . ASP B 1 339 ? 22.016 -6.531 -42.406 1 94.06 339 ASP B N 1
ATOM 6332 C CA . ASP B 1 339 ? 22.281 -5.23 -43 1 94.06 339 ASP B CA 1
ATOM 6333 C C . ASP B 1 339 ? 23.594 -5.246 -43.781 1 94.06 339 ASP B C 1
ATOM 6335 O O . ASP B 1 339 ? 23.844 -4.363 -44.594 1 94.06 339 ASP B O 1
ATOM 6339 N N . LEU B 1 340 ? 24.391 -6.242 -43.594 1 94.19 340 LEU B N 1
ATOM 6340 C CA . LEU B 1 340 ? 25.656 -6.422 -44.281 1 94.19 340 LEU B CA 1
ATOM 6341 C C . LEU B 1 340 ? 25.547 -7.504 -45.344 1 94.19 340 LEU B C 1
ATOM 6343 O O . LEU B 1 340 ? 24.594 -8.297 -45.344 1 94.19 340 LEU B O 1
ATOM 6347 N N . PRO B 1 341 ? 26.453 -7.52 -46.344 1 93.19 341 PRO B N 1
ATOM 6348 C CA . PRO B 1 341 ? 26.438 -8.602 -47.312 1 93.19 341 PRO B CA 1
ATOM 6349 C C . PRO B 1 341 ? 26.594 -9.984 -46.688 1 93.19 341 PRO B C 1
ATOM 6351 O O . PRO B 1 341 ? 27.438 -10.18 -45.812 1 93.19 341 PRO B O 1
ATOM 6354 N N . GLN B 1 342 ? 25.797 -10.906 -47.062 1 93.94 342 GLN B N 1
ATOM 6355 C CA . GLN B 1 342 ? 25.734 -12.227 -46.438 1 93.94 342 GLN B CA 1
ATOM 6356 C C . GLN B 1 342 ? 26.766 -13.172 -47.031 1 93.94 342 GLN B C 1
ATOM 6358 O O . GLN B 1 342 ? 26.953 -13.227 -48.25 1 93.94 342 GLN B O 1
ATOM 6363 N N . LYS B 1 343 ? 27.484 -13.836 -46.156 1 93.38 343 LYS B N 1
ATOM 6364 C CA . LYS B 1 343 ? 28.516 -14.766 -46.562 1 93.38 343 LYS B CA 1
ATOM 6365 C C . LYS B 1 343 ? 28.312 -16.141 -45.938 1 93.38 343 LYS B C 1
ATOM 6367 O O . LYS B 1 343 ? 28.969 -17.109 -46.344 1 93.38 343 LYS B O 1
ATOM 6372 N N . VAL B 1 344 ? 27.438 -16.203 -45.031 1 90.12 344 VAL B N 1
ATOM 6373 C CA . VAL B 1 344 ? 27.266 -17.422 -44.281 1 90.12 344 VAL B CA 1
ATOM 6374 C C . VAL B 1 344 ? 26.609 -18.484 -45.156 1 90.12 344 VAL B C 1
ATOM 6376 O O . VAL B 1 344 ? 25.625 -18.203 -45.844 1 90.12 344 VAL B O 1
ATOM 6379 N N . ASP B 1 345 ? 27.203 -19.625 -45.219 1 89.69 345 ASP B N 1
ATOM 6380 C CA . ASP B 1 345 ? 26.609 -20.766 -45.906 1 89.69 345 ASP B CA 1
ATOM 6381 C C . ASP B 1 345 ? 25.609 -21.484 -45 1 89.69 345 ASP B C 1
ATOM 6383 O O . ASP B 1 345 ? 26 -22.203 -44.062 1 89.69 345 ASP B O 1
ATOM 6387 N N . LEU B 1 346 ? 24.391 -21.391 -45.281 1 89.88 346 LEU B N 1
ATOM 6388 C CA . LEU B 1 346 ? 23.328 -21.906 -44.438 1 89.88 346 LEU B CA 1
ATOM 6389 C C . LEU B 1 346 ? 23.219 -23.422 -44.562 1 89.88 346 LEU B C 1
ATOM 6391 O O . LEU B 1 346 ? 22.594 -24.078 -43.719 1 89.88 346 LEU B O 1
ATOM 6395 N N . SER B 1 347 ? 23.906 -23.984 -45.531 1 88.25 347 SER B N 1
ATOM 6396 C CA . SER B 1 347 ? 23.844 -25.422 -45.781 1 88.25 347 SER B CA 1
ATOM 6397 C C . SER B 1 347 ? 24.594 -26.188 -44.688 1 88.25 347 SER B C 1
ATOM 6399 O O . SER B 1 347 ? 24.391 -27.391 -44.531 1 88.25 347 SER B O 1
ATOM 6401 N N . VAL B 1 348 ? 25.484 -25.453 -43.969 1 86.69 348 VAL B N 1
ATOM 6402 C CA . VAL B 1 348 ? 26.297 -26.094 -42.938 1 86.69 348 VAL B CA 1
ATOM 6403 C C . VAL B 1 348 ? 25.438 -26.359 -41.688 1 86.69 348 VAL B C 1
ATOM 6405 O O . VAL B 1 348 ? 25.797 -27.172 -40.844 1 86.69 348 VAL B O 1
ATOM 6408 N N . PHE B 1 349 ? 24.312 -25.734 -41.656 1 87.88 349 PHE B N 1
ATOM 6409 C CA . PHE B 1 349 ? 23.406 -25.922 -40.531 1 87.88 349 PHE B CA 1
ATOM 6410 C C . PHE B 1 349 ? 22.297 -26.906 -40.875 1 87.88 349 PHE B C 1
ATOM 6412 O O . PHE B 1 349 ? 21.922 -27.031 -42.062 1 87.88 349 PHE B O 1
ATOM 6419 N N . PRO B 1 350 ? 21.781 -27.562 -39.938 1 85.5 350 PRO B N 1
ATOM 6420 C CA . PRO B 1 350 ? 20.734 -28.547 -40.219 1 85.5 350 PRO B CA 1
ATOM 6421 C C . PRO B 1 350 ? 19.531 -27.922 -40.906 1 85.5 350 PRO B C 1
ATOM 6423 O O . PRO B 1 350 ? 19.094 -26.828 -40.562 1 85.5 350 PRO B O 1
ATOM 6426 N N . LYS B 1 351 ? 18.938 -28.609 -41.875 1 85.88 351 LYS B N 1
ATOM 6427 C CA . LYS B 1 351 ? 17.812 -28.141 -42.688 1 85.88 351 LYS B CA 1
ATOM 6428 C C . LYS B 1 351 ? 16.547 -28.031 -41.844 1 85.88 351 LYS B C 1
ATOM 6430 O O . LYS B 1 351 ? 15.68 -27.203 -42.094 1 85.88 351 LYS B O 1
ATOM 6435 N N . ASP B 1 352 ? 16.484 -28.797 -40.844 1 85.94 352 ASP B N 1
ATOM 6436 C CA . ASP B 1 352 ? 15.258 -28.906 -40.062 1 85.94 352 ASP B CA 1
ATOM 6437 C C . ASP B 1 352 ? 15.195 -27.828 -39 1 85.94 352 ASP B C 1
ATOM 6439 O O . ASP B 1 352 ? 14.172 -27.672 -38.312 1 85.94 352 ASP B O 1
ATOM 6443 N N . ILE B 1 353 ? 16.172 -27.016 -38.875 1 88 353 ILE B N 1
ATOM 6444 C CA . ILE B 1 353 ? 16.188 -25.969 -37.844 1 88 353 ILE B CA 1
ATOM 6445 C C . ILE B 1 353 ? 15.555 -24.703 -38.406 1 88 353 ILE B C 1
ATOM 6447 O O . ILE B 1 353 ? 15.82 -24.312 -39.562 1 88 353 ILE B O 1
ATOM 6451 N N . GLU B 1 354 ? 14.656 -24.141 -37.656 1 91.62 354 GLU B N 1
ATOM 6452 C CA . GLU B 1 354 ? 14.047 -22.875 -38.062 1 91.62 354 GLU B CA 1
ATOM 6453 C C . GLU B 1 354 ? 15.07 -21.75 -38.062 1 91.62 354 GLU B C 1
ATOM 6455 O O . GLU B 1 354 ? 15.891 -21.641 -37.156 1 91.62 354 GLU B O 1
ATOM 6460 N N . LYS B 1 355 ? 15.062 -20.953 -39.219 1 94.62 355 LYS B N 1
ATOM 6461 C CA . LYS B 1 355 ? 16.031 -19.875 -39.406 1 94.62 355 LYS B CA 1
ATOM 6462 C C . LYS B 1 355 ? 15.328 -18.516 -39.469 1 94.62 355 LYS B C 1
ATOM 6464 O O . LYS B 1 355 ? 14.281 -18.375 -40.094 1 94.62 355 LYS B O 1
ATOM 6469 N N . ILE B 1 356 ? 15.812 -17.578 -38.688 1 95.62 356 ILE B N 1
ATOM 6470 C CA . ILE B 1 356 ? 15.305 -16.219 -38.688 1 95.62 356 ILE B CA 1
ATOM 6471 C C . ILE B 1 356 ? 16.422 -15.242 -39.031 1 95.62 356 ILE B C 1
ATOM 6473 O O . ILE B 1 356 ? 17.562 -15.406 -38.594 1 95.62 356 ILE B O 1
ATOM 6477 N N . PHE B 1 357 ? 16.094 -14.281 -39.844 1 95.88 357 PHE B N 1
ATOM 6478 C CA . PHE B 1 357 ? 17.062 -13.289 -40.312 1 95.88 357 PHE B CA 1
ATOM 6479 C C . PHE B 1 357 ? 16.812 -11.938 -39.625 1 95.88 357 PHE B C 1
ATOM 6481 O O . PHE B 1 357 ? 15.695 -11.414 -39.688 1 95.88 357 PHE B O 1
ATOM 6488 N N . VAL B 1 358 ? 17.906 -11.438 -39 1 96.69 358 VAL B N 1
ATOM 6489 C CA . VAL B 1 358 ? 17.672 -10.227 -38.25 1 96.69 358 VAL B CA 1
ATOM 6490 C C . VAL B 1 358 ? 18.844 -9.258 -38.438 1 96.69 358 VAL B C 1
ATOM 6492 O O . VAL B 1 358 ? 19.938 -9.664 -38.812 1 96.69 358 VAL B O 1
ATOM 6495 N N . SER B 1 359 ? 18.562 -7.973 -38.281 1 96.62 359 SER B N 1
ATOM 6496 C CA . SER B 1 359 ? 19.562 -6.93 -38.031 1 96.62 359 SER B CA 1
ATOM 6497 C C . SER B 1 359 ? 19.297 -6.242 -36.688 1 96.62 359 SER B C 1
ATOM 6499 O O . SER B 1 359 ? 18.406 -5.383 -36.594 1 96.62 359 SER B O 1
ATOM 6501 N N . ALA B 1 360 ? 20.047 -6.691 -35.75 1 93.5 360 ALA B N 1
ATOM 6502 C CA . ALA B 1 360 ? 19.875 -6.098 -34.406 1 93.5 360 ALA B CA 1
ATOM 6503 C C . ALA B 1 360 ? 20.141 -4.594 -34.469 1 93.5 360 ALA B C 1
ATOM 6505 O O . ALA B 1 360 ? 19.438 -3.82 -33.781 1 93.5 360 ALA B O 1
ATOM 6506 N N . LYS B 1 361 ? 21.016 -4.223 -35.219 1 90.94 361 LYS B N 1
ATOM 6507 C CA . LYS B 1 361 ? 21.406 -2.82 -35.344 1 90.94 361 LYS B CA 1
ATOM 6508 C C . LYS B 1 361 ? 20.266 -1.979 -35.906 1 90.94 361 LYS B C 1
ATOM 6510 O O . LYS B 1 361 ? 19.938 -0.911 -35.375 1 90.94 361 LYS B O 1
ATOM 6515 N N . GLU B 1 362 ? 19.656 -2.502 -36.906 1 93.69 362 GLU B N 1
ATOM 6516 C CA . GLU B 1 362 ? 18.578 -1.764 -37.594 1 93.69 362 GLU B CA 1
ATOM 6517 C C . GLU B 1 362 ? 17.219 -2.158 -37.031 1 93.69 362 GLU B C 1
ATOM 6519 O O . GLU B 1 362 ? 16.188 -1.67 -37.5 1 93.69 362 GLU B O 1
ATOM 6524 N N . ARG B 1 363 ? 17.203 -3.076 -36.125 1 91.94 363 ARG B N 1
ATOM 6525 C CA . ARG B 1 363 ? 16 -3.576 -35.469 1 91.94 363 ARG B CA 1
ATOM 6526 C C . ARG B 1 363 ? 15.039 -4.199 -36.469 1 91.94 363 ARG B C 1
ATOM 6528 O O . ARG B 1 363 ? 13.828 -3.967 -36.406 1 91.94 363 ARG B O 1
ATOM 6535 N N . LYS B 1 364 ? 15.641 -4.766 -37.438 1 93.56 364 LYS B N 1
ATOM 6536 C CA . LYS B 1 364 ? 14.852 -5.531 -38.406 1 93.56 364 LYS B CA 1
ATOM 6537 C C . LYS B 1 364 ? 14.773 -7 -38 1 93.56 364 LYS B C 1
ATOM 6539 O O . LYS B 1 364 ? 15.773 -7.59 -37.594 1 93.56 364 LYS B O 1
ATOM 6544 N N . GLY B 1 365 ? 13.578 -7.57 -38.094 1 93.75 365 GLY B N 1
ATOM 6545 C CA . GLY B 1 365 ? 13.398 -8.984 -37.812 1 93.75 365 GLY B CA 1
ATOM 6546 C C . GLY B 1 365 ? 13.148 -9.281 -36.344 1 93.75 365 GLY B C 1
ATOM 6547 O O . GLY B 1 365 ? 12.984 -10.438 -35.938 1 93.75 365 GLY B O 1
ATOM 6548 N N . ILE B 1 366 ? 13.117 -8.305 -35.562 1 92.75 366 ILE B N 1
ATOM 6549 C CA . ILE B 1 366 ? 12.938 -8.469 -34.125 1 92.75 366 ILE B CA 1
ATOM 6550 C C . ILE B 1 366 ? 11.516 -8.961 -33.844 1 92.75 366 ILE B C 1
ATOM 6552 O O . ILE B 1 366 ? 11.32 -9.844 -33 1 92.75 366 ILE B O 1
ATOM 6556 N N . GLU B 1 367 ? 10.625 -8.43 -34.5 1 91.06 367 GLU B N 1
ATOM 6557 C CA . GLU B 1 367 ? 9.242 -8.844 -34.344 1 91.06 367 GLU B CA 1
ATOM 6558 C C . GLU B 1 367 ? 9.062 -10.32 -34.688 1 91.06 367 GLU B C 1
ATOM 6560 O O . GLU B 1 367 ? 8.266 -11.023 -34.062 1 91.06 367 GLU B O 1
ATOM 6565 N N . GLU B 1 368 ? 9.859 -10.695 -35.656 1 92.94 368 GLU B N 1
ATOM 6566 C CA . GLU B 1 368 ? 9.789 -12.094 -36.062 1 92.94 368 GLU B CA 1
ATOM 6567 C C . GLU B 1 368 ? 10.281 -13.016 -34.969 1 92.94 368 GLU B C 1
ATOM 6569 O O . GLU B 1 368 ? 9.727 -14.094 -34.75 1 92.94 368 GLU B O 1
ATOM 6574 N N . ILE B 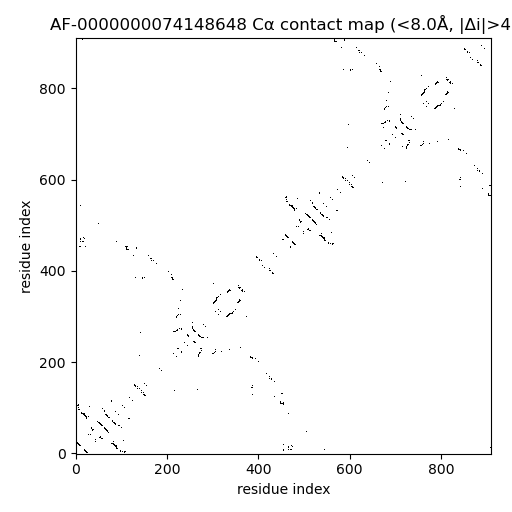1 369 ? 11.242 -12.648 -34.281 1 93.62 369 ILE B N 1
ATOM 6575 C CA . ILE B 1 369 ? 11.75 -13.422 -33.156 1 93.62 369 ILE B CA 1
ATOM 6576 C C . ILE B 1 369 ? 10.672 -13.555 -32.094 1 93.62 369 ILE B C 1
ATOM 6578 O O . ILE B 1 369 ? 10.422 -14.648 -31.594 1 93.62 369 ILE B O 1
ATOM 6582 N N . GLU B 1 370 ? 10.008 -12.5 -31.766 1 91.5 370 GLU B N 1
ATOM 6583 C CA . GLU B 1 370 ? 8.945 -12.516 -30.766 1 91.5 370 GLU B CA 1
ATOM 6584 C C . GLU B 1 370 ? 7.82 -13.461 -31.172 1 91.5 370 GLU B C 1
ATOM 6586 O O . GLU B 1 370 ? 7.32 -14.227 -30.359 1 91.5 370 GLU B O 1
ATOM 6591 N N . LYS B 1 371 ? 7.562 -13.367 -32.406 1 91.69 371 LYS B N 1
ATOM 6592 C CA . LYS B 1 371 ? 6.488 -14.219 -32.938 1 91.69 371 LYS B CA 1
ATOM 6593 C C . LYS B 1 371 ? 6.855 -15.695 -32.812 1 91.69 371 LYS B C 1
ATOM 6595 O O . LYS B 1 371 ? 6.008 -16.516 -32.469 1 91.69 371 LYS B O 1
ATOM 6600 N N . VAL B 1 372 ? 8.047 -15.984 -33.156 1 90.81 372 VAL B N 1
ATOM 6601 C CA . VAL B 1 372 ? 8.492 -17.375 -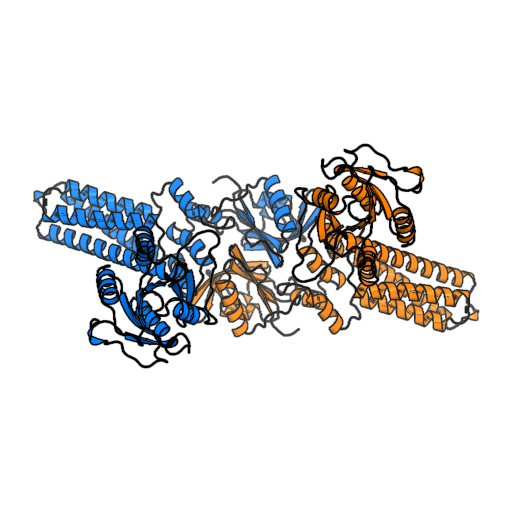33.094 1 90.81 372 VAL B CA 1
ATOM 6602 C C . VAL B 1 372 ? 8.477 -17.859 -31.656 1 90.81 372 VAL B C 1
ATOM 6604 O O . VAL B 1 372 ? 8.039 -18.984 -31.375 1 90.81 372 VAL B O 1
ATOM 6607 N N . ILE B 1 373 ? 8.93 -17.094 -30.781 1 90.75 373 ILE B N 1
ATOM 6608 C CA . ILE B 1 373 ? 8.898 -17.453 -29.375 1 90.75 373 ILE B CA 1
ATOM 6609 C C . ILE B 1 373 ? 7.457 -17.688 -28.922 1 90.75 373 ILE B C 1
ATOM 6611 O O . ILE B 1 373 ? 7.156 -18.672 -28.266 1 90.75 373 ILE B O 1
ATOM 6615 N N . GLU B 1 374 ? 6.633 -16.828 -29.281 1 89.31 374 GLU B N 1
ATOM 6616 C CA . GLU B 1 374 ? 5.219 -16.906 -28.938 1 89.31 374 GLU B CA 1
ATOM 6617 C C . GLU B 1 374 ? 4.602 -18.203 -29.469 1 89.31 374 GLU B C 1
ATOM 6619 O O . GLU B 1 374 ? 3.83 -18.859 -28.766 1 89.31 374 GLU B O 1
ATOM 6624 N N . ARG B 1 375 ? 4.949 -18.484 -30.688 1 87.75 375 ARG B N 1
ATOM 6625 C CA . ARG B 1 375 ? 4.441 -19.703 -31.297 1 87.75 375 ARG B CA 1
ATOM 6626 C C . ARG B 1 375 ? 4.887 -20.938 -30.516 1 87.75 375 ARG B C 1
ATOM 6628 O O . ARG B 1 375 ? 4.102 -21.859 -30.312 1 87.75 375 ARG B O 1
ATOM 6635 N N . HIS B 1 376 ? 6.062 -20.922 -30.125 1 85.25 376 HIS B N 1
ATOM 6636 C CA . HIS B 1 376 ? 6.574 -22.062 -29.375 1 85.25 376 HIS B CA 1
ATOM 6637 C C . HIS B 1 376 ? 5.887 -22.188 -28.016 1 85.25 376 HIS B C 1
ATOM 6639 O O . HIS B 1 376 ? 5.582 -23.297 -27.562 1 85.25 376 HIS B O 1
ATOM 6645 N N . ILE B 1 377 ? 5.59 -21.125 -27.453 1 85.94 377 ILE B N 1
ATOM 6646 C CA . ILE B 1 377 ? 4.918 -21.109 -26.156 1 85.94 377 ILE B CA 1
ATOM 6647 C C . ILE B 1 377 ? 3.477 -21.594 -26.328 1 85.94 377 ILE B C 1
ATOM 6649 O O . ILE B 1 377 ? 3.008 -22.438 -25.562 1 85.94 377 ILE B O 1
ATOM 6653 N N . THR B 1 378 ? 2.84 -21.016 -27.281 1 81.56 378 THR B N 1
ATOM 6654 C CA . THR B 1 378 ? 1.433 -21.328 -27.5 1 81.56 378 THR B CA 1
ATOM 6655 C C . THR B 1 378 ? 1.261 -22.797 -27.906 1 81.56 378 THR B C 1
ATOM 6657 O O . THR B 1 378 ? 0.271 -23.438 -27.547 1 81.56 378 THR B O 1
ATOM 6660 N N . SER B 1 379 ? 2.189 -23.281 -28.688 1 79.31 379 SER B N 1
ATOM 6661 C CA . SER B 1 379 ? 2.121 -24.656 -29.141 1 79.31 379 SER B CA 1
ATOM 6662 C C . SER B 1 379 ? 2.203 -25.641 -27.969 1 79.31 379 SER B C 1
ATOM 6664 O O . SER B 1 379 ? 1.763 -26.781 -28.078 1 79.31 379 SER B O 1
ATOM 6666 N N . GLN B 1 380 ? 2.656 -25.188 -26.984 1 76.94 380 GLN B N 1
ATOM 6667 C CA . GLN B 1 380 ? 2.826 -26.031 -25.797 1 76.94 380 GLN B CA 1
ATOM 6668 C C . GLN B 1 380 ? 1.642 -25.891 -24.844 1 76.94 380 GLN B C 1
ATOM 6670 O O . GLN B 1 380 ? 1.652 -26.453 -23.75 1 76.94 380 GLN B O 1
ATOM 6675 N N . ASP B 1 381 ? 0.549 -25.25 -25.219 1 77.44 381 ASP B N 1
ATOM 6676 C CA . ASP B 1 381 ? -0.641 -25.047 -24.406 1 77.44 381 ASP B CA 1
ATOM 6677 C C . ASP B 1 381 ? -0.267 -24.562 -23 1 77.44 381 ASP B C 1
ATOM 6679 O O . ASP B 1 381 ? -0.746 -25.109 -22 1 77.44 381 ASP B O 1
ATOM 6683 N N . VAL B 1 382 ? 0.648 -23.719 -22.953 1 75.88 382 VAL B N 1
ATOM 6684 C CA . VAL B 1 382 ? 1.175 -23.188 -21.703 1 75.88 382 VAL B CA 1
ATOM 6685 C C . VAL B 1 382 ? 0.027 -22.672 -20.828 1 75.88 382 VAL B C 1
ATOM 6687 O O . VAL B 1 382 ? 0.091 -22.75 -19.609 1 75.88 382 VAL B O 1
ATOM 6690 N N . GLU B 1 383 ? -1.086 -22.359 -21.406 1 78.38 383 GLU B N 1
ATOM 6691 C CA . GLU B 1 383 ? -2.217 -21.766 -20.703 1 78.38 383 GLU B CA 1
ATOM 6692 C C . GLU B 1 383 ? -2.926 -22.812 -19.828 1 78.38 383 GLU B C 1
ATOM 6694 O O . GLU B 1 383 ? -3.723 -22.453 -18.969 1 78.38 383 GLU B O 1
ATOM 6699 N N . ASP B 1 384 ? -2.525 -24 -20.047 1 85.75 384 ASP B N 1
ATOM 6700 C CA . ASP B 1 384 ? -3.125 -25.062 -19.25 1 85.75 384 ASP B CA 1
ATOM 6701 C C . ASP B 1 384 ? -2.27 -25.375 -18.031 1 85.75 384 ASP B C 1
ATOM 6703 O O . ASP B 1 384 ? -2.529 -26.359 -17.312 1 85.75 384 ASP B O 1
ATOM 6707 N N . GLY B 1 385 ? -1.324 -24.562 -17.844 1 90.56 385 GLY B N 1
ATOM 6708 C CA . GLY B 1 385 ? -0.411 -24.781 -16.734 1 90.56 385 GLY B CA 1
ATOM 6709 C C . GLY B 1 385 ? -1.09 -24.719 -15.375 1 90.56 385 GLY B C 1
ATOM 6710 O O . GLY B 1 385 ? -2.123 -24.062 -15.227 1 90.56 385 GLY B O 1
ATOM 6711 N N . ILE B 1 386 ? -0.572 -25.531 -14.461 1 93.5 386 ILE B N 1
ATOM 6712 C CA . ILE B 1 386 ? -1.064 -25.469 -13.094 1 93.5 386 ILE B CA 1
ATOM 6713 C C . ILE B 1 386 ? 0.07 -25.078 -12.148 1 93.5 386 ILE B C 1
ATOM 6715 O O . ILE B 1 386 ? 1.24 -25.359 -12.43 1 93.5 386 ILE B O 1
ATOM 6719 N N . PHE B 1 387 ? -0.257 -24.422 -11.102 1 92.12 387 PHE B N 1
ATOM 6720 C CA . PHE B 1 387 ? 0.736 -24.047 -10.102 1 92.12 387 PHE B CA 1
ATOM 6721 C C . PHE B 1 387 ? 0.856 -25.125 -9.023 1 92.12 387 PHE B C 1
ATOM 6723 O O . PHE B 1 387 ? -0.134 -25.484 -8.383 1 92.12 387 PHE B O 1
ATOM 6730 N N . LEU B 1 388 ? 2.057 -25.609 -8.859 1 92.69 388 LEU B N 1
ATOM 6731 C CA . LEU B 1 388 ? 2.373 -26.578 -7.82 1 92.69 388 LEU B CA 1
ATOM 6732 C C . LEU B 1 388 ? 3.658 -26.188 -7.094 1 92.69 388 LEU B C 1
ATOM 6734 O O . LEU B 1 388 ? 4.645 -25.812 -7.73 1 92.69 388 LEU B O 1
ATOM 6738 N N . ASN B 1 389 ? 3.594 -26.25 -5.816 1 88.75 389 ASN B N 1
ATOM 6739 C CA . ASN B 1 389 ? 4.832 -26 -5.09 1 88.75 389 ASN B CA 1
ATOM 6740 C C . ASN B 1 389 ? 5.75 -27.219 -5.109 1 88.75 389 ASN B C 1
ATOM 6742 O O . ASN B 1 389 ? 5.402 -28.266 -5.668 1 88.75 389 ASN B O 1
ATOM 6746 N N . MET B 1 390 ? 6.941 -27.047 -4.602 1 88.62 390 MET B N 1
ATOM 6747 C CA . MET B 1 390 ? 7.953 -28.094 -4.66 1 88.62 390 MET B CA 1
ATOM 6748 C C . MET B 1 390 ? 7.496 -29.328 -3.889 1 88.62 390 MET B C 1
ATOM 6750 O O . MET B 1 390 ? 7.68 -30.453 -4.348 1 88.62 390 MET B O 1
ATOM 6754 N N . TYR B 1 391 ? 6.867 -29.141 -2.773 1 88.31 391 TYR B N 1
ATOM 6755 C CA . TYR B 1 391 ? 6.398 -30.234 -1.94 1 88.31 391 TYR B CA 1
ATOM 6756 C C . TYR B 1 391 ? 5.395 -31.109 -2.691 1 88.31 391 TYR B C 1
ATOM 6758 O O . TYR B 1 391 ? 5.523 -32.312 -2.729 1 88.31 391 TYR B O 1
ATOM 6766 N N . HIS B 1 392 ? 4.426 -30.516 -3.299 1 93.06 392 HIS B N 1
ATOM 6767 C CA . HIS B 1 392 ? 3.381 -31.234 -4.023 1 93.06 392 HIS B CA 1
ATOM 6768 C C . HIS B 1 392 ? 3.941 -31.922 -5.262 1 93.06 392 HIS B C 1
ATOM 6770 O O . HIS B 1 392 ? 3.523 -33.031 -5.602 1 93.06 392 HIS B O 1
ATOM 6776 N N . ARG B 1 393 ? 4.848 -31.328 -5.832 1 93.88 393 ARG B N 1
ATOM 6777 C CA . ARG B 1 393 ? 5.504 -31.922 -6.992 1 93.88 393 ARG B CA 1
ATOM 6778 C C . ARG B 1 393 ? 6.238 -33.188 -6.602 1 93.88 393 ARG B C 1
ATOM 6780 O O . ARG B 1 393 ? 6.148 -34.219 -7.301 1 93.88 393 ARG B O 1
ATOM 6787 N N . GLU B 1 394 ? 6.957 -33.062 -5.555 1 94.44 394 GLU B N 1
ATOM 6788 C CA . GLU B 1 394 ? 7.699 -34.219 -5.078 1 94.44 394 GLU B CA 1
ATOM 6789 C C . GLU B 1 394 ? 6.758 -35.375 -4.727 1 94.44 394 GLU B C 1
ATOM 6791 O O . GLU B 1 394 ? 7.066 -36.531 -4.996 1 94.44 394 GLU B O 1
ATOM 6796 N N . LYS B 1 395 ? 5.684 -35.062 -4.156 1 94.94 395 LYS B N 1
ATOM 6797 C CA . LYS B 1 395 ? 4.711 -36.094 -3.801 1 94.94 395 LYS B CA 1
ATOM 6798 C C . LYS B 1 395 ? 4.098 -36.719 -5.051 1 94.94 395 LYS B C 1
ATOM 6800 O O . LYS B 1 395 ? 3.852 -37.938 -5.082 1 94.94 395 LYS B O 1
ATOM 6805 N N . LEU B 1 396 ? 3.836 -35.938 -6.02 1 97.06 396 LEU B N 1
ATOM 6806 C CA . LEU B 1 396 ? 3.314 -36.469 -7.27 1 97.06 396 LEU B CA 1
ATOM 6807 C C . LEU B 1 396 ? 4.344 -37.375 -7.945 1 97.06 396 LEU B C 1
ATOM 6809 O O . LEU B 1 396 ? 3.994 -38.406 -8.5 1 97.06 396 LEU B O 1
ATOM 6813 N N . LYS B 1 397 ? 5.574 -36.938 -7.914 1 96.88 397 LYS B N 1
ATOM 6814 C CA . LYS B 1 397 ? 6.645 -37.781 -8.453 1 96.88 397 LYS B CA 1
ATOM 6815 C C . LYS B 1 397 ? 6.723 -39.094 -7.715 1 96.88 397 LYS B C 1
ATOM 6817 O O . LYS B 1 397 ? 6.953 -40.156 -8.328 1 96.88 397 LYS B O 1
ATOM 6822 N N . GLU B 1 398 ? 6.598 -39 -6.453 1 97.44 398 GLU B N 1
ATOM 6823 C CA . GLU B 1 398 ? 6.562 -40.188 -5.648 1 97.44 398 GLU B CA 1
ATOM 6824 C C . GLU B 1 398 ? 5.453 -41.156 -6.117 1 97.44 398 GLU B C 1
ATOM 6826 O O . GLU B 1 398 ? 5.676 -42.344 -6.262 1 97.44 398 GLU B O 1
ATOM 6831 N N . VAL B 1 399 ? 4.301 -40.594 -6.34 1 97.94 399 VAL B N 1
ATOM 6832 C CA . VAL B 1 399 ? 3.18 -41.406 -6.809 1 97.94 399 VAL B CA 1
ATOM 6833 C C . VAL B 1 399 ? 3.512 -42 -8.172 1 97.94 399 VAL B C 1
ATOM 6835 O O . VAL B 1 399 ? 3.225 -43.188 -8.43 1 97.94 399 VAL B O 1
ATOM 6838 N N . TYR B 1 400 ? 4.039 -41.188 -9.031 1 98 400 TYR B N 1
ATOM 6839 C CA . TYR B 1 400 ? 4.453 -41.688 -10.344 1 98 400 TYR B CA 1
ATOM 6840 C C . TYR B 1 400 ? 5.379 -42.875 -10.219 1 98 400 TYR B C 1
ATOM 6842 O O . TYR B 1 400 ? 5.168 -43.906 -10.875 1 98 400 TYR B O 1
ATOM 6850 N N . ASN B 1 401 ? 6.402 -42.781 -9.375 1 97.88 401 ASN B N 1
ATOM 6851 C CA . ASN B 1 401 ? 7.359 -43.844 -9.156 1 97.88 401 ASN B CA 1
ATOM 6852 C C . ASN B 1 401 ? 6.691 -45.094 -8.57 1 97.88 401 ASN B C 1
ATOM 6854 O O . ASN B 1 401 ? 7.043 -46.219 -8.922 1 97.88 401 ASN B O 1
ATOM 6858 N N . LEU B 1 402 ? 5.805 -44.875 -7.68 1 97.69 402 LEU B N 1
ATOM 6859 C CA . LEU B 1 402 ? 5.066 -45.969 -7.09 1 97.69 402 LEU B CA 1
ATOM 6860 C C . LEU B 1 402 ? 4.238 -46.688 -8.148 1 97.69 402 LEU B C 1
ATOM 6862 O O . LEU B 1 402 ? 4.133 -47.938 -8.117 1 97.69 402 LEU B O 1
ATOM 6866 N N . CYS B 1 403 ? 3.646 -45.938 -9.062 1 97.75 403 CYS B N 1
ATOM 6867 C CA . CYS B 1 403 ? 2.936 -46.562 -10.172 1 97.75 403 CYS B CA 1
ATOM 6868 C C . CYS B 1 403 ? 3.867 -47.438 -10.984 1 97.75 403 CYS B C 1
ATOM 6870 O O . CYS B 1 403 ? 3.516 -48.594 -11.312 1 97.75 403 CYS B O 1
ATOM 6872 N N . GLU B 1 404 ? 5.039 -46.906 -11.258 1 97.25 404 GLU B N 1
ATOM 6873 C CA . GLU B 1 404 ? 6.023 -47.688 -12.008 1 97.25 404 GLU B CA 1
ATOM 6874 C C . GLU B 1 404 ? 6.398 -48.938 -11.266 1 97.25 404 GLU B C 1
ATOM 6876 O O . GLU B 1 404 ? 6.48 -50.031 -11.867 1 97.25 404 GLU B O 1
ATOM 6881 N N . GLU B 1 405 ? 6.617 -48.844 -10 1 96.31 405 GLU B N 1
ATOM 6882 C CA . GLU B 1 405 ? 6.941 -50 -9.172 1 96.31 405 GLU B CA 1
ATOM 6883 C C . GLU B 1 405 ? 5.797 -51 -9.156 1 96.31 405 GLU B C 1
ATOM 6885 O O . GLU B 1 405 ? 6.023 -52.219 -9.25 1 96.31 405 GLU B O 1
ATOM 6890 N N . GLY B 1 406 ? 4.609 -50.5 -8.992 1 95.12 406 GLY B N 1
ATOM 6891 C CA . GLY B 1 406 ? 3.443 -51.375 -8.992 1 95.12 406 GLY B CA 1
ATOM 6892 C C . GLY B 1 406 ? 3.275 -52.156 -10.281 1 95.12 406 GLY B C 1
ATOM 6893 O O . GLY B 1 406 ? 2.984 -53.344 -10.266 1 95.12 406 GLY B O 1
ATOM 6894 N N . LEU B 1 407 ? 3.49 -51.469 -11.414 1 95.5 407 LEU B N 1
ATOM 6895 C CA . LEU B 1 407 ? 3.402 -52.125 -12.719 1 95.5 407 LEU B CA 1
ATOM 6896 C C . LEU B 1 407 ? 4.473 -53.188 -12.867 1 95.5 407 LEU B C 1
ATOM 6898 O O . LEU B 1 407 ? 4.207 -54.281 -13.406 1 95.5 407 LEU B O 1
ATOM 6902 N N . ASN B 1 408 ? 5.641 -52.844 -12.367 1 94.62 408 ASN B N 1
ATOM 6903 C CA . ASN B 1 408 ? 6.734 -53.812 -12.406 1 94.62 408 ASN B CA 1
ATOM 6904 C C . ASN B 1 408 ? 6.41 -55.062 -11.586 1 94.62 408 ASN B C 1
ATOM 6906 O O . ASN B 1 408 ? 6.695 -56.188 -12.008 1 94.62 408 ASN B O 1
ATOM 6910 N N . VAL B 1 409 ? 5.867 -54.875 -10.406 1 91.88 409 VAL B N 1
ATOM 6911 C CA . VAL B 1 409 ? 5.484 -55.969 -9.531 1 91.88 409 VAL B CA 1
ATOM 6912 C C . VAL B 1 409 ? 4.426 -56.844 -10.219 1 91.88 409 VAL B C 1
ATOM 6914 O O . VAL B 1 409 ? 4.523 -58.062 -10.227 1 91.88 409 VAL B O 1
ATOM 6917 N N . LEU B 1 410 ? 3.461 -56.281 -10.859 1 88.81 410 LEU B N 1
ATOM 6918 C CA . LEU B 1 410 ? 2.365 -57 -11.508 1 88.81 410 LEU B CA 1
ATOM 6919 C C . LEU B 1 410 ? 2.869 -57.812 -12.703 1 88.81 410 LEU B C 1
ATOM 6921 O O . LEU B 1 410 ? 2.367 -58.906 -12.984 1 88.81 410 LEU B O 1
ATOM 6925 N N . LYS B 1 411 ? 3.854 -57.281 -13.383 1 88.12 411 LYS B N 1
ATOM 6926 C CA . LYS B 1 411 ? 4.363 -57.938 -14.594 1 88.12 411 LYS B CA 1
ATOM 6927 C C . LYS B 1 411 ? 5.355 -59.031 -14.25 1 88.12 411 LYS B C 1
ATOM 6929 O O . LYS B 1 411 ? 5.336 -60.094 -14.867 1 88.12 411 LYS B O 1
ATOM 6934 N N . ASN B 1 412 ? 6.141 -58.844 -13.195 1 87.12 412 ASN B N 1
ATOM 6935 C CA . ASN B 1 412 ? 7.266 -59.75 -12.977 1 87.12 412 ASN B CA 1
ATOM 6936 C C . ASN B 1 412 ? 7.039 -60.656 -11.758 1 87.12 412 ASN B C 1
ATOM 6938 O O . ASN B 1 412 ? 7.66 -61.719 -11.633 1 87.12 412 ASN B O 1
ATOM 6942 N N . LEU B 1 413 ? 6.285 -60.156 -10.797 1 80.5 413 LEU B N 1
ATOM 6943 C CA . LEU B 1 413 ? 6.043 -60.938 -9.578 1 80.5 413 LEU B CA 1
ATOM 6944 C C . LEU B 1 413 ? 4.551 -61 -9.273 1 80.5 413 LEU B C 1
ATOM 6946 O O . LEU B 1 413 ? 4.109 -60.594 -8.195 1 80.5 413 LEU B O 1
ATOM 6950 N N . PRO B 1 414 ? 3.838 -61.625 -10.094 1 70.44 414 PRO B N 1
ATOM 6951 C CA . PRO B 1 414 ? 2.379 -61.562 -9.977 1 70.44 414 PRO B CA 1
ATOM 6952 C C . PRO B 1 414 ? 1.857 -62.188 -8.688 1 70.44 414 PRO B C 1
ATOM 6954 O O . PRO B 1 414 ? 0.743 -61.906 -8.258 1 70.44 414 PRO B O 1
ATOM 6957 N N . GLN B 1 415 ? 2.654 -62.875 -8.039 1 74.62 415 GLN B N 1
ATOM 6958 C CA . GLN B 1 415 ? 2.189 -63.562 -6.832 1 74.62 415 GLN B CA 1
ATOM 6959 C C . GLN B 1 415 ? 2.42 -62.688 -5.598 1 74.62 415 GLN B C 1
ATOM 6961 O O . GLN B 1 415 ? 1.922 -63 -4.512 1 74.62 415 GLN B O 1
ATOM 6966 N N . SER B 1 416 ? 3.072 -61.594 -5.781 1 82.69 416 SER B N 1
ATOM 6967 C CA . SER B 1 416 ? 3.422 -60.75 -4.645 1 82.69 416 SER B CA 1
ATOM 6968 C C . SER B 1 416 ? 2.377 -59.656 -4.426 1 82.69 416 SER B C 1
ATOM 6970 O O . SER B 1 416 ? 2.705 -58.469 -4.418 1 82.69 416 SER B O 1
ATOM 6972 N N . LEU B 1 417 ? 1.169 -60.062 -4.129 1 85.25 417 LEU B N 1
ATOM 6973 C CA . LEU B 1 417 ? 0.044 -59.156 -3.965 1 85.25 417 LEU B CA 1
ATOM 6974 C C . LEU B 1 417 ? 0.21 -58.312 -2.707 1 85.25 417 LEU B C 1
ATOM 6976 O O . LEU B 1 417 ? -0.272 -57.188 -2.648 1 85.25 417 LEU B O 1
ATOM 6980 N N . ASP B 1 418 ? 0.967 -58.812 -1.779 1 87.19 418 ASP B N 1
ATOM 6981 C CA . ASP B 1 418 ? 1.242 -58.062 -0.555 1 87.19 418 ASP B CA 1
ATOM 6982 C C . ASP B 1 418 ? 2.088 -56.844 -0.844 1 87.19 418 ASP B C 1
ATOM 6984 O O . ASP B 1 418 ? 1.837 -55.75 -0.293 1 87.19 418 ASP B O 1
ATOM 6988 N N . VAL B 1 419 ? 3.084 -57.062 -1.675 1 91 419 VAL B N 1
ATOM 6989 C CA . VAL B 1 419 ? 3.953 -55.938 -2.07 1 91 419 VAL B CA 1
ATOM 6990 C C . VAL B 1 419 ? 3.141 -54.906 -2.811 1 91 419 VAL B C 1
ATOM 6992 O O . VAL B 1 419 ? 3.299 -53.688 -2.562 1 91 419 VAL B O 1
ATOM 6995 N N . LEU B 1 420 ? 2.25 -55.344 -3.703 1 91.81 420 LEU B N 1
ATOM 6996 C CA . LEU B 1 420 ? 1.391 -54.438 -4.449 1 91.81 420 LEU B CA 1
ATOM 6997 C C . LEU B 1 420 ? 0.472 -53.656 -3.512 1 91.81 420 LEU B C 1
ATOM 6999 O O . LEU B 1 420 ? 0.245 -52.469 -3.705 1 91.81 420 LEU B O 1
ATOM 7003 N N . GLY B 1 421 ? -0.07 -54.344 -2.5 1 91.44 421 GLY B N 1
ATOM 7004 C CA . GLY B 1 421 ? -0.895 -53.688 -1.497 1 91.44 421 GLY B CA 1
ATOM 7005 C C . GLY B 1 421 ? -0.178 -52.562 -0.783 1 91.44 421 GLY B C 1
ATOM 7006 O O . GLY B 1 421 ? -0.752 -51.5 -0.575 1 91.44 421 GLY B O 1
ATOM 7007 N N . ASP B 1 422 ? 1.053 -52.781 -0.448 1 94.06 422 ASP B N 1
ATOM 7008 C CA . ASP B 1 422 ? 1.86 -51.781 0.219 1 94.06 422 ASP B CA 1
ATOM 7009 C C . ASP B 1 422 ? 2.086 -50.562 -0.689 1 94.06 422 ASP B C 1
ATOM 7011 O O . ASP B 1 422 ? 2.031 -49.438 -0.234 1 94.06 422 ASP B O 1
ATOM 7015 N N . ILE B 1 423 ? 2.344 -50.812 -1.937 1 95.81 423 ILE B N 1
ATOM 7016 C CA . ILE B 1 423 ? 2.594 -49.781 -2.914 1 95.81 423 ILE B CA 1
ATOM 7017 C C . ILE B 1 423 ? 1.351 -48.906 -3.057 1 95.81 423 ILE B C 1
ATOM 7019 O O . ILE B 1 423 ? 1.443 -47.656 -3.033 1 95.81 423 ILE B O 1
ATOM 7023 N N . ILE B 1 424 ? 0.18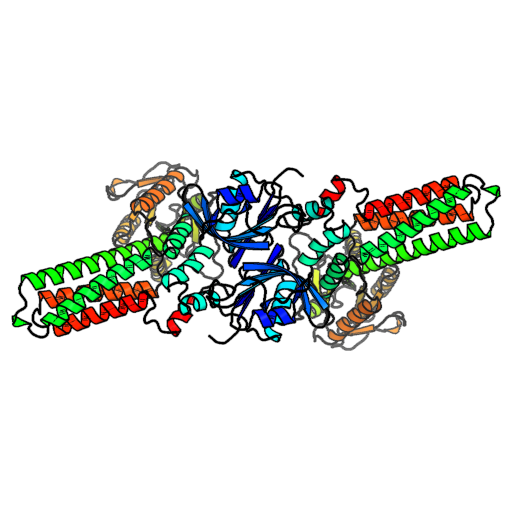8 -49.531 -3.127 1 95.5 424 ILE B N 1
ATOM 7024 C CA . ILE B 1 424 ? -1.066 -48.812 -3.295 1 95.5 424 ILE B CA 1
ATOM 7025 C C . ILE B 1 424 ? -1.371 -48 -2.033 1 95.5 424 ILE B C 1
ATOM 7027 O O . ILE B 1 424 ? -1.89 -46.906 -2.113 1 95.5 424 ILE B O 1
ATOM 7031 N N . TYR B 1 425 ? -1.024 -48.594 -0.944 1 94.94 425 TYR B N 1
ATOM 7032 C CA . TYR B 1 425 ? -1.173 -47.875 0.316 1 94.94 425 TYR B CA 1
ATOM 7033 C C . TYR B 1 425 ? -0.321 -46.625 0.327 1 94.94 425 TYR B C 1
ATOM 7035 O O . TYR B 1 425 ? -0.782 -45.562 0.749 1 94.94 425 TYR B O 1
ATOM 7043 N N . ASP B 1 426 ? 0.859 -46.719 -0.082 1 96.31 426 ASP B N 1
ATOM 7044 C CA . ASP B 1 426 ? 1.772 -45.594 -0.134 1 96.31 426 ASP B CA 1
ATOM 7045 C C . ASP B 1 426 ? 1.267 -44.531 -1.103 1 96.31 426 ASP B C 1
ATOM 7047 O O . ASP B 1 426 ? 1.422 -43.312 -0.852 1 96.31 426 ASP B O 1
ATOM 7051 N N . MET B 1 427 ? 0.689 -44.938 -2.225 1 97.06 427 MET B N 1
ATOM 7052 C CA . MET B 1 427 ? 0.09 -43.969 -3.166 1 97.06 427 MET B CA 1
ATOM 7053 C C . MET B 1 427 ? -1.03 -43.188 -2.504 1 97.06 427 MET B C 1
ATOM 7055 O O . MET B 1 427 ? -1.087 -41.969 -2.631 1 97.06 427 MET B O 1
ATOM 7059 N N . ASP B 1 428 ? -1.874 -43.906 -1.784 1 95.12 428 ASP B N 1
ATOM 7060 C CA . ASP B 1 428 ? -2.998 -43.312 -1.087 1 95.12 428 ASP B CA 1
ATOM 7061 C C . ASP B 1 428 ? -2.514 -42.281 -0.061 1 95.12 428 ASP B C 1
ATOM 7063 O O . ASP B 1 428 ? -3.07 -41.188 0.044 1 95.12 428 ASP B O 1
ATOM 7067 N N . ARG B 1 429 ? -1.527 -42.656 0.637 1 94.38 429 ARG B N 1
ATOM 7068 C CA . ARG B 1 429 ? -0.944 -41.781 1.639 1 94.38 429 ARG B CA 1
ATOM 7069 C C . ARG B 1 429 ? -0.367 -40.5 0.991 1 94.38 429 ARG B C 1
ATOM 7071 O O . ARG B 1 429 ? -0.551 -39.406 1.499 1 94.38 429 ARG B O 1
ATOM 7078 N N . ALA B 1 430 ? 0.327 -40.625 -0.083 1 95.06 430 ALA B N 1
ATOM 7079 C CA . ALA B 1 430 ? 0.924 -39.5 -0.791 1 95.06 430 ALA B CA 1
ATOM 7080 C C . ALA B 1 430 ? -0.146 -38.531 -1.263 1 95.06 430 ALA B C 1
ATOM 7082 O O . ALA B 1 430 ? -0.004 -37.312 -1.095 1 95.06 430 ALA B O 1
ATOM 7083 N N . PHE B 1 431 ? -1.233 -39.062 -1.805 1 95.25 431 PHE B N 1
ATOM 7084 C CA . PHE B 1 431 ? -2.334 -38.219 -2.219 1 95.25 431 PHE B CA 1
ATOM 7085 C C . PHE B 1 431 ? -2.953 -37.5 -1.015 1 95.25 431 PHE B C 1
ATOM 7087 O O . PHE B 1 431 ? -3.326 -36.344 -1.097 1 95.25 431 PHE B O 1
ATOM 7094 N N . GLY B 1 432 ? -3.117 -38.219 0.083 1 92.75 432 GLY B N 1
ATOM 7095 C CA . GLY B 1 432 ? -3.605 -37.594 1.31 1 92.75 432 GLY B CA 1
ATOM 7096 C C . GLY B 1 432 ? -2.754 -36.438 1.775 1 92.75 432 GLY B C 1
ATOM 7097 O O . GLY B 1 432 ? -3.279 -35.406 2.232 1 92.75 432 GLY B O 1
ATOM 7098 N N . GLU B 1 433 ? -1.448 -36.594 1.636 1 91.94 433 GLU B N 1
ATOM 7099 C CA . GLU B 1 433 ? -0.518 -35.531 2.012 1 91.94 433 GLU B CA 1
ATOM 7100 C C . GLU B 1 433 ? -0.664 -34.312 1.098 1 91.94 433 GLU B C 1
ATOM 7102 O O . GLU B 1 433 ? -0.622 -33.188 1.561 1 91.94 433 GLU B O 1
ATOM 7107 N N . ILE B 1 434 ? -0.831 -34.562 -0.15 1 92.25 434 ILE B N 1
ATOM 7108 C CA . ILE B 1 434 ? -1.01 -33.469 -1.11 1 92.25 434 ILE B CA 1
ATOM 7109 C C . ILE B 1 434 ? -2.271 -32.688 -0.77 1 92.25 434 ILE B C 1
ATOM 7111 O O . ILE B 1 434 ? -2.264 -31.453 -0.785 1 92.25 434 ILE B O 1
ATOM 7115 N N . LEU B 1 435 ? -3.336 -33.406 -0.398 1 91.56 435 LEU B N 1
ATOM 7116 C CA . LEU B 1 435 ? -4.637 -32.781 -0.141 1 91.56 435 LEU B CA 1
ATOM 7117 C C . LEU B 1 435 ? -4.695 -32.219 1.271 1 91.56 435 LEU B C 1
ATOM 7119 O O . LEU B 1 435 ? -5.672 -31.547 1.637 1 91.56 435 LEU B O 1
ATOM 7123 N N . GLY B 1 436 ? -3.635 -32.469 2.068 1 87.69 436 GLY B N 1
ATOM 7124 C CA . GLY B 1 436 ? -3.537 -31.875 3.396 1 87.69 436 GLY B CA 1
ATOM 7125 C C . GLY B 1 436 ? -4.227 -32.688 4.465 1 87.69 436 GLY B C 1
ATOM 7126 O O . GLY B 1 436 ? -4.449 -32.219 5.578 1 87.69 436 GLY B O 1
ATOM 7127 N N . GLU B 1 437 ? -4.691 -33.812 4.156 1 86.06 437 GLU B N 1
ATOM 7128 C CA . GLU B 1 437 ? -5.363 -34.688 5.113 1 86.06 437 GLU B CA 1
ATOM 7129 C C . GLU B 1 437 ? -4.379 -35.25 6.137 1 86.06 437 GLU B C 1
ATOM 7131 O O . GLU B 1 437 ? -4.754 -35.562 7.273 1 86.06 437 GLU B O 1
ATOM 7136 N N . GLU B 1 438 ? -3.133 -35.438 5.789 1 80.56 438 GLU B N 1
ATOM 7137 C CA . GLU B 1 438 ? -2.102 -36.031 6.621 1 80.56 438 GLU B CA 1
ATOM 7138 C C . GLU B 1 438 ? -0.856 -35.156 6.695 1 80.56 438 GLU B C 1
ATOM 7140 O O . GLU B 1 438 ? 0.264 -35.656 6.785 1 80.56 438 GLU B O 1
ATOM 7145 N N . VAL B 1 439 ? -1.095 -33.969 6.672 1 78.19 439 VAL B N 1
ATOM 7146 C CA . VAL B 1 439 ? 0.085 -33.125 6.609 1 78.19 439 VAL B CA 1
ATOM 7147 C C . VAL B 1 439 ? 0.495 -32.688 8.016 1 78.19 439 VAL B C 1
ATOM 7149 O O . VAL B 1 439 ? -0.358 -32.406 8.852 1 78.19 439 VAL B O 1
ATOM 7152 N N . SER B 1 440 ? 1.836 -32.781 8.164 1 79.44 440 SER B N 1
ATOM 7153 C CA . SER B 1 440 ? 2.389 -32.344 9.445 1 79.44 440 SER B CA 1
ATOM 7154 C C . SER B 1 440 ? 2.33 -30.828 9.578 1 79.44 440 SER B C 1
ATOM 7156 O O . SER B 1 440 ? 2.236 -30.109 8.586 1 79.44 440 SER B O 1
ATOM 7158 N N . LEU B 1 441 ? 2.305 -30.375 10.766 1 79 441 LEU B N 1
ATOM 7159 C CA . LEU B 1 441 ? 2.27 -28.953 11.062 1 79 441 LEU B CA 1
ATOM 7160 C C . LEU B 1 441 ? 3.508 -28.25 10.516 1 79 441 LEU B C 1
ATOM 7162 O O . LEU B 1 441 ? 3.43 -27.109 10.062 1 79 441 LEU B O 1
ATOM 7166 N N . ASP B 1 442 ? 4.609 -28.938 10.508 1 78.88 442 ASP B N 1
ATOM 7167 C CA . ASP B 1 442 ? 5.859 -28.359 10.023 1 78.88 442 ASP B CA 1
ATOM 7168 C C . ASP B 1 442 ? 5.773 -28.031 8.531 1 78.88 442 ASP B C 1
ATOM 7170 O O . ASP B 1 442 ? 6.215 -26.969 8.094 1 78.88 442 ASP B O 1
ATOM 7174 N N . ILE B 1 443 ? 5.223 -28.969 7.875 1 81 443 ILE B N 1
ATOM 7175 C CA . ILE B 1 443 ? 5.098 -28.766 6.434 1 81 443 ILE B CA 1
ATOM 7176 C C . ILE B 1 443 ? 4.117 -27.625 6.156 1 81 443 ILE B C 1
ATOM 7178 O O . ILE B 1 443 ? 4.363 -26.797 5.281 1 81 443 ILE B O 1
ATOM 7182 N N . THR B 1 444 ? 3.057 -27.625 6.918 1 85.06 444 THR B N 1
ATOM 7183 C CA . THR B 1 444 ? 2.08 -26.562 6.773 1 85.06 444 THR B CA 1
ATOM 7184 C C . THR B 1 444 ? 2.727 -25.203 7.027 1 85.06 444 THR B C 1
ATOM 7186 O O . THR B 1 444 ? 2.486 -24.234 6.289 1 85.06 444 THR B O 1
ATOM 7189 N N . ASP B 1 445 ? 3.574 -25.141 7.965 1 86.19 445 ASP B N 1
ATOM 7190 C CA . ASP B 1 445 ? 4.25 -23.891 8.305 1 86.19 445 ASP B CA 1
ATOM 7191 C C . ASP B 1 445 ? 5.164 -23.438 7.168 1 86.19 445 ASP B C 1
ATOM 7193 O O . ASP B 1 445 ? 5.23 -22.25 6.855 1 86.19 445 ASP B O 1
ATOM 7197 N N . LYS B 1 446 ? 5.812 -24.328 6.637 1 83.94 446 LYS B N 1
ATOM 7198 C CA . LYS B 1 446 ? 6.727 -24.016 5.539 1 83.94 446 LYS B CA 1
ATOM 7199 C C . LYS B 1 446 ? 5.973 -23.469 4.332 1 83.94 446 LYS B C 1
ATOM 7201 O O . LYS B 1 446 ? 6.438 -22.547 3.666 1 83.94 446 LYS B O 1
ATOM 7206 N N . ILE B 1 447 ? 4.824 -24.031 4.148 1 85.31 447 ILE B N 1
ATOM 7207 C CA . ILE B 1 447 ? 4.02 -23.625 3 1 85.31 447 ILE B CA 1
ATOM 7208 C C . ILE B 1 447 ? 3.543 -22.188 3.18 1 85.31 447 ILE B C 1
ATOM 7210 O O . ILE B 1 447 ? 3.59 -21.391 2.24 1 85.31 447 ILE B O 1
ATOM 7214 N N . PHE B 1 448 ? 3.201 -21.844 4.367 1 90.31 448 PHE B N 1
ATOM 7215 C CA . PHE B 1 448 ? 2.572 -20.547 4.605 1 90.31 448 PHE B CA 1
ATOM 7216 C C . PHE B 1 448 ? 3.623 -19.484 4.883 1 90.31 448 PHE B C 1
ATOM 7218 O O . PHE B 1 448 ? 3.312 -18.281 4.895 1 90.31 448 PHE B O 1
ATOM 7225 N N . GLU B 1 449 ? 4.852 -19.828 4.977 1 87 449 GLU B N 1
ATOM 7226 C CA . GLU B 1 449 ? 5.945 -18.891 5.254 1 87 449 GLU B CA 1
ATOM 7227 C C . GLU B 1 449 ? 6.145 -17.922 4.102 1 87 449 GLU B C 1
ATOM 7229 O O . GLU B 1 449 ? 6.707 -16.828 4.293 1 87 449 GLU B O 1
ATOM 7234 N N . ASN B 1 450 ? 5.629 -18.234 2.998 1 83.12 450 ASN B N 1
ATOM 7235 C CA . ASN B 1 450 ? 5.836 -17.406 1.817 1 83.12 450 ASN B CA 1
ATOM 7236 C C . ASN B 1 450 ? 4.695 -16.406 1.633 1 83.12 450 ASN B C 1
ATOM 7238 O O . ASN B 1 450 ? 4.723 -15.602 0.704 1 83.12 450 ASN B O 1
ATOM 7242 N N . PHE B 1 451 ? 3.791 -16.422 2.5 1 89 451 PHE B N 1
ATOM 7243 C CA . PHE B 1 451 ? 2.65 -15.523 2.432 1 89 451 PHE B CA 1
ATOM 7244 C C . PHE B 1 451 ? 2.99 -14.18 3.055 1 89 451 PHE B C 1
ATOM 7246 O O . PHE B 1 451 ? 4.012 -14.039 3.732 1 89 451 PHE B O 1
ATOM 7253 N N . CYS B 1 452 ? 2.201 -13.258 2.781 1 85.56 452 CYS B N 1
ATOM 7254 C CA . CYS B 1 452 ? 2.338 -11.984 3.48 1 85.56 452 CYS B CA 1
ATOM 7255 C C . CYS B 1 452 ? 1.743 -12.062 4.879 1 85.56 452 CYS B C 1
ATOM 7257 O O . CYS B 1 452 ? 0.927 -12.938 5.164 1 85.56 452 CYS B O 1
ATOM 7259 N N . VAL B 1 453 ? 2.08 -11.297 5.871 1 77.75 453 VAL B N 1
ATOM 7260 C CA . VAL B 1 453 ? 1.694 -11.312 7.277 1 77.75 453 VAL B CA 1
ATOM 7261 C C . VAL B 1 453 ? 0.196 -11.047 7.406 1 77.75 453 VAL B C 1
ATOM 7263 O O . VAL B 1 453 ? -0.479 -11.656 8.242 1 77.75 453 VAL B O 1
ATOM 7266 N N . GLY B 1 454 ? -0.461 -10.406 6.617 1 82.06 454 GLY B N 1
ATOM 7267 C CA . GLY B 1 454 ? -1.868 -10.039 6.668 1 82.06 454 GLY B CA 1
ATOM 7268 C C . GLY B 1 454 ? -2.764 -11.023 5.938 1 82.06 454 GLY B C 1
ATOM 7269 O O . GLY B 1 454 ? -3.986 -10.859 5.922 1 82.06 454 GLY B O 1
ATOM 7270 N N . LYS B 1 455 ? -2.256 -11.961 5.57 1 86.69 455 LYS B N 1
ATOM 7271 C CA . LYS B 1 455 ? -3.031 -12.953 4.84 1 86.69 455 LYS B CA 1
ATOM 7272 C C . LYS B 1 455 ? -2.9 -14.336 5.484 1 86.69 455 LYS B C 1
ATOM 7274 O O . LYS B 1 455 ? -2.051 -14.539 6.352 1 86.69 455 LYS B O 1
#

Solvent-accessible surface area (backbone atoms only — not comparable to full-atom values): 46852 Å² total; per-residue (Å²): 128,91,57,29,30,30,34,60,18,34,42,84,41,70,30,39,40,28,37,35,37,31,37,16,87,55,35,62,61,49,48,51,75,31,45,48,51,72,62,89,74,58,79,84,74,52,66,60,40,27,53,44,54,28,31,36,38,58,96,90,34,77,72,45,69,30,38,38,34,36,25,42,57,61,70,35,81,39,37,33,29,31,34,38,40,39,33,53,4,15,53,64,51,53,53,50,53,51,51,49,45,36,74,64,65,31,38,78,42,48,41,14,40,50,42,51,41,7,34,75,59,65,70,36,48,50,58,30,48,55,18,51,52,44,39,26,67,32,87,36,72,67,40,31,50,44,20,49,42,31,48,73,34,55,58,57,51,55,51,50,51,52,38,49,53,41,48,52,52,44,56,56,49,60,66,36,59,82,41,58,86,72,60,46,70,68,54,54,52,50,52,48,51,53,43,49,49,51,33,49,53,49,50,49,51,54,52,24,29,53,30,20,44,28,55,72,71,22,41,24,32,33,48,41,63,61,86,88,29,43,60,61,47,37,49,48,50,59,42,68,37,95,53,27,50,73,58,80,70,81,84,65,83,58,52,48,46,56,35,36,34,51,45,96,88,56,48,41,29,30,37,35,33,53,67,71,34,81,67,53,86,76,48,70,34,73,67,46,47,50,47,50,45,54,49,54,67,63,30,54,34,38,38,39,38,36,40,22,54,36,65,76,46,70,65,55,52,53,49,49,54,54,52,64,63,47,77,94,51,50,64,33,38,33,34,20,45,60,87,42,73,73,50,42,61,69,80,81,44,71,85,86,47,52,74,45,67,24,16,41,88,78,60,38,44,52,67,55,50,52,49,53,54,48,48,57,46,58,72,60,50,39,84,63,22,36,88,66,55,72,68,49,48,51,39,48,50,49,39,39,51,38,34,53,51,40,49,49,38,57,73,74,38,67,80,47,47,66,60,45,50,51,40,42,48,51,39,42,51,40,44,32,37,57,58,47,77,65,53,53,69,68,57,52,49,61,66,28,57,77,33,54,45,37,41,127,90,58,29,31,29,33,61,19,32,45,84,40,72,30,39,39,29,37,36,38,33,38,16,87,53,34,62,62,49,48,51,73,30,45,48,52,72,63,89,74,58,78,84,73,53,65,62,40,28,52,43,55,30,31,37,39,56,97,89,35,76,73,44,69,30,39,39,34,37,24,43,58,60,70,36,82,39,38,34,29,31,34,37,40,40,33,54,4,14,56,62,50,53,54,50,51,51,52,51,45,38,75,63,64,32,38,77,44,48,40,13,40,51,45,50,41,7,35,75,59,63,69,37,50,50,60,28,47,53,20,52,52,42,40,27,66,32,86,36,71,66,38,30,52,44,21,48,43,31,47,74,33,56,58,56,52,54,52,49,52,51,36,49,53,42,48,53,52,44,56,55,48,59,66,36,58,83,42,60,87,71,60,45,72,67,56,54,51,50,52,48,52,52,42,50,50,50,33,50,52,48,50,49,50,54,52,24,29,53,29,21,45,28,57,73,72,23,42,24,33,33,46,42,64,61,88,89,30,43,59,61,47,38,50,47,51,58,41,67,38,96,53,27,49,73,58,79,70,81,85,63,81,59,53,48,46,52,35,37,35,52,45,96,89,55,47,40,29,29,38,34,31,54,66,70,35,82,68,55,88,78,46,75,32,74,67,48,48,51,48,50,44,54,48,53,66,63,28,55,33,37,40,38,37,36,40,23,52,37,64,77,47,70,65,56,53,51,48,50,54,56,53,63,63,46,76,93,50,50,61,34,39,32,35,19,44,60,85,43,72,73,50,43,62,69,81,82,45,69,84,86,48,53,75,44,65,22,15,42,88,76,60,38,46,52,67,56,52,54,49,52,52,48,49,58,44,58,74,61,50,39,86,65,22,36,88,65,56,70,69,50,47,51,40,48,51,50,38,39,51,39,34,51,50,42,49,48,39,58,73,75,40,67,80,46,48,65,61,44,50,52,41,42,49,52,40,40,50,39,46,33,37,57,57,46,77,64,53,53,69,67,57,53,48,62,65,28,57,78,32,53,45,39,38

Organism: Dictyoglomus thermophilum (strain ATCC 35947 / DSM 3960 / H-6-12) (NCBI:txid309799)

Nearest PDB structures (foldseek):
  1xzp-assembly1_A  TM=8.242E-01  e=5.343E-39  Thermotoga maritima
  3gei-assembly2_B  TM=8.589E-01  e=1.478E-35  Chlorobaculum tepidum
  3gei-assembly1_A-2  TM=7.943E-01  e=1.021E-35  Chlorobaculum tepidum
  3geh-assembly1_A-2  TM=7.185E-01  e=2.810E-37  Nostoc sp. PCC 7120 = FACHB-418
  3gei-assembly2_C  TM=9.321E-01  e=4.634E-24  Chlorobaculum tepidum

InterPro domains:
  IPR004520 tRNA modification GTPase MnmE [MF_00379] (3-455)
  IPR004520 tRNA modification GTPase MnmE [TIGR00450] (9-455)
  IPR005225 Small GTP-binding domain [TIGR00231] (221-374)
  IPR006073 GTP binding domain [PF01926] (221-337)
  IPR008144 Guanylate kinase-like domain [PS50052] (218-408)
  IPR018948 GTP-binding protein TrmE, N-terminal [PF10396] (5-123)
  IPR018948 GTP-binding protein TrmE, N-terminal [cd14858] (3-122)
  IPR025867 MnmE, helical domain [PF12631] (126-452)
  IPR027266 Aminomethyltransferase superfamily [G3DSA:3.30.1360.120] (1-123)
  IPR027368 tRNA modification GTPase MnmE domain 2 [G3DSA:1.20.120.430] (125-455)
  IPR027417 P-loop containing nucleoside triphosphate hydrolase [G3DSA:3.40.50.300] (219-382)
  IPR027417 P-loop containing nucleoside triphosphate hydrolase [SSF52540] (76-373)
  IPR031168 TrmE-type guanine nucleotide-binding domain [PS51709] (218-378)
  IPR031168 TrmE-type guanine nucleotide-binding domain [cd04164] (216-377)

Secondary structure (DSSP, 8-state):
--S-EEEE-S-SSSEEEEEEEEESTTHHHHHHTTEEESS---TTTSPTTEEEEEEEEETTEEEEEEEEEEE-TTSSSSSS-EEEEEEEE-HHHHHHHHHHHHHTT-EEPPTTHHHHHHHHTTSS-HHHHHHHHHHHT--SHHHHHHHHHHHTTHHHHHHHHHHHHHHHHHHHHHHHHT-GGG--HHHHHHHHHHHHHHHHHHHHHHHHHHHHHHHHH-EEEEEEE-TTSSHHHHHHHHHTSTTEEE----S---SSEEEEEE-TTS-EEEEEESS-S---TT-TTHHHHHHHHHHHHH-SEEEEEEETTSPPPHHHHHHHHHHHTSTT-EEEEEEE-TTS-----GGGS-TTSEEEE-BTTTTBSHHHHHHHHHHHHHHTTGGG-----HHHHHHHHHHHHHHHHHHHHHHH-TT-HHHHHHHHHHHHHHHHHHHTTT--HHHHHHHHTTS-TT-/--S-EEEE-S-SSSEEEEEEEEESTTHHHHHHTTEEESS---TTTSPTTEEEEEEEEETTEEEEEEEEEEE-TTSSSSSS-EEEEEEEE-HHHHHHHHHHHHHTT-EEPPTTHHHHHHHHTTSS-HHHHHHHHHHHT--SHHHHHHHHHHHTTHHHHHHHHHHHHHHHHHHHHHHHHT-GGG--HHHHHHHHHHHHHHHHHHHHHHHHHHHHHHHHH-EEEEEEE-TTSSHHHHHHHHHTSTTEEE----S---SSEEEEEE-TTS-EEEEEESS-S---GGGSSHHHHHHHHHHHHH-SEEEEEEETTSPPPHHHHHHHHHHHTSTT-EEEEEEE-TTS-----GGGS-TTSEEEE-BTTTTBSHHHHHHHHHHHHHHTTGGG-----HHHHHHHHHHHHHHHHHHHHHHH-TT-HHHHHHHHHHHHHHHHHHHTTT--HHHHHHHHTTS-TT-